Protein AF-0000000077428751 (afdb_homodimer)

Foldseek 3Di:
DLLVLVQLVVDPDDPVCVVVSCVVNVVVVVVVVVVVVVVVVVLVVQVVVVLVVLVVVLVVLLVLLVVLLVQAFVLVPVVDDPVVLVVLSVLLSVLSSLVSCCVSNFVVVLVVLLVVLLVCCCVQPRDVLSVLSVVLVVVLLVLLQVLLVVLVVLVVQLVVLVVVLVVLVVVCVVVVVVCVVVVVPVVSVVSSVVSVVSNVVSVVVSVVSVVVSVVVNVVSLVVSLVVSLVVQVVCVVVVNDPPSVSVVSNVSSVVSSVSSSCVNVSVVSNVSSVVSNVSSVVSSPDDHPQDADVPQAFDDQPQQKKKWFAQFWADPDPVDTLGGGDTDIQHHLFFAEEEDDPSSCPVVVVCVQLPSDDTPDGFMDIVRHTPNRHHSVNSNLQEAEQALDFAADFFFLQVRQCVLPVPDDSVLLLVLLVLLPLQVVQCPDPVRRRFTDGPPGDDDASLSRLSSSSSNRVSSLHLEYEYHQSCVRPDPVSSVSNVVSCCVRNSVVSGRYYHHHHDDDPHNYDYD/DLLVLVQLVVDPDDVVCVVVSCVVNVVVVVVVVVVVVVVVVVLVVQVVVVVVVLVVVLVVLLVLLVVLLVQAFVLVPVVDDPVVLVVLSVLLSVLSSLVSCCVSNFVVVLVVLLVVLLVCCCVQPHDVLSVLSVVLVVVLLVLLQVLLVVLVVLVVQLVVLVVVLVVLVVVCVVVVVVCVVVVVPVVSVVSSVVSVVSNVVSVVVSVVSVVVSVVVNVVSLVVSLVVSLVVQVVCVVVVNHPPSVSVVSNVSSVVSSVSSSCVNVSVVSNVSSVVSNVSSVVSSPDDHPQDADVPQAFDDQPQQWKKWFAQFWDDPDPVDTLGGGDTDIQHHLFFAEEEDDPSSCPVVVVCVQLPSDDTPDGFMDIVRHTPNRHHSVNSNLQEAEQALDFAADFFFLQVRLCVLPVPDDSVLLLVLLVLLPLQVVQCPDPVRRRFTDGPPGDDDASLSRLSSSSSNRVSSLHLEYEYHQSCVRPDPVSSVSNVVSCCVRNSVPSGRYYHHHHDDDPHNYDYD

Solvent-accessible surface area (backbone atoms only — not comparable to full-atom values): 52650 Å² total; per-residue (Å²): 96,69,32,56,48,45,44,60,62,50,45,88,74,59,78,87,47,48,66,64,45,46,56,54,49,50,48,41,44,52,48,46,27,50,49,50,38,50,51,48,42,51,52,32,49,48,52,45,56,48,41,54,55,48,42,51,49,39,44,50,49,54,47,49,43,51,53,45,58,71,56,36,39,55,67,56,56,73,72,41,56,60,67,57,53,52,48,36,50,52,45,13,41,52,16,48,46,48,49,54,48,40,41,65,68,41,51,50,49,49,53,50,48,50,52,49,53,41,48,51,35,31,72,73,73,30,63,68,57,27,50,50,50,52,51,41,50,51,52,47,51,50,50,38,54,54,49,49,60,59,47,47,59,40,48,52,51,23,50,51,26,46,50,49,30,49,47,49,51,50,43,48,56,71,34,39,64,60,36,53,46,50,67,40,56,68,56,52,49,49,53,44,45,54,30,39,50,51,23,39,55,28,47,45,51,42,51,42,51,47,31,48,50,52,38,54,49,43,43,53,50,29,51,47,52,32,52,51,49,51,53,38,53,53,32,33,74,72,63,80,39,52,64,18,53,45,54,42,52,53,48,54,55,54,59,58,48,60,65,56,68,45,45,48,60,48,52,53,53,44,55,52,21,51,54,30,31,48,54,34,50,51,62,57,60,54,74,60,80,68,66,65,49,89,84,37,46,69,60,64,72,83,63,46,44,22,40,35,38,43,43,27,21,36,47,96,38,94,87,46,71,65,35,85,50,47,66,54,75,45,60,46,34,34,61,38,22,44,37,59,64,90,87,60,41,70,69,52,53,55,38,44,73,63,52,63,47,78,69,76,33,64,48,48,25,44,48,82,36,50,64,77,56,24,23,60,66,45,49,31,61,39,33,27,65,31,56,63,76,68,78,59,56,76,37,29,50,51,55,56,34,30,55,30,32,78,83,59,51,72,65,57,47,52,49,30,25,50,61,42,67,40,43,68,63,36,61,69,38,96,53,27,61,63,30,44,24,28,92,90,32,54,79,67,53,68,46,55,39,38,30,45,42,46,20,11,37,56,57,46,60,39,55,29,38,39,32,35,41,58,48,72,70,36,54,72,65,59,33,49,51,49,50,46,37,41,40,63,67,59,46,65,68,52,26,14,31,41,34,35,42,91,75,74,88,91,47,50,77,45,80,103,97,69,34,56,48,44,45,61,61,49,45,86,74,60,78,90,47,48,67,62,44,46,54,54,49,49,48,42,44,52,50,45,26,51,49,50,36,50,51,47,43,50,51,33,49,48,52,46,57,49,41,54,55,48,42,51,50,40,46,50,50,53,48,52,43,51,51,46,58,73,55,38,39,56,68,55,55,74,72,40,56,60,67,57,54,54,47,36,50,54,44,13,42,52,16,49,48,47,49,55,47,42,43,65,68,41,51,49,50,49,54,49,49,52,52,49,51,41,49,50,35,32,72,74,73,30,64,68,57,27,50,51,52,51,51,44,50,52,50,46,49,50,50,39,53,54,49,50,60,60,46,49,57,41,49,52,51,24,50,52,28,46,48,50,28,49,48,48,52,51,41,49,58,70,35,39,66,58,36,54,48,48,68,40,57,68,56,52,50,50,54,42,45,53,30,38,51,52,24,38,55,28,48,45,50,43,50,44,53,46,30,50,50,51,38,53,49,42,43,52,50,30,51,48,51,32,52,50,48,50,54,40,52,52,32,33,73,72,63,80,39,52,65,16,52,44,54,42,53,54,49,54,55,54,59,57,48,59,66,56,68,46,45,49,57,50,50,53,52,45,55,52,21,51,53,30,33,49,54,35,50,50,62,59,62,56,74,62,80,69,68,66,48,89,86,36,47,70,62,63,72,81,63,44,46,23,39,35,38,42,43,30,21,34,46,97,39,94,87,46,69,66,35,85,49,45,66,52,73,44,59,46,34,35,61,38,20,44,37,58,64,90,86,60,42,72,69,51,52,56,37,43,74,64,53,62,47,79,69,76,36,64,48,47,24,44,47,82,37,51,62,78,57,24,23,61,66,45,49,32,61,40,35,28,67,32,55,62,75,67,78,60,56,76,38,28,49,50,54,57,34,29,55,30,33,78,84,58,49,73,65,57,48,51,49,31,25,49,63,42,68,40,43,67,64,36,61,68,38,95,53,28,60,65,31,43,24,28,91,90,33,53,80,67,54,68,46,56,40,39,29,45,43,48,19,12,38,56,56,46,61,40,52,28,37,38,33,36,40,56,50,71,70,34,55,72,65,58,32,49,52,50,51,47,35,40,40,65,68,60,46,65,69,52,28,14,31,42,34,37,42,93,74,72,89,89,49,50,77,43,80,102

Secondary structure (DSSP, 8-state):
-HHHHHHHHHS---GGGHHHHHHHHHHHHHHHHHHHHHHHHHHHHHHHHHHHHHHHHHHHHHHHHHHHHHHS-HHHHHHS-HHHHHHHHHHHHHHHHHHHHHIIIIIHHHHHHHHHHHHHHHHHH-HHHHHHHHHHHHHHHHHHHHHHHHHHHHHHHHHHHHHHHHHHHHHHHHTHHHHHHTT-HHHHHHHHHHHHHHHHHHHHHHHHHHHHHHHHHHHHHHHHHHHHHHHHHHHHHTTSS-HHHHHHHHHHHHHHHHHHHTHHHHHHHHHHHHHHHHHHHHHHHPPPSS-PPTTPPPP---SS--EEEEEEEEEEETTEEEEEEEEEEE-TT-EEEEE--TTSSHHHHHHHHTTSS--SEEEEEETTEETTTS-HHHHHHTEEEE-SS----SEEHHHHHHTT-TT--HHHHHHHHHHTT-HHHHHHSTTGGG-EESTTSB---HHHHHHHHHHHHHHH--SEEEEESTTTTS-HHHHHHHHHHHHHHTGGG--EEEEE-SS-TTSEEEE-/-HHHHHHHHHS---GGGHHHHHHHHHHHHHHHHHHHHHHHHHHHHHHHHHHHHHHHHHHHHHHHHHHHHHHS-HHHHHHS-HHHHHHHHHHHHHHHHHHHHHIIIIIHHHHHHHHHHHHHHHHHH-HHHHHHHHHHHHHHHHHHHHHHHHHHHHHHHHHHHHHHHHHHHHHHHHTHHHHHHTT-HHHHHHHHHHHHHHHHHHHHHHHHHHHHHHHHHHHHHHHHHHHHHHHHHHHHHTTSS-HHHHHHHHHHHHHHHHHHHTHHHHHHHHHHHHHHHHHHHHHHHPPPSS-PPTTPPPP---SS--EEEEEEEEEEETTEEEEEEEEEEE-TT-EEEEE--TTSSHHHHHHHHTTSS--SEEEEEETTEETTTS-HHHHHHTEEEE-SS----SEEHHHHHHTT-TT--HHHHHHHHHHTT-HHHHHHSTTGGG-EESTTSB---HHHHHHHHHHHHHHH--SEEEEESTTTTS-HHHHHHHHHHHHHHTGGG--EEEEE-SS-TTSEEEE-

Sequence (1024 aa):
MFKYVVDSLAIPIDPSSIQGFWTVTGSVIVGYGLARIFASLFIELRSAVFTNVAQSAIRRVARNVFTHLLNVDIGFHLQNQTGGLTRAIDRGTKGISFILSSVVFHLIPTTLEISIVAGILTYNFGWNFAAITLVTMVSYTWFTIRTTSWRLQFRKRANSADNLASSILVDSLTNYEAVKHFTNEKYQISEYDRSLVGYEKASITIIKSLAFLNSGQSVIFSIALTTMMYLAAQAVIKGTMTVGDLVMINQLVFQLSLPLNFLGTVYRDLRQSFIDMESLFKLQQTGLIVQDKPNAPELQLNRGGEIRFENVKFGYSPSRKIFDGVSFVIPAGKKVAIVGPSGCGKSTVLRLCFRFYDVDGGRILIDGQDIREVSLQSLRRSMGIVPQDTSLFHSDVMHNIRYGNLEASDEEVKRVARMARIDETIEKLSEGWKTHVGERGLMLSGGERQRLAVARVMLKDPPILLFDEATSALDAYTEHQLVRNINENLLNKNRTSLFIAHRLDFFFLVKIMFKYVVDSLAIPIDPSSIQGFWTVTGSVIVGYGLARIFASLFIELRSAVFTNVAQSAIRRVARNVFTHLLNVDIGFHLQNQTGGLTRAIDRGTKGISFILSSVVFHLIPTTLEISIVAGILTYNFGWNFAAITLVTMVSYTWFTIRTTSWRLQFRKRANSADNLASSILVDSLTNYEAVKHFTNEKYQISEYDRSLVGYEKASITIIKSLAFLNSGQSVIFSIALTTMMYLAAQAVIKGTMTVGDLVMINQLVFQLSLPLNFLGTVYRDLRQSFIDMESLFKLQQTGLIVQDKPNAPELQLNRGGEIRFENVKFGYSPSRKIFDGVSFVIPAGKKVAIVGPSGCGKSTVLRLCFRFYDVDGGRILIDGQDIREVSLQSLRRSMGIVPQDTSLFHSDVMHNIRYGNLEASDEEVKRVARMARIDETIEKLSEGWKTHVGERGLMLSGGERQRLAVARVMLKDPPILLFDEATSALDAYTEHQLVRNINENLLNKNRTSLFIAHRLDFFFLVKI

Organism: Phakopsora pachyrhizi (NCBI:txid170000)

pLDDT: mean 83.7, std 10.62, range [44.38, 96.19]

InterPro domains:
  IPR003439 ABC transporter-like, ATP-binding domain [PF00005] (324-472)
  IPR003439 ABC transporter-like, ATP-binding domain [PS50893] (307-512)
  IPR003593 AAA+ ATPase domain [SM00382] (332-506)
  IPR011527 ABC transporter type 1, transmembrane domain [PF00664] (26-259)
  IPR011527 ABC transporter type 1, transmembrane domain [PS50929] (1-272)
  IPR017871 ABC transporter-like, conserved site [PS00211] (444-458)
  IPR027417 P-loop containing nucleoside triphosphate hydrolase [G3DSA:3.40.50.300] (300-510)
  IPR027417 P-loop containing nucleoside triphosphate hydrolase [SSF52540] (300-507)
  IPR036640 ABC transporter type 1, transmembrane domain superfamily [G3DSA:1.20.1560.10] (1-293)
  IPR036640 ABC transporter type 1, transmembrane domain superfamily [SSF90123] (2-280)
  IPR039421 Type 1 protein exporter [PTHR24221] (27-505)

Radius of gyration: 38.55 Å; Cα contacts (8 Å, |Δi|>4): 1450; chains: 2; bounding box: 84×118×84 Å

Structure (mmCIF, N/CA/C/O backbone):
data_AF-0000000077428751-model_v1
#
loop_
_entity.id
_entity.type
_entity.pdbx_description
1 polymer 'Iron-sulfur clusters transporter ATM1, mitochondrial'
#
loop_
_atom_site.group_PDB
_atom_site.id
_atom_site.type_symbol
_atom_site.label_atom_id
_atom_site.label_alt_id
_atom_site.label_comp_id
_atom_site.label_asym_id
_atom_site.label_entity_id
_atom_site.label_seq_id
_atom_site.pdbx_PDB_ins_code
_atom_site.Cartn_x
_atom_site.Cartn_y
_atom_site.Cartn_z
_atom_site.occupancy
_atom_site.B_iso_or_equiv
_atom_site.auth_seq_id
_atom_site.auth_comp_id
_atom_site.auth_asym_id
_atom_site.auth_atom_id
_atom_site.pdbx_PDB_model_num
ATOM 1 N N . MET A 1 1 ? 4.762 45.906 15.648 1 69.94 1 MET A N 1
ATOM 2 C CA . MET A 1 1 ? 3.965 46.844 14.875 1 69.94 1 MET A CA 1
ATOM 3 C C . MET A 1 1 ? 2.545 46.938 15.422 1 69.94 1 MET A C 1
ATOM 5 O O . MET A 1 1 ? 2.004 48.062 15.578 1 69.94 1 MET A O 1
ATOM 9 N N . PHE A 1 2 ? 1.924 45.812 15.75 1 72.62 2 PHE A N 1
ATOM 10 C CA . PHE A 1 2 ? 0.573 45.844 16.297 1 72.62 2 PHE A CA 1
ATOM 11 C C . PHE A 1 2 ? 0.562 46.531 17.672 1 72.62 2 PHE A C 1
ATOM 13 O O . PHE A 1 2 ? -0.375 47.25 18 1 72.62 2 PHE A O 1
ATOM 20 N N . LYS A 1 3 ? 1.604 46.375 18.375 1 72.19 3 LYS A N 1
ATOM 21 C CA . LYS A 1 3 ? 1.76 47.062 19.656 1 72.19 3 LYS A CA 1
ATOM 22 C C . LYS A 1 3 ? 1.688 48.562 19.5 1 72.19 3 LYS A C 1
ATOM 24 O O . LYS A 1 3 ? 0.992 49.25 20.266 1 72.19 3 LYS A O 1
ATOM 29 N N . TYR A 1 4 ? 2.385 49.031 18.469 1 68.75 4 TYR A N 1
ATOM 30 C CA . TYR A 1 4 ? 2.453 50.469 18.25 1 68.75 4 TYR A CA 1
ATOM 31 C C . TYR A 1 4 ? 1.085 51.031 17.891 1 68.75 4 TYR A C 1
ATOM 33 O O . TYR A 1 4 ? 0.72 52.125 18.312 1 68.75 4 TYR A O 1
ATOM 41 N N . VAL A 1 5 ? 0.37 50.219 17.172 1 71.44 5 VAL A N 1
ATOM 42 C CA . VAL A 1 5 ? -0.968 50.656 16.766 1 71.44 5 VAL A CA 1
ATOM 43 C C . VAL A 1 5 ? -1.87 50.719 18 1 71.44 5 VAL A C 1
ATOM 45 O O . VAL A 1 5 ? -2.582 51.719 18.188 1 71.44 5 VAL A O 1
ATOM 48 N N . VAL A 1 6 ? -1.732 49.75 18.875 1 73.38 6 VAL A N 1
ATOM 49 C CA . VAL A 1 6 ? -2.578 49.688 20.062 1 73.38 6 VAL A CA 1
ATOM 50 C C . VAL A 1 6 ? -2.209 50.812 21.031 1 73.38 6 VAL A C 1
ATOM 52 O O . VAL A 1 6 ? -3.086 51.5 21.562 1 73.38 6 VAL A O 1
ATOM 55 N N . ASP A 1 7 ? -0.94 51.094 21.203 1 70.94 7 ASP A N 1
ATOM 56 C CA . ASP A 1 7 ? -0.478 52.125 22.141 1 70.94 7 ASP A CA 1
ATOM 57 C C . ASP A 1 7 ? -0.837 53.531 21.656 1 70.94 7 ASP A C 1
ATOM 59 O O . ASP A 1 7 ? -1.176 54.406 22.453 1 70.94 7 ASP A O 1
ATOM 63 N N . SER A 1 8 ? -0.723 53.719 20.297 1 68.81 8 SER A N 1
ATOM 64 C CA . SER A 1 8 ? -1.027 55.031 19.75 1 68.81 8 SER A CA 1
ATOM 65 C C . SER A 1 8 ? -2.51 55.375 19.891 1 68.81 8 SER A C 1
ATOM 67 O O . SER A 1 8 ? -2.877 56.531 20.094 1 68.81 8 SER A O 1
ATOM 69 N N . LEU A 1 9 ? -3.238 54.375 19.859 1 69.75 9 LEU A N 1
ATOM 70 C CA . LEU A 1 9 ? -4.68 54.594 19.906 1 69.75 9 LEU A CA 1
ATOM 71 C C . LEU A 1 9 ? -5.176 54.625 21.344 1 69.75 9 LEU A C 1
ATOM 73 O O . LEU A 1 9 ? -6.27 55.125 21.625 1 69.75 9 LEU A O 1
ATOM 77 N N . ALA A 1 10 ? -4.375 54.125 22.25 1 66.94 10 ALA A N 1
ATOM 78 C CA . ALA A 1 10 ? -4.762 54.125 23.656 1 66.94 10 ALA A CA 1
ATOM 79 C C . ALA A 1 10 ? -4.586 55.5 24.281 1 66.94 10 ALA A C 1
ATOM 81 O O . ALA A 1 10 ? -5.199 55.812 25.312 1 66.94 10 ALA A O 1
ATOM 82 N N . ILE A 1 11 ? -3.74 56.375 23.609 1 62.38 11 ILE A N 1
ATOM 83 C CA . ILE A 1 11 ? -3.492 57.688 24.141 1 62.38 11 ILE A CA 1
ATOM 84 C C . ILE A 1 11 ? -4.57 58.656 23.641 1 62.38 11 ILE A C 1
ATOM 86 O O . ILE A 1 11 ? -4.953 58.625 22.469 1 62.38 11 ILE A O 1
ATOM 90 N N . PRO A 1 12 ? -5.297 59.281 24.547 1 59.47 12 PRO A N 1
ATOM 91 C CA . PRO A 1 12 ? -6.312 60.25 24.141 1 59.47 12 PRO A CA 1
ATOM 92 C C . PRO A 1 12 ? -5.797 61.25 23.109 1 59.47 12 PRO A C 1
ATOM 94 O O . PRO A 1 12 ? -4.711 61.812 23.281 1 59.47 12 PRO A O 1
ATOM 97 N N . ILE A 1 13 ? -6.262 61.188 21.906 1 57.88 13 ILE A N 1
ATOM 98 C CA . ILE A 1 13 ? -5.801 61.969 20.766 1 57.88 13 ILE A CA 1
ATOM 99 C C . ILE A 1 13 ? -6.336 63.406 20.859 1 57.88 13 ILE A C 1
ATOM 101 O O . ILE A 1 13 ? -7.527 63.594 21.109 1 57.88 13 ILE A O 1
ATOM 105 N N . ASP A 1 14 ? -5.438 64.312 20.938 1 58.91 14 ASP A N 1
ATOM 106 C CA . ASP A 1 14 ? -5.824 65.688 20.781 1 58.91 14 ASP A CA 1
ATOM 107 C C . ASP A 1 14 ? -6.387 66 19.391 1 58.91 14 ASP A C 1
ATOM 109 O O . ASP A 1 14 ? -5.828 65.5 18.391 1 58.91 14 ASP A O 1
ATOM 113 N N . PRO A 1 15 ? -7.617 66.375 19.172 1 59.25 15 PRO A N 1
ATOM 114 C CA . PRO A 1 15 ? -8.297 66.688 17.906 1 59.25 15 PRO A CA 1
ATOM 115 C C . PRO A 1 15 ? -7.395 67.375 16.922 1 59.25 15 PRO A C 1
ATOM 117 O O . PRO A 1 15 ? -7.539 67.25 15.703 1 59.25 15 PRO A O 1
ATOM 120 N N . SER A 1 16 ? -6.535 68.25 17.328 1 57.66 16 SER A N 1
ATOM 121 C CA . SER A 1 16 ? -5.742 69.062 16.406 1 57.66 16 SER A CA 1
ATOM 122 C C . SER A 1 16 ? -4.691 68.25 15.695 1 57.66 16 SER A C 1
ATOM 124 O O . SER A 1 16 ? -4.188 68.625 14.641 1 57.66 16 SER A O 1
ATOM 126 N N . SER A 1 17 ? -4.414 67.062 16.141 1 60.91 17 SER A N 1
ATOM 127 C CA . SER A 1 17 ? -3.301 66.25 15.617 1 60.91 17 SER A CA 1
ATOM 128 C C . SER A 1 17 ? -3.791 65 14.93 1 60.91 17 SER A C 1
ATOM 130 O O . SER A 1 17 ? -3.043 64 14.797 1 60.91 17 SER A O 1
ATOM 132 N N . ILE A 1 18 ? -5.02 65.062 14.523 1 63.47 18 ILE A N 1
ATOM 133 C CA . ILE A 1 18 ? -5.695 63.906 13.953 1 63.47 18 ILE A CA 1
ATOM 134 C C . ILE A 1 18 ? -5.008 63.5 12.656 1 63.47 18 ILE A C 1
ATOM 136 O O . ILE A 1 18 ? -4.836 62.312 12.383 1 63.47 18 ILE A O 1
ATOM 140 N N . GLN A 1 19 ? -4.574 64.562 11.914 1 63.09 19 GLN A N 1
ATOM 141 C CA . GLN A 1 19 ? -3.963 64.25 10.625 1 63.09 19 GLN A CA 1
ATOM 142 C C . GLN A 1 19 ? -2.633 63.5 10.812 1 63.09 19 GLN A C 1
ATOM 144 O O . GLN A 1 19 ? -2.34 62.531 10.102 1 63.09 19 GLN A O 1
ATOM 149 N N . GLY A 1 20 ? -1.818 64.062 11.688 1 60.25 20 GLY A N 1
ATOM 150 C CA . GLY A 1 20 ? -0.544 63.406 11.969 1 60.25 20 GLY A CA 1
ATOM 151 C C . GLY A 1 20 ? -0.693 62 12.531 1 60.25 20 GLY A C 1
ATOM 152 O O . GLY A 1 20 ? 0.073 61.094 12.18 1 60.25 20 GLY A O 1
ATOM 153 N N . PHE A 1 21 ? -1.767 61.844 13.195 1 66.81 21 PHE A N 1
ATOM 154 C CA . PHE A 1 21 ? -2.059 60.562 13.836 1 66.81 21 PHE A CA 1
ATOM 155 C C . PHE A 1 21 ? -2.439 59.531 12.797 1 66.81 21 PHE A C 1
ATOM 157 O O . PHE A 1 21 ? -1.97 58.375 12.859 1 66.81 21 PHE A O 1
ATOM 164 N N . TRP A 1 22 ? -3.162 60 11.781 1 70.81 22 TRP A N 1
ATOM 165 C CA . TRP A 1 22 ? -3.592 59.062 10.75 1 70.81 22 TRP A CA 1
ATOM 166 C C . TRP A 1 22 ? -2.42 58.656 9.867 1 70.81 22 TRP A C 1
ATOM 168 O O . TRP A 1 22 ? -2.346 57.5 9.422 1 70.81 22 TRP A O 1
ATOM 178 N N . THR A 1 23 ? -1.543 59.562 9.711 1 70.19 23 THR A N 1
ATOM 179 C CA . THR A 1 23 ? -0.394 59.219 8.883 1 70.19 23 THR A CA 1
ATOM 180 C C . THR A 1 23 ? 0.48 58.156 9.562 1 70.19 23 THR A C 1
ATOM 182 O O . THR A 1 23 ? 0.931 57.219 8.93 1 70.19 23 THR A O 1
ATOM 185 N N . VAL A 1 24 ? 0.619 58.312 10.805 1 71.25 24 VAL A N 1
ATOM 186 C CA . VAL A 1 24 ? 1.502 57.375 11.523 1 71.25 24 VAL A CA 1
ATOM 187 C C . VAL A 1 24 ? 0.788 56.062 11.758 1 71.25 24 VAL A C 1
ATOM 189 O O . VAL A 1 24 ? 1.306 55 11.406 1 71.25 24 VAL A O 1
ATOM 192 N N . THR A 1 25 ? -0.476 56.125 12.281 1 77.44 25 THR A N 1
ATOM 193 C CA . THR A 1 25 ? -1.21 54.906 12.594 1 77.44 25 THR A CA 1
ATOM 194 C C . THR A 1 25 ? -1.609 54.188 11.32 1 77.44 25 THR A C 1
ATOM 196 O O . THR A 1 25 ? -1.51 52.969 11.242 1 77.44 25 THR A O 1
ATOM 199 N N . GLY A 1 26 ? -1.952 54.969 10.305 1 78 26 GLY A N 1
ATOM 200 C CA . GLY A 1 26 ? -2.295 54.344 9.031 1 78 26 GLY A CA 1
ATOM 201 C C . GLY A 1 26 ? -1.116 53.688 8.352 1 78 26 GLY A C 1
ATOM 202 O O . GLY A 1 26 ? -1.249 52.594 7.809 1 78 26 GLY A O 1
ATOM 203 N N . SER A 1 27 ? 0.052 54.281 8.477 1 81.25 27 SER A N 1
ATOM 204 C CA . SER A 1 27 ? 1.252 53.688 7.875 1 81.25 27 SER A CA 1
ATOM 205 C C . SER A 1 27 ? 1.697 52.438 8.609 1 81.25 27 SER A C 1
ATOM 207 O O . SER A 1 27 ? 2.197 51.5 7.992 1 81.25 27 SER A O 1
ATOM 209 N N . VAL A 1 28 ? 1.458 52.312 9.875 1 83.25 28 VAL A N 1
ATOM 210 C CA . VAL A 1 28 ? 1.856 51.125 10.664 1 83.25 28 VAL A CA 1
ATOM 211 C C . VAL A 1 28 ? 0.934 49.969 10.359 1 83.25 28 VAL A C 1
ATOM 213 O O . VAL A 1 28 ? 1.383 48.812 10.273 1 83.25 28 VAL A O 1
ATOM 216 N N . ILE A 1 29 ? -0.281 50.312 10.109 1 85.25 29 ILE A N 1
ATOM 217 C CA . ILE A 1 29 ? -1.238 49.25 9.789 1 85.25 29 ILE A CA 1
ATOM 218 C C . ILE A 1 29 ? -0.923 48.656 8.422 1 85.25 29 ILE A C 1
ATOM 220 O O . ILE A 1 29 ? -0.881 47.438 8.258 1 85.25 29 ILE A O 1
ATOM 224 N N . VAL A 1 30 ? -0.653 49.562 7.52 1 84.75 30 VAL A N 1
ATOM 225 C CA . VAL A 1 30 ? -0.309 49.094 6.18 1 84.75 30 VAL A CA 1
ATOM 226 C C . VAL A 1 30 ? 1.03 48.375 6.211 1 84.75 30 VAL A C 1
ATOM 228 O O . VAL A 1 30 ? 1.213 47.375 5.52 1 84.75 30 VAL A O 1
ATOM 231 N N . GLY A 1 31 ? 1.967 48.906 6.969 1 85.56 31 GLY A N 1
ATOM 232 C CA . GLY A 1 31 ? 3.24 48.25 7.141 1 85.56 31 GLY A CA 1
ATOM 233 C C . GLY A 1 31 ? 3.102 46.844 7.746 1 85.56 31 GLY A C 1
ATOM 234 O O . GLY A 1 31 ? 3.803 45.906 7.344 1 85.56 31 GLY A O 1
ATOM 235 N N . TYR A 1 32 ? 2.127 46.688 8.688 1 83.44 32 TYR A N 1
ATOM 236 C CA . TYR A 1 32 ? 1.855 45.375 9.297 1 83.44 32 TYR A CA 1
ATOM 237 C C . TYR A 1 32 ? 1.312 44.406 8.266 1 83.44 32 TYR A C 1
ATOM 239 O O . TYR A 1 32 ? 1.752 43.25 8.211 1 83.44 32 TYR A O 1
ATOM 247 N N . GLY A 1 33 ? 0.417 44.875 7.457 1 84.12 33 GLY A N 1
ATOM 248 C CA . GLY A 1 33 ? -0.129 44.031 6.41 1 84.12 33 GLY A CA 1
ATOM 249 C C . GLY A 1 33 ? 0.908 43.594 5.387 1 84.12 33 GLY A C 1
ATOM 250 O O . GLY A 1 33 ? 0.963 42.406 5.008 1 84.12 33 GLY A O 1
ATOM 251 N N . LEU A 1 34 ? 1.754 44.5 5.035 1 88.88 34 LEU A N 1
ATOM 252 C CA . LEU A 1 34 ? 2.799 44.188 4.066 1 88.88 34 LEU A CA 1
ATOM 253 C C . LEU A 1 34 ? 3.84 43.25 4.664 1 88.88 34 LEU A C 1
ATOM 255 O O . LEU A 1 34 ? 4.367 42.375 3.967 1 88.88 34 LEU A O 1
ATOM 259 N N . ALA A 1 35 ? 4.148 43.469 5.91 1 88.44 35 ALA A N 1
ATOM 260 C CA . ALA A 1 35 ? 5.098 42.594 6.582 1 88.44 35 ALA A CA 1
ATOM 261 C C . ALA A 1 35 ? 4.57 41.156 6.648 1 88.44 35 ALA A C 1
ATOM 263 O O . ALA A 1 35 ? 5.328 40.188 6.496 1 88.44 35 ALA A O 1
ATOM 264 N N . ARG A 1 36 ? 3.336 41.094 6.816 1 85.5 36 ARG A N 1
ATOM 265 C CA . ARG A 1 36 ? 2.73 39.75 6.887 1 85.5 36 ARG A CA 1
ATOM 266 C C . ARG A 1 36 ? 2.756 39.062 5.527 1 85.5 36 ARG A C 1
ATOM 268 O O . ARG A 1 36 ? 3.047 37.875 5.434 1 85.5 36 ARG A O 1
ATOM 275 N N . ILE A 1 37 ? 2.461 39.781 4.516 1 90 37 ILE A N 1
ATOM 276 C CA . ILE A 1 37 ? 2.469 39.219 3.158 1 90 37 ILE A CA 1
ATOM 277 C C . ILE A 1 37 ? 3.883 38.781 2.785 1 90 37 ILE A C 1
ATOM 279 O O . ILE A 1 37 ? 4.086 37.688 2.289 1 90 37 ILE A O 1
ATOM 283 N N . PHE A 1 38 ? 4.836 39.625 3.131 1 91 38 PHE A N 1
ATOM 284 C CA . PHE A 1 38 ? 6.215 39.312 2.781 1 91 38 PHE A CA 1
ATOM 285 C C . PHE A 1 38 ? 6.73 38.125 3.609 1 91 38 PHE A C 1
ATOM 287 O O . PHE A 1 38 ? 7.5 37.312 3.113 1 91 38 PHE A O 1
ATOM 294 N N . ALA A 1 39 ? 6.309 38.094 4.855 1 87.12 39 ALA A N 1
ATOM 295 C CA . ALA A 1 39 ? 6.703 36.969 5.691 1 87.12 39 ALA A CA 1
ATOM 296 C C . ALA A 1 39 ? 6.195 35.656 5.109 1 87.12 39 ALA A C 1
ATOM 298 O O . ALA A 1 39 ? 6.941 34.656 5.02 1 87.12 39 ALA A O 1
ATOM 299 N N . SER A 1 40 ? 4.98 35.656 4.699 1 87.44 40 SER A N 1
ATOM 300 C CA . SER A 1 40 ? 4.391 34.469 4.109 1 87.44 40 SER A CA 1
ATOM 301 C C . SER A 1 40 ? 5.074 34.094 2.793 1 87.44 40 SER A C 1
ATOM 303 O O . SER A 1 40 ? 5.359 32.938 2.535 1 87.44 40 SER A O 1
ATOM 305 N N . LEU A 1 41 ? 5.418 35.062 1.99 1 90.38 41 LEU A N 1
ATOM 306 C CA . LEU A 1 41 ? 6.062 34.844 0.702 1 90.38 41 LEU A CA 1
ATOM 307 C C . LEU A 1 41 ? 7.473 34.281 0.89 1 90.38 41 LEU A C 1
ATOM 309 O O . LEU A 1 41 ? 7.918 33.438 0.117 1 90.38 41 LEU A O 1
ATOM 313 N N . PHE A 1 42 ? 8.148 34.812 1.929 1 89.88 42 PHE A N 1
ATOM 314 C CA . PHE A 1 42 ? 9.508 34.344 2.182 1 89.88 42 PHE A CA 1
ATOM 315 C C . PHE A 1 42 ? 9.5 32.906 2.68 1 89.88 42 PHE A C 1
ATOM 317 O O . PHE A 1 42 ? 10.391 32.125 2.352 1 89.88 42 PHE A O 1
ATOM 324 N N . ILE A 1 43 ? 8.484 32.562 3.412 1 86.12 43 ILE A N 1
ATOM 325 C CA . ILE A 1 43 ? 8.352 31.188 3.908 1 86.12 43 ILE A CA 1
ATOM 326 C C . ILE A 1 43 ? 8.117 30.234 2.74 1 86.12 43 ILE A C 1
ATOM 328 O O . ILE A 1 43 ? 8.758 29.188 2.646 1 86.12 43 ILE A O 1
ATOM 332 N N . GLU A 1 44 ? 7.281 30.641 1.832 1 87.75 44 GLU A N 1
ATOM 333 C CA . GLU A 1 44 ? 6.953 29.812 0.683 1 87.75 44 GLU A CA 1
ATOM 334 C C . GLU A 1 44 ? 8.125 29.719 -0.288 1 87.75 44 GLU A C 1
ATOM 336 O O . GLU A 1 44 ? 8.359 28.672 -0.891 1 87.75 44 GLU A O 1
ATOM 341 N N . LEU A 1 45 ? 8.867 30.875 -0.401 1 88.19 45 LEU A N 1
ATOM 342 C CA . LEU A 1 45 ? 10.055 30.875 -1.253 1 88.19 45 LEU A CA 1
ATOM 343 C C . LEU A 1 45 ? 11.117 29.938 -0.701 1 88.19 45 LEU A C 1
ATOM 345 O O . LEU A 1 45 ? 11.773 29.219 -1.462 1 88.19 45 LEU A O 1
ATOM 349 N N . ARG A 1 46 ? 11.25 29.953 0.538 1 87 46 ARG A N 1
ATOM 350 C CA . ARG A 1 46 ? 12.172 29.031 1.192 1 87 46 ARG A CA 1
ATOM 351 C C . ARG A 1 46 ? 11.766 27.594 0.943 1 87 46 ARG A C 1
ATOM 353 O O . ARG A 1 46 ? 12.617 26.75 0.653 1 87 46 ARG A O 1
ATOM 360 N N . SER A 1 47 ? 10.492 27.328 1.054 1 84.81 47 SER A N 1
ATOM 361 C CA . SER A 1 47 ? 9.977 25.984 0.827 1 84.81 47 SER A CA 1
ATOM 362 C C . SER A 1 47 ? 10.242 25.531 -0.603 1 84.81 47 SER A C 1
ATOM 364 O O . SER A 1 47 ? 10.648 24.391 -0.827 1 84.81 47 SER A O 1
ATOM 366 N N . ALA A 1 48 ? 10.148 26.438 -1.548 1 84 48 ALA A N 1
ATOM 367 C CA . ALA A 1 48 ? 10.336 26.125 -2.961 1 84 48 ALA A CA 1
ATOM 368 C C . ALA A 1 48 ? 11.805 25.844 -3.27 1 84 48 ALA A C 1
ATOM 370 O O . ALA A 1 48 ? 12.125 24.922 -4.023 1 84 48 ALA A O 1
ATOM 371 N N . VAL A 1 49 ? 12.656 26.609 -2.611 1 86.31 49 VAL A N 1
ATOM 372 C CA . VAL A 1 49 ? 14.086 26.484 -2.877 1 86.31 49 VAL A CA 1
ATOM 373 C C . VAL A 1 49 ? 14.617 25.203 -2.244 1 86.31 49 VAL A C 1
ATOM 375 O O . VAL A 1 49 ? 15.391 24.469 -2.865 1 86.31 49 VAL A O 1
ATOM 378 N N . PHE A 1 50 ? 14.156 24.922 -1.104 1 87.38 50 PHE A N 1
ATOM 379 C CA . PHE A 1 50 ? 14.688 23.766 -0.392 1 87.38 50 PHE A CA 1
ATOM 380 C C . PHE A 1 50 ? 14.133 22.469 -0.971 1 87.38 50 PHE A C 1
ATOM 382 O O . PHE A 1 50 ? 14.742 21.406 -0.833 1 87.38 50 PHE A O 1
ATOM 389 N N . THR A 1 51 ? 12.969 22.547 -1.568 1 87.31 51 THR A N 1
ATOM 390 C CA . THR A 1 51 ? 12.391 21.375 -2.195 1 87.31 51 THR A CA 1
ATOM 391 C C . THR A 1 51 ? 13.281 20.859 -3.314 1 87.31 51 THR A C 1
ATOM 393 O O . THR A 1 51 ? 13.406 19.641 -3.512 1 87.31 51 THR A O 1
ATOM 396 N N . ASN A 1 52 ? 13.945 21.766 -3.98 1 89.31 52 ASN A N 1
ATOM 397 C CA . ASN A 1 52 ? 14.867 21.375 -5.039 1 89.31 52 ASN A CA 1
ATOM 398 C C . ASN A 1 52 ? 16.031 20.547 -4.484 1 89.31 52 ASN A C 1
ATOM 400 O O . ASN A 1 52 ? 16.422 19.547 -5.078 1 89.31 52 ASN A O 1
ATOM 404 N N . VAL A 1 53 ? 16.484 21 -3.377 1 86.44 53 VAL A N 1
ATOM 405 C CA . VAL A 1 53 ? 17.609 20.328 -2.756 1 86.44 53 VAL A CA 1
ATOM 406 C C . VAL A 1 53 ? 17.172 18.969 -2.205 1 86.44 53 VAL A C 1
ATOM 408 O O . VAL A 1 53 ? 17.875 17.969 -2.373 1 86.44 53 VAL A O 1
ATOM 411 N N . ALA A 1 54 ? 16 18.953 -1.562 1 87.44 54 ALA A N 1
ATOM 412 C CA . ALA A 1 54 ? 15.492 17.719 -0.963 1 87.44 54 ALA A CA 1
ATOM 413 C C . ALA A 1 54 ? 15.219 16.672 -2.029 1 87.44 54 ALA A C 1
ATOM 415 O O . ALA A 1 54 ? 15.594 15.5 -1.868 1 87.44 54 ALA A O 1
ATOM 416 N N . GLN A 1 55 ? 14.602 17.062 -3.121 1 88.69 55 GLN A N 1
ATOM 417 C CA . GLN A 1 55 ? 14.242 16.109 -4.172 1 88.69 55 GLN A CA 1
ATOM 418 C C . GLN A 1 55 ? 15.484 15.594 -4.891 1 88.69 55 GLN A C 1
ATOM 420 O O . GLN A 1 55 ? 15.523 14.43 -5.293 1 88.69 55 GLN A O 1
ATOM 425 N N . SER A 1 56 ? 16.484 16.438 -5.047 1 91 56 SER A N 1
ATOM 426 C CA . SER A 1 56 ? 17.734 15.992 -5.652 1 91 56 SER A CA 1
ATOM 427 C C . SER A 1 56 ? 18.438 14.969 -4.77 1 91 56 SER A C 1
ATOM 429 O O . SER A 1 56 ? 19.047 14.023 -5.273 1 91 56 SER A O 1
ATOM 431 N N . ALA A 1 57 ? 18.359 15.211 -3.498 1 88.5 57 ALA A N 1
ATOM 432 C CA . ALA A 1 57 ? 18.969 14.266 -2.562 1 88.5 57 ALA A CA 1
ATOM 433 C C . ALA A 1 57 ? 18.266 12.914 -2.609 1 88.5 57 ALA A C 1
ATOM 435 O O . ALA A 1 57 ? 18.906 11.867 -2.555 1 88.5 57 ALA A O 1
ATOM 436 N N . ILE A 1 58 ? 16.984 12.938 -2.67 1 89.75 58 ILE A N 1
ATOM 437 C CA . ILE A 1 58 ? 16.188 11.719 -2.738 1 89.75 58 ILE A CA 1
ATOM 438 C C . ILE A 1 58 ? 16.562 10.93 -3.992 1 89.75 58 ILE A C 1
ATOM 440 O O . ILE A 1 58 ? 16.75 9.711 -3.936 1 89.75 58 ILE A O 1
ATOM 444 N N . ARG A 1 59 ? 16.625 11.633 -5.117 1 92.38 59 ARG A N 1
ATOM 445 C CA . ARG A 1 59 ? 16.984 10.984 -6.379 1 92.38 59 ARG A CA 1
ATOM 446 C C . ARG A 1 59 ? 18.359 10.336 -6.289 1 92.38 59 ARG A C 1
ATOM 448 O O . ARG A 1 59 ? 18.547 9.188 -6.695 1 92.38 59 ARG A O 1
ATOM 455 N N . ARG A 1 60 ? 19.297 11.016 -5.699 1 92.12 60 ARG A N 1
ATOM 456 C CA . ARG A 1 60 ? 20.656 10.516 -5.598 1 92.12 60 ARG A CA 1
ATOM 457 C C . ARG A 1 60 ? 20.719 9.273 -4.715 1 92.12 60 ARG A C 1
ATOM 459 O O . ARG A 1 60 ? 21.422 8.305 -5.043 1 92.12 60 ARG A O 1
ATOM 466 N N . VAL A 1 61 ? 20.047 9.328 -3.639 1 90.38 61 VAL A N 1
ATOM 467 C CA . VAL A 1 61 ? 20.062 8.203 -2.717 1 90.38 61 VAL A CA 1
ATOM 468 C C . VAL A 1 61 ? 19.406 6.988 -3.367 1 90.38 61 VAL A C 1
ATOM 470 O O . VAL A 1 61 ? 19.906 5.871 -3.279 1 90.38 61 VAL A O 1
ATOM 473 N N . ALA A 1 62 ? 18.203 7.227 -3.943 1 92.25 62 ALA A N 1
ATOM 474 C CA . ALA A 1 62 ? 17.5 6.133 -4.613 1 92.25 62 ALA A CA 1
ATOM 475 C C . ALA A 1 62 ? 18.375 5.504 -5.695 1 92.25 62 ALA A C 1
ATOM 477 O O . ALA A 1 62 ? 18.484 4.277 -5.785 1 92.25 62 ALA A O 1
ATOM 478 N N . ARG A 1 63 ? 19.047 6.344 -6.473 1 93 63 ARG A N 1
ATOM 479 C CA . ARG A 1 63 ? 19.922 5.871 -7.535 1 93 63 ARG A CA 1
ATOM 480 C C . ARG A 1 63 ? 21.094 5.078 -6.965 1 93 63 ARG A C 1
ATOM 482 O O . ARG A 1 63 ? 21.438 4.02 -7.488 1 93 63 ARG A O 1
ATOM 489 N N . ASN A 1 64 ? 21.641 5.574 -5.926 1 92.31 64 ASN A N 1
ATOM 490 C CA . ASN A 1 64 ? 22.797 4.922 -5.316 1 92.31 64 ASN A CA 1
ATOM 491 C C . ASN A 1 64 ? 22.438 3.555 -4.746 1 92.31 64 ASN A C 1
ATOM 493 O O . ASN A 1 64 ? 23.203 2.596 -4.895 1 92.31 64 ASN A O 1
ATOM 497 N N . VAL A 1 65 ? 21.297 3.473 -4.098 1 91.81 65 VAL A N 1
ATOM 498 C CA . VAL A 1 65 ? 20.875 2.201 -3.52 1 91.81 65 VAL A CA 1
ATOM 499 C C . VAL A 1 65 ? 20.578 1.202 -4.633 1 91.81 65 VAL A C 1
ATOM 501 O O . VAL A 1 65 ? 20.953 0.031 -4.543 1 91.81 65 VAL A O 1
ATOM 504 N N . PHE A 1 66 ? 19.969 1.697 -5.668 1 92.88 66 PHE A N 1
ATOM 505 C CA . PHE A 1 66 ? 19.656 0.834 -6.805 1 92.88 66 PHE A CA 1
ATOM 506 C C . PHE A 1 66 ? 20.938 0.33 -7.461 1 92.88 66 PHE A C 1
ATOM 508 O O . PHE A 1 66 ? 21.047 -0.851 -7.797 1 92.88 66 PHE A O 1
ATOM 515 N N . THR A 1 67 ? 21.859 1.173 -7.633 1 92.12 67 THR A N 1
ATOM 516 C CA . THR A 1 67 ? 23.156 0.809 -8.203 1 92.12 67 THR A CA 1
ATOM 517 C C . THR A 1 67 ? 23.859 -0.237 -7.336 1 92.12 67 THR A C 1
ATOM 519 O O . THR A 1 67 ? 24.406 -1.209 -7.852 1 92.12 67 THR A O 1
ATOM 522 N N . HIS A 1 68 ? 23.734 -0.018 -6.09 1 90.56 68 HIS A N 1
ATOM 523 C CA . HIS A 1 68 ? 24.344 -0.964 -5.164 1 90.56 68 HIS A CA 1
ATOM 524 C C . HIS A 1 68 ? 23.656 -2.322 -5.227 1 90.56 68 HIS A C 1
ATOM 526 O O . HIS A 1 68 ? 24.312 -3.361 -5.211 1 90.56 68 HIS A O 1
ATOM 532 N N . LEU A 1 69 ? 22.391 -2.318 -5.301 1 90.5 69 LEU A N 1
ATOM 533 C CA . LEU A 1 69 ? 21.641 -3.561 -5.352 1 9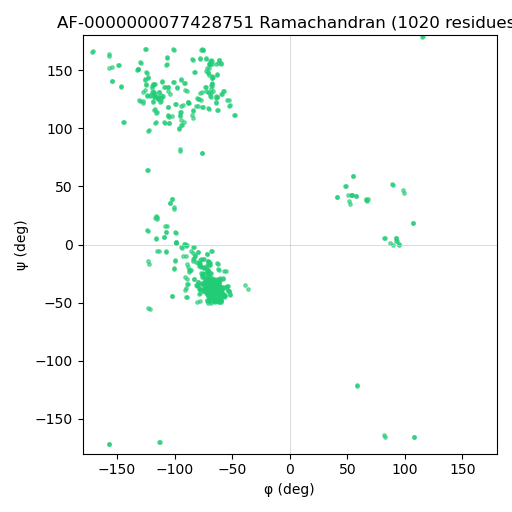0.5 69 LEU A CA 1
ATOM 534 C C . LEU A 1 69 ? 21.969 -4.352 -6.609 1 90.5 69 LEU A C 1
ATOM 536 O O . LEU A 1 69 ? 21.984 -5.586 -6.59 1 90.5 69 LEU A O 1
ATOM 540 N N . LEU A 1 70 ? 22.188 -3.633 -7.691 1 90 70 LEU A N 1
ATOM 541 C CA . LEU A 1 70 ? 22.531 -4.312 -8.938 1 90 70 LEU A CA 1
ATOM 542 C C . LEU A 1 70 ? 23.938 -4.898 -8.859 1 90 70 LEU A C 1
ATOM 544 O O . LEU A 1 70 ? 24.281 -5.797 -9.633 1 90 70 LEU A O 1
ATOM 548 N N . ASN A 1 71 ? 24.656 -4.461 -7.941 1 87.81 71 ASN A N 1
ATOM 549 C CA . ASN A 1 71 ? 26.031 -4.934 -7.84 1 87.81 71 ASN A CA 1
ATOM 550 C C . ASN A 1 71 ? 26.188 -6.027 -6.785 1 87.81 71 ASN A C 1
ATOM 552 O O . ASN A 1 71 ? 27.203 -6.723 -6.742 1 87.81 71 ASN A O 1
ATOM 556 N N . VAL A 1 72 ? 25.172 -6.145 -5.996 1 86.5 72 VAL A N 1
ATOM 557 C CA . VAL A 1 72 ? 25.219 -7.16 -4.949 1 86.5 72 VAL A CA 1
ATOM 558 C C . VAL A 1 72 ? 25.062 -8.547 -5.566 1 86.5 72 VAL A C 1
ATOM 560 O O . VAL A 1 72 ? 24.547 -8.68 -6.676 1 86.5 72 VAL A O 1
ATOM 563 N N . ASP A 1 73 ? 25.469 -9.5 -4.848 1 84.88 73 ASP A N 1
ATOM 564 C CA . ASP A 1 73 ? 25.5 -10.875 -5.328 1 84.88 73 ASP A CA 1
ATOM 565 C C . ASP A 1 73 ? 24.094 -11.445 -5.5 1 84.88 73 ASP A C 1
ATOM 567 O O . ASP A 1 73 ? 23.156 -10.961 -4.883 1 84.88 73 ASP A O 1
ATOM 571 N N . ILE A 1 74 ? 24.062 -12.375 -6.328 1 81.69 74 ILE A N 1
ATOM 572 C CA . ILE A 1 74 ? 22.797 -13.016 -6.68 1 81.69 74 ILE A CA 1
ATOM 573 C C . ILE A 1 74 ? 22.219 -13.695 -5.449 1 81.69 74 ILE A C 1
ATOM 575 O O . ILE A 1 74 ? 20.984 -13.797 -5.309 1 81.69 74 ILE A O 1
ATOM 579 N N . GLY A 1 75 ? 23.078 -14.195 -4.637 1 76.12 75 GLY A N 1
ATOM 580 C CA . GLY A 1 75 ? 22.609 -14.844 -3.422 1 76.12 75 GLY A CA 1
ATOM 581 C C . GLY A 1 75 ? 21.703 -13.953 -2.586 1 76.12 75 GLY A C 1
ATOM 582 O O . GLY A 1 75 ? 20.719 -14.422 -2.016 1 76.12 75 GLY A O 1
ATOM 583 N N . PHE A 1 76 ? 22.031 -12.758 -2.617 1 81.12 76 PHE A N 1
ATOM 584 C CA . PHE A 1 76 ? 21.234 -11.789 -1.874 1 81.12 76 PHE A CA 1
ATOM 585 C C . PHE A 1 76 ? 19.859 -11.641 -2.488 1 81.12 76 PHE A C 1
ATOM 587 O O . PHE A 1 76 ? 18.859 -11.57 -1.768 1 81.12 76 PHE A O 1
ATOM 594 N N . HIS A 1 77 ? 19.766 -11.609 -3.717 1 80.44 77 HIS A N 1
ATOM 595 C CA . HIS A 1 77 ? 18.5 -11.422 -4.418 1 80.44 77 HIS A CA 1
ATOM 596 C C . HIS A 1 77 ? 17.609 -12.648 -4.293 1 80.44 77 HIS A C 1
ATOM 598 O O . HIS A 1 77 ? 16.375 -12.539 -4.258 1 80.44 77 HIS A O 1
ATOM 604 N N . LEU A 1 78 ? 18.25 -13.75 -4.258 1 74.44 78 LEU A N 1
ATOM 605 C CA . LEU A 1 78 ? 17.484 -14.992 -4.125 1 74.44 78 LEU A CA 1
ATOM 606 C C . LEU A 1 78 ? 16.938 -15.141 -2.711 1 74.44 78 LEU A C 1
ATOM 608 O O . LEU A 1 78 ? 15.883 -15.742 -2.516 1 74.44 78 LEU A O 1
ATOM 612 N N . GLN A 1 79 ? 17.656 -14.562 -1.821 1 72.75 79 GLN A N 1
ATOM 613 C CA . GLN A 1 79 ? 17.25 -14.664 -0.424 1 72.75 79 GLN A CA 1
ATOM 614 C C . GLN A 1 79 ? 16.188 -13.617 -0.082 1 72.75 79 GLN A C 1
ATOM 616 O O . GLN A 1 79 ? 15.367 -13.82 0.815 1 72.75 79 GLN A O 1
ATOM 621 N N . ASN A 1 80 ? 16.312 -12.531 -0.805 1 78.06 80 ASN A N 1
ATOM 622 C CA . ASN A 1 80 ? 15.391 -11.438 -0.52 1 78.06 80 ASN A CA 1
ATOM 623 C C . ASN A 1 80 ? 14.312 -11.312 -1.595 1 78.06 80 ASN A C 1
ATOM 625 O O . ASN A 1 80 ? 14.602 -11.461 -2.785 1 78.06 80 ASN A O 1
ATOM 629 N N . GLN A 1 81 ? 13.117 -11.133 -1.126 1 78.56 81 GLN A N 1
ATOM 630 C CA . GLN A 1 81 ? 12.016 -10.961 -2.07 1 78.56 81 GLN A CA 1
ATOM 631 C C . GLN A 1 81 ? 12.078 -9.586 -2.729 1 78.56 81 GLN A C 1
ATOM 633 O O . GLN A 1 81 ? 12.367 -8.586 -2.066 1 78.56 81 GLN A O 1
ATOM 638 N N . THR A 1 82 ? 11.883 -9.578 -4.043 1 81.31 82 THR A N 1
ATOM 639 C CA . THR A 1 82 ? 11.922 -8.344 -4.816 1 81.31 82 THR A CA 1
ATOM 640 C C . THR A 1 82 ? 10.93 -7.324 -4.262 1 81.31 82 THR A C 1
ATOM 642 O O . THR A 1 82 ? 11.234 -6.129 -4.188 1 81.31 82 THR A O 1
ATOM 645 N N . GLY A 1 83 ? 9.828 -7.801 -3.828 1 77.38 83 GLY A N 1
ATOM 646 C CA . GLY A 1 83 ? 8.844 -6.898 -3.248 1 77.38 83 GLY A CA 1
ATOM 647 C C . GLY A 1 83 ? 9.344 -6.199 -1.996 1 77.38 83 GLY A C 1
ATOM 648 O O . GLY A 1 83 ? 9.109 -5.004 -1.814 1 77.38 83 GLY A O 1
ATOM 649 N N . GLY A 1 84 ? 10.023 -6.918 -1.182 1 79.31 84 GLY A N 1
ATOM 650 C CA . GLY A 1 84 ? 10.57 -6.34 0.034 1 79.31 84 GLY A CA 1
ATOM 651 C C . GLY A 1 84 ? 11.641 -5.297 -0.232 1 79.31 84 GLY A C 1
ATOM 652 O O . GLY A 1 84 ? 11.68 -4.254 0.425 1 79.31 84 GLY A O 1
ATOM 653 N N . LEU A 1 85 ? 12.43 -5.535 -1.148 1 86.31 85 LEU A N 1
ATOM 654 C CA . LEU A 1 85 ? 13.5 -4.613 -1.491 1 86.31 85 LEU A CA 1
ATOM 655 C C . LEU A 1 85 ? 12.945 -3.316 -2.068 1 86.31 85 LEU A C 1
ATOM 657 O O . LEU A 1 85 ? 13.375 -2.225 -1.695 1 86.31 85 LEU A O 1
ATOM 661 N N . THR A 1 86 ? 11.984 -3.516 -2.92 1 86.69 86 THR A N 1
ATOM 662 C CA . THR A 1 86 ? 11.375 -2.342 -3.533 1 86.69 86 THR A CA 1
ATOM 663 C C . THR A 1 86 ? 10.633 -1.507 -2.49 1 86.69 86 THR A C 1
ATOM 665 O O . THR A 1 86 ? 10.703 -0.276 -2.514 1 86.69 86 THR A O 1
ATOM 668 N N . ARG A 1 87 ? 10.008 -2.119 -1.577 1 82.25 87 ARG A N 1
ATOM 669 C CA . ARG A 1 87 ? 9.32 -1.414 -0.503 1 82.25 87 ARG A CA 1
ATOM 670 C C . ARG A 1 87 ? 10.305 -0.68 0.396 1 82.25 87 ARG A C 1
ATOM 672 O O . ARG A 1 87 ? 10.047 0.448 0.821 1 82.25 87 ARG A O 1
ATOM 679 N N . ALA A 1 88 ? 11.359 -1.315 0.657 1 85.75 88 ALA A N 1
ATOM 680 C CA . ALA A 1 88 ? 12.383 -0.703 1.499 1 85.75 88 ALA A CA 1
ATOM 681 C C . ALA A 1 88 ? 12.938 0.563 0.853 1 85.75 88 ALA A C 1
ATOM 683 O O . ALA A 1 88 ? 13.172 1.565 1.533 1 85.75 88 ALA A O 1
ATOM 684 N N . ILE A 1 89 ? 13.117 0.511 -0.411 1 89.88 89 ILE A N 1
ATOM 685 C CA . ILE A 1 89 ? 13.625 1.672 -1.132 1 89.88 89 ILE A CA 1
ATOM 686 C C . ILE A 1 89 ? 12.578 2.785 -1.124 1 89.88 89 ILE A C 1
ATOM 688 O O . ILE A 1 89 ? 12.898 3.939 -0.827 1 89.88 89 ILE A O 1
ATOM 692 N N . ASP A 1 90 ? 11.398 2.387 -1.358 1 88.38 90 ASP A N 1
ATOM 693 C CA . ASP A 1 90 ? 10.312 3.365 -1.404 1 88.38 90 ASP A CA 1
ATOM 694 C C . ASP A 1 90 ? 10.117 4.035 -0.045 1 88.38 90 ASP A C 1
ATOM 696 O O . ASP A 1 90 ? 10.125 5.262 0.054 1 88.38 90 ASP A O 1
ATOM 700 N N . ARG A 1 91 ? 10.102 3.273 0.946 1 85 91 ARG A N 1
ATOM 701 C CA . ARG A 1 91 ? 9.906 3.789 2.299 1 85 91 ARG A CA 1
ATOM 702 C C . ARG A 1 91 ? 11.125 4.586 2.758 1 85 91 ARG A C 1
ATOM 704 O O . ARG A 1 91 ? 10.984 5.613 3.424 1 85 91 ARG A O 1
ATOM 711 N N . GLY A 1 92 ? 12.188 4.062 2.43 1 89.38 92 GLY A N 1
ATOM 712 C CA . GLY A 1 92 ? 13.414 4.738 2.816 1 89.38 92 GLY A CA 1
ATOM 713 C C . GLY A 1 92 ? 13.57 6.105 2.18 1 89.38 92 GLY A C 1
ATOM 714 O O . GLY A 1 92 ? 13.945 7.07 2.852 1 89.38 92 GLY A O 1
ATOM 715 N N . THR A 1 93 ? 13.227 6.188 0.938 1 88.44 93 THR A N 1
ATOM 716 C CA . THR A 1 93 ? 13.359 7.461 0.239 1 88.44 93 THR A CA 1
ATOM 717 C C . THR A 1 93 ? 12.312 8.461 0.73 1 88.44 93 THR A C 1
ATOM 719 O O . THR A 1 93 ? 12.602 9.641 0.893 1 88.44 93 THR A O 1
ATOM 722 N N . LYS A 1 94 ? 11.133 7.98 1.001 1 86 94 LYS A N 1
ATOM 723 C CA . LYS A 1 94 ? 10.094 8.844 1.567 1 86 94 LYS A CA 1
ATOM 724 C C . LYS A 1 94 ? 10.469 9.297 2.977 1 86 94 LYS A C 1
ATOM 726 O O . LYS A 1 94 ? 10.195 10.43 3.359 1 86 94 LYS A O 1
ATOM 731 N N . GLY A 1 95 ? 11.125 8.367 3.625 1 87.44 95 GLY A N 1
ATOM 732 C CA . GLY A 1 95 ? 11.617 8.711 4.945 1 87.44 95 GLY A CA 1
ATOM 733 C C . GLY A 1 95 ? 12.664 9.812 4.922 1 87.44 95 GLY A C 1
ATOM 734 O O . GLY A 1 95 ? 12.625 10.734 5.738 1 87.44 95 GLY A O 1
ATOM 735 N N . ILE A 1 96 ? 13.523 9.781 3.984 1 87.81 96 ILE A N 1
ATOM 736 C CA . ILE A 1 96 ? 14.562 10.797 3.846 1 87.81 96 ILE A CA 1
ATOM 737 C C . ILE A 1 96 ? 13.93 12.141 3.494 1 87.81 96 ILE A C 1
ATOM 739 O O . ILE A 1 96 ? 14.297 13.172 4.055 1 87.81 96 ILE A O 1
ATOM 743 N N . SER A 1 97 ? 12.953 12.047 2.613 1 84.94 97 SER A N 1
ATOM 744 C CA . SER A 1 97 ? 12.242 13.266 2.221 1 84.94 97 SER A CA 1
ATOM 745 C C . SER A 1 97 ? 11.555 13.906 3.414 1 84.94 97 SER A C 1
ATOM 747 O O . SER A 1 97 ? 11.617 15.125 3.594 1 84.94 97 SER A O 1
ATOM 749 N N . PHE A 1 98 ? 11.016 13.18 4.312 1 86.38 98 PHE A N 1
ATOM 750 C CA . PHE A 1 98 ? 10.297 13.688 5.473 1 86.38 98 PHE A CA 1
ATOM 751 C C . PHE A 1 98 ? 11.258 14.266 6.5 1 86.38 98 PHE A C 1
ATOM 753 O O . PHE A 1 98 ? 11 15.32 7.078 1 86.38 98 PHE A O 1
ATOM 760 N N . ILE A 1 99 ? 12.375 13.617 6.66 1 87.25 99 ILE A N 1
ATOM 761 C CA . ILE A 1 99 ? 13.359 14.078 7.637 1 87.25 99 ILE A CA 1
ATOM 762 C C . ILE A 1 99 ? 13.945 15.414 7.188 1 87.25 99 ILE A C 1
ATOM 764 O O . ILE A 1 99 ? 14.016 16.359 7.973 1 87.25 99 ILE A O 1
ATOM 768 N N . LEU A 1 100 ? 14.273 15.438 5.965 1 86.25 100 LEU A N 1
ATOM 769 C CA . LEU A 1 100 ? 14.867 16.672 5.445 1 86.25 100 LEU A CA 1
ATOM 770 C C . LEU A 1 100 ? 13.859 17.812 5.496 1 86.25 100 LEU A C 1
ATOM 772 O O . LEU A 1 100 ? 14.195 18.906 5.945 1 86.25 100 LEU A O 1
ATOM 776 N N . SER A 1 101 ? 12.594 17.516 5.105 1 84.62 101 SER A N 1
ATOM 777 C CA . SER A 1 101 ? 11.555 18.547 5.113 1 84.62 101 SER A CA 1
ATOM 778 C C . SER A 1 101 ? 11.203 18.969 6.539 1 84.62 101 SER A C 1
ATOM 780 O O . SER A 1 101 ? 11.023 20.156 6.812 1 84.62 101 SER A O 1
ATOM 782 N N . SER A 1 102 ? 11.18 18.031 7.438 1 86.44 102 SER A N 1
ATOM 783 C CA . SER A 1 102 ? 10.836 18.312 8.828 1 86.44 102 SER A CA 1
ATOM 784 C C . SER A 1 102 ? 11.898 19.188 9.492 1 86.44 102 SER A C 1
ATOM 786 O O . SER A 1 102 ? 11.57 20.109 10.25 1 86.44 102 SER A O 1
ATOM 788 N N . VAL A 1 103 ? 13.117 18.938 9.203 1 83.62 103 VAL A N 1
ATOM 789 C CA . VAL A 1 103 ? 14.219 19.688 9.805 1 83.62 103 VAL A CA 1
ATOM 790 C C . VAL A 1 103 ? 14.234 21.109 9.25 1 83.62 103 VAL A C 1
ATOM 792 O O . VAL A 1 103 ? 14.281 22.078 10.016 1 83.62 103 VAL A O 1
ATOM 795 N N . VAL A 1 104 ? 14.031 21.219 8.023 1 82.12 104 VAL A N 1
ATOM 796 C CA . VAL A 1 104 ? 14.172 22.516 7.375 1 82.12 104 VAL A CA 1
ATOM 797 C C . VAL A 1 104 ? 12.906 23.344 7.59 1 82.12 104 VAL A C 1
ATOM 799 O O . VAL A 1 104 ? 12.969 24.562 7.773 1 82.12 104 VAL A O 1
ATOM 802 N N . PHE A 1 105 ? 11.711 22.641 7.621 1 78.44 105 PHE A N 1
ATOM 803 C CA . PHE A 1 105 ? 10.469 23.406 7.621 1 78.44 105 PHE A CA 1
ATOM 804 C C . PHE A 1 105 ? 9.898 23.5 9.031 1 78.44 105 PHE A C 1
ATOM 806 O O . PHE A 1 105 ? 9.109 24.406 9.328 1 78.44 105 PHE A O 1
ATOM 813 N N . HIS A 1 106 ? 10.289 22.656 9.828 1 81 106 HIS A N 1
ATOM 814 C CA . HIS A 1 106 ? 9.648 22.656 11.141 1 81 106 HIS A CA 1
ATOM 815 C C . HIS A 1 106 ? 10.68 22.828 12.25 1 81 106 HIS A C 1
ATOM 817 O O . HIS A 1 106 ? 10.68 23.859 12.93 1 81 106 HIS A O 1
ATOM 823 N N . LEU A 1 107 ? 11.641 22.062 12.328 1 82.75 107 LEU A N 1
ATOM 824 C CA . LEU A 1 107 ? 12.531 22.031 13.477 1 82.75 107 LEU A CA 1
ATOM 825 C C . LEU A 1 107 ? 13.383 23.297 13.539 1 82.75 107 LEU A C 1
ATOM 827 O O . LEU A 1 107 ? 13.414 23.984 14.57 1 82.75 107 LEU A O 1
ATOM 831 N N . ILE A 1 108 ? 13.969 23.703 12.445 1 85.06 108 ILE A N 1
ATOM 832 C CA . ILE A 1 108 ? 14.883 24.844 12.445 1 85.06 108 ILE A CA 1
ATOM 833 C C . ILE A 1 108 ? 14.102 26.141 12.625 1 85.06 108 ILE A C 1
ATOM 835 O O . ILE A 1 108 ? 14.391 26.922 13.531 1 85.06 108 ILE A O 1
ATOM 839 N N . PRO A 1 109 ? 13.055 26.234 11.836 1 81.19 109 PRO A N 1
ATOM 840 C CA . PRO A 1 109 ? 12.289 27.484 12.008 1 81.19 109 PRO A CA 1
ATOM 841 C C . PRO A 1 109 ? 11.633 27.594 13.375 1 81.19 109 PRO A C 1
ATOM 843 O O . PRO A 1 109 ? 11.609 28.672 13.969 1 81.19 109 PRO A O 1
ATOM 846 N N . THR A 1 110 ? 11.133 26.516 13.898 1 81.06 110 THR A N 1
ATOM 847 C CA . THR A 1 110 ? 10.469 26.547 15.195 1 81.06 110 THR A CA 1
ATOM 848 C C . THR A 1 110 ? 11.461 26.875 16.297 1 81.06 110 THR A C 1
ATOM 850 O O . THR A 1 110 ? 11.172 27.688 17.188 1 81.06 110 THR A O 1
ATOM 853 N N . THR A 1 111 ? 12.633 26.328 16.266 1 83.5 111 THR A N 1
ATOM 854 C CA . THR A 1 111 ? 13.656 26.594 17.266 1 83.5 111 THR A CA 1
ATOM 855 C C . THR A 1 111 ? 14.117 28.047 17.188 1 83.5 111 THR A C 1
ATOM 857 O O . THR A 1 111 ? 14.344 28.688 18.219 1 83.5 111 THR A O 1
ATOM 860 N N . LEU A 1 112 ? 14.18 28.531 15.977 1 85.31 112 LEU A N 1
ATOM 861 C CA . LEU A 1 112 ? 14.57 29.938 15.789 1 85.31 112 LEU A CA 1
ATOM 862 C C . LEU A 1 112 ? 13.477 30.875 16.297 1 85.31 112 LEU A C 1
ATOM 864 O O . LEU A 1 112 ? 13.773 31.875 16.938 1 85.31 112 LEU A O 1
ATOM 868 N N . GLU A 1 113 ? 12.281 30.531 15.969 1 82.5 113 GLU A N 1
ATOM 869 C CA . GLU A 1 113 ? 11.156 31.344 16.406 1 82.5 113 GLU A CA 1
ATOM 870 C C . GLU A 1 113 ? 11.055 31.391 17.938 1 82.5 113 GLU A C 1
ATOM 872 O O . GLU A 1 113 ? 10.852 32.438 18.516 1 82.5 113 GLU A O 1
ATOM 877 N N . ILE A 1 114 ? 11.188 30.297 18.516 1 81.38 114 ILE A N 1
ATOM 878 C CA . ILE A 1 114 ? 11.133 30.219 19.969 1 81.38 114 ILE A CA 1
ATOM 879 C C . ILE A 1 114 ? 12.258 31.047 20.578 1 81.38 114 ILE A C 1
ATOM 881 O O . ILE A 1 114 ? 12.047 31.797 21.531 1 81.38 114 ILE A O 1
ATOM 885 N N . SER A 1 115 ? 13.445 31 20.016 1 84.38 115 SER A N 1
ATOM 886 C CA . SER A 1 115 ? 14.602 31.734 20.5 1 84.38 115 SER A CA 1
ATOM 887 C C . SER A 1 115 ? 14.398 33.25 20.359 1 84.38 115 SER A C 1
ATOM 889 O O . SER A 1 115 ? 14.75 34 21.25 1 84.38 115 SER A O 1
ATOM 891 N N . ILE A 1 116 ? 13.766 33.625 19.219 1 84.94 116 ILE A N 1
ATOM 892 C CA . ILE A 1 116 ? 13.523 35.031 18.969 1 84.94 116 ILE A CA 1
ATOM 893 C C . ILE A 1 116 ? 12.469 35.562 19.938 1 84.94 116 ILE A C 1
ATOM 895 O O . ILE A 1 116 ? 12.633 36.625 20.516 1 84.94 116 ILE A O 1
ATOM 899 N N . VAL A 1 117 ? 11.422 34.812 20.078 1 81.75 117 VAL A N 1
ATOM 900 C CA . VAL A 1 117 ? 10.352 35.219 20.984 1 81.75 117 VAL A CA 1
ATOM 901 C C . VAL A 1 117 ? 10.875 35.312 22.406 1 81.75 117 VAL A C 1
ATOM 903 O O . VAL A 1 117 ? 10.594 36.281 23.125 1 81.75 117 VAL A O 1
ATOM 906 N N . ALA A 1 118 ? 11.641 34.281 22.828 1 80.62 118 ALA A N 1
ATOM 907 C CA . ALA A 1 118 ? 12.234 34.312 24.156 1 80.62 118 ALA A CA 1
ATOM 908 C C . ALA A 1 118 ? 13.18 35.5 24.312 1 80.62 118 ALA A C 1
ATOM 910 O O . ALA A 1 118 ? 13.227 36.125 25.375 1 80.62 118 ALA A O 1
ATOM 911 N N . GLY A 1 119 ? 13.906 35.812 23.281 1 82.62 119 GLY A N 1
ATOM 912 C CA . GLY A 1 119 ? 14.812 36.938 23.297 1 82.62 119 GLY A CA 1
ATOM 913 C C . GLY A 1 119 ? 14.094 38.281 23.422 1 82.62 119 GLY A C 1
ATOM 914 O O . GLY A 1 119 ? 14.492 39.125 24.219 1 82.62 119 GLY A O 1
ATOM 915 N N . ILE A 1 120 ? 12.977 38.406 22.688 1 82.5 120 ILE A N 1
ATOM 916 C CA . ILE A 1 120 ? 12.203 39.656 22.703 1 82.5 120 ILE A CA 1
ATOM 917 C C . ILE A 1 120 ? 11.555 39.812 24.078 1 82.5 120 ILE A C 1
ATOM 919 O O . ILE A 1 120 ? 11.539 40.938 24.625 1 82.5 120 ILE A O 1
ATOM 923 N N . LEU A 1 121 ? 11.039 38.781 24.625 1 81.19 121 LEU A N 1
ATOM 924 C CA . LEU A 1 121 ? 10.375 38.844 25.922 1 81.19 121 LEU A CA 1
ATOM 925 C C . LEU A 1 121 ? 11.375 39.188 27.031 1 81.19 121 LEU A C 1
ATOM 927 O O . LEU A 1 121 ? 11.062 39.938 27.938 1 81.19 121 LEU A O 1
ATOM 931 N N . THR A 1 122 ? 12.57 38.656 26.938 1 81.88 122 THR A N 1
ATOM 932 C CA . THR A 1 122 ? 13.602 38.906 27.953 1 81.88 122 THR A CA 1
ATOM 933 C C . THR A 1 122 ? 14.094 40.344 27.859 1 81.88 122 THR A C 1
ATOM 935 O O . THR A 1 122 ? 14.258 41.031 28.875 1 81.88 122 THR A O 1
ATOM 938 N N . TYR A 1 123 ? 14.273 40.781 26.672 1 80.38 123 TYR A N 1
ATOM 939 C CA . TYR A 1 123 ? 14.844 42.125 26.469 1 80.38 123 TYR A CA 1
ATOM 940 C C . TYR A 1 123 ? 13.82 43.219 26.797 1 80.38 123 TYR A C 1
ATOM 942 O O . TYR A 1 123 ? 14.148 44.188 27.438 1 80.38 123 TYR A O 1
ATOM 950 N N . ASN A 1 124 ? 12.586 43 26.422 1 77.69 124 ASN A N 1
ATOM 951 C CA . ASN A 1 124 ? 11.586 44.031 26.562 1 77.69 124 ASN A CA 1
ATOM 952 C C . ASN A 1 124 ? 10.891 43.969 27.922 1 77.69 124 ASN A C 1
ATOM 954 O O . ASN A 1 124 ? 10.469 45 28.453 1 77.69 124 ASN A O 1
ATOM 958 N N . PHE A 1 125 ? 10.695 42.812 28.5 1 77.44 125 PHE A N 1
ATOM 959 C CA . PHE A 1 125 ? 9.805 42.719 29.641 1 77.44 125 PHE A CA 1
ATOM 960 C C . PHE A 1 125 ? 10.523 42.156 30.844 1 77.44 125 PHE A C 1
ATOM 962 O O . PHE A 1 125 ? 10 42.188 31.969 1 77.44 125 PHE A O 1
ATOM 969 N N . GLY A 1 126 ? 11.656 41.531 30.734 1 77.94 126 GLY A N 1
ATOM 970 C CA . GLY A 1 126 ? 12.406 41.031 31.875 1 77.94 126 GLY A CA 1
ATOM 971 C C . GLY A 1 126 ? 12.539 39.531 31.891 1 77.94 126 GLY A C 1
ATOM 972 O O . GLY A 1 126 ? 11.953 38.844 31.047 1 77.94 126 GLY A O 1
ATOM 973 N N . TRP A 1 127 ? 13.172 39.031 32.812 1 79.44 127 TRP A N 1
ATOM 974 C CA . TRP A 1 127 ? 13.578 37.625 32.906 1 79.44 127 TRP A CA 1
ATOM 975 C C . TRP A 1 127 ? 12.414 36.75 33.375 1 79.44 127 TRP A C 1
ATOM 977 O O . TRP A 1 127 ? 12.383 35.562 33.062 1 79.44 127 TRP A O 1
ATOM 987 N N . ASN A 1 128 ? 11.359 37.375 33.938 1 83.06 128 ASN A N 1
ATOM 988 C CA . ASN A 1 128 ? 10.219 36.594 34.406 1 83.06 128 ASN A CA 1
ATOM 989 C C . ASN A 1 128 ? 9.414 36 33.25 1 83.06 128 ASN A C 1
ATOM 991 O O . ASN A 1 128 ? 9.031 34.844 33.312 1 83.06 128 ASN A O 1
ATOM 995 N N . PHE A 1 129 ? 9.266 36.812 32.219 1 84.19 129 PHE A N 1
ATOM 996 C CA . PHE A 1 129 ? 8.492 36.344 31.078 1 84.19 129 PHE A CA 1
ATOM 997 C C . PHE A 1 129 ? 9.273 35.281 30.297 1 84.19 129 PHE A C 1
ATOM 999 O O . PHE A 1 129 ? 8.688 34.312 29.797 1 84.19 129 PHE A O 1
ATOM 1006 N N . ALA A 1 130 ? 10.594 35.406 30.312 1 81.94 130 ALA A N 1
ATOM 1007 C CA . ALA A 1 130 ? 11.438 34.438 29.609 1 81.94 130 ALA A CA 1
ATOM 1008 C C . ALA A 1 130 ? 11.445 33.094 30.328 1 81.94 130 ALA A C 1
ATOM 1010 O O . ALA A 1 130 ? 11.414 32.031 29.688 1 81.94 130 ALA A O 1
ATOM 1011 N N . ALA A 1 131 ? 11.453 33.156 31.594 1 85.88 131 ALA A N 1
ATOM 1012 C CA . ALA A 1 131 ? 11.469 31.953 32.406 1 85.88 131 ALA A CA 1
ATOM 1013 C C . ALA A 1 131 ? 10.164 31.172 32.219 1 85.88 131 ALA A C 1
ATOM 1015 O O . ALA A 1 131 ? 10.18 29.938 32.125 1 85.88 131 ALA A O 1
ATOM 1016 N N . ILE A 1 132 ? 9.047 31.859 32.156 1 87.62 132 ILE A N 1
ATOM 1017 C CA . ILE A 1 132 ? 7.75 31.219 32 1 87.62 132 ILE A CA 1
ATOM 1018 C C . ILE A 1 132 ? 7.668 30.578 30.609 1 87.62 132 ILE A C 1
ATOM 1020 O O . ILE A 1 132 ? 7.16 29.469 30.469 1 87.62 132 ILE A O 1
ATOM 1024 N N . THR A 1 133 ? 8.219 31.297 29.641 1 84 133 THR A N 1
ATOM 1025 C CA . THR A 1 133 ? 8.203 30.766 28.281 1 84 133 THR A CA 1
ATOM 1026 C C . THR A 1 133 ? 9.062 29.516 28.172 1 84 133 THR A C 1
ATOM 1028 O O . THR A 1 133 ? 8.656 28.516 27.562 1 84 133 THR A O 1
ATOM 1031 N N . LEU A 1 134 ? 10.203 29.531 28.797 1 83.88 134 LEU A N 1
ATOM 1032 C CA . LEU A 1 134 ? 11.109 28.391 28.75 1 83.88 134 LEU A CA 1
ATOM 1033 C C . LEU A 1 134 ? 10.508 27.188 29.469 1 83.88 134 LEU A C 1
ATOM 1035 O O . LEU A 1 134 ? 10.586 26.047 28.969 1 83.88 134 LEU A O 1
ATOM 1039 N N . VAL A 1 135 ? 9.914 27.469 30.578 1 89 135 VAL A N 1
ATOM 1040 C CA . VAL A 1 135 ? 9.305 26.391 31.359 1 89 135 VAL A CA 1
ATOM 1041 C C . VAL A 1 135 ? 8.133 25.797 30.578 1 89 135 VAL A C 1
ATOM 1043 O O . VAL A 1 135 ? 7.934 24.578 30.578 1 89 135 VAL A O 1
ATOM 1046 N N . THR A 1 136 ? 7.402 26.656 29.922 1 88.44 136 THR A N 1
ATOM 1047 C CA . THR A 1 136 ? 6.273 26.188 29.125 1 88.44 136 THR A CA 1
ATOM 1048 C C . THR A 1 136 ? 6.75 25.344 27.953 1 88.44 136 THR A C 1
ATOM 1050 O O . THR A 1 136 ? 6.191 24.266 27.688 1 88.44 136 THR A O 1
ATOM 1053 N N . MET A 1 137 ? 7.777 25.75 27.328 1 86.62 137 MET A N 1
ATOM 1054 C CA . MET A 1 137 ? 8.297 25.031 26.188 1 86.62 137 MET A CA 1
ATOM 1055 C C . MET A 1 137 ? 8.836 23.656 26.594 1 86.62 137 MET A C 1
ATOM 1057 O O . MET A 1 137 ? 8.602 22.656 25.922 1 86.62 137 MET A O 1
ATOM 1061 N N . VAL A 1 138 ? 9.516 23.609 27.656 1 88.81 138 VAL A N 1
ATOM 1062 C CA . VAL A 1 138 ? 10.094 22.359 28.156 1 88.81 138 VAL A CA 1
ATOM 1063 C C . VAL A 1 138 ? 8.977 21.422 28.609 1 88.81 138 VAL A C 1
ATOM 1065 O O . VAL A 1 138 ? 9 20.219 28.297 1 88.81 138 VAL A O 1
ATOM 1068 N N . SER A 1 139 ? 8.023 22.031 29.375 1 92.88 139 SER A N 1
ATOM 1069 C CA . SER A 1 139 ? 6.902 21.234 29.844 1 92.88 139 SER A CA 1
ATOM 1070 C C . SER A 1 139 ? 6.055 20.719 28.688 1 92.88 139 SER A C 1
ATOM 1072 O O . SER A 1 139 ? 5.629 19.562 28.672 1 92.88 139 SER A O 1
ATOM 1074 N N . TYR A 1 140 ? 5.867 21.594 27.719 1 89.81 140 TYR A N 1
ATOM 1075 C CA . TYR A 1 140 ? 5.094 21.234 26.531 1 89.81 140 TYR A CA 1
ATOM 1076 C C . TYR A 1 140 ? 5.785 20.125 25.734 1 89.81 140 TYR A C 1
ATOM 1078 O O . TYR A 1 140 ? 5.16 19.125 25.375 1 89.81 140 TYR A O 1
ATOM 1086 N N . THR A 1 141 ? 7.012 20.297 25.516 1 88.56 141 THR A N 1
ATOM 1087 C CA . THR A 1 141 ? 7.777 19.328 24.734 1 88.56 141 THR A CA 1
ATOM 1088 C C . THR A 1 141 ? 7.883 18 25.469 1 88.56 141 THR A C 1
ATOM 1090 O O . THR A 1 141 ? 7.715 16.938 24.859 1 88.56 141 THR A O 1
ATOM 1093 N N . TRP A 1 142 ? 8.125 18.078 26.734 1 92.81 142 TRP A N 1
ATOM 1094 C CA . TRP A 1 142 ? 8.25 16.875 27.547 1 92.81 142 TRP A CA 1
ATOM 1095 C C . TRP A 1 142 ? 6.934 16.109 27.578 1 92.81 142 TRP A C 1
ATOM 1097 O O . TRP A 1 142 ? 6.91 14.891 27.375 1 92.81 142 TRP A O 1
ATOM 1107 N N . PHE A 1 143 ? 5.875 16.812 27.812 1 93.56 143 PHE A N 1
ATOM 1108 C CA . PHE A 1 143 ? 4.559 16.172 27.859 1 93.56 143 PHE A CA 1
ATOM 1109 C C . PHE A 1 143 ? 4.199 15.578 26.5 1 93.56 143 PHE A C 1
ATOM 1111 O O . PHE A 1 143 ? 3.678 14.469 26.438 1 93.56 143 PHE A O 1
ATOM 1118 N N . THR A 1 144 ? 4.504 16.281 25.469 1 90.44 144 THR A N 1
ATOM 1119 C CA . THR A 1 144 ? 4.168 15.836 24.109 1 90.44 144 THR A CA 1
ATOM 1120 C C . THR A 1 144 ? 4.938 14.57 23.75 1 90.44 144 THR A C 1
ATOM 1122 O O . THR A 1 144 ? 4.348 13.594 23.281 1 90.44 144 THR A O 1
ATOM 1125 N N . ILE A 1 145 ? 6.199 14.523 24.016 1 89.38 145 ILE A N 1
ATOM 1126 C CA . ILE A 1 145 ? 7.039 13.391 23.641 1 89.38 145 ILE A CA 1
ATOM 1127 C C . ILE A 1 145 ? 6.672 12.172 24.484 1 89.38 145 ILE A C 1
ATOM 1129 O O . ILE A 1 145 ? 6.535 11.062 23.953 1 89.38 145 ILE A O 1
ATOM 1133 N N . ARG A 1 146 ? 6.469 12.414 25.766 1 92.38 146 ARG A N 1
ATOM 1134 C CA . ARG A 1 146 ? 6.145 11.312 26.672 1 92.38 146 ARG A CA 1
ATOM 1135 C C . ARG A 1 146 ? 4.793 10.695 26.312 1 92.38 146 ARG A C 1
ATOM 1137 O O . ARG A 1 146 ? 4.648 9.469 26.297 1 92.38 146 ARG A O 1
ATOM 1144 N N . THR A 1 147 ? 3.855 11.523 26.078 1 92.56 147 THR A N 1
ATOM 1145 C CA . THR A 1 147 ? 2.52 11.031 25.766 1 92.56 147 THR A CA 1
ATOM 1146 C C . THR A 1 147 ? 2.49 10.391 24.375 1 92.56 147 THR A C 1
ATOM 1148 O O . THR A 1 147 ? 1.814 9.383 24.172 1 92.56 147 THR A O 1
ATOM 1151 N N . THR A 1 148 ? 3.201 10.961 23.484 1 89.88 148 THR A N 1
ATOM 1152 C CA . THR A 1 148 ? 3.24 10.398 22.125 1 89.88 148 THR A CA 1
ATOM 1153 C C . THR A 1 148 ? 3.914 9.031 22.125 1 89.88 148 THR A C 1
ATOM 1155 O O . THR A 1 148 ? 3.471 8.117 21.438 1 89.88 148 THR A O 1
ATOM 1158 N N . SER A 1 149 ? 4.965 8.883 22.906 1 89.81 149 SER A N 1
ATOM 1159 C CA . SER A 1 149 ? 5.633 7.59 23.016 1 89.81 149 SER A CA 1
ATOM 1160 C C . SER A 1 149 ? 4.715 6.547 23.641 1 89.81 149 SER A C 1
ATOM 1162 O O . SER A 1 149 ? 4.75 5.375 23.266 1 89.81 149 SER A O 1
ATOM 1164 N N . TRP A 1 150 ? 3.988 7.062 24.562 1 91.25 150 TRP A N 1
ATOM 1165 C CA . TRP A 1 150 ? 3.027 6.184 25.219 1 91.25 150 TRP A CA 1
ATOM 1166 C C . TRP A 1 150 ? 1.925 5.762 24.266 1 91.25 150 TRP A C 1
ATOM 1168 O O . TRP A 1 150 ? 1.464 4.617 24.297 1 91.25 150 TRP A O 1
ATOM 1178 N N . ARG A 1 151 ? 1.548 6.523 23.328 1 91.12 151 ARG A N 1
ATOM 1179 C CA . ARG A 1 151 ? 0.453 6.285 22.391 1 91.12 151 ARG A CA 1
ATOM 1180 C C . ARG A 1 151 ? 0.875 5.324 21.297 1 91.12 151 ARG A C 1
ATOM 1182 O O . ARG A 1 151 ? 0.028 4.754 20.609 1 91.12 151 ARG A O 1
ATOM 1189 N N . LEU A 1 152 ? 2.111 5.164 21.125 1 87.19 152 LEU A N 1
ATOM 1190 C CA . LEU A 1 152 ? 2.613 4.316 20.047 1 87.19 152 LEU A CA 1
ATOM 1191 C C . LEU A 1 152 ? 2.133 2.879 20.203 1 87.19 152 LEU A C 1
ATOM 1193 O O . LEU A 1 152 ? 1.888 2.182 19.219 1 87.19 152 LEU A O 1
ATOM 1197 N N . GLN A 1 153 ? 1.936 2.469 21.391 1 91.25 153 GLN A N 1
ATOM 1198 C CA . GLN A 1 153 ? 1.48 1.105 21.641 1 91.25 153 GLN A CA 1
ATOM 1199 C C . GLN A 1 153 ? 0.048 0.906 21.156 1 91.25 153 GLN A C 1
ATOM 1201 O O . GLN A 1 153 ? -0.3 -0.166 20.656 1 91.25 153 GLN A O 1
ATOM 1206 N N . PHE A 1 154 ? -0.767 1.922 21.281 1 91.25 154 PHE A N 1
ATOM 1207 C CA . PHE A 1 154 ? -2.148 1.824 20.828 1 91.25 154 PHE A CA 1
ATOM 1208 C C . PHE A 1 154 ? -2.213 1.763 19.297 1 91.25 154 PHE A C 1
ATOM 1210 O O . PHE A 1 154 ? -3.055 1.06 18.734 1 91.25 154 PHE A O 1
ATOM 1217 N N . ARG A 1 155 ? -1.348 2.422 18.75 1 87.12 155 ARG A N 1
ATOM 1218 C CA . ARG A 1 155 ? -1.292 2.398 17.297 1 87.12 155 ARG A CA 1
ATOM 1219 C C . ARG A 1 155 ? -0.843 1.032 16.781 1 87.12 155 ARG A C 1
ATOM 1221 O O . ARG A 1 155 ? -1.394 0.515 15.812 1 87.12 155 ARG A O 1
ATOM 1228 N N . LYS A 1 156 ? 0.097 0.472 17.406 1 88.69 156 LYS A N 1
ATOM 1229 C CA . LYS A 1 156 ? 0.567 -0.858 17.031 1 88.69 156 LYS A CA 1
ATOM 1230 C C . LYS A 1 156 ? -0.551 -1.89 17.156 1 88.69 156 LYS A C 1
ATOM 1232 O O . LYS A 1 156 ? -0.719 -2.734 16.281 1 88.69 156 LYS A O 1
ATOM 1237 N N . ARG A 1 157 ? -1.271 -1.745 18.172 1 90.88 157 ARG A N 1
ATOM 1238 C CA . ARG A 1 157 ? -2.387 -2.662 18.375 1 90.88 157 ARG A CA 1
ATOM 1239 C C . ARG A 1 157 ? -3.453 -2.482 17.297 1 90.88 157 ARG A C 1
ATOM 1241 O O . ARG A 1 157 ? -4.016 -3.463 16.812 1 90.88 157 ARG A O 1
ATOM 1248 N N . ALA A 1 158 ? -3.738 -1.251 16.953 1 90.31 158 ALA A N 1
ATOM 1249 C CA . ALA A 1 158 ? -4.73 -0.975 15.922 1 90.31 158 ALA A CA 1
ATOM 1250 C C . ALA A 1 158 ? -4.27 -1.508 14.562 1 90.31 158 ALA A C 1
ATOM 1252 O O . ALA A 1 158 ? -5.07 -2.055 13.805 1 90.31 158 ALA A O 1
ATOM 1253 N N . ASN A 1 159 ? -3.018 -1.402 14.359 1 86.94 159 ASN A N 1
ATOM 1254 C CA . ASN A 1 159 ? -2.461 -1.907 13.109 1 86.94 159 ASN A CA 1
ATOM 1255 C C . ASN A 1 159 ? -2.549 -3.428 13.023 1 86.94 159 ASN A C 1
ATOM 1257 O O . ASN A 1 159 ? -2.875 -3.982 11.977 1 86.94 159 ASN A O 1
ATOM 1261 N N . SER A 1 160 ? -2.262 -4.066 14.055 1 90.88 160 SER A N 1
ATOM 1262 C CA . SER A 1 160 ? -2.361 -5.52 14.102 1 90.88 160 SER A CA 1
ATOM 1263 C C . SER A 1 160 ? -3.801 -5.98 13.898 1 90.88 160 SER A C 1
ATOM 1265 O O . SER A 1 160 ? -4.051 -6.953 13.18 1 90.88 160 SER A O 1
ATOM 1267 N N . ALA A 1 161 ? -4.688 -5.27 14.508 1 91.5 161 ALA A N 1
ATOM 1268 C CA . ALA A 1 161 ? -6.102 -5.605 14.344 1 91.5 161 ALA A CA 1
ATOM 1269 C C . ALA A 1 161 ? -6.562 -5.367 12.914 1 91.5 161 ALA A C 1
ATOM 1271 O O . ALA A 1 161 ? -7.344 -6.148 12.367 1 91.5 161 ALA A O 1
ATOM 1272 N N . ASP A 1 162 ? -6.066 -4.336 12.336 1 89.44 162 ASP A N 1
ATOM 1273 C CA . ASP A 1 162 ? -6.387 -4.031 10.945 1 89.44 162 ASP A CA 1
ATOM 1274 C C . ASP A 1 162 ? -5.848 -5.113 10.008 1 89.44 162 ASP A C 1
ATOM 1276 O O . ASP A 1 162 ? -6.527 -5.52 9.062 1 89.44 162 ASP A O 1
ATOM 1280 N N . ASN A 1 163 ? -4.707 -5.555 10.32 1 86.56 163 ASN A N 1
ATOM 1281 C CA . ASN A 1 163 ? -4.098 -6.613 9.523 1 86.56 163 ASN A CA 1
ATOM 1282 C C . ASN A 1 163 ? -4.871 -7.922 9.641 1 86.56 163 ASN A C 1
ATOM 1284 O O . ASN A 1 163 ? -5.023 -8.648 8.656 1 86.56 163 ASN A O 1
ATOM 1288 N N . LEU A 1 164 ? -5.258 -8.156 10.773 1 90.69 164 LEU A N 1
ATOM 1289 C CA . LEU A 1 164 ? -6.039 -9.375 10.992 1 90.69 164 LEU A CA 1
ATOM 1290 C C . LEU A 1 164 ? -7.348 -9.32 10.219 1 90.69 164 LEU A C 1
ATOM 1292 O O . LEU A 1 164 ? -7.723 -10.297 9.555 1 90.69 164 LEU A O 1
ATOM 1296 N N . ALA A 1 165 ? -8 -8.227 10.297 1 91.88 165 ALA A N 1
ATOM 1297 C CA . ALA A 1 165 ? -9.258 -8.07 9.562 1 91.88 165 ALA A CA 1
ATOM 1298 C C . ALA A 1 165 ? -9.031 -8.195 8.062 1 91.88 165 ALA A C 1
ATOM 1300 O O . ALA A 1 165 ? -9.789 -8.883 7.371 1 91.88 165 ALA A O 1
ATOM 1301 N N . SER A 1 166 ? -8.023 -7.586 7.648 1 89.12 166 SER A N 1
ATOM 1302 C CA . SER A 1 166 ? -7.691 -7.641 6.227 1 89.12 166 SER A CA 1
ATOM 1303 C C . SER A 1 166 ? -7.332 -9.055 5.797 1 89.12 166 SER A C 1
ATOM 1305 O O . SER A 1 166 ? -7.684 -9.484 4.699 1 89.12 166 SER A O 1
ATOM 1307 N N . SER A 1 167 ? -6.664 -9.734 6.637 1 88.12 167 SER A N 1
ATOM 1308 C CA . SER A 1 167 ? -6.273 -11.109 6.336 1 88.12 167 SER A CA 1
ATOM 1309 C C . SER A 1 167 ? -7.492 -12.016 6.223 1 88.12 167 SER A C 1
ATOM 1311 O O . SER A 1 167 ? -7.559 -12.867 5.332 1 88.12 167 SER A O 1
ATOM 1313 N N . ILE A 1 168 ? -8.352 -11.883 7.074 1 91.38 168 ILE A N 1
ATOM 1314 C CA . ILE A 1 168 ? -9.562 -12.695 7.059 1 91.38 168 ILE A CA 1
ATOM 1315 C C . ILE A 1 168 ? -10.375 -12.391 5.801 1 91.38 168 ILE A C 1
ATOM 1317 O O . ILE A 1 168 ? -10.891 -13.305 5.152 1 91.38 168 ILE A O 1
ATOM 1321 N N . LEU A 1 169 ? -10.422 -11.148 5.48 1 92.44 169 LEU A N 1
ATOM 1322 C CA . LEU A 1 169 ? -11.133 -10.719 4.281 1 92.44 169 LEU A CA 1
ATOM 1323 C C . LEU A 1 169 ? -10.516 -11.344 3.033 1 92.44 169 LEU A C 1
ATOM 1325 O O . LEU A 1 169 ? -11.219 -11.945 2.217 1 92.44 169 LEU A O 1
ATOM 1329 N N . VAL A 1 170 ? -9.266 -11.273 2.889 1 89.25 170 VAL A N 1
ATOM 1330 C CA . VAL A 1 170 ? -8.555 -11.789 1.726 1 89.25 170 VAL A CA 1
ATOM 1331 C C . VAL A 1 170 ? -8.68 -13.312 1.679 1 89.25 170 VAL A C 1
ATOM 1333 O O . VAL A 1 170 ? -8.93 -13.883 0.618 1 89.25 170 VAL A O 1
ATOM 1336 N N . ASP A 1 171 ? -8.531 -13.875 2.809 1 89.69 171 ASP A N 1
ATOM 1337 C CA . ASP A 1 171 ? -8.625 -15.336 2.9 1 89.69 171 ASP A CA 1
ATOM 1338 C C . ASP A 1 171 ? -10.016 -15.82 2.486 1 89.69 171 ASP A C 1
ATOM 1340 O O . ASP A 1 171 ? -10.141 -16.781 1.73 1 89.69 171 ASP A O 1
ATOM 1344 N N . SER A 1 172 ? -11 -15.18 2.957 1 91.81 172 SER A N 1
ATOM 1345 C CA . SER A 1 172 ? -12.375 -15.57 2.664 1 91.81 172 SER A CA 1
ATOM 1346 C C . SER A 1 172 ? -12.695 -15.375 1.187 1 91.81 172 SER A C 1
ATOM 1348 O O . SER A 1 172 ? -13.352 -16.219 0.576 1 91.81 172 SER A O 1
ATOM 1350 N N . LEU A 1 173 ? -12.188 -14.383 0.609 1 89.81 173 LEU A N 1
ATOM 1351 C CA . LEU A 1 173 ? -12.492 -14.102 -0.789 1 89.81 173 LEU A CA 1
ATOM 1352 C C . LEU A 1 173 ? -11.664 -14.984 -1.718 1 89.81 173 LEU A C 1
ATOM 1354 O O . LEU A 1 173 ? -12.125 -15.359 -2.799 1 89.81 173 LEU A O 1
ATOM 1358 N N . THR A 1 174 ? -10.5 -15.281 -1.274 1 87 174 THR A N 1
ATOM 1359 C CA . THR A 1 174 ? -9.672 -16.203 -2.049 1 87 174 THR A CA 1
ATOM 1360 C C . THR A 1 174 ? -10.266 -17.609 -2.039 1 87 174 THR A C 1
ATOM 1362 O O . THR A 1 174 ? -10.195 -18.328 -3.037 1 87 174 THR A O 1
ATOM 1365 N N . ASN A 1 175 ? -10.836 -17.906 -0.878 1 89.94 175 ASN A N 1
ATOM 1366 C CA . ASN A 1 175 ? -11.469 -19.203 -0.738 1 89.94 175 ASN A CA 1
ATOM 1367 C C . ASN A 1 175 ? -12.992 -19.109 -0.844 1 89.94 175 ASN A C 1
ATOM 1369 O O . ASN A 1 175 ? -13.719 -19.75 -0.092 1 89.94 175 ASN A O 1
ATOM 1373 N N . TYR A 1 176 ? -13.398 -18.297 -1.708 1 89.62 176 TYR A N 1
ATOM 1374 C CA . TYR A 1 176 ? -14.82 -18.031 -1.871 1 89.62 176 TYR A CA 1
ATOM 1375 C C . TYR A 1 176 ? -15.578 -19.328 -2.186 1 89.62 176 TYR A C 1
ATOM 1377 O O . TYR A 1 176 ? -16.656 -19.562 -1.629 1 89.62 176 TYR A O 1
ATOM 1385 N N . GLU A 1 177 ? -15.039 -20.141 -3.027 1 89.56 177 GLU A N 1
ATOM 1386 C CA . GLU A 1 177 ? -15.695 -21.375 -3.424 1 89.56 177 GLU A CA 1
ATOM 1387 C C . GLU A 1 177 ? -15.867 -22.328 -2.236 1 89.56 177 GLU A C 1
ATOM 1389 O O . GLU A 1 177 ? -16.938 -22.922 -2.059 1 89.56 177 GLU A O 1
ATOM 1394 N N . ALA A 1 178 ? -14.844 -22.391 -1.485 1 91.19 178 ALA A N 1
ATOM 1395 C CA . ALA A 1 178 ? -14.922 -23.25 -0.309 1 91.19 178 ALA A CA 1
ATOM 1396 C C . ALA A 1 178 ? -15.977 -22.75 0.673 1 91.19 178 ALA A C 1
ATOM 1398 O O . ALA A 1 178 ? -16.688 -23.547 1.29 1 91.19 178 ALA A O 1
ATOM 1399 N N . VAL A 1 179 ? -16.094 -21.5 0.809 1 92.81 179 VAL A N 1
ATOM 1400 C CA . VAL A 1 179 ? -17.078 -20.922 1.711 1 92.81 179 VAL A CA 1
ATOM 1401 C C . VAL A 1 179 ? -18.484 -21.312 1.256 1 92.81 179 VAL A C 1
ATOM 1403 O O . VAL A 1 179 ? -19.344 -21.625 2.08 1 92.81 179 VAL A O 1
ATOM 1406 N N . LYS A 1 180 ? -18.641 -21.359 -0.027 1 91.19 180 LYS A N 1
ATOM 1407 C CA . LYS A 1 180 ? -19.938 -21.719 -0.582 1 91.19 180 LYS A CA 1
ATOM 1408 C C . LYS A 1 180 ? -20.172 -23.234 -0.509 1 91.19 180 LYS A C 1
ATOM 1410 O O . LYS A 1 180 ? -21.297 -23.672 -0.231 1 91.19 180 LYS A O 1
ATOM 1415 N N . HIS A 1 181 ? -19.094 -23.953 -0.758 1 92.31 181 HIS A N 1
ATOM 1416 C CA . HIS A 1 181 ? -19.203 -25.406 -0.73 1 92.31 181 HIS A CA 1
ATOM 1417 C C . HIS A 1 181 ? -19.703 -25.891 0.624 1 92.31 181 HIS A C 1
ATOM 1419 O O . HIS A 1 181 ? -20.453 -26.875 0.697 1 92.31 181 HIS A O 1
ATOM 1425 N N . PHE A 1 182 ? -19.375 -25.141 1.608 1 93.25 182 PHE A N 1
ATOM 1426 C CA . PHE A 1 182 ? -19.688 -25.641 2.947 1 93.25 182 PHE A CA 1
ATOM 1427 C C . PHE A 1 182 ? -20.703 -24.734 3.629 1 93.25 182 PHE A C 1
ATOM 1429 O O . PHE A 1 182 ? -21.016 -24.922 4.809 1 93.25 182 PHE A O 1
ATOM 1436 N N . THR A 1 183 ? -21.25 -23.734 2.951 1 91.62 183 THR A N 1
ATOM 1437 C CA . THR A 1 183 ? -22.312 -22.844 3.406 1 91.62 183 THR A CA 1
ATOM 1438 C C . THR A 1 183 ? -21.938 -22.203 4.738 1 91.62 183 THR A C 1
ATOM 1440 O O . THR A 1 183 ? -22.75 -22.172 5.668 1 91.62 183 THR A O 1
ATOM 1443 N N . ASN A 1 184 ? -20.703 -21.781 4.832 1 93.06 184 ASN A N 1
ATOM 1444 C CA . ASN A 1 184 ? -20.219 -21.172 6.066 1 93.06 184 ASN A CA 1
ATOM 1445 C C . ASN A 1 184 ? -20.109 -19.656 5.945 1 93.06 184 ASN A C 1
ATOM 1447 O O . ASN A 1 184 ? -19.172 -19.047 6.488 1 93.06 184 ASN A O 1
ATOM 1451 N N . GLU A 1 185 ? -21.016 -19.031 5.223 1 92.81 185 GLU A N 1
ATOM 1452 C CA . GLU A 1 185 ? -20.984 -17.578 5.047 1 92.81 185 GLU A CA 1
ATOM 1453 C C . GLU A 1 185 ? -21.203 -16.859 6.375 1 92.81 185 GLU A C 1
ATOM 1455 O O . GLU A 1 185 ? -20.5 -15.883 6.676 1 92.81 185 GLU A O 1
ATOM 1460 N N . LYS A 1 186 ? -22.125 -17.344 7.164 1 92.81 186 LYS A N 1
ATOM 1461 C CA . LYS A 1 186 ? -22.422 -16.719 8.445 1 92.81 186 LYS A CA 1
ATOM 1462 C C . LYS A 1 186 ? -21.219 -16.766 9.375 1 92.81 186 LYS A C 1
ATOM 1464 O O . LYS A 1 186 ? -20.938 -15.797 10.094 1 92.81 186 LYS A O 1
ATOM 1469 N N . TYR A 1 187 ? -20.516 -17.844 9.289 1 93.94 187 TYR A N 1
ATOM 1470 C CA . TYR A 1 187 ? -19.312 -17.984 10.109 1 93.94 187 TYR A CA 1
ATOM 1471 C C . TYR A 1 187 ? -18.25 -16.984 9.68 1 93.94 187 TYR A C 1
ATOM 1473 O O . TYR A 1 187 ? -17.641 -16.312 10.523 1 93.94 187 TYR A O 1
ATOM 1481 N N . GLN A 1 188 ? -18.062 -16.922 8.43 1 93.75 188 GLN A N 1
ATOM 1482 C CA . GLN A 1 188 ? -17.047 -16.016 7.902 1 93.75 188 GLN A CA 1
ATOM 1483 C C . GLN A 1 188 ? -17.391 -14.555 8.211 1 93.75 188 GLN A C 1
ATOM 1485 O O . GLN A 1 188 ? -16.516 -13.758 8.547 1 93.75 188 GLN A O 1
ATOM 1490 N N . ILE A 1 189 ? -18.641 -14.25 8.102 1 94.81 189 ILE A N 1
ATOM 1491 C CA . ILE A 1 189 ? -19.094 -12.891 8.391 1 94.81 189 ILE A CA 1
ATOM 1492 C C . ILE A 1 189 ? -18.891 -12.586 9.875 1 94.81 189 ILE A C 1
ATOM 1494 O O . ILE A 1 189 ? -18.438 -11.492 10.227 1 94.81 189 ILE A O 1
ATOM 1498 N N . SER A 1 190 ? -19.188 -13.516 10.688 1 95 190 SER A N 1
ATOM 1499 C CA . SER A 1 190 ? -19.031 -13.328 12.125 1 95 190 SER A CA 1
ATOM 1500 C C . SER A 1 190 ? -17.547 -13.18 12.492 1 95 190 SER A C 1
ATOM 1502 O O . SER A 1 190 ? -17.203 -12.383 13.359 1 95 190 SER A O 1
ATOM 1504 N N . GLU A 1 191 ? -16.734 -13.969 11.852 1 93.88 191 GLU A N 1
ATOM 1505 C CA . GLU A 1 191 ? -15.297 -13.875 12.109 1 93.88 191 GLU A CA 1
ATOM 1506 C C . GLU A 1 191 ? -14.742 -12.523 11.672 1 93.88 191 GLU A C 1
ATOM 1508 O O . GLU A 1 191 ? -13.906 -11.938 12.359 1 93.88 191 GLU A O 1
ATOM 1513 N N . TYR A 1 192 ? -15.172 -12.07 10.539 1 94.38 192 TYR A N 1
ATOM 1514 C CA . TYR A 1 192 ? -14.75 -10.766 10.055 1 94.38 192 TYR A CA 1
ATOM 1515 C C . TYR A 1 192 ? -15.258 -9.656 10.961 1 94.38 192 TYR A C 1
ATOM 1517 O O . TYR A 1 192 ? -14.516 -8.719 11.289 1 94.38 192 TYR A O 1
ATOM 1525 N N . ASP A 1 193 ? -16.438 -9.789 11.43 1 94.81 193 ASP A N 1
ATOM 1526 C CA . ASP A 1 193 ? -17.031 -8.789 12.305 1 94.81 193 ASP A CA 1
ATOM 1527 C C . ASP A 1 193 ? -16.312 -8.734 13.648 1 94.81 193 ASP A C 1
ATOM 1529 O O . ASP A 1 193 ? -16.109 -7.652 14.203 1 94.81 193 ASP A O 1
ATOM 1533 N N . ARG A 1 194 ? -16.016 -9.883 14.102 1 94.06 194 ARG A N 1
ATOM 1534 C CA . ARG A 1 194 ? -15.273 -9.938 15.359 1 94.06 194 ARG A CA 1
ATOM 1535 C C . ARG A 1 194 ? -13.93 -9.219 15.242 1 94.06 194 ARG A C 1
ATOM 1537 O O . ARG A 1 194 ? -13.516 -8.516 16.156 1 94.06 194 ARG A O 1
ATOM 1544 N N . SER A 1 195 ? -13.273 -9.445 14.141 1 93.62 195 SER A N 1
ATOM 1545 C CA . SER A 1 195 ? -12 -8.773 13.914 1 93.62 195 SER A CA 1
ATOM 1546 C C . SER A 1 195 ? -12.188 -7.27 13.758 1 93.62 195 SER A C 1
ATOM 1548 O O . SER A 1 195 ? -11.359 -6.48 14.211 1 93.62 195 SER A O 1
ATOM 1550 N N . LEU A 1 196 ? -13.328 -6.883 13.188 1 94 196 LEU A N 1
ATOM 1551 C CA . LEU A 1 196 ? -13.617 -5.465 13.008 1 94 196 LEU A CA 1
ATOM 1552 C C . LEU A 1 196 ? -13.922 -4.797 14.344 1 94 196 LEU A C 1
ATOM 1554 O O . LEU A 1 196 ? -13.602 -3.621 14.539 1 94 196 LEU A O 1
ATOM 1558 N N . VAL A 1 197 ? -14.539 -5.559 15.219 1 94.56 197 VAL A N 1
ATOM 1559 C CA . VAL A 1 197 ? -14.82 -5.035 16.547 1 94.56 197 VAL A CA 1
ATOM 1560 C C . VAL A 1 197 ? -13.508 -4.738 17.281 1 94.56 197 VAL A C 1
ATOM 1562 O O . VAL A 1 197 ? -13.383 -3.711 17.953 1 94.56 197 VAL A O 1
ATOM 1565 N N . GLY A 1 198 ? -12.562 -5.637 17.094 1 93.25 198 GLY A N 1
ATOM 1566 C CA . GLY A 1 198 ? -11.242 -5.387 17.656 1 93.25 198 GLY A CA 1
ATOM 1567 C C . GLY A 1 198 ? -10.578 -4.145 17.094 1 93.25 198 GLY A C 1
ATOM 1568 O O . GLY A 1 198 ? -10 -3.352 17.828 1 93.25 198 GLY A O 1
ATOM 1569 N N . TYR A 1 199 ? -10.68 -3.934 15.828 1 91.5 199 TYR A N 1
ATOM 1570 C CA . TYR A 1 199 ? -10.117 -2.758 15.172 1 91.5 199 TYR A CA 1
ATOM 1571 C C . TYR A 1 199 ? -10.844 -1.491 15.617 1 91.5 199 TYR A C 1
ATOM 1573 O O . TYR A 1 199 ? -10.211 -0.45 15.82 1 91.5 199 TYR A O 1
ATOM 1581 N N . GLU A 1 200 ? -12.156 -1.604 15.773 1 92.94 200 GLU A N 1
ATOM 1582 C CA . GLU A 1 200 ? -12.953 -0.472 16.234 1 92.94 200 GLU A CA 1
ATOM 1583 C C . GLU A 1 200 ? -12.516 -0.016 17.625 1 92.94 200 GLU A C 1
ATOM 1585 O O . GLU A 1 200 ? -12.273 1.173 17.844 1 92.94 200 GLU A O 1
ATOM 1590 N N . LYS A 1 201 ? -12.359 -0.957 18.531 1 93.75 201 LYS A N 1
ATOM 1591 C CA . LYS A 1 201 ? -11.953 -0.632 19.891 1 93.75 201 LYS A CA 1
ATOM 1592 C C . LYS A 1 201 ? -10.555 -0.017 19.922 1 93.75 201 LYS A C 1
ATOM 1594 O O . LYS A 1 201 ? -10.312 0.96 20.641 1 93.75 201 LYS A O 1
ATOM 1599 N N . ALA A 1 202 ? -9.672 -0.583 19.141 1 93.06 202 ALA A N 1
ATOM 1600 C CA . ALA A 1 202 ? -8.297 -0.074 19.094 1 93.06 202 ALA A CA 1
ATOM 1601 C C . ALA A 1 202 ? -8.258 1.321 18.469 1 93.06 202 ALA A C 1
ATOM 1603 O O . ALA A 1 202 ? -7.508 2.188 18.938 1 93.06 202 ALA A O 1
ATOM 1604 N N . SER A 1 203 ? -9.031 1.563 17.453 1 91.06 203 SER A N 1
ATOM 1605 C CA . SER A 1 203 ? -9.07 2.859 16.781 1 91.06 203 SER A CA 1
ATOM 1606 C C . SER A 1 203 ? -9.641 3.938 17.703 1 91.06 203 SER A C 1
ATOM 1608 O O . SER A 1 203 ? -9.156 5.07 17.703 1 91.06 203 SER A O 1
ATOM 1610 N N . ILE A 1 204 ? -10.688 3.602 18.484 1 91.56 204 ILE A N 1
ATOM 1611 C CA . ILE A 1 204 ? -11.281 4.539 19.438 1 91.56 204 ILE A CA 1
ATOM 1612 C C . ILE A 1 204 ? -10.25 4.93 20.484 1 91.56 204 ILE A C 1
ATOM 1614 O O . ILE A 1 204 ? -10.148 6.102 20.859 1 91.56 204 ILE A O 1
ATOM 1618 N N . THR A 1 205 ? -9.461 3.99 20.875 1 92.81 205 THR A N 1
ATOM 1619 C CA . THR A 1 205 ? -8.438 4.25 21.875 1 92.81 205 THR A CA 1
ATOM 1620 C C . THR A 1 205 ? -7.379 5.211 21.344 1 92.81 205 THR A C 1
ATOM 1622 O O . THR A 1 205 ? -6.855 6.043 22.094 1 92.81 205 THR A O 1
ATOM 1625 N N . ILE A 1 206 ? -7.078 5.133 20.078 1 89.31 206 ILE A N 1
ATOM 1626 C CA . ILE A 1 206 ? -6.109 6.035 19.469 1 89.31 206 ILE A CA 1
ATOM 1627 C C . ILE A 1 206 ? -6.637 7.465 19.5 1 89.31 206 ILE A C 1
ATOM 1629 O O . ILE A 1 206 ? -5.918 8.391 19.891 1 89.31 206 ILE A O 1
ATOM 1633 N N . ILE A 1 207 ? -7.863 7.629 19.172 1 87.62 207 ILE A N 1
ATOM 1634 C CA . ILE A 1 207 ? -8.438 8.969 19.094 1 87.62 207 ILE A CA 1
ATOM 1635 C C . ILE A 1 207 ? -8.617 9.523 20.516 1 87.62 207 ILE A C 1
ATOM 1637 O O . ILE A 1 207 ? -8.383 10.711 20.75 1 87.62 207 ILE A O 1
ATOM 1641 N N . LYS A 1 208 ? -8.969 8.672 21.484 1 89.56 208 LYS A N 1
ATOM 1642 C CA . LYS A 1 208 ? -9.086 9.109 22.875 1 89.56 208 LYS A CA 1
ATOM 1643 C C . LYS A 1 208 ? -7.727 9.516 23.438 1 89.56 208 LYS A C 1
ATOM 1645 O O . LYS A 1 208 ? -7.625 10.5 24.172 1 89.56 208 LYS A O 1
ATOM 1650 N N . SER A 1 209 ? -6.719 8.734 23.078 1 90.94 209 SER A N 1
ATOM 1651 C CA . SER A 1 209 ? -5.375 9.086 23.531 1 90.94 209 SER A CA 1
ATOM 1652 C C . SER A 1 209 ? -4.902 10.391 22.906 1 90.94 209 SER A C 1
ATOM 1654 O O . SER A 1 209 ? -4.168 11.156 23.531 1 90.94 209 SER A O 1
ATOM 1656 N N . LEU A 1 210 ? -5.316 10.672 21.688 1 87.69 210 LEU A N 1
ATOM 1657 C CA . LEU A 1 210 ? -5 11.938 21.016 1 87.69 210 LEU A CA 1
ATOM 1658 C C . LEU A 1 210 ? -5.695 13.102 21.719 1 87.69 210 LEU A C 1
ATOM 1660 O O . LEU A 1 210 ? -5.102 14.172 21.891 1 87.69 210 LEU A O 1
ATOM 1664 N N . ALA A 1 211 ? -6.953 12.852 22.094 1 88.62 211 ALA A N 1
ATOM 1665 C CA . ALA A 1 211 ? -7.688 13.867 22.844 1 88.62 211 ALA A CA 1
ATOM 1666 C C . ALA A 1 211 ? -6.98 14.203 24.156 1 88.62 211 ALA A C 1
ATOM 1668 O O . ALA A 1 211 ? -6.938 15.367 24.562 1 88.62 211 ALA A O 1
ATOM 1669 N N . PHE A 1 212 ? -6.43 13.242 24.75 1 90.75 212 PHE A N 1
ATOM 1670 C CA . PHE A 1 212 ? -5.672 13.445 25.984 1 90.75 212 PHE A CA 1
ATOM 1671 C C . PHE A 1 212 ? -4.422 14.273 25.719 1 90.75 212 PHE A C 1
ATOM 1673 O O . PHE A 1 212 ? -4.113 15.195 26.484 1 90.75 212 PHE A O 1
ATOM 1680 N N . LEU A 1 213 ? -3.75 13.922 24.641 1 90.12 213 LEU A N 1
ATOM 1681 C CA . LEU A 1 213 ? -2.557 14.664 24.266 1 90.12 213 LEU A CA 1
ATOM 1682 C C . LEU A 1 213 ? -2.891 16.125 24.016 1 90.12 213 LEU A C 1
ATOM 1684 O O . LEU A 1 213 ? -2.262 17.031 24.578 1 90.12 213 LEU A O 1
ATOM 1688 N N . ASN A 1 214 ? -3.959 16.375 23.219 1 88.81 214 ASN A N 1
ATOM 1689 C CA . ASN A 1 214 ? -4.344 17.734 22.859 1 88.81 214 ASN A CA 1
ATOM 1690 C C . ASN A 1 214 ? -4.855 18.5 24.078 1 88.81 214 ASN A C 1
ATOM 1692 O O . ASN A 1 214 ? -4.566 19.703 24.219 1 88.81 214 ASN A O 1
ATOM 1696 N N . SER A 1 215 ? -5.57 17.828 24.938 1 90.19 215 SER A N 1
ATOM 1697 C CA . SER A 1 215 ? -6.074 18.469 26.156 1 90.19 215 SER A CA 1
ATOM 1698 C C . SER A 1 215 ? -4.934 18.859 27.078 1 90.19 215 SER A C 1
ATOM 1700 O O . SER A 1 215 ? -4.938 19.969 27.641 1 90.19 215 SER A O 1
ATOM 1702 N N . GLY A 1 216 ? -4.004 17.891 27.219 1 90.62 216 GLY A N 1
ATOM 1703 C CA . GLY A 1 216 ? -2.857 18.219 28.062 1 90.62 216 GLY A CA 1
ATOM 1704 C C . GLY A 1 216 ? -2.029 19.359 27.516 1 90.62 216 GLY A C 1
ATOM 1705 O O . GLY A 1 216 ? -1.578 20.234 28.266 1 90.62 216 GLY A O 1
ATOM 1706 N N . GLN A 1 217 ? -1.862 19.406 26.219 1 89.19 217 GLN A N 1
ATOM 1707 C CA . GLN A 1 217 ? -1.13 20.484 25.562 1 89.19 217 GLN A CA 1
ATOM 1708 C C . GLN A 1 217 ? -1.855 21.812 25.734 1 89.19 217 GLN A C 1
ATOM 1710 O O . GLN A 1 217 ? -1.23 22.844 26.016 1 89.19 217 GLN A O 1
ATOM 1715 N N . SER A 1 218 ? -3.168 21.766 25.578 1 88.25 218 SER A N 1
ATOM 1716 C CA . SER A 1 218 ? -3.967 22.969 25.703 1 88.25 218 SER A CA 1
ATOM 1717 C C . SER A 1 218 ? -3.934 23.531 27.125 1 88.25 218 SER A C 1
ATOM 1719 O O . SER A 1 218 ? -3.9 24.734 27.328 1 88.25 218 SER A O 1
ATOM 1721 N N . VAL A 1 219 ? -3.898 22.703 28.094 1 90.94 219 VAL A N 1
ATOM 1722 C CA . VAL A 1 219 ? -3.857 23.109 29.5 1 90.94 219 VAL A CA 1
ATOM 1723 C C . VAL A 1 219 ? -2.52 23.781 29.797 1 90.94 219 VAL A C 1
ATOM 1725 O O . VAL A 1 219 ? -2.475 24.844 30.438 1 90.94 219 VAL A O 1
ATOM 1728 N N . ILE A 1 220 ? -1.471 23.203 29.328 1 91.5 220 ILE A N 1
ATOM 1729 C CA . ILE A 1 220 ? -0.14 23.75 29.547 1 91.5 220 ILE A CA 1
ATOM 1730 C C . ILE A 1 220 ? -0.042 25.141 28.938 1 91.5 220 ILE A C 1
ATOM 1732 O O . ILE A 1 220 ? 0.409 26.078 29.578 1 91.5 220 ILE A O 1
ATOM 1736 N N . PHE A 1 221 ? -0.54 25.25 27.812 1 87 221 PHE A N 1
ATOM 1737 C CA . PHE A 1 221 ? -0.469 26.516 27.078 1 87 221 PHE A CA 1
ATOM 1738 C C . PHE A 1 221 ? -1.367 27.562 27.734 1 87 221 PHE A C 1
ATOM 1740 O O . PHE A 1 221 ? -0.994 28.734 27.828 1 87 221 PHE A O 1
ATOM 1747 N N . SER A 1 222 ? -2.547 27.172 28.109 1 87.88 222 SER A N 1
ATOM 1748 C CA . SER A 1 222 ? -3.492 28.109 28.703 1 87.88 222 SER A CA 1
ATOM 1749 C C . SER A 1 222 ? -2.986 28.625 30.047 1 87.88 222 SER A C 1
ATOM 1751 O O . SER A 1 222 ? -3.166 29.797 30.375 1 87.88 222 SER A O 1
ATOM 1753 N N . ILE A 1 223 ? -2.387 27.766 30.75 1 90.06 223 ILE A N 1
ATOM 1754 C CA . ILE A 1 223 ? -1.822 28.172 32.031 1 90.06 223 ILE A CA 1
ATOM 1755 C C . ILE A 1 223 ? -0.692 29.172 31.797 1 90.06 223 ILE A C 1
ATOM 1757 O O . ILE A 1 223 ? -0.604 30.203 32.5 1 90.06 223 ILE A O 1
ATOM 1761 N N . ALA A 1 224 ? 0.151 28.875 30.812 1 88.81 224 ALA A N 1
ATOM 1762 C CA . ALA A 1 224 ? 1.252 29.766 30.484 1 88.81 224 ALA A CA 1
ATOM 1763 C C . ALA A 1 224 ? 0.729 31.125 30.031 1 88.81 224 ALA A C 1
ATOM 1765 O O . ALA A 1 224 ? 1.218 32.156 30.469 1 88.81 224 ALA A O 1
ATOM 1766 N N . LEU A 1 225 ? -0.262 31.125 29.172 1 86.56 225 LEU A N 1
ATOM 1767 C CA . LEU A 1 225 ? -0.845 32.344 28.641 1 86.56 225 LEU A CA 1
ATOM 1768 C C . LEU A 1 225 ? -1.493 33.156 29.766 1 86.56 225 LEU A C 1
ATOM 1770 O O . LEU A 1 225 ? -1.312 34.375 29.828 1 86.56 225 LEU A O 1
ATOM 1774 N N . THR A 1 226 ? -2.205 32.531 30.672 1 87.12 226 THR A N 1
ATOM 1775 C CA . THR A 1 226 ? -2.896 33.219 31.766 1 87.12 226 THR A CA 1
ATOM 1776 C C . THR A 1 226 ? -1.896 33.844 32.75 1 87.12 226 THR A C 1
ATOM 1778 O O . THR A 1 226 ? -2.07 34.969 33.188 1 87.12 226 THR A O 1
ATOM 1781 N N . THR A 1 227 ? -0.888 33.094 33 1 88.56 227 THR A N 1
ATOM 1782 C CA . THR A 1 227 ? 0.132 33.562 33.938 1 88.56 227 THR A CA 1
ATOM 1783 C C . THR A 1 227 ? 0.864 34.781 33.344 1 88.56 227 THR A C 1
ATOM 1785 O O . THR A 1 227 ? 1.093 35.75 34.062 1 88.56 227 THR A O 1
ATOM 1788 N N . MET A 1 228 ? 1.154 34.719 32.094 1 86.62 228 MET A N 1
ATOM 1789 C CA . MET A 1 228 ? 1.856 35.812 31.438 1 86.62 228 MET A CA 1
ATOM 1790 C C . MET A 1 228 ? 0.966 37.031 31.359 1 86.62 228 MET A C 1
ATOM 1792 O O . MET A 1 228 ? 1.437 38.156 31.547 1 86.62 228 MET A O 1
ATOM 1796 N N . MET A 1 229 ? -0.278 36.781 31.078 1 85.5 229 MET A N 1
ATOM 1797 C CA . MET A 1 229 ? -1.22 37.906 31 1 85.5 229 MET A CA 1
ATOM 1798 C C . MET A 1 229 ? -1.415 38.562 32.375 1 85.5 229 MET A C 1
ATOM 1800 O O . MET A 1 229 ? -1.532 39.781 32.469 1 85.5 229 MET A O 1
ATOM 1804 N N . TYR A 1 230 ? -1.441 37.75 33.344 1 83.5 230 TYR A N 1
ATOM 1805 C CA . TYR A 1 230 ? -1.591 38.25 34.719 1 83.5 230 TYR A CA 1
ATOM 1806 C C . TYR A 1 230 ? -0.392 39.094 35.125 1 83.5 230 TYR A C 1
ATOM 1808 O O . TYR A 1 230 ? -0.554 40.188 35.656 1 83.5 230 TYR A O 1
ATOM 1816 N N . LEU A 1 231 ? 0.757 38.656 34.844 1 84.12 231 LEU A N 1
ATOM 1817 C CA . LEU A 1 231 ? 1.971 39.406 35.156 1 84.12 231 LEU A CA 1
ATOM 1818 C C . LEU A 1 231 ? 2.045 40.688 34.344 1 84.12 231 LEU A C 1
ATOM 1820 O O . LEU A 1 231 ? 2.484 41.719 34.844 1 84.12 231 LEU A O 1
ATOM 1824 N N . ALA A 1 232 ? 1.632 40.594 33.062 1 83.81 232 ALA A N 1
ATOM 1825 C CA . ALA A 1 232 ? 1.638 41.75 32.219 1 83.81 232 ALA A CA 1
ATOM 1826 C C . ALA A 1 232 ? 0.634 42.812 32.719 1 83.81 232 ALA A C 1
ATOM 1828 O O . ALA A 1 232 ? 0.908 44 32.688 1 83.81 232 ALA A O 1
ATOM 1829 N N . ALA A 1 233 ? -0.53 42.344 33.156 1 82 233 ALA A N 1
ATOM 1830 C CA . ALA A 1 233 ? -1.545 43.25 33.688 1 82 233 ALA A CA 1
ATOM 1831 C C . ALA A 1 233 ? -1.043 43.969 34.938 1 82 233 ALA A C 1
ATOM 1833 O O . ALA A 1 233 ? -1.291 45.156 35.125 1 82 233 ALA A O 1
ATOM 1834 N N . GLN A 1 234 ? -0.316 43.25 35.781 1 81.06 234 GLN A N 1
ATOM 1835 C CA . GLN A 1 234 ? 0.255 43.875 37 1 81.06 234 GLN A CA 1
ATOM 1836 C C . GLN A 1 234 ? 1.303 44.906 36.656 1 81.06 234 GLN A C 1
ATOM 1838 O O . GLN A 1 234 ? 1.376 45.969 37.281 1 81.06 234 GLN A O 1
ATOM 1843 N N . ALA A 1 235 ? 2.039 44.594 35.656 1 81.75 235 ALA A N 1
ATOM 1844 C CA . ALA A 1 235 ? 3.082 45.531 35.219 1 81.75 235 ALA A CA 1
ATOM 1845 C C . ALA A 1 235 ? 2.477 46.781 34.594 1 81.75 235 ALA A C 1
ATOM 1847 O O . ALA A 1 235 ? 3.045 47.875 34.688 1 81.75 235 ALA A O 1
ATOM 1848 N N . VAL A 1 236 ? 1.364 46.656 33.938 1 80.62 236 VAL A N 1
ATOM 1849 C CA . VAL A 1 236 ? 0.684 47.781 33.312 1 80.62 236 VAL A CA 1
ATOM 1850 C C . VAL A 1 236 ? 0.106 48.688 34.406 1 80.62 236 VAL A C 1
ATOM 1852 O O . VAL A 1 236 ? 0.174 49.906 34.312 1 80.62 236 VAL A O 1
ATOM 1855 N N . ILE A 1 237 ? -0.4 48.156 35.438 1 76.88 237 ILE A N 1
ATOM 1856 C CA . ILE A 1 237 ? -0.975 48.906 36.531 1 76.88 237 ILE A CA 1
ATOM 1857 C C . ILE A 1 237 ? 0.131 49.656 37.281 1 76.88 237 ILE A C 1
ATOM 1859 O O . ILE A 1 237 ? -0.064 50.812 37.719 1 76.88 237 ILE A O 1
ATOM 1863 N N . LYS A 1 238 ? 1.233 48.969 37.375 1 77.62 238 LYS A N 1
ATOM 1864 C CA . LYS A 1 238 ? 2.361 49.594 38.062 1 77.62 238 LYS A CA 1
ATOM 1865 C C . LYS A 1 238 ? 3.016 50.656 37.188 1 77.62 238 LYS A C 1
ATOM 1867 O O . LYS A 1 238 ? 3.85 51.406 37.656 1 77.62 238 LYS A O 1
ATOM 1872 N N . GLY A 1 239 ? 2.666 50.688 35.875 1 76.06 239 GLY A N 1
ATOM 1873 C CA . GLY A 1 239 ? 3.145 51.719 34.969 1 76.06 239 GLY A CA 1
ATOM 1874 C C . GLY A 1 239 ? 4.414 51.312 34.25 1 76.06 239 GLY A C 1
ATOM 1875 O O . GLY A 1 239 ? 5.016 52.125 33.562 1 76.06 239 GLY A O 1
ATOM 1876 N N . THR A 1 240 ? 4.832 50.156 34.406 1 77.75 240 THR A N 1
ATOM 1877 C CA . THR A 1 240 ? 6.086 49.719 33.812 1 77.75 240 THR A CA 1
ATOM 1878 C C . THR A 1 240 ? 5.848 49.219 32.406 1 77.75 240 THR A C 1
ATOM 1880 O O . THR A 1 240 ? 6.766 49.188 31.562 1 77.75 240 THR A O 1
ATOM 1883 N N . MET A 1 241 ? 4.594 48.781 32.094 1 80.19 241 MET A N 1
ATOM 1884 C CA . MET A 1 241 ? 4.258 48.281 30.75 1 80.19 241 MET A CA 1
ATOM 1885 C C . MET A 1 241 ? 3.014 48.938 30.203 1 80.19 241 MET A C 1
ATOM 1887 O O . MET A 1 241 ? 2.281 49.594 30.953 1 80.19 241 MET A O 1
ATOM 1891 N N . THR A 1 242 ? 2.932 48.906 28.906 1 79.62 242 THR A N 1
ATOM 1892 C CA . THR A 1 242 ? 1.775 49.531 28.25 1 79.62 242 THR A CA 1
ATOM 1893 C C . THR A 1 242 ? 0.764 48.438 27.844 1 79.62 242 THR A C 1
ATOM 1895 O O . THR A 1 242 ? 1.036 47.25 27.969 1 79.62 242 THR A O 1
ATOM 1898 N N . VAL A 1 243 ? -0.439 48.906 27.469 1 79 243 VAL A N 1
ATOM 1899 C CA . VAL A 1 243 ? -1.49 48 27.016 1 79 243 VAL A CA 1
ATOM 1900 C C . VAL A 1 243 ? -1.042 47.281 25.734 1 79 243 VAL A C 1
ATOM 1902 O O . VAL A 1 243 ? -1.362 46.125 25.531 1 79 243 VAL A O 1
ATOM 1905 N N . GLY A 1 244 ? -0.246 47.906 24.969 1 77.62 244 GLY A N 1
ATOM 1906 C CA . GLY A 1 244 ? 0.302 47.312 23.766 1 77.62 244 GLY A CA 1
ATOM 1907 C C . GLY A 1 244 ? 1.229 46.125 24.078 1 77.62 244 GLY A C 1
ATOM 1908 O O . GLY A 1 244 ? 1.263 45.156 23.328 1 77.62 244 GLY A O 1
ATOM 1909 N N . ASP A 1 245 ? 1.891 46.281 25.188 1 80.06 245 ASP A N 1
ATOM 1910 C CA . ASP A 1 245 ? 2.777 45.188 25.594 1 80.06 245 ASP A CA 1
ATOM 1911 C C . ASP A 1 245 ? 1.983 43.938 25.969 1 80.06 245 ASP A C 1
ATOM 1913 O O . ASP A 1 245 ? 2.42 42.812 25.703 1 80.06 245 ASP A O 1
ATOM 1917 N N . LEU A 1 246 ? 0.843 44.156 26.531 1 80 246 LEU A N 1
ATOM 1918 C CA . LEU A 1 246 ? -0.023 43.031 26.891 1 80 246 LEU A CA 1
ATOM 1919 C C . LEU A 1 246 ? -0.53 42.312 25.641 1 80 246 LEU A C 1
ATOM 1921 O O . LEU A 1 246 ? -0.538 41.062 25.594 1 80 246 LEU A O 1
ATOM 1925 N N . VAL A 1 247 ? -0.886 43.062 24.656 1 80.69 247 VAL A N 1
ATOM 1926 C CA . VAL A 1 247 ? -1.383 42.5 23.406 1 80.69 247 VAL A CA 1
ATOM 1927 C C . VAL A 1 247 ? -0.251 41.781 22.688 1 80.69 247 VAL A C 1
ATOM 1929 O O . VAL A 1 247 ? -0.463 40.719 22.094 1 80.69 247 VAL A O 1
ATOM 1932 N N . MET A 1 248 ? 0.906 42.344 22.828 1 81.25 248 MET A N 1
ATOM 1933 C CA . MET A 1 248 ? 2.064 41.75 22.172 1 81.25 248 MET A CA 1
ATOM 1934 C C . MET A 1 248 ? 2.402 40.406 22.812 1 81.25 248 MET A C 1
ATOM 1936 O O . MET A 1 248 ? 2.689 39.438 22.109 1 81.25 248 MET A O 1
ATOM 1940 N N . ILE A 1 249 ? 2.391 40.281 24.078 1 79.88 249 ILE A N 1
ATOM 1941 C CA . ILE A 1 249 ? 2.697 39.062 24.797 1 79.88 249 ILE A CA 1
ATOM 1942 C C . ILE A 1 249 ? 1.665 37.969 24.438 1 79.88 249 ILE A C 1
ATOM 1944 O O . ILE A 1 249 ? 2.018 36.812 24.203 1 79.88 249 ILE A O 1
ATOM 1948 N N . ASN A 1 250 ? 0.439 38.375 24.344 1 79.94 250 ASN A N 1
ATOM 1949 C CA . ASN A 1 250 ? -0.616 37.438 23.984 1 79.94 250 ASN A CA 1
ATOM 1950 C C . ASN A 1 250 ? -0.425 36.906 22.562 1 79.94 250 ASN A C 1
ATOM 1952 O O . ASN A 1 250 ? -0.562 35.688 22.328 1 79.94 250 ASN A O 1
ATOM 1956 N N . GLN A 1 251 ? -0.064 37.719 21.703 1 78.12 251 GLN A N 1
ATOM 1957 C CA . GLN A 1 251 ? 0.099 37.312 20.312 1 78.12 251 GLN A CA 1
ATOM 1958 C C . GLN A 1 251 ? 1.339 36.469 20.125 1 78.12 251 GLN A C 1
ATOM 1960 O O . GLN A 1 251 ? 1.312 35.469 19.375 1 78.12 251 GLN A O 1
ATOM 1965 N N . LEU A 1 252 ? 2.414 36.844 20.797 1 79.12 252 LEU A N 1
ATOM 1966 C CA . LEU A 1 252 ? 3.662 36.094 20.656 1 79.12 252 LEU A CA 1
ATOM 1967 C C . LEU A 1 252 ? 3.516 34.688 21.219 1 79.12 252 LEU A C 1
ATOM 1969 O O . LEU A 1 252 ? 3.98 33.719 20.609 1 79.12 252 LEU A O 1
ATOM 1973 N N . VAL A 1 253 ? 2.852 34.625 22.328 1 76.81 253 VAL A N 1
ATOM 1974 C CA . VAL A 1 253 ? 2.664 33.312 22.938 1 76.81 253 VAL A CA 1
ATOM 1975 C C . VAL A 1 253 ? 1.732 32.469 22.078 1 76.81 253 VAL A C 1
ATOM 1977 O O . VAL A 1 253 ? 1.964 31.266 21.906 1 76.81 253 VAL A O 1
ATOM 1980 N N . PHE A 1 254 ? 0.715 33.094 21.562 1 75.94 254 PHE A N 1
ATOM 1981 C CA . PHE A 1 254 ? -0.213 32.375 20.688 1 75.94 254 PHE A CA 1
ATOM 1982 C C . PHE A 1 254 ? 0.483 31.906 19.422 1 75.94 254 PHE A C 1
ATOM 1984 O O . PHE A 1 254 ? 0.23 30.797 18.938 1 75.94 254 PHE A O 1
ATOM 1991 N N . GLN A 1 255 ? 1.284 32.688 18.906 1 76.19 255 GLN A N 1
ATOM 1992 C CA . GLN A 1 255 ? 2.012 32.344 17.688 1 76.19 255 GLN A CA 1
ATOM 1993 C C . GLN A 1 255 ? 2.895 31.125 17.891 1 76.19 255 GLN A C 1
ATOM 1995 O O . GLN A 1 255 ? 3.029 30.281 17 1 76.19 255 GLN A O 1
ATOM 2000 N N . LEU A 1 256 ? 3.453 30.906 19.109 1 77.81 256 LEU A N 1
ATOM 2001 C CA . LEU A 1 256 ? 4.332 29.781 19.422 1 77.81 256 LEU A CA 1
ATOM 2002 C C . LEU A 1 256 ? 3.545 28.484 19.5 1 77.81 256 LEU A C 1
ATOM 2004 O O . LEU A 1 256 ? 4.117 27.391 19.391 1 77.81 256 LEU A O 1
ATOM 2008 N N . SER A 1 257 ? 2.264 28.594 19.672 1 76.5 257 SER A N 1
ATOM 2009 C CA . SER A 1 257 ? 1.446 27.406 19.844 1 76.5 257 SER A CA 1
ATOM 2010 C C . SER A 1 257 ? 1.227 26.672 18.531 1 76.5 257 SER A C 1
ATOM 2012 O O . SER A 1 257 ? 1.052 25.453 18.5 1 76.5 257 SER A O 1
ATOM 2014 N N . LEU A 1 258 ? 1.292 27.297 17.422 1 74.94 258 LEU A N 1
ATOM 2015 C CA . LEU A 1 258 ? 0.932 26.719 16.141 1 74.94 258 LEU A CA 1
ATOM 2016 C C . LEU A 1 258 ? 1.941 25.656 15.711 1 74.94 258 LEU A C 1
ATOM 2018 O O . LEU A 1 258 ? 1.574 24.5 15.469 1 74.94 258 LEU A O 1
ATOM 2022 N N . PRO A 1 259 ? 3.223 26.062 15.812 1 69.94 259 PRO A N 1
ATOM 2023 C CA . PRO A 1 259 ? 4.199 25.047 15.422 1 69.94 259 PRO A CA 1
ATOM 2024 C C . PRO A 1 259 ? 4.289 23.906 16.422 1 69.94 259 PRO A C 1
ATOM 2026 O O . PRO A 1 259 ? 4.613 22.766 16.047 1 69.94 259 PRO A O 1
ATOM 2029 N N . LEU A 1 260 ? 3.939 24.188 17.641 1 74.12 260 LEU A N 1
ATOM 2030 C CA . LEU A 1 260 ? 4.105 23.188 18.672 1 74.12 260 LEU A CA 1
ATOM 2031 C C . LEU A 1 260 ? 3.002 22.141 18.609 1 74.12 260 LEU A C 1
ATOM 2033 O O . LEU A 1 260 ? 3.166 21.016 19.094 1 74.12 260 LEU A O 1
ATOM 2037 N N . ASN A 1 261 ? 1.933 22.516 17.875 1 76.44 261 ASN A N 1
ATOM 2038 C CA . ASN A 1 261 ? 0.81 21.594 17.75 1 76.44 261 ASN A CA 1
ATOM 2039 C C . ASN A 1 261 ? 1.168 20.391 16.875 1 76.44 261 ASN A C 1
ATOM 2041 O O . ASN A 1 261 ? 0.596 19.312 17.031 1 76.44 261 ASN A O 1
ATOM 2045 N N . PHE A 1 262 ? 2.152 20.625 16.078 1 76.38 262 PHE A N 1
ATOM 2046 C CA . PHE A 1 262 ? 2.516 19.562 15.148 1 76.38 262 PHE A CA 1
ATOM 2047 C C . PHE A 1 262 ? 3.709 18.766 15.672 1 76.38 262 PHE A C 1
ATOM 2049 O O . PHE A 1 262 ? 4.133 17.797 15.047 1 76.38 262 PHE A O 1
ATOM 2056 N N . LEU A 1 263 ? 4.184 19.109 16.828 1 77.88 263 LEU A N 1
ATOM 2057 C CA . LEU A 1 263 ? 5.402 18.516 17.344 1 77.88 263 LEU A CA 1
ATOM 2058 C C . LEU A 1 263 ? 5.219 17.016 17.562 1 77.88 263 LEU A C 1
ATOM 2060 O O . LEU A 1 263 ? 6.113 16.219 17.25 1 77.88 263 LEU A O 1
ATOM 2064 N N . GLY A 1 264 ? 4.113 16.672 18.031 1 76.88 264 GLY A N 1
ATOM 2065 C CA . GLY A 1 264 ? 3.865 15.25 18.266 1 76.88 264 GLY A CA 1
ATOM 2066 C C . GLY A 1 264 ? 3.865 14.438 16.984 1 76.88 264 GLY A C 1
ATOM 2067 O O . GLY A 1 264 ? 4.453 13.352 16.922 1 76.88 264 GLY A O 1
ATOM 2068 N N . THR A 1 265 ? 3.193 14.961 16.016 1 79.75 265 THR A N 1
ATOM 2069 C CA . THR A 1 265 ? 3.115 14.273 14.727 1 79.75 265 THR A CA 1
ATOM 2070 C C . THR A 1 265 ? 4.492 14.195 14.07 1 79.75 265 THR A C 1
ATOM 2072 O O . THR A 1 265 ? 4.875 13.148 13.539 1 79.75 265 THR A O 1
ATOM 2075 N N . VAL A 1 266 ? 5.223 15.211 14.172 1 84.31 266 VAL A N 1
ATOM 2076 C CA . VAL A 1 266 ? 6.559 15.258 13.594 1 84.31 266 VAL A CA 1
ATOM 2077 C C . VAL A 1 266 ? 7.461 14.242 14.289 1 84.31 266 VAL A C 1
ATOM 2079 O O . VAL A 1 266 ? 8.227 13.531 13.633 1 84.31 266 VAL A O 1
ATOM 2082 N N . TYR A 1 267 ? 7.305 14.234 15.562 1 82.94 267 TYR A N 1
ATOM 2083 C CA . TYR A 1 267 ? 8.125 13.297 16.312 1 82.94 267 TYR A CA 1
ATOM 2084 C C . TYR A 1 267 ? 7.828 11.859 15.898 1 82.94 267 TYR A C 1
ATOM 2086 O O . TYR A 1 267 ? 8.75 11.086 15.625 1 82.94 267 TYR A O 1
ATOM 2094 N N . ARG A 1 268 ? 6.613 11.547 15.828 1 80.81 268 ARG A N 1
ATOM 2095 C CA . ARG A 1 268 ? 6.191 10.203 15.438 1 80.81 268 ARG A CA 1
ATOM 2096 C C . ARG A 1 268 ? 6.691 9.859 14.039 1 80.81 268 ARG A C 1
ATOM 2098 O O . ARG A 1 268 ? 7.281 8.805 13.828 1 80.81 268 ARG A O 1
ATOM 2105 N N . ASP A 1 269 ? 6.441 10.773 13.148 1 86.06 269 ASP A N 1
ATOM 2106 C CA . ASP A 1 269 ? 6.793 10.523 11.75 1 86.06 269 ASP A CA 1
ATOM 2107 C C . ASP A 1 269 ? 8.305 10.492 11.562 1 86.06 269 ASP A C 1
ATOM 2109 O O . ASP A 1 269 ? 8.82 9.758 10.727 1 86.06 269 ASP A O 1
ATOM 2113 N N . LEU A 1 270 ? 8.992 11.219 12.422 1 87.38 270 LEU A N 1
ATOM 2114 C CA . LEU A 1 270 ? 10.445 11.203 12.391 1 87.38 270 LEU A CA 1
ATOM 2115 C C . LEU A 1 270 ? 10.984 9.852 12.859 1 87.38 270 LEU A C 1
ATOM 2117 O O . LEU A 1 270 ? 11.906 9.297 12.25 1 87.38 270 LEU A O 1
ATOM 2121 N N . ARG A 1 271 ? 10.422 9.398 13.875 1 85.5 271 ARG A N 1
ATOM 2122 C CA . ARG A 1 271 ? 10.844 8.094 14.383 1 85.5 271 ARG A CA 1
ATOM 2123 C C . ARG A 1 271 ? 10.641 7.004 13.336 1 85.5 271 ARG A C 1
ATOM 2125 O O . ARG A 1 271 ? 11.523 6.176 13.109 1 85.5 271 ARG A O 1
ATOM 2132 N N . GLN A 1 272 ? 9.539 7.07 12.727 1 84.06 272 GLN A N 1
ATOM 2133 C CA . GLN A 1 272 ? 9.242 6.09 11.68 1 84.06 272 GLN A CA 1
ATOM 2134 C C . GLN A 1 272 ? 10.18 6.25 10.492 1 84.06 272 GLN A C 1
ATOM 2136 O O . GLN A 1 272 ? 10.664 5.258 9.945 1 84.06 272 GLN A O 1
ATOM 2141 N N . SER A 1 273 ? 10.43 7.438 10.102 1 89.5 273 SER A N 1
ATOM 2142 C CA . SER A 1 273 ? 11.305 7.711 8.977 1 89.5 273 SER A CA 1
ATOM 2143 C C . SER A 1 273 ? 12.734 7.246 9.258 1 89.5 273 SER A C 1
ATOM 2145 O O . SER A 1 273 ? 13.422 6.766 8.359 1 89.5 273 SER A O 1
ATOM 2147 N N . PHE A 1 274 ? 13.133 7.312 10.523 1 89.62 274 PHE A N 1
ATOM 2148 C CA . PHE A 1 274 ? 14.461 6.844 10.906 1 89.62 274 PHE A CA 1
ATOM 2149 C C . PHE A 1 274 ? 14.562 5.332 10.758 1 89.62 274 PHE A C 1
ATOM 2151 O O . PHE A 1 274 ? 15.586 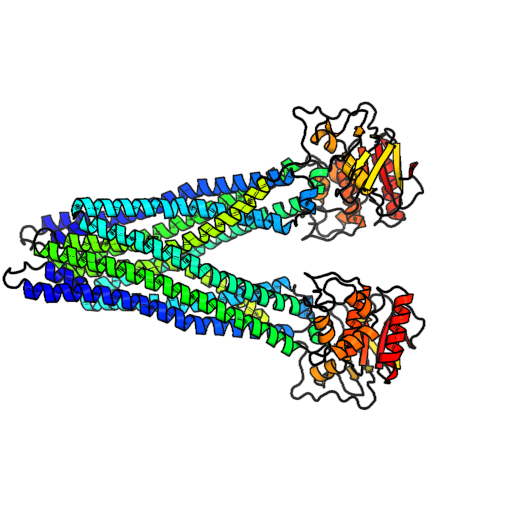4.812 10.312 1 89.62 274 PHE A O 1
ATOM 2158 N N . ILE A 1 275 ? 13.555 4.629 11.039 1 86.94 275 ILE A N 1
ATOM 2159 C CA . ILE A 1 275 ? 13.523 3.176 10.914 1 86.94 275 ILE A CA 1
ATOM 2160 C C . ILE A 1 275 ? 13.586 2.785 9.438 1 86.94 275 ILE A C 1
ATOM 2162 O O . ILE A 1 275 ? 14.352 1.9 9.055 1 86.94 275 ILE A O 1
ATOM 2166 N N . ASP A 1 276 ? 12.805 3.48 8.664 1 88.25 276 ASP A N 1
ATOM 2167 C CA . ASP A 1 276 ? 12.781 3.203 7.234 1 88.25 276 ASP A CA 1
ATOM 2168 C C . ASP A 1 276 ? 14.133 3.51 6.594 1 88.25 276 ASP A C 1
ATOM 2170 O O . ASP A 1 276 ? 14.6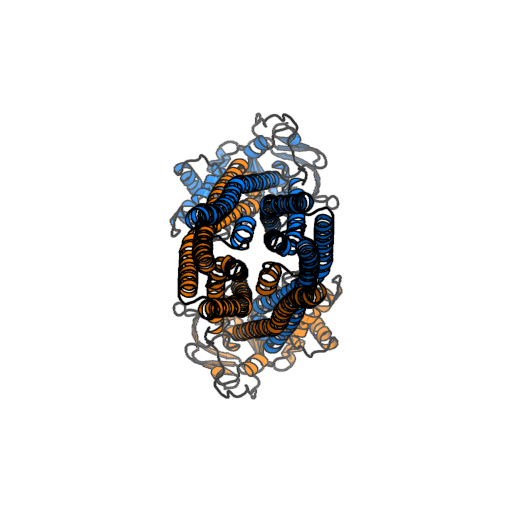02 2.764 5.73 1 88.25 276 ASP A O 1
ATOM 2174 N N . MET A 1 277 ? 14.664 4.578 7.039 1 87.62 277 MET A N 1
ATOM 2175 C CA . MET A 1 277 ? 15.977 4.961 6.531 1 87.62 277 MET A CA 1
ATOM 2176 C C . MET A 1 277 ? 17.047 3.947 6.945 1 87.62 277 MET A C 1
ATOM 2178 O O . MET A 1 277 ? 17.953 3.641 6.168 1 87.62 277 MET A O 1
ATOM 2182 N N . GLU A 1 278 ? 16.953 3.488 8.133 1 88.25 278 GLU A N 1
ATOM 2183 C CA . GLU A 1 278 ? 17.891 2.48 8.602 1 88.25 278 GLU A CA 1
ATOM 2184 C C . GLU A 1 278 ? 17.828 1.221 7.742 1 88.25 278 GLU A C 1
ATOM 2186 O O . GLU A 1 278 ? 18.875 0.639 7.41 1 88.25 278 GLU A O 1
ATOM 2191 N N . SER A 1 279 ? 16.688 0.833 7.383 1 87.38 279 SER A N 1
ATOM 2192 C CA . SER A 1 279 ? 16.516 -0.323 6.512 1 87.38 279 SER A CA 1
ATOM 2193 C C . SER A 1 279 ? 17.156 -0.086 5.148 1 87.38 279 SER A C 1
ATOM 2195 O O . SER A 1 279 ? 17.766 -0.996 4.57 1 87.38 279 SER A O 1
ATOM 2197 N N . LEU A 1 280 ? 17 1.07 4.68 1 87.75 280 LEU A N 1
ATOM 2198 C CA . LEU A 1 280 ? 17.578 1.432 3.393 1 87.75 280 LEU A CA 1
ATOM 2199 C C . LEU A 1 280 ? 19.109 1.439 3.475 1 87.75 280 LEU A C 1
ATOM 2201 O O . LEU A 1 280 ? 19.781 0.957 2.564 1 87.75 280 LEU A O 1
ATOM 2205 N N . PHE A 1 281 ? 19.594 1.935 4.566 1 86 281 PHE A N 1
ATOM 2206 C CA . PHE A 1 281 ? 21.047 2.018 4.734 1 86 281 PHE A CA 1
ATOM 2207 C C . PHE A 1 281 ? 21.641 0.63 4.93 1 86 281 PHE A C 1
ATOM 2209 O O . PHE A 1 281 ? 22.766 0.372 4.504 1 86 281 PHE A O 1
ATOM 2216 N N . LYS A 1 282 ? 20.859 -0.253 5.504 1 86.06 282 LYS A N 1
ATOM 2217 C CA . LYS A 1 282 ? 21.312 -1.635 5.637 1 86.06 282 LYS A CA 1
ATOM 2218 C C . LYS A 1 282 ? 21.469 -2.301 4.273 1 86.06 282 LYS A C 1
ATOM 2220 O O . LYS A 1 282 ? 22.391 -3.084 4.055 1 86.06 282 LYS A O 1
ATOM 2225 N N . LEU A 1 283 ? 20.562 -1.941 3.43 1 85.12 283 LEU A N 1
ATOM 2226 C CA . LEU A 1 283 ? 20.672 -2.469 2.074 1 85.12 283 LEU A CA 1
ATOM 2227 C C . LEU A 1 283 ? 21.922 -1.941 1.378 1 85.12 283 LEU A C 1
ATOM 2229 O O . LEU A 1 283 ? 22.594 -2.682 0.654 1 85.12 283 LEU A O 1
ATOM 2233 N N . GLN A 1 284 ? 22.25 -0.758 1.64 1 83.44 284 GLN A N 1
ATOM 2234 C CA . GLN A 1 284 ? 23.391 -0.117 1.012 1 83.44 284 GLN A CA 1
ATOM 2235 C C . GLN A 1 284 ? 24.703 -0.644 1.595 1 83.44 284 GLN A C 1
ATOM 2237 O O . GLN A 1 284 ? 25.734 -0.627 0.925 1 83.44 284 GLN A O 1
ATOM 2242 N N . GLN A 1 285 ? 24.578 -1.209 2.768 1 81.06 285 GLN A N 1
ATOM 2243 C CA . GLN A 1 285 ? 25.781 -1.652 3.447 1 81.06 285 GLN A CA 1
ATOM 2244 C C . GLN A 1 285 ? 26.016 -3.15 3.252 1 81.06 285 GLN A C 1
ATOM 2246 O O . GLN A 1 285 ? 27.031 -3.689 3.674 1 81.06 285 GLN A O 1
ATOM 2251 N N . THR A 1 286 ? 25.141 -3.707 2.51 1 80.06 286 THR A N 1
ATOM 2252 C CA . THR A 1 286 ? 25.344 -5.125 2.24 1 80.06 286 THR A CA 1
ATOM 2253 C C . THR A 1 286 ? 26.625 -5.344 1.44 1 80.06 286 THR A C 1
ATOM 2255 O O . THR A 1 286 ? 26.891 -4.641 0.458 1 80.06 286 THR A O 1
ATOM 2258 N N . GLY A 1 287 ? 27.5 -6.117 2.008 1 74.94 287 GLY A N 1
ATOM 2259 C CA . GLY A 1 287 ? 28.781 -6.363 1.376 1 74.94 287 GLY A CA 1
ATOM 2260 C C . GLY A 1 287 ? 28.672 -7.152 0.085 1 74.94 287 GLY A C 1
ATOM 2261 O O . GLY A 1 287 ? 27.719 -7.922 -0.099 1 74.94 287 GLY A O 1
ATOM 2262 N N . LEU A 1 288 ? 29.578 -6.785 -0.873 1 71.94 288 LEU A N 1
ATOM 2263 C CA . LEU A 1 288 ? 29.719 -7.527 -2.121 1 71.94 288 LEU A CA 1
ATOM 2264 C C . LEU A 1 288 ? 30.562 -8.781 -1.917 1 71.94 288 LEU A C 1
ATOM 2266 O O . LEU A 1 288 ? 31.672 -8.703 -1.387 1 71.94 288 LEU A O 1
ATOM 2270 N N . ILE A 1 289 ? 29.953 -9.891 -2.18 1 71 289 ILE A N 1
ATOM 2271 C CA . ILE A 1 289 ? 30.703 -11.125 -2.039 1 71 289 ILE A CA 1
ATOM 2272 C C . ILE A 1 289 ? 31.625 -11.32 -3.25 1 71 289 ILE A C 1
ATOM 2274 O O . ILE A 1 289 ? 32.812 -11.625 -3.104 1 71 289 ILE A O 1
ATOM 2278 N N . VAL A 1 290 ? 31.109 -10.961 -4.402 1 83.88 290 VAL A N 1
ATOM 2279 C CA . VAL A 1 290 ? 31.875 -11.133 -5.641 1 83.88 290 VAL A CA 1
ATOM 2280 C C . VAL A 1 290 ? 32.312 -9.766 -6.168 1 83.88 290 VAL A C 1
ATOM 2282 O O . VAL A 1 290 ? 31.469 -8.945 -6.555 1 83.88 290 VAL A O 1
ATOM 2285 N N . GLN A 1 291 ? 33.594 -9.406 -6.02 1 86.38 291 GLN A N 1
ATOM 2286 C CA . GLN A 1 291 ? 34.125 -8.125 -6.473 1 86.38 291 GLN A CA 1
ATOM 2287 C C . GLN A 1 291 ? 35.438 -8.312 -7.266 1 86.38 291 GLN A C 1
ATOM 2289 O O . GLN A 1 291 ? 36.125 -9.297 -7.078 1 86.38 291 GLN A O 1
ATOM 2294 N N . ASP A 1 292 ? 35.562 -7.414 -8.109 1 88.44 292 ASP A N 1
ATOM 2295 C CA . ASP A 1 292 ? 36.781 -7.41 -8.898 1 88.44 292 ASP A CA 1
ATOM 2296 C C . ASP A 1 292 ? 38 -7.082 -8.023 1 88.44 292 ASP A C 1
ATOM 2298 O O . ASP A 1 292 ? 37.906 -6.242 -7.125 1 88.44 292 ASP A O 1
ATOM 2302 N N . LYS A 1 293 ? 39.094 -7.848 -8.242 1 89 293 LYS A N 1
ATOM 2303 C CA . LYS A 1 293 ? 40.344 -7.398 -7.672 1 89 293 LYS A CA 1
ATOM 2304 C C . LYS A 1 293 ? 40.781 -6.055 -8.258 1 89 293 LYS A C 1
ATOM 2306 O O . LYS A 1 293 ? 40.406 -5.719 -9.383 1 89 293 LYS A O 1
ATOM 2311 N N . PRO A 1 294 ? 41.438 -5.266 -7.355 1 89.25 294 PRO A N 1
ATOM 2312 C CA . PRO A 1 294 ? 41.875 -3.975 -7.898 1 89.25 294 PRO A CA 1
ATOM 2313 C C . PRO A 1 294 ? 42.688 -4.121 -9.172 1 89.25 294 PRO A C 1
ATOM 2315 O O . PRO A 1 294 ? 43.625 -4.914 -9.203 1 89.25 294 PRO A O 1
ATOM 2318 N N . ASN A 1 295 ? 42.344 -3.535 -10.227 1 90.31 295 ASN A N 1
ATOM 2319 C CA . ASN A 1 295 ? 43.031 -3.512 -11.508 1 90.31 295 ASN A CA 1
ATOM 2320 C C . ASN A 1 295 ? 43.062 -4.887 -12.172 1 90.31 295 ASN A C 1
ATOM 2322 O O . ASN A 1 295 ? 44.062 -5.32 -12.703 1 90.31 295 ASN A O 1
ATOM 2326 N N . ALA A 1 296 ? 42 -5.566 -12.031 1 91.44 296 ALA A N 1
ATOM 2327 C CA . ALA A 1 296 ? 41.875 -6.863 -12.695 1 91.44 296 ALA A CA 1
ATOM 2328 C C . ALA A 1 296 ? 41.906 -6.707 -14.211 1 91.44 296 ALA A C 1
ATOM 2330 O O . ALA A 1 296 ? 41.219 -5.863 -14.773 1 91.44 296 ALA A O 1
ATOM 2331 N N . PRO A 1 297 ? 42.781 -7.441 -14.859 1 93.12 297 PRO A N 1
ATOM 2332 C CA . PRO A 1 297 ? 42.844 -7.363 -16.312 1 93.12 297 PRO A CA 1
ATOM 2333 C C . PRO A 1 297 ? 41.625 -7.941 -17 1 93.12 297 PRO A C 1
ATOM 2335 O O . PRO A 1 297 ? 40.844 -8.648 -16.375 1 93.12 297 PRO A O 1
ATOM 2338 N N . GLU A 1 298 ? 41.375 -7.543 -18.266 1 94.56 298 GLU A N 1
ATOM 2339 C CA . GLU A 1 298 ? 40.281 -8.086 -19.062 1 94.56 298 GLU A CA 1
ATOM 2340 C C . GLU A 1 298 ? 40.562 -9.531 -19.469 1 94.56 298 GLU A C 1
ATOM 2342 O O . GLU A 1 298 ? 41.719 -9.914 -19.641 1 94.56 298 GLU A O 1
ATOM 2347 N N . LEU A 1 299 ? 39.562 -10.273 -19.562 1 94.12 299 LEU A N 1
ATOM 2348 C CA . LEU A 1 299 ? 39.688 -11.656 -20 1 94.12 299 LEU A CA 1
ATOM 2349 C C . LEU A 1 299 ? 40.188 -11.711 -21.453 1 94.12 299 LEU A C 1
ATOM 2351 O O . LEU A 1 299 ? 39.656 -11.031 -22.328 1 94.12 299 LEU A O 1
ATOM 2355 N N . GLN A 1 300 ? 41.25 -12.438 -21.656 1 92.62 300 GLN A N 1
ATOM 2356 C CA . GLN A 1 300 ? 41.781 -12.633 -23 1 92.62 300 GLN A CA 1
ATOM 2357 C C . GLN A 1 300 ? 41.469 -14.031 -23.516 1 92.62 300 GLN A C 1
ATOM 2359 O O . GLN A 1 300 ? 41.844 -15.031 -22.891 1 92.62 300 GLN A O 1
ATOM 2364 N N . LEU A 1 301 ? 40.719 -14.062 -24.594 1 90.69 301 LEU A N 1
ATOM 2365 C CA . LEU A 1 301 ? 40.406 -15.352 -25.203 1 90.69 301 LEU A CA 1
ATOM 2366 C C . LEU A 1 301 ? 41.375 -15.68 -26.328 1 90.69 301 LEU A C 1
ATOM 2368 O O . LEU A 1 301 ? 41.031 -15.531 -27.516 1 90.69 301 LEU A O 1
ATOM 2372 N N . ASN A 1 302 ? 42.469 -16.172 -25.953 1 84.25 302 ASN A N 1
ATOM 2373 C CA . ASN A 1 302 ? 43.531 -16.438 -26.906 1 84.25 302 ASN A CA 1
ATOM 2374 C C . ASN A 1 302 ? 43.438 -17.859 -27.469 1 84.25 302 ASN A C 1
ATOM 2376 O O . ASN A 1 302 ? 43.969 -18.156 -28.531 1 84.25 302 ASN A O 1
ATOM 2380 N N . ARG A 1 303 ? 42.906 -18.781 -26.75 1 82.94 303 ARG A N 1
ATOM 2381 C CA . ARG A 1 303 ? 42.875 -20.172 -27.172 1 82.94 303 ARG A CA 1
ATOM 2382 C C . ARG A 1 303 ? 41.469 -20.594 -27.562 1 82.94 303 ARG A C 1
ATOM 2384 O O . ARG A 1 303 ? 41.125 -21.781 -27.531 1 82.94 303 ARG A O 1
ATOM 2391 N N . GLY A 1 304 ? 40.562 -19.766 -27.797 1 82.19 304 GLY A N 1
ATOM 2392 C CA . GLY A 1 304 ? 39.219 -20.047 -28.312 1 82.19 304 GLY A CA 1
ATOM 2393 C C . GLY A 1 304 ? 38.188 -20.25 -27.219 1 82.19 304 GLY A C 1
ATOM 2394 O O . GLY A 1 304 ? 37.062 -20.641 -27.5 1 82.19 304 GLY A O 1
ATOM 2395 N N . GLY A 1 305 ? 38.531 -20.109 -25.969 1 90.25 305 GLY A N 1
ATOM 2396 C CA . GLY A 1 305 ? 37.562 -20.156 -24.891 1 90.25 305 GLY A CA 1
ATOM 2397 C C . GLY A 1 305 ? 37.5 -21.5 -24.203 1 90.25 305 GLY A C 1
ATOM 2398 O O . GLY A 1 305 ? 36.406 -22.047 -24.016 1 90.25 305 GLY A O 1
ATOM 2399 N N . GLU A 1 306 ? 38.562 -22.141 -23.875 1 92.44 306 GLU A N 1
ATOM 2400 C CA . GLU A 1 306 ? 38.625 -23.391 -23.109 1 92.44 306 GLU A CA 1
ATOM 2401 C C . GLU A 1 306 ? 38.25 -23.156 -21.656 1 92.44 306 GLU A C 1
ATOM 2403 O O . GLU A 1 306 ? 38.719 -22.188 -21.031 1 92.44 306 GLU A O 1
ATOM 2408 N N . ILE A 1 307 ? 37.375 -23.969 -21.156 1 94.12 307 ILE A N 1
ATOM 2409 C CA . ILE A 1 307 ? 37 -23.875 -19.75 1 94.12 307 ILE A CA 1
ATOM 2410 C C . ILE A 1 307 ? 37.5 -25.094 -19 1 94.12 307 ILE A C 1
ATOM 2412 O O . ILE A 1 307 ? 37.25 -26.234 -19.406 1 94.12 307 ILE A O 1
ATOM 2416 N N . ARG A 1 308 ? 38.219 -24.828 -17.875 1 94.62 308 ARG A N 1
ATOM 2417 C CA . ARG A 1 308 ? 38.781 -25.922 -17.094 1 94.62 308 ARG A CA 1
ATOM 2418 C C . ARG A 1 308 ? 38.375 -25.812 -15.633 1 94.62 308 ARG A C 1
ATOM 2420 O O . ARG A 1 308 ? 38.562 -24.766 -15.00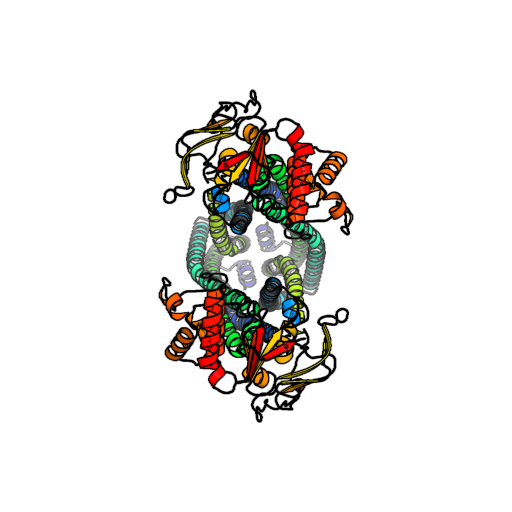8 1 94.62 308 ARG A O 1
ATOM 2427 N N . PHE A 1 309 ? 37.781 -26.828 -15.172 1 94.56 309 PHE A N 1
ATOM 2428 C CA . PHE A 1 309 ? 37.5 -26.984 -13.75 1 94.56 309 PHE A CA 1
ATOM 2429 C C . PHE A 1 309 ? 38.594 -27.797 -13.07 1 94.56 309 PHE A C 1
ATOM 2431 O O . PHE A 1 309 ? 38.844 -28.938 -13.469 1 94.56 309 PHE A O 1
ATOM 2438 N N . GLU A 1 310 ? 39.25 -27.156 -12.086 1 96 310 GLU A N 1
ATOM 2439 C CA . GLU A 1 310 ? 40.312 -27.859 -11.359 1 96 310 GLU A CA 1
ATOM 2440 C C . GLU A 1 310 ? 39.938 -28.031 -9.883 1 96 310 GLU A C 1
ATOM 2442 O O . GLU A 1 310 ? 40.062 -27.094 -9.094 1 96 310 GLU A O 1
ATOM 2447 N N . ASN A 1 311 ? 39.562 -29.25 -9.5 1 95.06 311 ASN A N 1
ATOM 2448 C CA . ASN A 1 311 ? 39.25 -29.609 -8.125 1 95.06 311 ASN A CA 1
ATOM 2449 C C . ASN A 1 311 ? 38.312 -28.609 -7.469 1 95.06 311 ASN A C 1
ATOM 2451 O O . ASN A 1 311 ? 38.594 -28.094 -6.391 1 95.06 311 ASN A O 1
ATOM 2455 N N . VAL A 1 312 ? 37.281 -28.359 -8.172 1 94.5 312 VAL A N 1
ATOM 2456 C CA . VAL A 1 312 ? 36.375 -27.297 -7.75 1 94.5 312 VAL A CA 1
ATOM 2457 C C . VAL A 1 312 ? 35.469 -27.812 -6.621 1 94.5 312 VAL A C 1
ATOM 2459 O O . VAL A 1 312 ? 34.875 -28.891 -6.738 1 94.5 312 VAL A O 1
ATOM 2462 N N . LYS A 1 313 ? 35.469 -27.094 -5.477 1 94.19 313 LYS A N 1
ATOM 2463 C CA . LYS A 1 313 ? 34.562 -27.312 -4.336 1 94.19 313 LYS A CA 1
ATOM 2464 C C . LYS A 1 313 ? 33.625 -26.141 -4.137 1 94.19 313 LYS A C 1
ATOM 2466 O O . LYS A 1 313 ? 34.031 -24.984 -4.145 1 94.19 313 LYS A O 1
ATOM 2471 N N . PHE A 1 314 ? 32.344 -26.438 -4.078 1 92.75 314 PHE A N 1
ATOM 2472 C CA . PHE A 1 314 ? 31.375 -25.375 -3.941 1 92.75 314 PHE A CA 1
ATOM 2473 C C . PHE A 1 314 ? 30.094 -25.875 -3.283 1 92.75 314 PHE A C 1
ATOM 2475 O O . PHE A 1 314 ? 29.688 -27.016 -3.51 1 92.75 314 PHE A O 1
ATOM 2482 N N . GLY A 1 315 ? 29.547 -25.016 -2.408 1 87.31 315 GLY A N 1
ATOM 2483 C CA . GLY A 1 315 ? 28.234 -25.203 -1.81 1 87.31 315 GLY A CA 1
ATOM 2484 C C . GLY A 1 315 ? 27.5 -23.906 -1.56 1 87.31 315 GLY A C 1
ATOM 2485 O O . GLY A 1 315 ? 28.109 -22.891 -1.212 1 87.31 315 GLY A O 1
ATOM 2486 N N . TYR A 1 316 ? 26.156 -23.922 -1.923 1 79.56 316 TYR A N 1
ATOM 2487 C CA . TYR A 1 316 ? 25.359 -22.719 -1.672 1 79.56 316 TYR A CA 1
ATOM 2488 C C . TYR A 1 316 ? 25.328 -22.391 -0.185 1 79.56 316 TYR A C 1
ATOM 2490 O O . TYR A 1 316 ? 25.234 -21.234 0.197 1 79.56 316 TYR A O 1
ATOM 2498 N N . SER A 1 317 ? 25.266 -23.484 0.556 1 77.12 317 SER A N 1
ATOM 2499 C CA . SER A 1 317 ? 25.375 -23.391 2.008 1 77.12 317 SER A CA 1
ATOM 2500 C C . SER A 1 317 ? 26.5 -24.281 2.537 1 77.12 317 SER A C 1
ATOM 2502 O O . SER A 1 317 ? 26.875 -25.266 1.893 1 77.12 317 SER A O 1
ATOM 2504 N N . PRO A 1 318 ? 27.016 -23.75 3.59 1 75.88 318 PRO A N 1
ATOM 2505 C CA . PRO A 1 318 ? 28.109 -24.547 4.141 1 75.88 318 PRO A CA 1
ATOM 2506 C C . PRO A 1 318 ? 27.672 -25.984 4.473 1 75.88 318 PRO A C 1
ATOM 2508 O O . PRO A 1 318 ? 28.516 -26.891 4.492 1 75.88 318 PRO A O 1
ATOM 2511 N N . SER A 1 319 ? 26.422 -26.125 4.656 1 74.31 319 SER A N 1
ATOM 2512 C CA . SER A 1 319 ? 25.938 -27.422 5.086 1 74.31 319 SER A CA 1
ATOM 2513 C C . SER A 1 319 ? 25.672 -28.344 3.896 1 74.31 319 SER A C 1
ATOM 2515 O O . SER A 1 319 ? 25.672 -29.562 4.035 1 74.31 319 SER A O 1
ATOM 2517 N N . ARG A 1 320 ? 25.484 -27.719 2.74 1 74.75 320 ARG A N 1
ATOM 2518 C CA . ARG A 1 320 ? 25.172 -28.531 1.573 1 74.75 320 ARG A CA 1
ATOM 2519 C C . ARG A 1 320 ? 26.188 -28.312 0.456 1 74.75 320 ARG A C 1
ATOM 2521 O O . ARG A 1 320 ? 26.078 -27.328 -0.29 1 74.75 320 ARG A O 1
ATOM 2528 N N . LYS A 1 321 ? 27.141 -29.297 0.45 1 83.12 321 LYS A N 1
ATOM 2529 C CA . LYS A 1 321 ? 28.141 -29.219 -0.62 1 83.12 321 LYS A CA 1
ATOM 2530 C C . LYS A 1 321 ? 27.578 -29.797 -1.919 1 83.12 321 LYS A C 1
ATOM 2532 O O . LYS A 1 321 ? 26.953 -30.875 -1.917 1 83.12 321 LYS A O 1
ATOM 2537 N N . ILE A 1 322 ? 27.594 -29.062 -3.041 1 83.94 322 ILE A N 1
ATOM 2538 C CA . ILE A 1 322 ? 27.141 -29.5 -4.352 1 83.94 322 ILE A CA 1
ATOM 2539 C C . ILE A 1 322 ? 28.297 -30.156 -5.109 1 83.94 322 ILE A C 1
ATOM 2541 O O . ILE A 1 322 ? 28.141 -31.234 -5.688 1 83.94 322 ILE A O 1
ATOM 2545 N N . PHE A 1 323 ? 29.5 -29.484 -5.062 1 89.38 323 PHE A N 1
ATOM 2546 C CA . PHE A 1 323 ? 30.703 -30.016 -5.684 1 89.38 323 PHE A CA 1
ATOM 2547 C C . PHE A 1 323 ? 31.781 -30.281 -4.633 1 89.38 323 PHE A C 1
ATOM 2549 O O . PHE A 1 323 ? 32.031 -29.453 -3.756 1 89.38 323 PHE A O 1
ATOM 2556 N N . ASP A 1 324 ? 32.344 -31.469 -4.703 1 89.94 324 ASP A N 1
ATOM 2557 C CA . ASP A 1 324 ? 33.375 -31.859 -3.777 1 89.94 324 ASP A CA 1
ATOM 2558 C C . ASP A 1 324 ? 34.656 -32.281 -4.527 1 89.94 324 ASP A C 1
ATOM 2560 O O . ASP A 1 324 ? 35.094 -33.438 -4.418 1 89.94 324 ASP A O 1
ATOM 2564 N N . GLY A 1 325 ? 35.219 -31.375 -5.195 1 90.56 325 GLY A N 1
ATOM 2565 C CA . GLY A 1 325 ? 36.469 -31.641 -5.895 1 90.56 325 GLY A CA 1
ATOM 2566 C C . GLY A 1 325 ? 36.25 -32.156 -7.305 1 90.56 325 GLY A C 1
ATOM 2567 O O . GLY A 1 325 ? 36.812 -33.188 -7.684 1 90.56 325 GLY A O 1
ATOM 2568 N N . VAL A 1 326 ? 35.469 -31.5 -8.133 1 89.94 326 VAL A N 1
ATOM 2569 C CA . VAL A 1 326 ? 35.156 -31.906 -9.5 1 89.94 326 VAL A CA 1
ATOM 2570 C C . VAL A 1 326 ? 36.156 -31.297 -10.461 1 89.94 326 VAL A C 1
ATOM 2572 O O . VAL A 1 326 ? 36.531 -30.125 -10.328 1 89.94 326 VAL A O 1
ATOM 2575 N N . SER A 1 327 ? 36.688 -32.188 -11.398 1 93.12 327 SER A N 1
ATOM 2576 C CA . SER A 1 327 ? 37.625 -31.719 -12.422 1 93.12 327 SER A CA 1
ATOM 2577 C C . SER A 1 327 ? 37.219 -32.188 -13.812 1 93.12 327 SER A C 1
ATOM 2579 O O . SER A 1 327 ? 36.906 -33.375 -14 1 93.12 327 SER A O 1
ATOM 2581 N N . PHE A 1 328 ? 37.031 -31.266 -14.727 1 90.69 328 PHE A N 1
ATOM 2582 C CA . PHE A 1 328 ? 36.781 -31.609 -16.125 1 90.69 328 PHE A CA 1
ATOM 2583 C C . PHE A 1 328 ? 37.156 -30.453 -17.047 1 90.69 328 PHE A C 1
ATOM 2585 O O . PHE A 1 328 ? 37.406 -29.344 -16.578 1 90.69 328 PHE A O 1
ATOM 2592 N N . VAL A 1 329 ? 37.281 -30.766 -18.312 1 90.75 329 VAL A N 1
ATOM 2593 C CA . VAL A 1 329 ? 37.719 -29.75 -19.281 1 90.75 329 VAL A CA 1
ATOM 2594 C C . VAL A 1 329 ? 36.719 -29.688 -20.438 1 90.75 329 VAL A C 1
ATOM 2596 O O . VAL A 1 329 ? 36.25 -30.734 -20.906 1 90.75 329 VAL A O 1
ATOM 2599 N N . ILE A 1 330 ? 36.344 -28.5 -20.734 1 90.19 330 ILE A N 1
ATOM 2600 C CA . ILE A 1 330 ? 35.562 -28.219 -21.938 1 90.19 330 ILE A CA 1
ATOM 2601 C C . ILE A 1 330 ? 36.5 -27.625 -23 1 90.19 330 ILE A C 1
ATOM 2603 O O . ILE A 1 330 ? 36.875 -26.453 -22.922 1 90.19 330 ILE A O 1
ATOM 2607 N N . PRO A 1 331 ? 36.719 -28.438 -24.031 1 89.12 331 PRO A N 1
ATOM 2608 C CA . PRO A 1 331 ? 37.656 -27.953 -25.031 1 89.12 331 PRO A CA 1
ATOM 2609 C C . PRO A 1 331 ? 37.156 -26.75 -25.812 1 89.12 331 PRO A C 1
ATOM 2611 O O . PRO A 1 331 ? 35.938 -26.609 -25.984 1 89.12 331 PRO A O 1
ATOM 2614 N N . ALA A 1 332 ? 38.094 -25.953 -26.344 1 89.81 332 ALA A N 1
ATOM 2615 C CA . ALA A 1 332 ? 37.75 -24.734 -27.094 1 89.81 332 ALA A CA 1
ATOM 2616 C C . ALA A 1 332 ? 37.062 -25.078 -28.422 1 89.81 332 ALA A C 1
ATOM 2618 O O . ALA A 1 332 ? 37.5 -26.016 -29.109 1 89.81 332 ALA A O 1
ATOM 2619 N N . GLY A 1 333 ? 35.969 -24.422 -28.641 1 83.38 333 GLY A N 1
ATOM 2620 C CA . GLY A 1 333 ? 35.312 -24.5 -29.938 1 83.38 333 GLY A CA 1
ATOM 2621 C C . GLY A 1 333 ? 34.438 -25.734 -30.094 1 83.38 333 GLY A C 1
ATOM 2622 O O . GLY A 1 333 ? 33.906 -26 -31.188 1 83.38 333 GLY A O 1
ATOM 2623 N N . LYS A 1 334 ? 34.312 -26.469 -29.031 1 81.94 334 LYS A N 1
ATOM 2624 C CA . LYS A 1 334 ? 33.5 -27.688 -29.125 1 81.94 334 LYS A CA 1
ATOM 2625 C C . LYS A 1 334 ? 32.156 -27.516 -28.406 1 81.94 334 LYS A C 1
ATOM 2627 O O . LYS A 1 334 ? 32 -26.625 -27.578 1 81.94 334 LYS A O 1
ATOM 2632 N N . LYS A 1 335 ? 31.266 -28.328 -28.906 1 81.25 335 LYS A N 1
ATOM 2633 C CA . LYS A 1 335 ? 29.953 -28.406 -28.266 1 81.25 335 LYS A CA 1
ATOM 2634 C C . LYS A 1 335 ? 29.891 -29.547 -27.266 1 81.25 335 LYS A C 1
ATOM 2636 O O . LYS A 1 335 ? 30.031 -30.719 -27.641 1 81.25 335 LYS A O 1
ATOM 2641 N N . VAL A 1 336 ? 29.75 -29.141 -26.016 1 82.44 336 VAL A N 1
ATOM 2642 C CA . VAL A 1 336 ? 29.781 -30.156 -24.953 1 82.44 336 VAL A CA 1
ATOM 2643 C C . VAL A 1 336 ? 28.453 -30.156 -24.203 1 82.44 336 VAL A C 1
ATOM 2645 O O . VAL A 1 336 ? 27.875 -29.094 -23.969 1 82.44 336 VAL A O 1
ATOM 2648 N N . ALA A 1 337 ? 27.922 -31.328 -23.875 1 81.56 337 ALA A N 1
ATOM 2649 C CA . ALA A 1 337 ? 26.703 -31.469 -23.094 1 81.56 337 ALA A CA 1
ATOM 2650 C C . ALA A 1 337 ? 26.984 -32.094 -21.734 1 81.56 337 ALA A C 1
ATOM 2652 O O . ALA A 1 337 ? 27.797 -33.031 -21.625 1 81.56 337 ALA A O 1
ATOM 2653 N N . ILE A 1 338 ? 26.484 -31.516 -20.75 1 81.5 338 ILE A N 1
ATOM 2654 C CA . ILE A 1 338 ? 26.547 -32.094 -19.406 1 81.5 338 ILE A CA 1
ATOM 2655 C C . ILE A 1 338 ? 25.234 -32.781 -19.078 1 81.5 338 ILE A C 1
ATOM 2657 O O . ILE A 1 338 ? 24.156 -32.188 -19.172 1 81.5 338 ILE A O 1
ATOM 2661 N N . VAL A 1 339 ? 25.312 -34.094 -18.797 1 75.06 339 VAL A N 1
ATOM 2662 C CA . VAL A 1 339 ? 24.125 -34.875 -18.484 1 75.06 339 VAL A CA 1
ATOM 2663 C C . VAL A 1 339 ? 24.234 -35.469 -17.078 1 75.06 339 VAL A C 1
ATOM 2665 O O . VAL A 1 339 ? 25.344 -35.781 -16.609 1 75.06 339 VAL A O 1
ATOM 2668 N N . GLY A 1 340 ? 23.266 -35.375 -16.375 1 69.06 340 GLY A N 1
ATOM 2669 C CA . GLY A 1 340 ? 23.219 -35.938 -15.039 1 69.06 340 GLY A CA 1
ATOM 2670 C C . GLY A 1 340 ? 21.812 -35.875 -14.438 1 69.06 340 GLY A C 1
ATOM 2671 O O . GLY A 1 340 ? 20.906 -35.312 -15.023 1 69.06 340 GLY A O 1
ATOM 2672 N N . PRO A 1 341 ? 21.703 -36.594 -13.398 1 64.75 341 PRO A N 1
ATOM 2673 C CA . PRO A 1 341 ? 20.406 -36.562 -12.734 1 64.75 341 PRO A CA 1
ATOM 2674 C C . PRO A 1 341 ? 20.016 -35.188 -12.211 1 64.75 341 PRO A C 1
ATOM 2676 O O . PRO A 1 341 ? 20.875 -34.312 -12.125 1 64.75 341 PRO A O 1
ATOM 2679 N N . SER A 1 342 ? 18.75 -35.031 -12.078 1 62.75 342 SER A N 1
ATOM 2680 C CA . SER A 1 342 ? 18.281 -33.75 -11.531 1 62.75 342 SER A CA 1
ATOM 2681 C C . SER A 1 342 ? 18.875 -33.5 -10.156 1 62.75 342 SER A C 1
ATOM 2683 O O . SER A 1 342 ? 18.984 -34.406 -9.328 1 62.75 342 SER A O 1
ATOM 2685 N N . GLY A 1 343 ? 19.391 -32.344 -9.922 1 65.69 343 GLY A N 1
ATOM 2686 C CA . GLY A 1 343 ? 19.906 -31.938 -8.625 1 65.69 343 GLY A CA 1
ATOM 2687 C C . GLY A 1 343 ? 21.406 -32.156 -8.477 1 65.69 343 GLY A C 1
ATOM 2688 O O . GLY A 1 343 ? 21.984 -31.891 -7.426 1 65.69 343 GLY A O 1
ATOM 2689 N N . CYS A 1 344 ? 21.969 -32.656 -9.523 1 67.75 344 CYS A N 1
ATOM 2690 C CA . CYS A 1 344 ? 23.391 -32.969 -9.391 1 67.75 344 CYS A CA 1
ATOM 2691 C C . CYS A 1 344 ? 24.234 -31.703 -9.539 1 67.75 344 CYS A C 1
ATOM 2693 O O . CYS A 1 344 ? 25.438 -31.734 -9.32 1 67.75 344 CYS A O 1
ATOM 2695 N N . GLY A 1 345 ? 23.656 -30.641 -9.867 1 78.75 345 GLY A N 1
ATOM 2696 C CA . GLY A 1 345 ? 24.391 -29.391 -9.914 1 78.75 345 GLY A CA 1
ATOM 2697 C C . GLY A 1 345 ? 24.656 -28.906 -11.328 1 78.75 345 GLY A C 1
ATOM 2698 O O . GLY A 1 345 ? 25.594 -28.141 -11.562 1 78.75 345 GLY A O 1
ATOM 2699 N N . LYS A 1 346 ? 23.984 -29.359 -12.266 1 80.75 346 LYS A N 1
ATOM 2700 C CA . LYS A 1 346 ? 24.219 -28.969 -13.656 1 80.75 346 LYS A CA 1
ATOM 2701 C C . LYS A 1 346 ? 24.109 -27.469 -13.836 1 80.75 346 LYS A C 1
ATOM 2703 O O . LYS A 1 346 ? 24.984 -26.844 -14.43 1 80.75 346 LYS A O 1
ATOM 2708 N N . SER A 1 347 ? 23.094 -26.891 -13.242 1 83.19 347 SER A N 1
ATOM 2709 C CA . SER A 1 347 ? 22.875 -25.453 -13.367 1 83.19 347 SER A CA 1
ATOM 2710 C C . SER A 1 347 ? 23.922 -24.672 -12.578 1 83.19 347 SER A C 1
ATOM 2712 O O . SER A 1 347 ? 24.219 -23.516 -12.914 1 83.19 347 SER A O 1
ATOM 2714 N N . THR A 1 348 ? 24.484 -25.328 -11.578 1 87.94 348 THR A N 1
ATOM 2715 C CA . THR A 1 348 ? 25.484 -24.688 -10.742 1 87.94 348 THR A CA 1
ATOM 2716 C C . THR A 1 348 ? 26.781 -24.469 -11.531 1 87.94 348 THR A C 1
ATOM 2718 O O . THR A 1 348 ? 27.484 -23.484 -11.312 1 87.94 348 THR A O 1
ATOM 2721 N N . VAL A 1 349 ? 27.016 -25.359 -12.469 1 90.06 349 VAL A N 1
ATOM 2722 C CA . VAL A 1 349 ? 28.203 -25.219 -13.297 1 90.06 349 VAL A CA 1
ATOM 2723 C C . VAL A 1 349 ? 28.141 -23.906 -14.086 1 90.06 349 VAL A C 1
ATOM 2725 O O . VAL A 1 349 ? 29.125 -23.172 -14.148 1 90.06 349 VAL A O 1
ATOM 2728 N N . LEU A 1 350 ? 27 -23.641 -14.609 1 90.69 350 LEU A N 1
ATOM 2729 C CA . LEU A 1 350 ? 26.828 -22.438 -15.398 1 90.69 350 LEU A CA 1
ATOM 2730 C C . LEU A 1 350 ? 26.938 -21.188 -14.523 1 90.69 350 LEU A C 1
ATOM 2732 O O . LEU A 1 350 ? 27.547 -20.188 -14.93 1 90.69 350 LEU A O 1
ATOM 2736 N N . ARG A 1 351 ? 26.469 -21.297 -13.359 1 90.44 351 ARG A N 1
ATOM 2737 C CA . ARG A 1 351 ? 26.5 -20.172 -12.438 1 90.44 351 ARG A CA 1
ATOM 2738 C C . ARG A 1 351 ? 27.922 -19.859 -11.977 1 90.44 351 ARG A C 1
ATOM 2740 O O . ARG A 1 351 ? 28.281 -18.703 -11.758 1 90.44 351 ARG A O 1
ATOM 2747 N N . LEU A 1 352 ? 28.656 -20.891 -11.852 1 92.88 352 LEU A N 1
ATOM 2748 C CA . LEU A 1 352 ? 30.047 -20.703 -11.445 1 92.88 352 LEU A CA 1
ATOM 2749 C C . LEU A 1 352 ? 30.875 -20.156 -12.586 1 92.88 352 LEU A C 1
ATOM 2751 O O . LEU A 1 352 ? 31.75 -19.312 -12.375 1 92.88 352 LEU A O 1
ATOM 2755 N N . CYS A 1 353 ? 30.562 -20.672 -13.789 1 93.69 353 CYS A N 1
ATOM 2756 C CA . CYS A 1 353 ? 31.281 -20.172 -14.953 1 93.69 353 CYS A CA 1
ATOM 2757 C C . CYS A 1 353 ? 31.062 -18.688 -15.141 1 93.69 353 CYS A C 1
ATOM 2759 O O . CYS A 1 353 ? 31.984 -17.953 -15.508 1 93.69 353 CYS A O 1
ATOM 2761 N N . PHE A 1 354 ? 29.859 -18.312 -14.844 1 93.94 354 PHE A N 1
ATOM 2762 C CA . PHE A 1 354 ? 29.484 -16.906 -14.984 1 93.94 354 PHE A CA 1
ATOM 2763 C C . PHE A 1 354 ? 29.906 -16.109 -13.758 1 93.94 354 PHE A C 1
ATOM 2765 O O . PHE A 1 354 ? 29.688 -14.898 -13.688 1 93.94 354 PHE A O 1
ATOM 2772 N N . ARG A 1 355 ? 30.484 -16.75 -12.75 1 94 355 ARG A N 1
ATOM 2773 C CA . ARG A 1 355 ? 31 -16.219 -11.492 1 94 355 ARG A CA 1
ATOM 2774 C C . ARG A 1 355 ? 29.922 -15.477 -10.711 1 94 355 ARG A C 1
ATOM 2776 O O . ARG A 1 355 ? 30.125 -14.352 -10.273 1 94 355 ARG A O 1
ATOM 2783 N N . PHE A 1 356 ? 28.766 -16.062 -10.719 1 90.94 356 PHE A N 1
ATOM 2784 C CA . PHE A 1 356 ? 27.734 -15.602 -9.789 1 90.94 356 PHE A CA 1
ATOM 2785 C C . PHE A 1 356 ? 28.141 -15.883 -8.352 1 90.94 356 PHE A C 1
ATOM 2787 O O . PHE A 1 356 ? 27.719 -15.18 -7.43 1 90.94 356 PHE A O 1
ATOM 2794 N N . TYR A 1 357 ? 28.906 -16.938 -8.273 1 89.69 357 TYR A N 1
ATOM 2795 C CA . TYR A 1 357 ? 29.484 -17.344 -7.004 1 89.69 357 TYR A CA 1
ATOM 2796 C C . TYR A 1 357 ? 30.984 -17.625 -7.156 1 89.69 357 TYR A C 1
ATOM 2798 O O . TYR A 1 357 ? 31.438 -18 -8.234 1 89.69 357 TYR A O 1
ATOM 2806 N N . ASP A 1 358 ? 31.609 -17.391 -6.066 1 91.31 358 ASP A N 1
ATOM 2807 C CA . ASP A 1 358 ? 33 -17.797 -6.035 1 91.31 358 ASP A CA 1
ATOM 2808 C C . ASP A 1 358 ? 33.156 -19.188 -5.434 1 91.31 358 ASP A C 1
ATOM 2810 O O . ASP A 1 358 ? 32.406 -19.578 -4.535 1 91.31 358 ASP A O 1
ATOM 2814 N N . VAL A 1 359 ? 34.031 -19.859 -5.996 1 92.88 359 VAL A N 1
ATOM 2815 C CA . VAL A 1 359 ? 34.219 -21.234 -5.559 1 92.88 359 VAL A CA 1
ATOM 2816 C C . VAL A 1 359 ? 34.906 -21.234 -4.18 1 92.88 359 VAL A C 1
ATOM 2818 O O . VAL A 1 359 ? 35.656 -20.328 -3.842 1 92.88 359 VAL A O 1
ATOM 2821 N N . ASP A 1 360 ? 34.594 -22.234 -3.395 1 91.62 360 ASP A N 1
ATOM 2822 C CA . ASP A 1 360 ? 35.156 -22.391 -2.053 1 91.62 360 ASP A CA 1
ATOM 2823 C C . ASP A 1 360 ? 36.562 -22.984 -2.102 1 91.62 360 ASP A C 1
ATOM 2825 O O . ASP A 1 360 ? 37.375 -22.719 -1.219 1 91.62 360 ASP A O 1
ATOM 2829 N N . GLY A 1 361 ? 36.781 -23.797 -2.979 1 92.5 361 GLY A N 1
ATOM 2830 C CA . GLY A 1 361 ? 38.062 -24.438 -3.217 1 92.5 361 GLY A CA 1
ATOM 2831 C C . GLY A 1 361 ? 38.312 -24.781 -4.68 1 92.5 361 GLY A C 1
ATOM 2832 O O . GLY A 1 361 ? 37.344 -24.906 -5.453 1 92.5 361 GLY A O 1
ATOM 2833 N N . GLY A 1 362 ? 39.562 -24.859 -5.008 1 95.06 362 GLY A N 1
ATOM 2834 C CA . GLY A 1 362 ? 39.906 -25.094 -6.402 1 95.06 362 GLY A CA 1
ATOM 2835 C C . GLY A 1 362 ? 39.875 -23.828 -7.246 1 95.06 362 GLY A C 1
ATOM 2836 O O . GLY A 1 362 ? 39.969 -22.719 -6.719 1 95.06 362 GLY A O 1
ATOM 2837 N N . ARG A 1 363 ? 39.844 -24.031 -8.586 1 96.12 363 ARG A N 1
ATOM 2838 C CA . ARG A 1 363 ? 39.781 -22.844 -9.438 1 96.12 363 ARG A CA 1
ATOM 2839 C C . ARG A 1 363 ? 39.188 -23.188 -10.797 1 96.12 363 ARG A C 1
ATOM 2841 O O . ARG A 1 363 ? 39.156 -24.359 -11.195 1 96.12 363 ARG A O 1
ATOM 2848 N N . ILE A 1 364 ? 38.594 -22.281 -11.391 1 95.94 364 ILE A N 1
ATOM 2849 C CA . ILE A 1 364 ? 38.062 -22.359 -12.734 1 95.94 364 ILE A CA 1
ATOM 2850 C C . ILE A 1 364 ? 38.875 -21.469 -13.68 1 95.94 364 ILE A C 1
ATOM 2852 O O . ILE A 1 364 ? 39.062 -20.281 -13.391 1 95.94 364 ILE A O 1
ATOM 2856 N N . LEU A 1 365 ? 39.281 -22.109 -14.734 1 96.12 365 LEU A N 1
ATOM 2857 C CA . LEU A 1 365 ? 40.125 -21.391 -15.672 1 96.12 365 LEU A CA 1
ATOM 2858 C C . LEU A 1 365 ? 39.469 -21.281 -17.047 1 96.12 365 LEU A C 1
ATOM 2860 O O . LEU A 1 365 ? 38.812 -22.219 -17.5 1 96.12 365 LEU A O 1
ATOM 2864 N N . ILE A 1 366 ? 39.594 -20.125 -17.625 1 95.5 366 ILE A N 1
ATOM 2865 C CA . ILE A 1 366 ? 39.188 -19.922 -19.016 1 95.5 366 ILE A CA 1
ATOM 2866 C C . ILE A 1 366 ? 40.406 -19.531 -19.844 1 95.5 366 ILE A C 1
ATOM 2868 O O . ILE A 1 366 ? 41 -18.469 -19.609 1 95.5 366 ILE A O 1
ATOM 2872 N N . ASP A 1 367 ? 40.75 -20.312 -20.734 1 94.69 367 ASP A N 1
ATOM 2873 C CA . ASP A 1 367 ? 41.969 -20.141 -21.516 1 94.69 367 ASP A CA 1
ATOM 2874 C C . ASP A 1 367 ? 43.188 -19.969 -20.609 1 94.69 367 ASP A C 1
ATOM 2876 O O . ASP A 1 367 ? 44 -19.062 -20.828 1 94.69 367 ASP A O 1
ATOM 2880 N N . GLY A 1 368 ? 43.156 -20.609 -19.562 1 92.31 368 GLY A N 1
ATOM 2881 C CA . GLY A 1 368 ? 44.312 -20.625 -18.656 1 92.31 368 GLY A CA 1
ATOM 2882 C C . GLY A 1 368 ? 44.281 -19.516 -17.625 1 92.31 368 GLY A C 1
ATOM 2883 O O . GLY A 1 368 ? 45.125 -19.438 -16.75 1 92.31 368 GLY A O 1
ATOM 2884 N N . GLN A 1 369 ? 43.312 -18.719 -17.641 1 94.88 369 GLN A N 1
ATOM 2885 C CA . GLN A 1 369 ? 43.156 -17.609 -16.719 1 94.88 369 GLN A CA 1
ATOM 2886 C C . GLN A 1 369 ? 42.125 -17.891 -15.648 1 94.88 369 GLN A C 1
ATOM 2888 O O . GLN A 1 369 ? 41 -18.312 -15.961 1 94.88 369 GLN A O 1
ATOM 2893 N N . ASP A 1 370 ? 42.531 -17.656 -14.422 1 95.38 370 ASP A N 1
ATOM 2894 C CA . ASP A 1 370 ? 41.594 -17.812 -13.344 1 95.38 370 ASP A CA 1
ATOM 2895 C C . ASP A 1 370 ? 40.469 -16.766 -13.422 1 95.38 370 ASP A C 1
ATOM 2897 O O . ASP A 1 370 ? 40.75 -15.57 -13.555 1 95.38 370 ASP A O 1
ATOM 2901 N N . ILE A 1 371 ? 39.25 -17.234 -13.281 1 94.75 371 ILE A N 1
ATOM 2902 C CA . ILE A 1 371 ? 38.125 -16.344 -13.469 1 94.75 371 ILE A CA 1
ATOM 2903 C C . ILE A 1 371 ? 38.062 -15.336 -12.328 1 94.75 371 ILE A C 1
ATOM 2905 O O . ILE A 1 371 ? 37.406 -14.289 -12.445 1 94.75 371 ILE A O 1
ATOM 2909 N N . ARG A 1 372 ? 38.75 -15.516 -11.164 1 94.31 372 ARG A N 1
ATOM 2910 C CA . ARG A 1 372 ? 38.781 -14.602 -10.031 1 94.31 372 ARG A CA 1
ATOM 2911 C C . ARG A 1 372 ? 39.781 -13.477 -10.25 1 94.31 372 ARG A C 1
ATOM 2913 O O . ARG A 1 372 ? 39.75 -12.461 -9.555 1 94.31 372 ARG A O 1
ATOM 2920 N N . GLU A 1 373 ? 40.531 -13.625 -11.273 1 94.25 373 GLU A N 1
ATOM 2921 C CA . GLU A 1 373 ? 41.625 -12.672 -11.5 1 94.25 373 GLU A CA 1
ATOM 2922 C C . GLU A 1 373 ? 41.312 -11.75 -12.672 1 94.25 373 GLU A C 1
ATOM 2924 O O . GLU A 1 373 ? 42.031 -10.781 -12.922 1 94.25 373 GLU A O 1
ATOM 2929 N N . VAL A 1 374 ? 40.281 -12 -13.328 1 94.31 374 VAL A N 1
ATOM 2930 C CA . VAL A 1 374 ? 39.906 -11.172 -14.469 1 94.31 374 VAL A CA 1
ATOM 2931 C C . VAL A 1 374 ? 38.719 -10.297 -14.102 1 94.31 374 VAL A C 1
ATOM 2933 O O . VAL A 1 374 ? 38.031 -10.555 -13.102 1 94.31 374 VAL A O 1
ATOM 2936 N N . SER A 1 375 ? 38.531 -9.25 -14.891 1 94.38 375 SER A N 1
ATOM 2937 C CA . SER A 1 375 ? 37.406 -8.344 -14.641 1 94.38 375 SER A CA 1
ATOM 2938 C C . SER A 1 375 ? 36.094 -9.039 -14.898 1 94.38 375 SER A C 1
ATOM 2940 O O . SER A 1 375 ? 35.906 -9.727 -15.906 1 94.38 375 SER A O 1
ATOM 2942 N N . LEU A 1 376 ? 35.125 -8.805 -14.055 1 92.31 376 LEU A N 1
ATOM 2943 C CA . LEU A 1 376 ? 33.812 -9.422 -14.148 1 92.31 376 LEU A CA 1
ATOM 2944 C C . LEU A 1 376 ? 33.094 -8.992 -15.422 1 92.31 376 LEU A C 1
ATOM 2946 O O . LEU A 1 376 ? 32.406 -9.789 -16.047 1 92.31 376 LEU A O 1
ATOM 2950 N N . GLN A 1 377 ? 33.281 -7.797 -15.758 1 91.56 377 GLN A N 1
ATOM 2951 C CA . GLN A 1 377 ? 32.594 -7.27 -16.953 1 91.56 377 GLN A CA 1
ATOM 2952 C C . GLN A 1 377 ? 33.094 -7.984 -18.203 1 91.56 377 GLN A C 1
ATOM 2954 O O . GLN A 1 377 ? 32.281 -8.367 -19.062 1 91.56 377 GLN A O 1
ATOM 2959 N N . SER A 1 378 ? 34.406 -8.141 -18.266 1 94.06 378 SER A N 1
ATOM 2960 C CA . SER A 1 378 ? 34.969 -8.805 -19.438 1 94.06 378 SER A CA 1
ATOM 2961 C C . SER A 1 378 ? 34.594 -10.281 -19.469 1 94.06 378 SER A C 1
ATOM 2963 O O . SER A 1 378 ? 34.312 -10.828 -20.547 1 94.06 378 SER A O 1
ATOM 2965 N N . LEU A 1 379 ? 34.562 -10.836 -18.344 1 94.88 379 LEU A N 1
ATOM 2966 C CA . LEU A 1 379 ? 34.156 -12.242 -18.25 1 94.88 379 LEU A CA 1
ATOM 2967 C C . LEU A 1 379 ? 32.719 -12.453 -18.703 1 94.88 379 LEU A C 1
ATOM 2969 O O . LEU A 1 379 ? 32.469 -13.305 -19.547 1 94.88 379 LEU A O 1
ATOM 2973 N N . ARG A 1 380 ? 31.859 -11.656 -18.219 1 94.06 380 ARG A N 1
ATOM 2974 C CA . ARG A 1 380 ? 30.438 -11.82 -18.484 1 94.06 380 ARG A CA 1
ATOM 2975 C C . ARG A 1 380 ? 30.078 -11.367 -19.891 1 94.06 380 ARG A C 1
ATOM 2977 O O . ARG A 1 380 ? 29.156 -11.906 -20.516 1 94.06 380 ARG A O 1
ATOM 2984 N N . ARG A 1 381 ? 30.828 -10.461 -20.375 1 92.75 381 ARG A N 1
ATOM 2985 C CA . ARG A 1 381 ? 30.609 -10.016 -21.75 1 92.75 381 ARG A CA 1
ATOM 2986 C C . ARG A 1 381 ? 30.984 -11.109 -22.734 1 92.75 381 ARG A C 1
ATOM 2988 O O . ARG A 1 381 ? 30.406 -11.188 -23.828 1 92.75 381 ARG A O 1
ATOM 2995 N N . SER A 1 382 ? 31.828 -11.969 -22.328 1 93.62 382 SER A N 1
ATOM 2996 C CA . SER A 1 382 ? 32.312 -13.016 -23.219 1 93.62 382 SER A CA 1
ATOM 2997 C C . SER A 1 382 ? 31.438 -14.258 -23.156 1 93.62 382 SER A C 1
ATOM 2999 O O . SER A 1 382 ? 31.641 -15.211 -23.922 1 93.62 382 SER A O 1
ATOM 3001 N N . MET A 1 383 ? 30.469 -14.164 -22.344 1 94.25 383 MET A N 1
ATOM 3002 C CA . MET A 1 383 ? 29.625 -15.344 -22.188 1 94.25 383 MET A CA 1
ATOM 3003 C C . MET A 1 383 ? 28.156 -15 -22.438 1 94.25 383 MET A C 1
ATOM 3005 O O . MET A 1 383 ? 27.703 -13.898 -22.109 1 94.25 383 MET A O 1
ATOM 3009 N N . GLY A 1 384 ? 27.422 -15.891 -23.062 1 92.44 384 GLY A N 1
ATOM 3010 C CA . GLY A 1 384 ? 25.984 -15.82 -23.219 1 92.44 384 GLY A CA 1
ATOM 3011 C C . GLY A 1 384 ? 25.266 -17 -22.594 1 92.44 384 GLY A C 1
ATOM 3012 O O . GLY A 1 384 ? 25.703 -18.141 -22.719 1 92.44 384 GLY A O 1
ATOM 3013 N N . ILE A 1 385 ? 24.266 -16.672 -21.828 1 91.69 385 ILE A N 1
ATOM 3014 C CA . ILE A 1 385 ? 23.562 -17.734 -21.125 1 91.69 385 ILE A CA 1
ATOM 3015 C C . ILE A 1 385 ? 22.094 -17.719 -21.531 1 91.69 385 ILE A C 1
ATOM 3017 O O . ILE A 1 385 ? 21.469 -16.656 -21.609 1 91.69 385 ILE A O 1
ATOM 3021 N N . VAL A 1 386 ? 21.641 -18.859 -21.906 1 87.81 386 VAL A N 1
ATOM 3022 C CA . VAL A 1 386 ? 20.203 -19.078 -22.078 1 87.81 386 VAL A CA 1
ATOM 3023 C C . VAL A 1 386 ? 19.672 -19.906 -20.922 1 87.81 386 VAL A C 1
ATOM 3025 O O . VAL A 1 386 ? 19.859 -21.125 -20.875 1 87.81 386 VAL A O 1
ATOM 3028 N N . PRO A 1 387 ? 18.984 -19.25 -20.016 1 85.88 387 PRO A N 1
ATOM 3029 C CA . PRO A 1 387 ? 18.516 -19.969 -18.812 1 85.88 387 PRO A CA 1
ATOM 3030 C C . PRO A 1 387 ? 17.328 -20.875 -19.094 1 85.88 387 PRO A C 1
ATOM 3032 O O . PRO A 1 387 ? 16.734 -20.812 -20.188 1 85.88 387 PRO A O 1
ATOM 3035 N N . GLN A 1 388 ? 17.078 -21.719 -18.062 1 73.94 388 GLN A N 1
ATOM 3036 C CA . GLN A 1 388 ? 15.922 -22.594 -18.125 1 73.94 388 GLN A CA 1
ATOM 3037 C C . GLN A 1 388 ? 14.625 -21.797 -18.094 1 73.94 388 GLN A C 1
ATOM 3039 O O . GLN A 1 388 ? 13.734 -22 -18.922 1 73.94 388 GLN A O 1
ATOM 3044 N N . ASP A 1 389 ? 14.609 -20.875 -17.141 1 76.06 389 ASP A N 1
ATOM 3045 C CA . ASP A 1 389 ? 13.469 -19.969 -17 1 76.06 389 ASP A CA 1
ATOM 3046 C C . ASP A 1 389 ? 13.812 -18.578 -17.5 1 76.06 389 ASP A C 1
ATOM 3048 O O . ASP A 1 389 ? 14.641 -17.875 -16.906 1 76.06 389 ASP A O 1
ATOM 3052 N N . THR A 1 390 ? 13.117 -18.328 -18.656 1 78.25 390 THR A N 1
ATOM 3053 C CA . THR A 1 390 ? 13.422 -17.031 -19.25 1 78.25 390 THR A CA 1
ATOM 3054 C C . THR A 1 390 ? 12.516 -15.953 -18.672 1 78.25 390 THR A C 1
ATOM 3056 O O . THR A 1 390 ? 11.289 -16.078 -18.703 1 78.25 390 THR A O 1
ATOM 3059 N N . SER A 1 391 ? 13.148 -15 -18.141 1 82.38 391 SER A N 1
ATOM 3060 C CA . SER A 1 391 ? 12.391 -13.844 -17.656 1 82.38 391 SER A CA 1
ATOM 3061 C C . SER A 1 391 ? 12.414 -12.711 -18.688 1 82.38 391 SER A C 1
ATOM 3063 O O . SER A 1 391 ? 13.43 -12.484 -19.344 1 82.38 391 SER A O 1
ATOM 3065 N N . LEU A 1 392 ? 11.289 -12.156 -18.906 1 87.81 392 LEU A N 1
ATOM 3066 C CA . LEU A 1 392 ? 11.156 -11.055 -19.844 1 87.81 392 LEU A CA 1
ATOM 3067 C C . LEU A 1 392 ? 10.852 -9.742 -19.125 1 87.81 392 LEU A C 1
ATOM 3069 O O . LEU A 1 392 ? 10.117 -9.734 -18.141 1 87.81 392 LEU A O 1
ATOM 3073 N N . PHE A 1 393 ? 11.5 -8.734 -19.641 1 90.31 393 PHE A N 1
ATOM 3074 C CA . PHE A 1 393 ? 11.211 -7.402 -19.125 1 90.31 393 PHE A CA 1
ATOM 3075 C C . PHE A 1 393 ? 9.82 -6.941 -19.547 1 90.31 393 PHE A C 1
ATOM 3077 O O . PHE A 1 393 ? 9.312 -7.348 -20.594 1 90.31 393 PHE A O 1
ATOM 3084 N N . HIS A 1 394 ? 9.266 -6.102 -18.703 1 87.62 394 HIS A N 1
ATOM 3085 C CA . HIS A 1 394 ? 7.977 -5.516 -19.047 1 87.62 394 HIS A CA 1
ATOM 3086 C C . HIS A 1 394 ? 8.141 -4.414 -20.094 1 87.62 394 HIS A C 1
ATOM 3088 O O . HIS A 1 394 ? 8.047 -3.227 -19.766 1 87.62 394 HIS A O 1
ATOM 3094 N N . SER A 1 395 ? 8.281 -4.789 -21.25 1 89.56 395 SER A N 1
ATOM 3095 C CA . SER A 1 395 ? 8.484 -3.914 -22.391 1 89.56 395 SER A CA 1
ATOM 3096 C C . SER A 1 395 ? 8.062 -4.598 -23.688 1 89.56 395 SER A C 1
ATOM 3098 O O . SER A 1 395 ? 7.473 -5.684 -23.672 1 89.56 395 SER A O 1
ATOM 3100 N N . ASP A 1 396 ? 8.359 -3.955 -24.734 1 91.69 396 ASP A N 1
ATOM 3101 C CA . ASP A 1 396 ? 7.961 -4.52 -26.031 1 91.69 396 ASP A CA 1
ATOM 3102 C C . ASP A 1 396 ? 8.906 -5.641 -26.453 1 91.69 396 ASP A C 1
ATOM 3104 O O . ASP A 1 396 ? 10.008 -5.77 -25.906 1 91.69 396 ASP A O 1
ATOM 3108 N N . VAL A 1 397 ? 8.438 -6.492 -27.359 1 92.88 397 VAL A N 1
ATOM 3109 C CA . VAL A 1 397 ? 9.203 -7.641 -27.828 1 92.88 397 VAL A CA 1
ATOM 3110 C C . VAL A 1 397 ? 10.508 -7.172 -28.469 1 92.88 397 VAL A C 1
ATOM 3112 O O . VAL A 1 397 ? 11.555 -7.801 -28.281 1 92.88 397 VAL A O 1
ATOM 3115 N N . MET A 1 398 ? 10.461 -6.07 -29.141 1 94.5 398 MET A N 1
ATOM 3116 C CA . MET A 1 398 ? 11.648 -5.512 -29.781 1 94.5 398 MET A CA 1
ATOM 3117 C C . MET A 1 398 ? 12.719 -5.191 -28.75 1 94.5 398 MET A C 1
ATOM 3119 O O . MET A 1 398 ? 13.891 -5.547 -28.922 1 94.5 398 MET A O 1
ATOM 3123 N N . HIS A 1 399 ? 12.328 -4.586 -27.75 1 93.31 399 HIS A N 1
ATOM 3124 C CA . HIS A 1 399 ? 13.273 -4.199 -26.703 1 93.31 399 HIS A CA 1
ATOM 3125 C C . HIS A 1 399 ? 13.82 -5.422 -25.984 1 93.31 399 HIS A C 1
ATOM 3127 O O . HIS A 1 399 ? 15 -5.445 -25.594 1 93.31 399 HIS A O 1
ATOM 3133 N N . ASN A 1 400 ? 12.984 -6.402 -25.766 1 94.31 400 ASN A N 1
ATOM 3134 C CA . ASN A 1 400 ? 13.422 -7.605 -25.062 1 94.31 400 ASN A CA 1
ATOM 3135 C C . ASN A 1 400 ? 14.516 -8.336 -25.844 1 94.31 400 ASN A C 1
ATOM 3137 O O . ASN A 1 400 ? 15.438 -8.891 -25.25 1 94.31 400 ASN A O 1
ATOM 3141 N N . ILE A 1 401 ? 14.398 -8.289 -27.156 1 94.88 401 ILE A N 1
ATOM 3142 C CA . ILE A 1 401 ? 15.43 -8.914 -27.969 1 94.88 401 ILE A CA 1
ATOM 3143 C C . ILE A 1 401 ? 16.656 -8 -28.047 1 94.88 401 ILE A C 1
ATOM 3145 O O . ILE A 1 401 ? 17.781 -8.461 -27.906 1 94.88 401 ILE A O 1
ATOM 3149 N N . ARG A 1 402 ? 16.422 -6.742 -28.219 1 95.5 402 ARG A N 1
ATOM 3150 C CA . ARG A 1 402 ? 17.5 -5.766 -28.344 1 95.5 402 ARG A CA 1
ATOM 3151 C C . ARG A 1 402 ? 18.328 -5.703 -27.062 1 95.5 402 ARG A C 1
ATOM 3153 O O . ARG A 1 402 ? 19.453 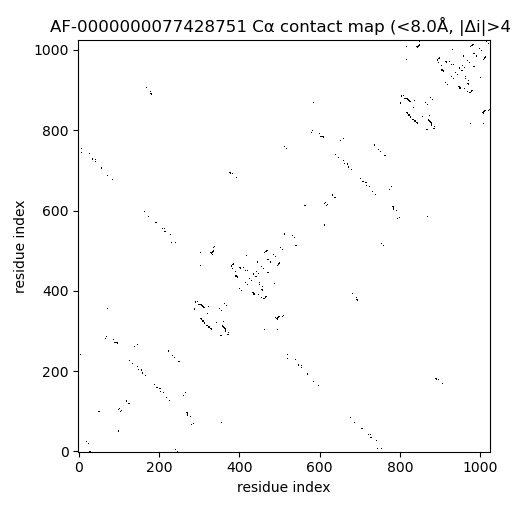-5.223 -27.078 1 95.5 402 ARG A O 1
ATOM 3160 N N . TYR A 1 403 ? 17.781 -6.242 -26.031 1 94.62 403 TYR A N 1
ATOM 3161 C CA . TYR A 1 403 ? 18.469 -6.223 -24.75 1 94.62 403 TYR A CA 1
ATOM 3162 C C . TYR A 1 403 ? 19.781 -6.992 -24.812 1 94.62 403 TYR A C 1
ATOM 3164 O O . TYR A 1 403 ? 20.672 -6.793 -23.984 1 94.62 403 TYR A O 1
ATOM 3172 N N . GLY A 1 404 ? 19.938 -7.883 -25.766 1 94.25 404 GLY A N 1
ATOM 3173 C CA . GLY A 1 404 ? 21.188 -8.578 -25.984 1 94.25 404 GLY A CA 1
ATOM 3174 C C . GLY A 1 404 ? 22.312 -7.648 -26.422 1 94.25 404 GLY A C 1
ATOM 3175 O O . GLY A 1 404 ? 23.484 -7.887 -26.109 1 94.25 404 GLY A O 1
ATOM 3176 N N . ASN A 1 405 ? 22 -6.762 -27.219 1 95.19 405 ASN A N 1
ATOM 3177 C CA . ASN A 1 405 ? 22.844 -5.66 -27.672 1 95.19 405 ASN A CA 1
ATOM 3178 C C . ASN A 1 405 ? 22.031 -4.383 -27.875 1 95.19 405 ASN A C 1
ATOM 3180 O O . ASN A 1 405 ? 21.422 -4.195 -28.938 1 95.19 405 ASN A O 1
ATOM 3184 N N . LEU A 1 406 ? 22.156 -3.455 -27 1 94.62 406 LEU A N 1
ATOM 3185 C CA . LEU A 1 406 ? 21.297 -2.277 -26.938 1 94.62 406 LEU A CA 1
ATOM 3186 C C . LEU A 1 406 ? 21.562 -1.349 -28.109 1 94.62 406 LEU A C 1
ATOM 3188 O O . LEU A 1 406 ? 20.719 -0.524 -28.469 1 94.62 406 LEU A O 1
ATOM 3192 N N . GLU A 1 407 ? 22.672 -1.512 -28.75 1 93.88 407 GLU A N 1
ATOM 3193 C CA . GLU A 1 407 ? 23.047 -0.647 -29.875 1 93.88 407 GLU A CA 1
ATOM 3194 C C . GLU A 1 407 ? 22.625 -1.256 -31.203 1 93.88 407 GLU A C 1
ATOM 3196 O O . GLU A 1 407 ? 22.766 -0.621 -32.25 1 93.88 407 GLU A O 1
ATOM 3201 N N . ALA A 1 408 ? 22.078 -2.426 -31.141 1 95.5 408 ALA A N 1
ATOM 3202 C CA . ALA A 1 408 ? 21.719 -3.127 -32.375 1 95.5 408 ALA A CA 1
ATOM 3203 C C . ALA A 1 408 ? 20.578 -2.414 -33.094 1 95.5 408 ALA A C 1
ATOM 3205 O O . ALA A 1 408 ? 19.672 -1.863 -32.469 1 95.5 408 ALA A O 1
ATOM 3206 N N . SER A 1 409 ? 20.625 -2.402 -34.375 1 96.12 409 SER A N 1
ATOM 3207 C CA . SER A 1 409 ? 19.578 -1.806 -35.188 1 96.12 409 SER A CA 1
ATOM 3208 C C . SER A 1 409 ? 18.344 -2.713 -35.25 1 96.12 409 SER A C 1
ATOM 3210 O O . SER A 1 409 ? 18.422 -3.891 -34.906 1 96.12 409 SER A O 1
ATOM 3212 N N . ASP A 1 410 ? 17.234 -2.223 -35.75 1 95.5 410 ASP A N 1
ATOM 3213 C CA . ASP A 1 410 ? 15.992 -2.979 -35.875 1 95.5 410 ASP A CA 1
ATOM 3214 C C . ASP A 1 410 ? 16.172 -4.156 -36.844 1 95.5 410 ASP A C 1
ATOM 3216 O O . ASP A 1 410 ? 15.609 -5.234 -36.625 1 95.5 410 ASP A O 1
ATOM 3220 N N . GLU A 1 411 ? 17.016 -3.898 -37.781 1 95.19 411 GLU A N 1
ATOM 3221 C CA . GLU A 1 411 ? 17.234 -4.941 -38.781 1 95.19 411 GLU A CA 1
ATOM 3222 C C . GLU A 1 411 ? 18 -6.117 -38.156 1 95.19 411 GLU A C 1
ATOM 3224 O O . GLU A 1 411 ? 17.719 -7.273 -38.469 1 95.19 411 GLU A O 1
ATOM 3229 N N . GLU A 1 412 ? 18.953 -5.773 -37.375 1 94.81 412 GLU A N 1
ATOM 3230 C CA . GLU A 1 412 ? 19.719 -6.824 -36.719 1 94.81 412 GLU A CA 1
ATOM 3231 C C . GLU A 1 412 ? 18.859 -7.648 -35.781 1 94.81 412 GLU A C 1
ATOM 3233 O O . GLU A 1 412 ? 19 -8.867 -35.688 1 94.81 412 GLU A O 1
ATOM 3238 N N . VAL A 1 413 ? 17.953 -7.008 -35.094 1 95.94 413 VAL A N 1
ATOM 3239 C CA . VAL A 1 413 ? 17.047 -7.676 -34.188 1 95.94 413 VAL A CA 1
ATOM 3240 C C . VAL A 1 413 ? 16.109 -8.609 -34.938 1 95.94 413 VAL A C 1
ATOM 3242 O O . VAL A 1 413 ? 15.891 -9.742 -34.531 1 95.94 413 VAL A O 1
ATOM 3245 N N . LYS A 1 414 ? 15.625 -8.117 -36.094 1 95.19 414 LYS A N 1
ATOM 3246 C CA . LYS A 1 414 ? 14.734 -8.93 -36.906 1 95.19 414 LYS A CA 1
ATOM 3247 C C . LYS A 1 414 ? 15.469 -10.125 -37.5 1 95.19 414 LYS A C 1
ATOM 3249 O O . LYS A 1 414 ? 14.883 -11.203 -37.656 1 95.19 414 LYS A O 1
ATOM 3254 N N . ARG A 1 415 ? 16.688 -9.898 -37.781 1 92.44 415 ARG A N 1
ATOM 3255 C CA . ARG A 1 415 ? 17.5 -10.969 -38.375 1 92.44 415 ARG A CA 1
ATOM 3256 C C . ARG A 1 415 ? 17.656 -12.117 -37.375 1 92.44 415 ARG A C 1
ATOM 3258 O O . ARG A 1 415 ? 17.453 -13.281 -37.719 1 92.44 415 ARG A O 1
ATOM 3265 N N . VAL A 1 416 ? 18.031 -11.773 -36.156 1 92 416 VAL A N 1
ATOM 3266 C CA . VAL A 1 416 ? 18.25 -12.82 -35.156 1 92 416 VAL A CA 1
ATOM 3267 C C . VAL A 1 416 ? 16.922 -13.469 -34.781 1 92 416 VAL A C 1
ATOM 3269 O O . VAL A 1 416 ? 16.859 -14.656 -34.438 1 92 416 VAL A O 1
ATOM 3272 N N . ALA A 1 417 ? 15.844 -12.703 -34.812 1 92.69 417 ALA A N 1
ATOM 3273 C CA . ALA A 1 417 ? 14.516 -13.258 -34.531 1 92.69 417 ALA A CA 1
ATOM 3274 C C . ALA A 1 417 ? 14.141 -14.297 -35.594 1 92.69 417 ALA A C 1
ATOM 3276 O O . ALA A 1 417 ? 13.5 -15.305 -35.25 1 92.69 417 ALA A O 1
ATOM 3277 N N . ARG A 1 418 ? 14.508 -14.023 -36.812 1 89.31 418 ARG A N 1
ATOM 3278 C CA . ARG A 1 418 ? 14.266 -14.984 -37.875 1 89.31 418 ARG A CA 1
ATOM 3279 C C . ARG A 1 418 ? 15.094 -16.25 -37.688 1 89.31 418 ARG A C 1
ATOM 3281 O O . ARG A 1 418 ? 14.602 -17.359 -37.906 1 89.31 418 ARG A O 1
ATOM 3288 N N . MET A 1 419 ? 16.266 -16 -37.25 1 84.31 419 MET A N 1
ATOM 3289 C CA . MET A 1 419 ? 17.156 -17.125 -37 1 84.31 419 MET A CA 1
ATOM 3290 C C . MET A 1 419 ? 16.625 -18.016 -35.875 1 84.31 419 MET A C 1
ATOM 3292 O O . MET A 1 419 ? 16.766 -19.234 -35.906 1 84.31 419 MET A O 1
ATOM 3296 N N . ALA A 1 420 ? 16.047 -17.391 -34.906 1 85.69 420 ALA A N 1
ATOM 3297 C CA . ALA A 1 420 ? 15.5 -18.125 -33.781 1 85.69 420 ALA A CA 1
ATOM 3298 C C . ALA A 1 420 ? 14.078 -18.609 -34.062 1 85.69 420 ALA A C 1
ATOM 3300 O O . ALA A 1 420 ? 13.43 -19.219 -33.219 1 85.69 420 ALA A O 1
ATOM 3301 N N . ARG A 1 421 ? 13.438 -18.234 -35.219 1 82.88 421 ARG A N 1
ATOM 3302 C CA . ARG A 1 421 ? 12.133 -18.656 -35.688 1 82.88 421 ARG A CA 1
ATOM 3303 C C . ARG A 1 421 ? 11.016 -18.141 -34.812 1 82.88 421 ARG A C 1
ATOM 3305 O O . ARG A 1 421 ? 10.102 -18.875 -34.438 1 82.88 421 ARG A O 1
ATOM 3312 N N . ILE A 1 422 ? 11.164 -16.969 -34.344 1 88.38 422 ILE A N 1
ATOM 3313 C CA . ILE A 1 422 ? 10.133 -16.375 -33.5 1 88.38 422 ILE A CA 1
ATOM 3314 C C . ILE A 1 422 ? 9.5 -15.18 -34.219 1 88.38 422 ILE A C 1
ATOM 3316 O O . ILE A 1 422 ? 8.461 -14.664 -33.812 1 88.38 422 ILE A O 1
ATOM 3320 N N . ASP A 1 423 ? 10.031 -14.812 -35.375 1 90.19 423 ASP A N 1
ATOM 3321 C CA . ASP A 1 423 ? 9.57 -13.648 -36.125 1 90.19 423 ASP A CA 1
ATOM 3322 C C . ASP A 1 423 ? 8.117 -13.812 -36.562 1 90.19 423 ASP A C 1
ATOM 3324 O O . ASP A 1 423 ? 7.316 -12.891 -36.438 1 90.19 423 ASP A O 1
ATOM 3328 N N . GLU A 1 424 ? 7.844 -15 -37.031 1 87.69 424 GLU A N 1
ATOM 3329 C CA . GLU A 1 424 ? 6.48 -15.242 -37.5 1 87.69 424 GLU A CA 1
ATOM 3330 C C . GLU A 1 424 ? 5.477 -15.125 -36.344 1 87.69 424 GLU A C 1
ATOM 3332 O O . GLU A 1 424 ? 4.391 -14.57 -36.531 1 87.69 424 GLU A O 1
ATOM 3337 N N . THR A 1 425 ? 5.887 -15.664 -35.25 1 86.62 425 THR A N 1
ATOM 3338 C CA . THR A 1 425 ? 5.02 -15.602 -34.094 1 86.62 425 THR A CA 1
ATOM 3339 C C . THR A 1 425 ? 4.797 -14.156 -33.656 1 86.62 425 THR A C 1
ATOM 3341 O O . THR A 1 425 ? 3.688 -13.781 -33.281 1 86.62 425 THR A O 1
ATOM 3344 N N . ILE A 1 426 ? 5.816 -13.336 -33.781 1 91.38 426 ILE A N 1
ATOM 3345 C CA . ILE A 1 426 ? 5.75 -11.938 -33.375 1 91.38 426 ILE A CA 1
ATOM 3346 C C . ILE A 1 426 ? 4.863 -11.156 -34.344 1 91.38 426 ILE A C 1
ATOM 3348 O O . ILE A 1 426 ? 4.066 -10.312 -33.906 1 91.38 426 ILE A O 1
ATOM 3352 N N . GLU A 1 427 ? 4.98 -11.477 -35.531 1 90.81 427 GLU A N 1
ATOM 3353 C CA . GLU A 1 427 ? 4.23 -10.758 -36.562 1 90.81 427 GLU A CA 1
ATOM 3354 C C . GLU A 1 427 ? 2.744 -11.094 -36.5 1 90.81 427 GLU A C 1
ATOM 3356 O O . GLU A 1 427 ? 1.902 -10.305 -36.938 1 90.81 427 GLU A O 1
ATOM 3361 N N . LYS A 1 428 ? 2.422 -12.188 -35.938 1 87.31 428 LYS A N 1
ATOM 3362 C CA . LYS A 1 428 ? 1.03 -12.617 -35.844 1 87.31 428 LYS A CA 1
ATOM 3363 C C . LYS A 1 428 ? 0.351 -11.961 -34.625 1 87.31 428 LYS A C 1
ATOM 3365 O O . LYS A 1 428 ? -0.878 -11.961 -34.531 1 87.31 428 LYS A O 1
ATOM 3370 N N . LEU A 1 429 ? 1.149 -11.43 -33.812 1 85.88 429 LEU A N 1
ATOM 3371 C CA . LEU A 1 429 ? 0.576 -10.742 -32.656 1 85.88 429 LEU A CA 1
ATOM 3372 C C . LEU A 1 429 ? -0.12 -9.453 -33.094 1 85.88 429 LEU A C 1
ATOM 3374 O O . LEU A 1 429 ? 0.253 -8.844 -34.094 1 85.88 429 LEU A O 1
ATOM 3378 N N . SER A 1 430 ? -1.088 -8.938 -32.344 1 83.12 430 SER A N 1
ATOM 3379 C CA . SER A 1 430 ? -1.91 -7.773 -32.656 1 83.12 430 SER A CA 1
ATOM 3380 C C . SER A 1 430 ? -1.059 -6.52 -32.812 1 83.12 430 SER A C 1
ATOM 3382 O O . SER A 1 430 ? -1.293 -5.711 -33.719 1 83.12 430 SER A O 1
ATOM 3384 N N . GLU A 1 431 ? -0.04 -6.375 -32 1 89.81 431 GLU A N 1
ATOM 3385 C CA . GLU A 1 431 ? 0.797 -5.18 -32.031 1 89.81 431 GLU A CA 1
ATOM 3386 C C . GLU A 1 431 ? 2.18 -5.492 -32.594 1 89.81 431 GLU A C 1
ATOM 3388 O O . GLU A 1 431 ? 3.098 -4.676 -32.5 1 89.81 431 GLU A O 1
ATOM 3393 N N . GLY A 1 432 ? 2.297 -6.703 -33.062 1 90.81 432 GLY A N 1
ATOM 3394 C CA . GLY A 1 432 ? 3.549 -7.09 -33.688 1 90.81 432 GLY A CA 1
ATOM 3395 C C . GLY A 1 432 ? 4.746 -6.941 -32.75 1 90.81 432 GLY A C 1
ATOM 3396 O O . GLY A 1 432 ? 4.73 -7.43 -31.625 1 90.81 432 GLY A O 1
ATOM 3397 N N . TRP A 1 433 ? 5.707 -6.055 -33.281 1 92.12 433 TRP A N 1
ATOM 3398 C CA . TRP A 1 433 ? 6.977 -5.887 -32.594 1 92.12 433 TRP A CA 1
ATOM 3399 C C . TRP A 1 433 ? 6.816 -4.973 -31.375 1 92.12 433 TRP A C 1
ATOM 3401 O O . TRP A 1 433 ? 7.68 -4.938 -30.5 1 92.12 433 TRP A O 1
ATOM 3411 N N . LYS A 1 434 ? 5.734 -4.34 -31.328 1 90.88 434 LYS A N 1
ATOM 3412 C CA . LYS A 1 434 ? 5.496 -3.404 -30.234 1 90.88 434 LYS A CA 1
ATOM 3413 C C . LYS A 1 434 ? 4.625 -4.035 -29.156 1 90.88 434 LYS A C 1
ATOM 3415 O O . LYS A 1 434 ? 4.246 -3.365 -28.188 1 90.88 434 LYS A O 1
ATOM 3420 N N . THR A 1 435 ? 4.438 -5.309 -29.266 1 88.94 435 THR A N 1
ATOM 3421 C CA . THR A 1 435 ? 3.619 -6.004 -28.281 1 88.94 435 THR A CA 1
ATOM 3422 C C . THR A 1 435 ? 4.324 -6.043 -26.922 1 88.94 435 THR A C 1
ATOM 3424 O O . THR A 1 435 ? 5.492 -6.422 -26.844 1 88.94 435 THR A O 1
ATOM 3427 N N . HIS A 1 436 ? 3.646 -5.625 -25.938 1 88.25 436 HIS A N 1
ATOM 3428 C CA . HIS A 1 436 ? 4.199 -5.652 -24.594 1 88.25 436 HIS A CA 1
ATOM 3429 C C . HIS A 1 436 ? 4.156 -7.059 -24 1 88.25 436 HIS A C 1
ATOM 3431 O O . HIS A 1 436 ? 3.131 -7.738 -24.078 1 88.25 436 HIS A O 1
ATOM 3437 N N . VAL A 1 437 ? 5.258 -7.477 -23.484 1 83.38 437 VAL A N 1
ATOM 3438 C CA . VAL A 1 437 ? 5.355 -8.797 -22.875 1 83.38 437 VAL A CA 1
ATOM 3439 C C . VAL A 1 437 ? 5.863 -8.672 -21.438 1 83.38 437 VAL A C 1
ATOM 3441 O O . VAL A 1 437 ? 6.176 -7.574 -20.984 1 83.38 437 VAL A O 1
ATOM 3444 N N . GLY A 1 438 ? 5.805 -9.734 -20.609 1 70.69 438 GLY A N 1
ATOM 3445 C CA . GLY A 1 438 ? 6.227 -9.734 -19.219 1 70.69 438 GLY A CA 1
ATOM 3446 C C . GLY A 1 438 ? 5.07 -9.797 -18.25 1 70.69 438 GLY A C 1
ATOM 3447 O O . GLY A 1 438 ? 3.986 -10.273 -18.594 1 70.69 438 GLY A O 1
ATOM 3448 N N . GLU A 1 439 ? 5.297 -9.539 -17.078 1 61.97 439 GLU A N 1
ATOM 3449 C CA . GLU A 1 439 ? 4.336 -9.75 -16 1 61.97 439 GLU A CA 1
ATOM 3450 C C . GLU A 1 439 ? 3.006 -9.062 -16.312 1 61.97 439 GLU A C 1
ATOM 3452 O O . GLU A 1 439 ? 1.939 -9.641 -16.094 1 61.97 439 GLU A O 1
ATOM 3457 N N . ARG A 1 440 ? 3.031 -7.855 -16.875 1 57.28 440 ARG A N 1
ATOM 3458 C CA . ARG A 1 440 ? 1.793 -7.133 -17.141 1 57.28 440 ARG A CA 1
ATOM 3459 C C . ARG A 1 440 ? 1.477 -7.113 -18.625 1 57.28 440 ARG A C 1
ATOM 3461 O O . ARG A 1 440 ? 0.588 -6.383 -19.078 1 57.28 440 ARG A O 1
ATOM 3468 N N . GLY A 1 441 ? 2.273 -7.965 -19.391 1 59.88 441 GLY A N 1
ATOM 3469 C CA . GLY A 1 441 ? 2.064 -8.023 -20.828 1 59.88 441 GLY A CA 1
ATOM 3470 C C . GLY A 1 441 ? 1.529 -9.359 -21.312 1 59.88 441 GLY A C 1
ATOM 3471 O O . GLY A 1 441 ? 1.05 -10.164 -20.5 1 59.88 441 GLY A O 1
ATOM 3472 N N . LEU A 1 442 ? 1.556 -9.422 -22.578 1 64.88 442 LEU A N 1
ATOM 3473 C CA . LEU A 1 442 ? 1.146 -10.672 -23.203 1 64.88 442 LEU A CA 1
ATOM 3474 C C . LEU A 1 442 ? 2.025 -11.828 -22.734 1 64.88 442 LEU A C 1
ATOM 3476 O O . LEU A 1 442 ? 3.248 -11.695 -22.656 1 64.88 442 LEU A O 1
ATOM 3480 N N . MET A 1 443 ? 1.385 -12.883 -22.312 1 69.38 443 MET A N 1
ATOM 3481 C CA . MET A 1 443 ? 2.125 -14.07 -21.891 1 69.38 443 MET A CA 1
ATOM 3482 C C . MET A 1 443 ? 2.48 -14.945 -23.078 1 69.38 443 MET A C 1
ATOM 3484 O O . MET A 1 443 ? 1.617 -15.273 -23.906 1 69.38 443 MET A O 1
ATOM 3488 N N . LEU A 1 444 ? 3.697 -15.078 -23.359 1 75.44 444 LEU A N 1
ATOM 3489 C CA . LEU A 1 444 ? 4.195 -15.977 -24.391 1 75.44 444 LEU A CA 1
ATOM 3490 C C . LEU A 1 444 ? 4.312 -17.406 -23.859 1 75.44 444 LEU A C 1
ATOM 3492 O O . LEU A 1 444 ? 4.457 -17.609 -22.641 1 75.44 444 LEU A O 1
ATOM 3496 N N . SER A 1 445 ? 4.125 -18.328 -24.719 1 71.31 445 SER A N 1
ATOM 3497 C CA . SER A 1 445 ? 4.312 -19.719 -24.328 1 71.31 445 SER A CA 1
ATOM 3498 C C . SER A 1 445 ? 5.75 -19.984 -23.891 1 71.31 445 SER A C 1
ATOM 3500 O O . SER A 1 445 ? 6.641 -19.172 -24.141 1 71.31 445 SER A O 1
ATOM 3502 N N . GLY A 1 446 ? 5.949 -21.031 -23.141 1 72.94 446 GLY A N 1
ATOM 3503 C CA . GLY A 1 446 ? 7.285 -21.406 -22.703 1 72.94 446 GLY A CA 1
ATOM 3504 C C . GLY A 1 446 ? 8.281 -21.5 -23.844 1 72.94 446 GLY A C 1
ATOM 3505 O O . GLY A 1 446 ? 9.398 -20.984 -23.734 1 72.94 446 GLY A O 1
ATOM 3506 N N . GLY A 1 447 ? 7.828 -22.094 -24.906 1 74 447 GLY A N 1
ATOM 3507 C CA . GLY A 1 447 ? 8.688 -22.234 -26.078 1 74 447 GLY A CA 1
ATOM 3508 C C . GLY A 1 447 ? 9 -20.906 -26.734 1 74 447 GLY A C 1
ATOM 3509 O O . GLY A 1 447 ? 10.125 -20.672 -27.188 1 74 447 GLY A O 1
ATOM 3510 N N . GLU A 1 448 ? 8.016 -20.078 -26.844 1 80.25 448 GLU A N 1
ATOM 3511 C CA . GLU A 1 448 ? 8.219 -18.766 -27.438 1 80.25 448 GLU A CA 1
ATOM 3512 C C . GLU A 1 448 ? 9.172 -17.922 -26.594 1 80.25 448 GLU A C 1
ATOM 3514 O O . GLU A 1 448 ? 10.008 -17.203 -27.141 1 80.25 448 GLU A O 1
ATOM 3519 N N . ARG A 1 449 ? 9.078 -18.062 -25.328 1 84.94 449 ARG A N 1
ATOM 3520 C CA . ARG A 1 449 ? 9.977 -17.344 -24.438 1 84.94 449 ARG A CA 1
ATOM 3521 C C . ARG A 1 449 ? 11.414 -17.828 -24.609 1 84.94 449 ARG A C 1
ATOM 3523 O O . ARG A 1 449 ? 12.352 -17.016 -24.562 1 84.94 449 ARG A O 1
ATOM 3530 N N . GLN A 1 450 ? 11.531 -19.062 -24.766 1 82.25 450 GLN A N 1
ATOM 3531 C CA . GLN A 1 450 ? 12.867 -19.641 -24.938 1 82.25 450 GLN A CA 1
ATOM 3532 C C . GLN A 1 450 ? 13.492 -19.172 -26.25 1 82.25 450 GLN A C 1
ATOM 3534 O O . GLN A 1 450 ? 14.688 -18.875 -26.312 1 82.25 450 GLN A O 1
ATOM 3539 N N . ARG A 1 451 ? 12.664 -19.172 -27.297 1 83.56 451 ARG A N 1
ATOM 3540 C CA . ARG A 1 451 ? 13.164 -18.703 -28.594 1 83.56 451 ARG A CA 1
ATOM 3541 C C . ARG A 1 451 ? 13.562 -17.234 -28.516 1 83.56 451 ARG A C 1
ATOM 3543 O O . ARG A 1 451 ? 14.516 -16.812 -29.172 1 83.56 451 ARG A O 1
ATOM 3550 N N . LEU A 1 452 ? 12.836 -16.547 -27.781 1 89.19 452 LEU A N 1
ATOM 3551 C CA . LEU A 1 452 ? 13.172 -15.141 -27.594 1 89.19 452 LEU A CA 1
ATOM 3552 C C . LEU A 1 452 ? 14.5 -15 -26.844 1 89.19 452 LEU A C 1
ATOM 3554 O O . LEU A 1 452 ? 15.297 -14.117 -27.172 1 89.19 452 LEU A O 1
ATOM 3558 N N . ALA A 1 453 ? 14.695 -15.82 -25.844 1 89.31 453 ALA A N 1
ATOM 3559 C CA . ALA A 1 453 ? 15.945 -15.812 -25.094 1 89.31 453 ALA A CA 1
ATOM 3560 C C . ALA A 1 453 ? 17.125 -16.172 -25.984 1 89.31 453 ALA A C 1
ATOM 3562 O O . ALA A 1 453 ? 18.203 -15.586 -25.844 1 89.31 453 ALA A O 1
ATOM 3563 N N . VAL A 1 454 ? 16.859 -17.094 -26.828 1 87.31 454 VAL A N 1
ATOM 3564 C CA . VAL A 1 454 ? 17.922 -17.5 -27.766 1 87.31 454 VAL A CA 1
ATOM 3565 C C . VAL A 1 454 ? 18.25 -16.359 -28.703 1 87.31 454 VAL A C 1
ATOM 3567 O O . VAL A 1 454 ? 19.438 -16.078 -28.969 1 87.31 454 VAL A O 1
ATOM 3570 N N . ALA A 1 455 ? 17.25 -15.703 -29.203 1 90.69 455 ALA A N 1
ATOM 3571 C CA . ALA A 1 455 ? 17.469 -14.555 -30.078 1 90.69 455 ALA A CA 1
ATOM 3572 C C . ALA A 1 455 ? 18.281 -13.477 -29.375 1 90.69 455 ALA A C 1
ATOM 3574 O O . ALA A 1 455 ? 19.156 -12.859 -29.984 1 90.69 455 ALA A O 1
ATOM 3575 N N . ARG A 1 456 ? 18.047 -13.281 -28.156 1 92.94 456 ARG A N 1
ATOM 3576 C CA . ARG A 1 456 ? 18.75 -12.289 -27.359 1 92.94 456 ARG A CA 1
ATOM 3577 C C . ARG A 1 456 ? 20.234 -12.625 -27.266 1 92.94 456 ARG A C 1
ATOM 3579 O O . ARG A 1 456 ? 21.094 -11.742 -27.406 1 92.94 456 ARG A O 1
ATOM 3586 N N . VAL A 1 457 ? 20.469 -13.82 -26.984 1 91.19 457 VAL A N 1
ATOM 3587 C CA . VAL A 1 457 ? 21.859 -14.266 -26.828 1 91.19 457 VAL A CA 1
ATOM 3588 C C . VAL A 1 457 ? 22.562 -14.234 -28.188 1 91.19 457 VAL A C 1
ATOM 3590 O O . VAL A 1 457 ? 23.75 -13.93 -28.266 1 91.19 457 VAL A O 1
ATOM 3593 N N . MET A 1 458 ? 21.828 -14.562 -29.25 1 89.12 458 MET A N 1
ATOM 3594 C CA . MET A 1 458 ? 22.406 -14.516 -30.578 1 89.12 458 MET A CA 1
ATOM 3595 C C . MET A 1 458 ? 22.812 -13.086 -30.953 1 89.12 458 MET A C 1
ATOM 3597 O O . MET A 1 458 ? 23.812 -12.883 -31.641 1 89.12 458 MET A O 1
ATOM 3601 N N . LEU A 1 459 ? 22 -12.211 -30.531 1 92.88 459 LEU A N 1
ATOM 3602 C CA . LEU A 1 459 ? 22.297 -10.812 -30.812 1 92.88 459 LEU A CA 1
ATOM 3603 C C . LEU A 1 459 ? 23.562 -10.375 -30.078 1 92.88 459 LEU A C 1
ATOM 3605 O O . LEU A 1 459 ? 24.328 -9.57 -30.594 1 92.88 459 LEU A O 1
ATOM 3609 N N . LYS A 1 460 ? 23.75 -10.852 -28.875 1 92.62 460 LYS A N 1
ATOM 3610 C CA . LYS A 1 460 ? 24.953 -10.57 -28.094 1 92.62 460 LYS A CA 1
ATOM 3611 C C . LYS A 1 460 ? 26.188 -11.148 -28.781 1 92.62 460 LYS A C 1
ATOM 3613 O O . LYS A 1 460 ? 27.266 -10.555 -28.734 1 92.62 460 LYS A O 1
ATOM 3618 N N . ASP A 1 461 ? 26.078 -12.266 -29.391 1 88.44 461 ASP A N 1
ATOM 3619 C CA . ASP A 1 461 ? 27.109 -12.938 -30.172 1 88.44 461 ASP A CA 1
ATOM 3620 C C . ASP A 1 461 ? 28.375 -13.148 -29.359 1 88.44 461 ASP A C 1
ATOM 3622 O O . ASP A 1 461 ? 29.469 -12.727 -29.781 1 88.44 461 ASP A O 1
ATOM 3626 N N . PRO A 1 462 ? 28.359 -13.859 -28.219 1 91.81 462 PRO A N 1
ATOM 3627 C CA . PRO A 1 462 ? 29.547 -14.117 -27.406 1 91.81 462 PRO A CA 1
ATOM 3628 C C . PRO A 1 462 ? 30.344 -15.328 -27.891 1 91.81 462 PRO A C 1
ATOM 3630 O O . PRO A 1 462 ? 29.797 -16.188 -28.578 1 91.81 462 PRO A O 1
ATOM 3633 N N . PRO A 1 463 ? 31.578 -15.406 -27.531 1 91 463 PRO A N 1
ATOM 3634 C CA . PRO A 1 463 ? 32.406 -16.531 -27.938 1 91 463 PRO A CA 1
ATOM 3635 C C . PRO A 1 463 ? 32.094 -17.812 -27.156 1 91 463 PRO A C 1
ATOM 3637 O O . PRO A 1 463 ? 32.375 -18.922 -27.641 1 91 463 PRO A O 1
ATOM 3640 N N . ILE A 1 464 ? 31.578 -17.625 -25.984 1 92.5 464 ILE A N 1
ATOM 3641 C CA . ILE A 1 464 ? 31.234 -18.781 -25.156 1 92.5 464 ILE A CA 1
ATOM 3642 C C . ILE A 1 464 ? 29.719 -18.797 -24.922 1 92.5 464 ILE A C 1
ATOM 3644 O O . ILE A 1 464 ? 29.141 -17.812 -24.469 1 92.5 464 ILE A O 1
ATOM 3648 N N . LEU A 1 465 ? 29.109 -19.891 -25.219 1 90.56 465 LEU A N 1
ATOM 3649 C CA . LEU A 1 465 ? 27.656 -20.016 -25.094 1 90.56 465 LEU A CA 1
ATOM 3650 C C . LEU A 1 465 ? 27.297 -21.094 -24.062 1 90.56 465 LEU A C 1
ATOM 3652 O O . LEU A 1 465 ? 27.844 -22.188 -24.094 1 90.56 465 LEU A O 1
ATOM 3656 N N . LEU A 1 466 ? 26.453 -20.703 -23.141 1 91 466 LEU A N 1
ATOM 3657 C CA . LEU A 1 466 ? 26 -21.625 -22.109 1 91 466 LEU A CA 1
ATOM 3658 C C . LEU A 1 466 ? 24.484 -21.812 -22.188 1 91 466 LEU A C 1
ATOM 3660 O O . LEU A 1 466 ? 23.734 -20.828 -22.078 1 91 466 LEU A O 1
ATOM 3664 N N . PHE A 1 467 ? 24 -23.094 -22.344 1 85.81 467 PHE A N 1
ATOM 3665 C CA . PHE A 1 467 ? 22.578 -23.391 -22.469 1 85.81 467 PHE A CA 1
ATOM 3666 C C . PHE A 1 467 ? 22.094 -24.219 -21.266 1 85.81 467 PHE A C 1
ATOM 3668 O O . PHE A 1 467 ? 22.562 -25.344 -21.062 1 85.81 467 PHE A O 1
ATOM 3675 N N . ASP A 1 468 ? 21.219 -23.656 -20.438 1 85.12 468 ASP A N 1
ATOM 3676 C CA . ASP A 1 468 ? 20.641 -24.359 -19.297 1 85.12 468 ASP A CA 1
ATOM 3677 C C . ASP A 1 468 ? 19.281 -24.953 -19.641 1 85.12 468 ASP A C 1
ATOM 3679 O O . ASP A 1 468 ? 18.25 -24.312 -19.438 1 85.12 468 ASP A O 1
ATOM 3683 N N . GLU A 1 469 ? 19.203 -26.172 -19.922 1 68.94 469 GLU A N 1
ATOM 3684 C CA . GLU A 1 469 ? 17.984 -26.906 -20.281 1 68.94 469 GLU A CA 1
ATOM 3685 C C . GLU A 1 469 ? 17.109 -26.078 -21.203 1 68.94 469 GLU A C 1
ATOM 3687 O O . GLU A 1 469 ? 15.891 -26 -21 1 68.94 469 GLU A O 1
ATOM 3692 N N . ALA A 1 470 ? 17.672 -25.391 -22.141 1 58.5 470 ALA A N 1
ATOM 3693 C CA . ALA A 1 470 ? 17.031 -24.391 -22.969 1 58.5 470 ALA A CA 1
ATOM 3694 C C . ALA A 1 470 ? 15.992 -25.016 -23.906 1 58.5 470 ALA A C 1
ATOM 3696 O O . ALA A 1 470 ? 15.227 -24.312 -24.562 1 58.5 470 ALA A O 1
ATOM 3697 N N . THR A 1 471 ? 15.906 -26.344 -23.922 1 59.41 471 THR A N 1
ATOM 3698 C CA . THR A 1 471 ? 15 -26.938 -24.891 1 59.41 471 THR A CA 1
ATOM 3699 C C . THR A 1 471 ? 13.984 -27.844 -24.203 1 59.41 471 THR A C 1
ATOM 3701 O O . THR A 1 471 ? 13.273 -28.609 -24.859 1 59.41 471 THR A O 1
ATOM 3704 N N . SER A 1 472 ? 13.961 -27.703 -22.844 1 56.81 472 SER A N 1
ATOM 3705 C CA . SER A 1 472 ? 13.133 -28.656 -22.125 1 56.81 472 SER A CA 1
ATOM 3706 C C . SER A 1 472 ? 11.648 -28.391 -22.344 1 56.81 472 SER A C 1
ATOM 3708 O O . SER A 1 472 ? 10.836 -29.312 -22.297 1 56.81 472 SER A O 1
ATOM 3710 N N . ALA A 1 473 ? 11.375 -27.172 -22.609 1 56.16 473 ALA A N 1
ATOM 3711 C CA . ALA A 1 473 ? 9.969 -26.828 -22.75 1 56.16 473 ALA A CA 1
ATOM 3712 C C . ALA A 1 473 ? 9.508 -26.969 -24.203 1 56.16 473 ALA A C 1
ATOM 3714 O O . ALA A 1 473 ? 8.336 -26.75 -24.516 1 56.16 473 ALA A O 1
ATOM 3715 N N . LEU A 1 474 ? 10.398 -27.359 -25.047 1 58.47 474 LEU A N 1
ATOM 3716 C CA . LEU A 1 474 ? 10.094 -27.406 -26.484 1 58.47 474 LEU A CA 1
ATOM 3717 C C . LEU A 1 474 ? 9.773 -28.828 -26.906 1 58.47 474 LEU A C 1
ATOM 3719 O O . LEU A 1 474 ? 10.234 -29.797 -26.297 1 58.47 474 LEU A O 1
ATOM 3723 N N . ASP A 1 475 ? 8.797 -28.922 -27.75 1 57.59 475 ASP A N 1
ATOM 3724 C CA . ASP A 1 475 ? 8.578 -30.203 -28.391 1 57.59 475 ASP A CA 1
ATOM 3725 C C . ASP A 1 475 ? 9.805 -30.641 -29.188 1 57.59 475 ASP A C 1
ATOM 3727 O O . ASP A 1 475 ? 10.656 -29.812 -29.547 1 57.59 475 ASP A O 1
ATOM 3731 N N . ALA A 1 476 ? 9.93 -31.969 -29.391 1 57.59 476 ALA A N 1
ATOM 3732 C CA . ALA A 1 476 ? 11.094 -32.594 -30.016 1 57.59 476 ALA A CA 1
ATOM 3733 C C . ALA A 1 476 ? 11.406 -31.938 -31.375 1 57.59 476 ALA A C 1
ATOM 3735 O O . ALA A 1 476 ? 12.57 -31.688 -31.688 1 57.59 476 ALA A O 1
ATOM 3736 N N . TYR A 1 477 ? 10.406 -31.641 -32.094 1 57.16 477 TYR A N 1
ATOM 3737 C CA . TYR A 1 477 ? 10.602 -31.062 -33.406 1 57.16 477 TYR A CA 1
ATOM 3738 C C . TYR A 1 477 ? 11.164 -29.656 -33.312 1 57.16 477 TYR A C 1
ATOM 3740 O O . TYR A 1 477 ? 12.148 -29.328 -34 1 57.16 477 TYR A O 1
ATOM 3748 N N . THR A 1 478 ? 10.547 -28.906 -32.531 1 62.41 478 THR A N 1
ATOM 3749 C CA . THR A 1 478 ? 10.984 -27.516 -32.375 1 62.41 478 THR A CA 1
ATOM 3750 C C . THR A 1 478 ? 12.383 -27.469 -31.766 1 62.41 478 THR A C 1
ATOM 3752 O O . THR A 1 478 ? 13.195 -26.609 -32.125 1 62.41 478 THR A O 1
ATOM 3755 N N . GLU A 1 479 ? 12.531 -28.406 -30.875 1 67.56 479 GLU A N 1
ATOM 3756 C CA . GLU A 1 479 ? 13.859 -28.484 -30.266 1 67.56 479 GLU A CA 1
ATOM 3757 C C . GLU A 1 479 ? 14.93 -28.781 -31.312 1 67.56 479 GLU A C 1
ATOM 3759 O O . GLU A 1 479 ? 15.984 -28.141 -31.328 1 67.56 479 GLU A O 1
ATOM 3764 N N . HIS A 1 480 ? 14.594 -29.703 -32.188 1 64.62 480 HIS A N 1
ATOM 3765 C CA . HIS A 1 480 ? 15.555 -30.078 -33.219 1 64.62 480 HIS A CA 1
ATOM 3766 C C . HIS A 1 480 ? 15.82 -28.922 -34.156 1 64.62 480 HIS A C 1
ATOM 3768 O O . HIS A 1 480 ? 16.969 -28.688 -34.562 1 64.62 480 HIS A O 1
ATOM 3774 N N . GLN A 1 481 ? 14.82 -28.25 -34.531 1 65.38 481 GLN A N 1
ATOM 3775 C CA . GLN A 1 481 ? 14.984 -27.125 -35.438 1 65.38 481 GLN A CA 1
ATOM 3776 C C . GLN A 1 481 ? 15.805 -26.016 -34.812 1 65.38 481 GLN A C 1
ATOM 3778 O O . GLN A 1 481 ? 16.656 -25.406 -35.469 1 65.38 481 GLN A O 1
ATOM 3783 N N . LEU A 1 482 ? 15.5 -25.797 -33.594 1 69 482 LEU A N 1
ATOM 3784 C CA . LEU A 1 482 ? 16.219 -24.734 -32.875 1 69 482 LEU A CA 1
ATOM 3785 C C . LEU A 1 482 ? 17.688 -25.078 -32.719 1 69 482 LEU A C 1
ATOM 3787 O O . LEU A 1 482 ? 18.562 -24.234 -32.938 1 69 482 LEU A O 1
ATOM 3791 N N . VAL A 1 483 ? 17.875 -26.312 -32.344 1 69.25 483 VAL A N 1
ATOM 3792 C CA . VAL A 1 483 ? 19.25 -26.75 -32.156 1 69.25 483 VAL A CA 1
ATOM 3793 C C . VAL A 1 483 ? 19.984 -26.719 -33.5 1 69.25 483 VAL A C 1
ATOM 3795 O O . VAL A 1 483 ? 21.156 -26.328 -33.562 1 69.25 483 VAL A O 1
ATOM 3798 N N . ARG A 1 484 ? 19.281 -27.109 -34.469 1 67.5 484 ARG A N 1
ATOM 3799 C CA . ARG A 1 484 ? 19.875 -27.078 -35.781 1 67.5 484 ARG A CA 1
ATOM 3800 C C . ARG A 1 484 ? 20.219 -25.641 -36.188 1 67.5 484 ARG A C 1
ATOM 3802 O O . ARG A 1 484 ? 21.281 -25.375 -36.75 1 67.5 484 ARG A O 1
ATOM 3809 N N . ASN A 1 485 ? 19.312 -24.828 -35.938 1 66.12 485 ASN A N 1
ATOM 3810 C CA . ASN A 1 485 ? 19.531 -23.422 -36.281 1 66.12 485 ASN A CA 1
ATOM 3811 C C . ASN A 1 485 ? 20.672 -22.828 -35.469 1 66.12 485 ASN A C 1
ATOM 3813 O O . ASN A 1 485 ? 21.469 -22.047 -36 1 66.12 485 ASN A O 1
ATOM 3817 N N . ILE A 1 486 ? 20.641 -23.156 -34.25 1 68.38 486 ILE A N 1
ATOM 3818 C CA . ILE A 1 486 ? 21.719 -22.688 -33.406 1 68.38 486 ILE A CA 1
ATOM 3819 C C . ILE A 1 486 ? 23.062 -23.219 -33.906 1 68.38 486 ILE A C 1
ATOM 3821 O O . ILE A 1 486 ? 24.047 -22.469 -33.938 1 68.38 486 ILE A O 1
ATOM 3825 N N . ASN A 1 487 ? 22.922 -24.438 -34.312 1 68.56 487 ASN A N 1
ATOM 3826 C CA . ASN A 1 487 ? 24.141 -25.047 -34.812 1 68.56 487 ASN A CA 1
ATOM 3827 C C . ASN A 1 487 ? 24.609 -24.375 -36.094 1 68.56 487 ASN A C 1
ATOM 3829 O O . ASN A 1 487 ? 25.812 -24.141 -36.281 1 68.56 487 ASN A O 1
ATOM 3833 N N . GLU A 1 488 ? 23.703 -24.141 -36.906 1 65.06 488 GLU A N 1
ATOM 3834 C CA . GLU A 1 488 ? 24.062 -23.578 -38.188 1 65.06 488 GLU A CA 1
ATOM 3835 C C . GLU A 1 488 ? 24.516 -22.125 -38.062 1 65.06 488 GLU A C 1
ATOM 3837 O O . GLU A 1 488 ? 25.406 -21.688 -38.781 1 65.06 488 GLU A O 1
ATOM 3842 N N . ASN A 1 489 ? 23.906 -21.484 -37.188 1 62.16 489 ASN A N 1
ATOM 3843 C CA . ASN A 1 489 ? 24.141 -20.047 -37.156 1 62.16 489 ASN A CA 1
ATOM 3844 C C . ASN A 1 489 ? 25.109 -19.656 -36.031 1 62.16 489 ASN A C 1
ATOM 3846 O O . ASN A 1 489 ? 25.844 -18.672 -36.156 1 62.16 489 ASN A O 1
ATOM 3850 N N . LEU A 1 490 ? 24.953 -20.156 -34.938 1 59.09 490 LEU A N 1
ATOM 3851 C CA . LEU A 1 490 ? 25.781 -19.781 -33.781 1 59.09 490 LEU A CA 1
ATOM 3852 C C . LEU A 1 490 ? 27.016 -20.656 -33.688 1 59.09 490 LEU A C 1
ATOM 3854 O O . LEU A 1 490 ? 28.109 -20.172 -33.375 1 59.09 490 LEU A O 1
ATOM 3858 N N . LEU A 1 491 ? 26.844 -21.969 -34.031 1 56.41 491 LEU A N 1
ATOM 3859 C CA . LEU A 1 491 ? 27.891 -22.953 -33.719 1 56.41 491 LEU A CA 1
ATOM 3860 C C . LEU A 1 491 ? 28.844 -23.094 -34.906 1 56.41 491 LEU A C 1
ATOM 3862 O O . LEU A 1 491 ? 29.906 -23.719 -34.781 1 56.41 491 LEU A O 1
ATOM 3866 N N . ASN A 1 492 ? 28.484 -22.5 -36.062 1 57.31 492 ASN A N 1
ATOM 3867 C CA . ASN A 1 492 ? 29.406 -22.625 -37.188 1 57.31 492 ASN A CA 1
ATOM 3868 C C . ASN A 1 492 ? 30.656 -21.766 -36.969 1 57.31 492 ASN A C 1
ATOM 3870 O O . ASN A 1 492 ? 31.641 -21.906 -37.688 1 57.31 492 ASN A O 1
ATOM 3874 N N . LYS A 1 493 ? 30.703 -20.922 -35.938 1 61.88 493 LYS A N 1
ATOM 3875 C CA . LYS A 1 493 ? 31.828 -20 -35.812 1 61.88 493 LYS A CA 1
ATOM 3876 C C . LYS A 1 493 ? 32.844 -20.516 -34.781 1 61.88 493 LYS A C 1
ATOM 3878 O O . LYS A 1 493 ? 33.594 -19.734 -34.188 1 61.88 493 LYS A O 1
ATOM 3883 N N . ASN A 1 494 ? 33 -21.812 -34.594 1 70.62 494 ASN A N 1
ATOM 3884 C CA . ASN A 1 494 ? 33.969 -22.375 -33.688 1 70.62 494 ASN A CA 1
ATOM 3885 C C . ASN A 1 494 ? 33.844 -21.797 -32.281 1 70.62 494 ASN A C 1
ATOM 3887 O O . ASN A 1 494 ? 34.812 -21.391 -31.672 1 70.62 494 ASN A O 1
ATOM 3891 N N . ARG A 1 495 ? 32.625 -21.641 -31.797 1 83.31 495 ARG A N 1
ATOM 3892 C CA . ARG A 1 495 ? 32.344 -21.109 -30.469 1 83.31 495 ARG A CA 1
ATOM 3893 C C . ARG A 1 495 ? 32.25 -22.234 -29.438 1 83.31 495 ARG A C 1
ATOM 3895 O O . ARG A 1 495 ? 31.734 -23.312 -29.75 1 83.31 495 ARG A O 1
ATOM 3902 N N . THR A 1 496 ? 32.812 -22.016 -28.25 1 86.94 496 THR A N 1
ATOM 3903 C CA . THR A 1 496 ? 32.656 -22.969 -27.156 1 86.94 496 THR A CA 1
ATOM 3904 C C . THR A 1 496 ? 31.25 -22.953 -26.609 1 86.94 496 THR A C 1
ATOM 3906 O O . THR A 1 496 ? 30.734 -21.906 -26.219 1 86.94 496 THR A O 1
ATOM 3909 N N . SER A 1 497 ? 30.562 -24.094 -26.734 1 85.81 497 SER A N 1
ATOM 3910 C CA . SER A 1 497 ? 29.172 -24.156 -26.297 1 85.81 497 SER A CA 1
ATOM 3911 C C . SER A 1 497 ? 28.969 -25.281 -25.281 1 85.81 497 SER A C 1
ATOM 3913 O O . SER A 1 497 ? 29.453 -26.391 -25.469 1 85.81 497 SER A O 1
ATOM 3915 N N . LEU A 1 498 ? 28.375 -24.906 -24.188 1 86.31 498 LEU A N 1
ATOM 3916 C CA . LEU A 1 498 ? 28.047 -25.859 -23.141 1 86.31 498 LEU A CA 1
ATOM 3917 C C . LEU A 1 498 ? 26.531 -26.016 -23.016 1 86.31 498 LEU A C 1
ATOM 3919 O O . LEU A 1 498 ? 25.812 -25.031 -22.844 1 86.31 498 LEU A O 1
ATOM 3923 N N . PHE A 1 499 ? 26.031 -27.328 -23.172 1 82.56 499 PHE A N 1
ATOM 3924 C CA . PHE A 1 499 ? 24.609 -27.625 -23.109 1 82.56 499 PHE A CA 1
ATOM 3925 C C . PHE A 1 499 ? 24.297 -28.5 -21.891 1 82.56 499 PHE A C 1
ATOM 3927 O O . PHE A 1 499 ? 24.984 -29.469 -21.625 1 82.56 499 PHE A O 1
ATOM 3934 N N . ILE A 1 500 ? 23.391 -27.984 -21.125 1 81.12 500 ILE A N 1
ATOM 3935 C CA . ILE A 1 500 ? 22.812 -28.859 -20.109 1 81.12 500 ILE A CA 1
ATOM 3936 C C . ILE A 1 500 ? 21.516 -29.5 -20.641 1 81.12 500 ILE A C 1
ATOM 3938 O O . ILE A 1 500 ? 20.578 -28.781 -21.016 1 81.12 500 ILE A O 1
ATOM 3942 N N . ALA A 1 501 ? 21.453 -30.797 -21.078 1 67 501 ALA A N 1
ATOM 3943 C CA . ALA A 1 501 ? 20.281 -31.438 -21.672 1 67 501 ALA A CA 1
ATOM 3944 C C . ALA A 1 501 ? 19.891 -32.688 -20.891 1 67 501 ALA A C 1
ATOM 3946 O O . ALA A 1 501 ? 20.719 -33.281 -20.188 1 67 501 ALA A O 1
ATOM 3947 N N . HIS A 1 502 ? 18.656 -32.906 -20.812 1 57.72 502 HIS A N 1
ATOM 3948 C CA . HIS A 1 502 ? 18.203 -34.188 -20.266 1 57.72 502 HIS A CA 1
ATOM 3949 C C . HIS A 1 502 ? 18.359 -35.312 -21.297 1 57.72 502 HIS A C 1
ATOM 3951 O O . HIS A 1 502 ? 18.484 -36.469 -20.938 1 57.72 502 HIS A O 1
ATOM 3957 N N . ARG A 1 503 ? 18.172 -35 -22.609 1 53.06 503 ARG A N 1
ATOM 3958 C CA . ARG A 1 503 ? 18.188 -36.062 -23.609 1 53.06 503 ARG A CA 1
ATOM 3959 C C . ARG A 1 503 ? 19.453 -36 -24.453 1 53.06 503 ARG A C 1
ATOM 3961 O O . ARG A 1 503 ? 19.984 -34.906 -24.719 1 53.06 503 ARG A O 1
ATOM 3968 N N . LEU A 1 504 ? 20.219 -37.219 -24.766 1 48.81 504 LEU A N 1
ATOM 3969 C CA . LEU A 1 504 ? 21.609 -37.562 -25.109 1 48.81 504 LEU A CA 1
ATOM 3970 C C . LEU A 1 504 ? 21.859 -37.375 -26.594 1 48.81 504 LEU A C 1
ATOM 3972 O O . LEU A 1 504 ? 22.984 -37.5 -27.062 1 48.81 504 LEU A O 1
ATOM 3976 N N . ASP A 1 505 ? 21.016 -37.188 -27.531 1 49.38 505 ASP A N 1
ATOM 3977 C CA . ASP A 1 505 ? 21.422 -37.781 -28.812 1 49.38 505 ASP A CA 1
ATOM 3978 C C . ASP A 1 505 ? 22.594 -37 -29.422 1 49.38 505 ASP A C 1
ATOM 3980 O O . ASP A 1 505 ? 23.438 -37.562 -30.109 1 49.38 505 ASP A O 1
ATOM 3984 N N . PHE A 1 506 ? 22.781 -35.656 -29.531 1 45.97 506 PHE A N 1
ATOM 3985 C CA . PHE A 1 506 ? 23.688 -35.062 -30.5 1 45.97 506 PHE A CA 1
ATOM 3986 C C . PHE A 1 506 ? 24.828 -34.344 -29.797 1 45.97 506 PHE A C 1
ATOM 3988 O O . PHE A 1 506 ? 25.422 -33.406 -30.359 1 45.97 506 PHE A O 1
ATOM 3995 N N . PHE A 1 507 ? 25.188 -34.625 -28.641 1 50 507 PHE A N 1
ATOM 3996 C CA . PHE A 1 507 ? 26.156 -33.781 -27.953 1 50 507 PHE A CA 1
ATOM 3997 C C . PHE A 1 507 ? 27.344 -34.594 -27.469 1 50 507 PHE A C 1
ATOM 3999 O O . PHE A 1 507 ? 27.25 -35.844 -27.375 1 50 507 PHE A O 1
ATOM 4006 N N . PHE A 1 508 ? 28.641 -34.094 -27.609 1 47.16 508 PHE A N 1
ATOM 4007 C CA . PHE A 1 508 ? 29.703 -34.688 -26.812 1 47.16 508 PHE A CA 1
ATOM 4008 C C . PHE A 1 508 ? 29.312 -34.719 -25.344 1 47.16 508 PHE A C 1
ATOM 4010 O O . PHE A 1 508 ? 28.844 -33.719 -24.797 1 47.16 508 PHE A O 1
ATOM 4017 N N . LEU A 1 509 ? 29.25 -35.906 -24.734 1 48.31 509 LEU A N 1
ATOM 4018 C CA . LEU A 1 509 ? 28.609 -36.125 -23.453 1 48.31 509 LEU A CA 1
ATOM 4019 C C . LEU A 1 509 ? 29.641 -36.031 -22.312 1 48.31 509 LEU A C 1
ATOM 4021 O O . LEU A 1 509 ? 30.734 -36.594 -22.422 1 48.31 509 LEU A O 1
ATOM 4025 N N . VAL A 1 510 ? 29.641 -35 -21.531 1 45.53 510 VAL A N 1
ATOM 4026 C CA . VAL A 1 510 ? 30.359 -35.031 -20.266 1 45.53 510 VAL A CA 1
ATOM 4027 C C . VAL A 1 510 ? 29.391 -35.406 -19.141 1 45.53 510 VAL A C 1
ATOM 4029 O O . VAL A 1 510 ? 28.359 -34.75 -18.969 1 45.53 510 VAL A O 1
ATOM 4032 N N . LYS A 1 511 ? 29.516 -36.625 -18.516 1 50.41 511 LYS A N 1
ATOM 4033 C CA . LYS A 1 511 ? 28.672 -37.094 -17.422 1 50.41 511 LYS A CA 1
ATOM 4034 C C . LYS A 1 511 ? 29.172 -36.594 -16.078 1 50.41 511 LYS A C 1
ATOM 4036 O O . LYS A 1 511 ? 30.359 -36.75 -15.766 1 50.41 511 LYS A O 1
ATOM 4041 N N . ILE A 1 512 ? 28.469 -35.688 -15.367 1 44.56 512 ILE A N 1
ATOM 4042 C CA . ILE A 1 512 ? 28.844 -35.281 -14.008 1 44.56 512 ILE A CA 1
ATOM 4043 C C . ILE A 1 512 ? 27.953 -36 -13.008 1 44.56 512 ILE A C 1
ATOM 4045 O O . ILE A 1 512 ? 26.734 -36.094 -13.195 1 44.56 512 ILE A O 1
ATOM 4049 N N . MET B 1 1 ? -13.656 38.625 26.188 1 69.94 1 MET B N 1
ATOM 4050 C CA . MET B 1 1 ? -12.977 38.719 27.469 1 69.94 1 MET B CA 1
ATOM 4051 C C . MET B 1 1 ? -11.648 39.469 27.344 1 69.94 1 MET B C 1
ATOM 4053 O O . MET B 1 1 ? -11.32 40.312 28.156 1 69.94 1 MET B O 1
ATOM 4057 N N . PHE B 1 2 ? -10.867 39.156 26.297 1 72.62 2 PHE B N 1
ATOM 4058 C CA . PHE B 1 2 ? -9.594 39.844 26.109 1 72.62 2 PHE B CA 1
ATOM 4059 C C . PHE B 1 2 ? -9.82 41.312 25.812 1 72.62 2 PHE B C 1
ATOM 4061 O O . PHE B 1 2 ? -9.055 42.156 26.266 1 72.62 2 PHE B O 1
ATOM 4068 N N . LYS B 1 3 ? -10.867 41.594 25.188 1 72.12 3 LYS B N 1
ATOM 4069 C CA . LYS B 1 3 ? -11.25 43 24.922 1 72.12 3 LYS B CA 1
ATOM 4070 C C . LYS B 1 3 ? -11.438 43.75 26.219 1 72.12 3 LYS B C 1
ATOM 4072 O O . LYS B 1 3 ? -10.938 44.875 26.359 1 72.12 3 LYS B O 1
ATOM 4077 N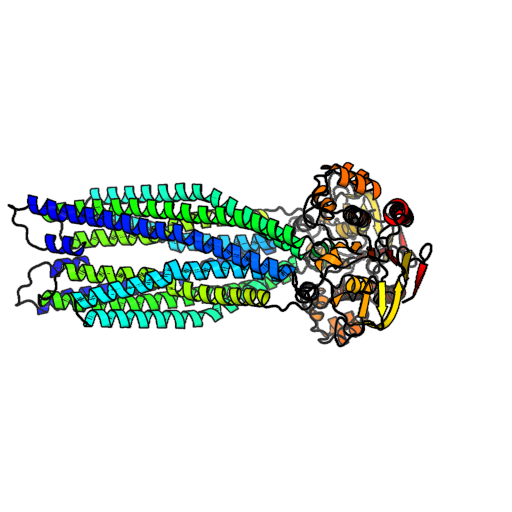 N . TYR B 1 4 ? -12.109 43.094 27.156 1 68.81 4 TYR B N 1
ATOM 4078 C CA . TYR B 1 4 ? -12.414 43.75 28.422 1 68.81 4 TYR B CA 1
ATOM 4079 C C . TYR B 1 4 ? -11.133 44.031 29.203 1 68.81 4 TYR B C 1
ATOM 4081 O O . TYR B 1 4 ? -11.016 45.094 29.859 1 68.81 4 TYR B O 1
ATOM 4089 N N . VAL B 1 5 ? -10.227 43.125 29.062 1 71.31 5 VAL B N 1
ATOM 4090 C CA . VAL B 1 5 ? -8.961 43.281 29.766 1 71.31 5 VAL B CA 1
ATOM 4091 C C . VAL B 1 5 ? -8.195 44.469 29.156 1 71.31 5 VAL B C 1
ATOM 4093 O O . VAL B 1 5 ? -7.688 45.344 29.891 1 71.31 5 VAL B O 1
ATOM 4096 N N . VAL B 1 6 ? -8.234 44.562 27.844 1 73.31 6 VAL B N 1
ATOM 4097 C CA . VAL B 1 6 ? -7.496 45.594 27.141 1 73.31 6 VAL B CA 1
ATOM 4098 C C . VAL B 1 6 ? -8.141 46.969 27.406 1 73.31 6 VAL B C 1
ATOM 4100 O O . VAL B 1 6 ? -7.449 47.938 27.703 1 73.31 6 VAL B O 1
ATOM 4103 N N . ASP B 1 7 ? -9.445 47.062 27.422 1 71 7 ASP B N 1
ATOM 4104 C CA . ASP B 1 7 ? -10.156 48.312 27.625 1 71 7 ASP B CA 1
ATOM 4105 C C . ASP B 1 7 ? -10.016 48.812 29.062 1 71 7 ASP B C 1
ATOM 4107 O O . ASP B 1 7 ? -9.906 50.031 29.297 1 71 7 ASP B O 1
ATOM 4111 N N . SER B 1 8 ? -10.047 47.844 30.016 1 68.69 8 SER B N 1
ATOM 4112 C CA . SER B 1 8 ? -9.93 48.219 31.422 1 68.69 8 SER B CA 1
ATOM 4113 C C . SER B 1 8 ? -8.547 48.781 31.719 1 68.69 8 SER B C 1
ATOM 4115 O O . SER B 1 8 ? -8.414 49.719 32.562 1 68.69 8 SER B O 1
ATOM 4117 N N . LEU B 1 9 ? -7.66 48.312 31.016 1 69.62 9 LEU B N 1
ATOM 4118 C CA . LEU B 1 9 ? -6.289 48.75 31.281 1 69.62 9 LEU B CA 1
ATOM 4119 C C . LEU B 1 9 ? -5.945 50 30.5 1 69.62 9 LEU B C 1
ATOM 4121 O O . LEU B 1 9 ? -4.984 50.688 30.828 1 69.62 9 LEU B O 1
ATOM 4125 N N . ALA B 1 10 ? -6.715 50.25 29.453 1 66.81 10 ALA B N 1
ATOM 4126 C CA . ALA B 1 10 ? -6.457 51.438 28.625 1 66.81 10 ALA B CA 1
ATOM 4127 C C . ALA B 1 10 ? -6.926 52.719 29.328 1 66.81 10 ALA B C 1
ATOM 4129 O O . ALA B 1 10 ? -6.457 53.812 29.016 1 66.81 10 ALA B O 1
ATOM 4130 N N . ILE B 1 11 ? -7.844 52.531 30.359 1 62.38 11 ILE B N 1
ATOM 4131 C CA . ILE B 1 11 ? -8.367 53.719 31.078 1 62.38 11 ILE B CA 1
ATOM 4132 C C . ILE B 1 11 ? -7.441 54.062 32.25 1 62.38 11 ILE B C 1
ATOM 4134 O O . ILE B 1 11 ? -6.973 53.156 32.938 1 62.38 11 ILE B O 1
ATOM 4138 N N . PRO B 1 12 ? -6.914 55.281 32.25 1 59.53 12 PRO B N 1
ATOM 4139 C CA . PRO B 1 12 ? -6.051 55.688 33.375 1 59.53 12 PRO B CA 1
ATOM 4140 C C . PRO B 1 12 ? -6.656 55.375 34.719 1 59.53 12 PRO B C 1
ATOM 4142 O O . PRO B 1 12 ? -7.836 55.656 34.969 1 59.53 12 PRO B O 1
ATOM 4145 N N . ILE B 1 13 ? -6.09 54.438 35.438 1 57.69 13 ILE B N 1
ATOM 4146 C CA . ILE B 1 13 ? -6.59 53.938 36.719 1 57.69 13 ILE B CA 1
ATOM 4147 C C . ILE B 1 13 ? -6.32 54.938 37.844 1 57.69 13 ILE B C 1
ATOM 4149 O O . ILE B 1 13 ? -5.207 55.438 37.969 1 57.69 13 ILE B O 1
ATOM 4153 N N . ASP B 1 14 ? -7.371 55.406 38.438 1 58.78 14 ASP B N 1
ATOM 4154 C CA . ASP B 1 14 ? -7.227 56.156 39.656 1 58.78 14 ASP B CA 1
ATOM 4155 C C . ASP B 1 14 ? -6.605 55.312 40.781 1 58.78 14 ASP B C 1
ATOM 4157 O O . ASP B 1 14 ? -6.988 54.156 40.938 1 58.78 14 ASP B O 1
ATOM 4161 N N . PRO B 1 15 ? -5.441 55.594 41.312 1 59.25 15 PRO B N 1
ATOM 4162 C CA . PRO B 1 15 ? -4.723 54.875 42.375 1 59.25 15 PRO B CA 1
ATOM 4163 C C . PRO B 1 15 ? -5.652 54.375 43.469 1 59.25 15 PRO B C 1
ATOM 4165 O O . PRO B 1 15 ? -5.379 53.312 44.062 1 59.25 15 PRO B O 1
ATOM 4168 N N . SER B 1 16 ? -6.688 55.062 43.812 1 57.75 16 SER B N 1
ATOM 4169 C CA . SER B 1 16 ? -7.531 54.656 44.938 1 57.75 16 SER B CA 1
ATOM 4170 C C . SER B 1 16 ? -8.352 53.406 44.625 1 57.75 16 SER B C 1
ATOM 4172 O O . SER B 1 16 ? -8.82 52.719 45.5 1 57.75 16 SER B O 1
ATOM 4174 N N . SER B 1 17 ? -8.438 53.031 43.375 1 60.97 17 SER B N 1
ATOM 4175 C CA . SER B 1 17 ? -9.344 51.938 42.969 1 60.97 17 SER B CA 1
ATOM 4176 C C . SER B 1 17 ? -8.578 50.75 42.406 1 60.97 17 SER B C 1
ATOM 4178 O O . SER B 1 17 ? -9.125 49.938 41.656 1 60.97 17 SER B O 1
ATOM 4180 N N . ILE B 1 18 ? -7.352 50.688 42.844 1 63.34 18 ILE B N 1
ATOM 4181 C CA . ILE B 1 18 ? -6.434 49.688 42.344 1 63.34 18 ILE B CA 1
ATOM 4182 C C . ILE B 1 18 ? -6.918 48.281 42.75 1 63.34 18 ILE B C 1
ATOM 4184 O O . ILE B 1 18 ? -6.852 47.344 41.938 1 63.34 18 ILE B O 1
ATOM 4188 N N . GLN B 1 19 ? -7.465 48.25 44 1 62.97 19 GLN B N 1
ATOM 4189 C CA . GLN B 1 19 ? -7.895 46.938 44.469 1 62.97 19 GLN B CA 1
ATOM 4190 C C . GLN B 1 19 ? -9.086 46.406 43.688 1 62.97 19 GLN B C 1
ATOM 4192 O O . GLN B 1 19 ? -9.141 45.25 43.312 1 62.97 19 GLN B O 1
ATOM 4197 N N . GLY B 1 20 ? -10.062 47.281 43.5 1 60.22 20 GLY B N 1
ATOM 4198 C CA . GLY B 1 20 ? -11.219 46.906 42.688 1 60.22 20 GLY B CA 1
ATOM 4199 C C . GLY B 1 20 ? -10.875 46.562 41.25 1 60.22 20 GLY B C 1
ATOM 4200 O O . GLY B 1 20 ? -11.438 45.625 40.688 1 60.22 20 GLY B O 1
ATOM 4201 N N . PHE B 1 21 ? -9.867 47.188 40.844 1 66.56 21 PHE B N 1
ATOM 4202 C CA . PHE B 1 21 ? -9.414 46.969 39.469 1 66.56 21 PHE B CA 1
ATOM 4203 C C . PHE B 1 21 ? -8.766 45.625 39.281 1 66.56 21 PHE B C 1
ATOM 4205 O O . PHE B 1 21 ? -9.031 44.906 38.312 1 66.56 21 PHE B O 1
ATOM 4212 N N . TRP B 1 22 ? -8.047 45.219 40.344 1 70.44 22 TRP B N 1
ATOM 4213 C CA . TRP B 1 22 ? -7.367 43.938 40.25 1 70.44 22 TRP B CA 1
ATOM 4214 C C . TRP B 1 22 ? -8.367 42.781 40.375 1 70.44 22 TRP B C 1
ATOM 4216 O O . TRP B 1 22 ? -8.195 41.75 39.719 1 70.44 22 TRP B O 1
ATOM 4226 N N . THR B 1 23 ? -9.367 43.031 41.125 1 70.25 23 THR B N 1
ATOM 4227 C CA . THR B 1 23 ? -10.359 41.969 41.25 1 70.25 23 THR B CA 1
ATOM 4228 C C . THR B 1 23 ? -11.094 41.75 39.938 1 70.25 23 THR B C 1
ATOM 4230 O O . THR B 1 23 ? -11.312 40.625 39.5 1 70.25 23 THR B O 1
ATOM 4233 N N . VAL B 1 24 ? -11.352 42.781 39.25 1 71.12 24 VAL B N 1
ATOM 4234 C CA . VAL B 1 24 ? -12.117 42.656 38.031 1 71.12 24 VAL B CA 1
ATOM 4235 C C . VAL B 1 24 ? -11.203 42.188 36.906 1 71.12 24 VAL B C 1
ATOM 4237 O O . VAL B 1 24 ? -11.492 41.219 36.219 1 71.12 24 VAL B O 1
ATOM 4240 N N . THR B 1 25 ? -10.023 42.875 36.75 1 77.25 25 THR B N 1
ATOM 4241 C CA . THR B 1 25 ? -9.117 42.531 35.656 1 77.25 25 THR B CA 1
ATOM 4242 C C . THR B 1 25 ? -8.484 41.188 35.906 1 77.25 25 THR B C 1
ATOM 4244 O O . THR B 1 25 ? -8.359 40.375 34.969 1 77.25 25 THR B O 1
ATOM 4247 N N . GLY B 1 26 ? -8.203 40.875 37.156 1 78 26 GLY B N 1
ATOM 4248 C CA . GLY B 1 26 ? -7.648 39.562 37.469 1 78 26 GLY B CA 1
ATOM 4249 C C . GLY B 1 26 ? -8.625 38.438 37.25 1 78 26 GLY B C 1
ATOM 4250 O O . GLY B 1 26 ? -8.258 37.375 36.719 1 78 26 GLY B O 1
ATOM 4251 N N . SER B 1 27 ? -9.875 38.688 37.531 1 81.06 27 SER B N 1
ATOM 4252 C CA . SER B 1 27 ? -10.906 37.656 37.344 1 81.06 27 SER B CA 1
ATOM 4253 C C . SER B 1 27 ? -11.18 37.438 35.875 1 81.06 27 SER B C 1
ATOM 4255 O O . SER B 1 27 ? -11.453 36.312 35.469 1 81.06 27 SER B O 1
ATOM 4257 N N . VAL B 1 28 ? -11.039 38.375 35.031 1 83.19 28 VAL B N 1
ATOM 4258 C CA . VAL B 1 28 ? -11.289 38.25 33.594 1 83.19 28 VAL B CA 1
ATOM 4259 C C . VAL B 1 28 ? -10.148 37.469 32.938 1 83.19 28 VAL B C 1
ATOM 4261 O O . VAL B 1 28 ? -10.383 36.656 32.031 1 83.19 28 VAL B O 1
ATOM 4264 N N . ILE B 1 29 ? -8.992 37.719 33.469 1 85.19 29 ILE B N 1
ATOM 4265 C CA . ILE B 1 29 ? -7.836 37 32.906 1 85.19 29 ILE B CA 1
ATOM 4266 C C . ILE B 1 29 ? -7.918 35.531 33.25 1 85.19 29 ILE B C 1
ATOM 4268 O O . ILE B 1 29 ? -7.73 34.656 32.375 1 85.19 29 ILE B O 1
ATOM 4272 N N . VAL B 1 30 ? -8.258 35.281 34.469 1 84.75 30 VAL B N 1
ATOM 4273 C CA . VAL B 1 30 ? -8.398 33.906 34.906 1 84.75 30 VAL B CA 1
ATOM 4274 C C . VAL B 1 30 ? -9.586 33.25 34.188 1 84.75 30 VAL B C 1
ATOM 4276 O O . VAL B 1 30 ? -9.531 32.094 33.781 1 84.75 30 VAL B O 1
ATOM 4279 N N . GLY B 1 31 ? -10.672 34 34.062 1 85.56 31 GLY B N 1
ATOM 4280 C CA . GLY B 1 31 ? -11.812 33.531 33.312 1 85.56 31 GLY B CA 1
ATOM 4281 C C . GLY B 1 31 ? -11.484 33.219 31.875 1 85.56 31 GLY B C 1
ATOM 4282 O O . GLY B 1 31 ? -11.977 32.219 31.312 1 85.56 31 GLY B O 1
ATOM 4283 N N . TYR B 1 32 ? -10.578 34.031 31.234 1 83.5 32 TYR B N 1
ATOM 4284 C CA . TYR B 1 32 ? -10.133 33.781 29.859 1 83.5 32 TYR B CA 1
ATOM 4285 C C . TYR B 1 32 ? -9.336 32.5 29.766 1 83.5 32 TYR B C 1
ATOM 4287 O O . TYR B 1 32 ? -9.555 31.703 28.844 1 83.5 32 TYR B O 1
ATOM 4295 N N . GLY B 1 33 ? -8.477 32.281 30.719 1 84.12 33 GLY B N 1
ATOM 4296 C CA . GLY B 1 33 ? -7.699 31.062 30.719 1 84.12 33 GLY B CA 1
ATOM 4297 C C . GLY B 1 33 ? -8.547 29.812 30.906 1 84.12 33 GLY B C 1
ATOM 4298 O O . GLY B 1 33 ? -8.359 28.812 30.219 1 84.12 33 GLY B O 1
ATOM 4299 N N . LEU B 1 34 ? -9.508 29.922 31.766 1 88.88 34 LEU B N 1
ATOM 4300 C CA . LEU B 1 34 ? -10.398 28.797 32.031 1 88.88 34 LEU B CA 1
ATOM 4301 C C . LEU B 1 34 ? -11.297 28.531 30.828 1 88.88 34 LEU B C 1
ATOM 4303 O O . LEU B 1 34 ? -11.602 27.391 30.5 1 88.88 34 LEU B O 1
ATOM 4307 N N . ALA B 1 35 ? -11.742 29.594 30.219 1 88.44 35 ALA B N 1
ATOM 4308 C CA . ALA B 1 35 ? -12.578 29.453 29.016 1 88.44 35 ALA B CA 1
ATOM 4309 C C . ALA B 1 35 ? -11.812 28.75 27.906 1 88.44 35 ALA B C 1
ATOM 4311 O O . ALA B 1 35 ? -12.375 27.938 27.172 1 88.44 35 ALA B O 1
ATOM 4312 N N . ARG B 1 36 ? -10.602 29.062 27.844 1 85.38 36 ARG B N 1
ATOM 4313 C CA . ARG B 1 36 ? -9.781 28.438 26.812 1 85.38 36 ARG B CA 1
ATOM 4314 C C . ARG B 1 36 ? -9.562 26.953 27.094 1 85.38 36 ARG B C 1
ATOM 4316 O O . ARG B 1 36 ? -9.633 26.125 26.172 1 85.38 36 ARG B O 1
ATOM 4323 N N . ILE B 1 37 ? -9.312 26.609 28.281 1 90.06 37 ILE B N 1
ATOM 4324 C CA . ILE B 1 37 ? -9.109 25.219 28.672 1 90.06 37 ILE B CA 1
ATOM 4325 C C . ILE B 1 37 ? -10.391 24.422 28.438 1 90.06 37 ILE B C 1
ATOM 4327 O O . ILE B 1 37 ? -10.352 23.344 27.844 1 90.06 37 ILE B O 1
ATOM 4331 N N . PHE B 1 38 ? -11.5 25.016 28.797 1 91.06 38 PHE B N 1
ATOM 4332 C CA . PHE B 1 38 ? -12.766 24.312 28.641 1 91.06 38 PHE B CA 1
ATOM 4333 C C . PHE B 1 38 ? -13.141 24.188 27.172 1 91.06 38 PHE B C 1
ATOM 4335 O O . PHE B 1 38 ? -13.703 23.188 26.75 1 91.06 38 PHE B O 1
ATOM 4342 N N . ALA B 1 39 ? -12.828 25.219 26.406 1 87 39 ALA B N 1
ATOM 4343 C CA . ALA B 1 39 ? -13.086 25.156 24.969 1 87 39 ALA B CA 1
ATOM 4344 C C . ALA B 1 39 ? -12.312 24 24.328 1 87 39 ALA B C 1
ATOM 4346 O O . ALA B 1 39 ? -12.867 23.234 23.547 1 87 39 ALA B O 1
ATOM 4347 N N . SER B 1 40 ? -11.078 23.906 24.703 1 87.31 40 SER B N 1
ATOM 4348 C CA . SER B 1 40 ? -10.242 22.844 24.156 1 87.31 40 SER B CA 1
ATOM 4349 C C . SER B 1 40 ? -10.734 21.469 24.609 1 87.31 40 SER B C 1
ATOM 4351 O O . SER B 1 40 ? -10.797 20.531 23.828 1 87.31 40 SER B O 1
ATOM 4353 N N . LEU B 1 41 ? -11.18 21.344 25.844 1 90.38 41 LEU B N 1
ATOM 4354 C CA . LEU B 1 41 ? -11.664 20.078 26.391 1 90.38 41 LEU B CA 1
ATOM 4355 C C . LEU B 1 41 ? -12.961 19.656 25.719 1 90.38 41 LEU B C 1
ATOM 4357 O O . LEU B 1 41 ? -13.188 18.469 25.469 1 90.38 41 LEU B O 1
ATOM 4361 N N . PHE B 1 42 ? -13.812 20.672 25.438 1 90.06 42 PHE B N 1
ATOM 4362 C CA . PHE B 1 42 ? -15.078 20.359 24.797 1 90.06 42 PHE B CA 1
ATOM 4363 C C . PHE B 1 42 ? -14.867 19.906 23.359 1 90.06 42 PHE B C 1
ATOM 4365 O O . PHE B 1 42 ? -15.578 19.031 22.859 1 90.06 42 PHE B O 1
ATOM 4372 N N . ILE B 1 43 ? -13.867 20.453 22.719 1 86.12 43 ILE B N 1
ATOM 4373 C CA . ILE B 1 43 ? -13.547 20.078 21.359 1 86.12 43 ILE B CA 1
ATOM 4374 C C . ILE B 1 43 ? -13.039 18.625 21.328 1 86.12 43 ILE B C 1
ATOM 4376 O O . ILE B 1 43 ? -13.469 17.828 20.5 1 86.12 43 ILE B O 1
ATOM 4380 N N . GLU B 1 44 ? -12.227 18.297 22.281 1 87.75 44 GLU B N 1
ATOM 4381 C CA . GLU B 1 44 ? -11.656 16.953 22.344 1 87.75 44 GLU B CA 1
ATOM 4382 C C . GLU B 1 44 ? -12.711 15.938 22.766 1 87.75 44 GLU B C 1
ATOM 4384 O O . GLU B 1 44 ? -12.703 14.805 22.281 1 87.75 44 GLU B O 1
ATOM 4389 N N . LEU B 1 45 ? -13.617 16.406 23.688 1 88.12 45 LEU B N 1
ATOM 4390 C CA . LEU B 1 45 ? -14.703 15.523 24.094 1 88.12 45 LEU B CA 1
ATOM 4391 C C . LEU B 1 45 ? -15.633 15.219 22.922 1 88.12 45 LEU B C 1
ATOM 4393 O O . LEU B 1 45 ? -16.078 14.086 22.766 1 88.12 45 LEU B O 1
ATOM 4397 N N . ARG B 1 46 ? -15.867 16.203 22.172 1 87.12 46 ARG B N 1
ATOM 4398 C CA . ARG B 1 46 ? -16.672 16.016 20.969 1 87.12 46 ARG B CA 1
ATOM 4399 C C . ARG B 1 46 ? -15.992 15.031 20.016 1 87.12 46 ARG B C 1
ATOM 4401 O O . ARG B 1 46 ? -16.656 14.156 19.453 1 87.12 46 ARG B O 1
ATOM 4408 N N . SER B 1 47 ? -14.711 15.188 19.859 1 84.94 47 SER B N 1
ATOM 4409 C CA . SER B 1 47 ? -13.945 14.305 18.984 1 84.94 47 SER B CA 1
ATOM 4410 C C . SER B 1 47 ? -14 12.859 19.469 1 84.94 47 SER B C 1
ATOM 4412 O O . SER B 1 47 ? -14.188 11.938 18.672 1 84.94 47 SER B O 1
ATOM 4414 N N . ALA B 1 48 ? -13.992 12.664 20.766 1 84.19 48 ALA B N 1
ATOM 4415 C CA . ALA B 1 48 ? -14 11.336 21.359 1 84.19 48 ALA B CA 1
ATOM 4416 C C . ALA B 1 48 ? -15.367 10.672 21.203 1 84.19 48 ALA B C 1
ATOM 4418 O O . ALA B 1 48 ? -15.453 9.477 20.906 1 84.19 48 ALA B O 1
ATOM 4419 N N . VAL B 1 49 ? -16.391 11.492 21.312 1 86.44 49 VAL B N 1
ATOM 4420 C CA . VAL B 1 49 ? -17.75 10.953 21.25 1 86.44 49 VAL B CA 1
ATOM 4421 C C . VAL B 1 49 ? -18.094 10.609 19.797 1 86.44 49 VAL B C 1
ATOM 4423 O O . VAL B 1 49 ? -18.672 9.547 19.531 1 86.44 49 VAL B O 1
ATOM 4426 N N . PHE B 1 50 ? -17.703 11.422 18.922 1 87.38 50 PHE B N 1
ATOM 4427 C CA . PHE B 1 50 ? -18.078 11.219 17.531 1 87.38 50 PHE B CA 1
ATOM 4428 C C . PHE B 1 50 ? -17.25 10.094 16.906 1 87.38 50 PHE B C 1
ATOM 4430 O O . PHE B 1 50 ? -17.672 9.477 15.938 1 87.38 50 PHE B O 1
ATOM 4437 N N . THR B 1 51 ? -16.078 9.875 17.453 1 87.38 51 THR B N 1
ATOM 4438 C CA . THR B 1 51 ? -15.25 8.789 16.953 1 87.38 51 THR B CA 1
ATOM 4439 C C . THR B 1 51 ? -15.945 7.441 17.141 1 87.38 51 THR B C 1
ATOM 4441 O O . THR B 1 51 ? -15.836 6.559 16.281 1 87.38 51 THR B O 1
ATOM 4444 N N . ASN B 1 52 ? -16.688 7.344 18.203 1 89.38 52 ASN B N 1
ATOM 4445 C CA . ASN B 1 52 ? -17.438 6.109 18.438 1 89.38 52 ASN B CA 1
ATOM 4446 C C . ASN B 1 52 ? -18.469 5.863 17.359 1 89.38 52 ASN B C 1
ATOM 4448 O O . ASN B 1 52 ? -18.625 4.738 16.875 1 89.38 52 ASN B O 1
ATOM 4452 N N . VAL B 1 53 ? -19.094 6.934 17.016 1 86.31 53 VAL B N 1
ATOM 4453 C CA . VAL B 1 53 ? -20.141 6.836 16 1 86.31 53 VAL B CA 1
ATOM 4454 C C . VAL B 1 53 ? -19.516 6.551 14.633 1 86.31 53 VAL B C 1
ATOM 4456 O O . VAL B 1 53 ? -20 5.711 13.875 1 86.31 53 VAL B O 1
ATOM 4459 N N . ALA B 1 54 ? -18.406 7.254 14.328 1 87.38 54 ALA B N 1
ATOM 4460 C CA . ALA B 1 54 ? -17.75 7.094 13.039 1 87.38 54 ALA B CA 1
ATOM 4461 C C . ALA B 1 54 ? -17.203 5.68 12.875 1 87.38 54 ALA B C 1
ATOM 4463 O O . ALA B 1 54 ? -17.391 5.055 11.82 1 87.38 54 ALA B O 1
ATOM 4464 N N . GLN B 1 55 ? -16.578 5.156 13.898 1 88.62 55 GLN B N 1
ATOM 4465 C CA . GLN B 1 55 ? -15.969 3.832 13.82 1 88.62 55 GLN B CA 1
ATOM 4466 C C . GLN B 1 55 ? -17.031 2.74 13.734 1 88.62 55 GLN B C 1
ATOM 4468 O O . GLN B 1 55 ? -16.844 1.731 13.055 1 88.62 55 GLN B O 1
ATOM 4473 N N . SER B 1 56 ? -18.141 2.932 14.398 1 91 56 SER B N 1
ATOM 4474 C CA . SER B 1 56 ? -19.25 1.976 14.305 1 91 56 SER B CA 1
ATOM 4475 C C . SER B 1 56 ? -19.828 1.951 12.891 1 91 56 SER B C 1
ATOM 4477 O O . SER B 1 56 ? -20.219 0.892 12.391 1 91 56 SER B O 1
ATOM 4479 N N . ALA B 1 57 ? -19.906 3.107 12.32 1 88.38 57 ALA B N 1
ATOM 4480 C CA . ALA B 1 57 ? -20.422 3.189 10.953 1 88.38 57 ALA B CA 1
ATOM 4481 C C . ALA B 1 57 ? -19.484 2.482 9.977 1 88.38 57 ALA B C 1
ATOM 4483 O O . ALA B 1 57 ? -19.938 1.796 9.062 1 88.38 57 ALA B O 1
ATOM 4484 N N . ILE B 1 58 ? -18.219 2.674 10.156 1 89.75 58 ILE B N 1
ATOM 4485 C CA . ILE B 1 58 ? -17.219 2.045 9.297 1 89.75 58 ILE B CA 1
ATOM 4486 C C . ILE B 1 58 ? -17.344 0.526 9.398 1 89.75 58 ILE B C 1
ATOM 4488 O O . ILE B 1 58 ? -17.312 -0.175 8.383 1 89.75 58 ILE B O 1
ATOM 4492 N N . ARG B 1 59 ? -17.453 0.041 10.625 1 92.25 59 ARG B N 1
ATOM 4493 C CA . ARG B 1 59 ? -17.578 -1.396 10.844 1 92.25 59 ARG B CA 1
ATOM 4494 C C . ARG B 1 59 ? -18.828 -1.943 10.156 1 92.25 59 ARG B C 1
ATOM 4496 O O . ARG B 1 59 ? -18.766 -2.969 9.477 1 92.25 59 ARG B O 1
ATOM 4503 N N . ARG B 1 60 ? -19.891 -1.244 10.25 1 92.06 60 ARG B N 1
ATOM 4504 C CA . ARG B 1 60 ? -21.156 -1.692 9.672 1 92.06 60 ARG B CA 1
ATOM 4505 C C . ARG B 1 60 ? -21.078 -1.733 8.148 1 92.06 60 ARG B C 1
ATOM 4507 O O . ARG B 1 60 ? -21.547 -2.684 7.527 1 92.06 60 ARG B O 1
ATOM 4514 N N . VAL B 1 61 ? -20.516 -0.724 7.605 1 90.31 61 VAL B N 1
ATOM 4515 C CA . VAL B 1 61 ? -20.422 -0.661 6.152 1 90.31 61 VAL B CA 1
ATOM 4516 C C . VAL B 1 61 ? -19.5 -1.771 5.648 1 90.31 61 VAL B C 1
ATOM 4518 O O . VAL B 1 61 ? -19.812 -2.447 4.668 1 90.31 61 VAL B O 1
ATOM 4521 N N . ALA B 1 62 ? -18.312 -1.884 6.293 1 92.31 62 ALA B N 1
ATOM 4522 C CA . ALA B 1 62 ? -17.391 -2.936 5.898 1 92.31 62 ALA B CA 1
ATOM 4523 C C . ALA B 1 62 ? -18.047 -4.309 5.98 1 92.31 62 ALA B C 1
ATOM 4525 O O . ALA B 1 62 ? -17.922 -5.121 5.059 1 92.31 62 ALA B O 1
ATOM 4526 N N . ARG B 1 63 ? -18.766 -4.543 7.055 1 92.94 63 ARG B N 1
ATOM 4527 C CA . ARG B 1 63 ? -19.453 -5.816 7.246 1 92.94 63 ARG B CA 1
ATOM 4528 C C . ARG B 1 63 ? -20.516 -6.035 6.168 1 92.94 63 ARG B C 1
ATOM 4530 O O . ARG B 1 63 ? -20.625 -7.129 5.613 1 92.94 63 ARG B O 1
ATOM 4537 N N . ASN B 1 64 ? -21.234 -5.012 5.871 1 92.31 64 ASN B N 1
ATOM 4538 C CA . ASN B 1 64 ? -22.312 -5.117 4.887 1 92.31 64 ASN B CA 1
ATOM 4539 C C . ASN B 1 64 ? -21.766 -5.406 3.492 1 92.31 64 ASN B C 1
ATOM 4541 O O . ASN B 1 64 ? -22.312 -6.227 2.758 1 92.31 64 ASN B O 1
ATOM 4545 N N . VAL B 1 65 ? -20.688 -4.742 3.135 1 91.75 65 VAL B N 1
ATOM 4546 C CA . VAL B 1 65 ? -20.094 -4.957 1.819 1 91.75 65 VAL B CA 1
ATOM 4547 C C . VAL B 1 65 ? -19.531 -6.371 1.731 1 91.75 65 VAL B C 1
ATOM 4549 O O . VAL B 1 65 ? -19.703 -7.055 0.721 1 91.75 65 VAL B O 1
ATOM 4552 N N . PHE B 1 66 ? -18.938 -6.793 2.809 1 92.94 66 PHE B N 1
ATOM 4553 C CA . PHE B 1 66 ? -18.391 -8.141 2.84 1 92.94 66 PHE B CA 1
ATOM 4554 C C . PHE B 1 66 ? -19.5 -9.18 2.723 1 92.94 66 PHE B C 1
ATOM 4556 O O . PHE B 1 66 ? -19.359 -10.156 1.979 1 92.94 66 PHE B O 1
ATOM 4563 N N . THR B 1 67 ? -20.531 -8.984 3.406 1 92.06 67 THR B N 1
ATOM 4564 C CA . THR B 1 67 ? -21.688 -9.875 3.346 1 92.06 67 THR B CA 1
ATOM 4565 C C . THR B 1 67 ? -22.25 -9.922 1.931 1 92.06 67 THR B C 1
ATOM 4567 O O . THR B 1 67 ? -22.578 -11 1.423 1 92.06 67 THR B O 1
ATOM 4570 N N . HIS B 1 68 ? -22.281 -8.781 1.366 1 90.69 68 HIS B N 1
ATOM 4571 C CA . HIS B 1 68 ? -22.797 -8.711 0.002 1 90.69 68 HIS B CA 1
ATOM 4572 C C . HIS B 1 68 ? -21.875 -9.438 -0.972 1 90.69 68 HIS B C 1
ATOM 4574 O O . HIS B 1 68 ? -22.344 -10.148 -1.863 1 90.69 68 HIS B O 1
ATOM 4580 N N . LEU B 1 69 ? -20.641 -9.281 -0.801 1 90.56 69 LEU B N 1
ATOM 4581 C CA . LEU B 1 69 ? -19.672 -9.914 -1.687 1 90.56 69 LEU B CA 1
ATOM 4582 C C . LEU B 1 69 ? -19.75 -11.43 -1.578 1 90.56 69 LEU B C 1
ATOM 4584 O O . LEU B 1 69 ? -19.547 -12.141 -2.568 1 90.56 69 LEU B O 1
ATOM 4588 N N . LEU B 1 70 ? -19.984 -11.906 -0.38 1 90.06 70 LEU B N 1
ATOM 4589 C CA . LEU B 1 70 ? -20.109 -13.344 -0.195 1 90.06 70 LEU B CA 1
ATOM 4590 C C . LEU B 1 70 ? -21.391 -13.875 -0.831 1 90.06 70 LEU B C 1
ATOM 4592 O O . LEU B 1 70 ? -21.5 -15.07 -1.104 1 90.06 70 LEU B O 1
ATOM 4596 N N . ASN B 1 71 ? -22.25 -13.008 -1.114 1 87.88 71 ASN B N 1
ATOM 4597 C CA . ASN B 1 71 ? -23.531 -13.445 -1.673 1 87.88 71 ASN B CA 1
ATOM 4598 C C . ASN B 1 71 ? -23.562 -13.273 -3.189 1 87.88 71 ASN B C 1
ATOM 4600 O O . ASN B 1 71 ? -24.438 -13.828 -3.861 1 87.88 71 ASN B O 1
ATOM 4604 N N . VAL B 1 72 ? -22.625 -12.547 -3.664 1 86.69 72 VAL B N 1
ATOM 4605 C CA . VAL B 1 72 ? -22.578 -12.32 -5.105 1 86.69 72 VAL B CA 1
ATOM 4606 C C . VAL B 1 72 ? -22.125 -13.594 -5.812 1 86.69 72 VAL B C 1
ATOM 4608 O O . VAL B 1 72 ? -21.5 -14.461 -5.207 1 86.69 72 VAL B O 1
ATOM 4611 N N . ASP B 1 73 ? -22.422 -13.656 -7.035 1 85.19 73 ASP B N 1
ATOM 4612 C CA . ASP B 1 73 ? -22.188 -14.852 -7.84 1 85.19 73 ASP B CA 1
ATOM 4613 C C . ASP B 1 73 ? -20.688 -15.078 -8.062 1 85.19 73 ASP B C 1
ATOM 4615 O O . ASP B 1 73 ? -19.891 -14.141 -7.965 1 85.19 73 ASP B O 1
ATOM 4619 N N . ILE B 1 74 ? -20.422 -16.281 -8.289 1 81.94 74 ILE B N 1
ATOM 4620 C CA . ILE B 1 74 ? -19.047 -16.703 -8.477 1 81.94 74 ILE B CA 1
ATOM 4621 C C . ILE B 1 74 ? -18.453 -16.031 -9.711 1 81.94 74 ILE B C 1
ATOM 4623 O O . ILE B 1 74 ? -17.25 -15.773 -9.758 1 81.94 74 ILE B O 1
ATOM 4627 N N . GLY B 1 75 ? -19.266 -15.836 -10.68 1 76.44 75 GLY B N 1
ATOM 4628 C CA . GLY B 1 75 ? -18.797 -15.172 -11.883 1 76.44 75 GLY B CA 1
ATOM 4629 C C . GLY B 1 75 ? -18.141 -13.828 -11.602 1 76.44 75 GLY B C 1
ATOM 4630 O O . GLY B 1 75 ? -17.141 -13.484 -12.234 1 76.44 75 GLY B O 1
ATOM 4631 N N . PHE B 1 76 ? -18.672 -13.211 -10.664 1 81.06 76 PHE B N 1
ATOM 4632 C CA . PHE B 1 76 ? -18.125 -11.922 -10.273 1 81.06 76 PHE B CA 1
ATOM 4633 C C . PHE B 1 76 ? -16.75 -12.078 -9.664 1 81.06 76 PHE B C 1
ATOM 4635 O O . PHE B 1 76 ? -15.836 -11.297 -9.961 1 81.06 76 PHE B O 1
ATOM 4642 N N . HIS B 1 77 ? -16.562 -13.016 -8.891 1 80.62 77 HIS B N 1
ATOM 4643 C CA . HIS B 1 77 ? -15.289 -13.242 -8.203 1 80.62 77 HIS B CA 1
ATOM 4644 C C . HIS B 1 77 ? -14.211 -13.711 -9.172 1 80.62 77 HIS B C 1
ATOM 4646 O O . HIS B 1 77 ? -13.031 -13.398 -9 1 80.62 77 HIS B O 1
ATOM 4652 N N . LEU B 1 78 ? -14.641 -14.43 -10.117 1 74.81 78 LEU B N 1
ATOM 4653 C CA . LEU B 1 78 ? -13.703 -14.914 -11.117 1 74.81 78 LEU B CA 1
ATOM 4654 C C . LEU B 1 78 ? -13.25 -13.789 -12.039 1 74.81 78 LEU B C 1
ATOM 4656 O O . LEU B 1 78 ? -12.125 -13.797 -12.539 1 74.81 78 LEU B O 1
ATOM 4660 N N . GLN B 1 79 ? -14.125 -12.875 -12.195 1 72.88 79 GLN B N 1
ATOM 4661 C CA . GLN B 1 79 ? -13.828 -11.758 -13.086 1 72.88 79 GLN B CA 1
ATOM 4662 C C . GLN B 1 79 ? -13.008 -10.688 -12.367 1 72.88 79 GLN B C 1
ATOM 4664 O O . GLN B 1 79 ? -12.25 -9.945 -13 1 72.88 79 GLN B O 1
ATOM 4669 N N . ASN B 1 80 ? -13.25 -10.648 -11.078 1 78.12 80 ASN B N 1
ATOM 4670 C CA . ASN B 1 80 ? -12.562 -9.625 -10.297 1 78.12 80 ASN B CA 1
ATOM 4671 C C . ASN B 1 80 ? -11.438 -10.227 -9.453 1 78.12 80 ASN B C 1
ATOM 4673 O O . ASN B 1 80 ? -11.602 -11.297 -8.875 1 78.12 80 ASN B O 1
ATOM 4677 N N . GLN B 1 81 ? -10.336 -9.539 -9.484 1 78.75 81 GLN B N 1
ATOM 4678 C CA . GLN B 1 81 ? -9.211 -10 -8.68 1 78.75 81 GLN B CA 1
ATOM 4679 C C . GLN B 1 81 ? -9.453 -9.719 -7.195 1 78.75 81 GLN B C 1
ATOM 4681 O O . GLN B 1 81 ? -9.969 -8.664 -6.832 1 78.75 81 GLN B O 1
ATOM 4686 N N . THR B 1 82 ? -9.148 -10.719 -6.379 1 81.56 82 THR B N 1
ATOM 4687 C CA . THR B 1 82 ? -9.336 -10.617 -4.938 1 81.56 82 THR B CA 1
ATOM 4688 C C . THR B 1 82 ? -8.586 -9.406 -4.383 1 81.56 82 THR B C 1
ATOM 4690 O O . THR B 1 82 ? -9.102 -8.703 -3.508 1 81.56 82 THR B O 1
ATOM 4693 N N . GLY B 1 83 ? -7.465 -9.148 -4.918 1 77.38 83 GLY B N 1
ATOM 4694 C CA . GLY B 1 83 ? -6.707 -7.988 -4.469 1 77.38 83 GLY B CA 1
ATOM 4695 C C . GLY B 1 83 ? -7.422 -6.676 -4.719 1 77.38 83 GLY B C 1
ATOM 4696 O O . GLY B 1 83 ? -7.422 -5.789 -3.863 1 77.38 83 GLY B O 1
ATOM 4697 N N . GLY B 1 84 ? -8.039 -6.57 -5.848 1 79.38 84 GLY B N 1
ATOM 4698 C CA . GLY B 1 84 ? -8.781 -5.367 -6.176 1 79.38 84 GLY B CA 1
ATOM 4699 C C . GLY B 1 84 ? -9.992 -5.152 -5.285 1 79.38 84 GLY B C 1
ATOM 4700 O O . GLY B 1 84 ? -10.266 -4.027 -4.863 1 79.38 84 GLY B O 1
ATOM 4701 N N . LEU B 1 85 ? -10.648 -6.152 -4.992 1 86.5 85 LEU B N 1
ATOM 4702 C CA . LEU B 1 85 ? -11.836 -6.066 -4.145 1 86.5 85 LEU B CA 1
ATOM 4703 C C . LEU B 1 85 ? -11.461 -5.668 -2.723 1 86.5 85 LEU B C 1
ATOM 4705 O O . LEU B 1 85 ? -12.109 -4.805 -2.125 1 86.5 85 LEU B O 1
ATOM 4709 N N . THR B 1 86 ? -10.414 -6.289 -2.277 1 86.75 86 THR B N 1
ATOM 4710 C CA . THR B 1 86 ? -9.969 -5.98 -0.923 1 86.75 86 THR B CA 1
ATOM 4711 C C . THR B 1 86 ? -9.477 -4.539 -0.829 1 86.75 86 THR B C 1
ATOM 4713 O O . THR B 1 86 ? -9.758 -3.848 0.152 1 86.75 86 THR B O 1
ATOM 4716 N N . ARG B 1 87 ? -8.836 -4.066 -1.807 1 82.25 87 ARG B N 1
ATOM 4717 C CA . ARG B 1 87 ? -8.375 -2.684 -1.839 1 82.25 87 ARG B CA 1
ATOM 4718 C C . ARG B 1 87 ? -9.547 -1.712 -1.892 1 82.25 87 ARG B C 1
ATOM 4720 O O . ARG B 1 87 ? -9.523 -0.668 -1.236 1 82.25 87 ARG B O 1
ATOM 4727 N N . ALA B 1 88 ? -10.5 -2.068 -2.654 1 85.75 88 ALA B N 1
ATOM 4728 C CA . ALA B 1 88 ? -11.68 -1.22 -2.771 1 85.75 88 ALA B CA 1
ATOM 4729 C C . ALA B 1 88 ? -12.391 -1.083 -1.428 1 85.75 88 ALA B C 1
ATOM 4731 O O . ALA B 1 88 ? -12.852 0.004 -1.069 1 85.75 88 ALA B O 1
ATOM 4732 N N . ILE B 1 89 ? -12.43 -2.137 -0.718 1 89.81 89 ILE B N 1
ATOM 4733 C CA . ILE B 1 89 ? -13.078 -2.113 0.591 1 89.81 89 ILE B CA 1
ATOM 4734 C C . ILE B 1 89 ? -12.25 -1.271 1.559 1 89.81 89 ILE B C 1
ATOM 4736 O O . ILE B 1 89 ? -12.789 -0.415 2.264 1 89.81 89 ILE B O 1
ATOM 4740 N N . ASP B 1 90 ? -11 -1.479 1.503 1 88.31 90 ASP B N 1
ATOM 4741 C CA . ASP B 1 90 ? -10.109 -0.753 2.4 1 88.31 90 ASP B CA 1
ATOM 4742 C C . ASP B 1 90 ? -10.148 0.748 2.121 1 88.31 90 ASP B C 1
ATOM 4744 O O . ASP B 1 90 ? -10.383 1.547 3.031 1 88.31 90 ASP B O 1
ATOM 4748 N N . ARG B 1 91 ? -10.078 1.086 0.916 1 85 91 ARG B N 1
ATOM 4749 C CA . ARG B 1 91 ? -10.094 2.49 0.521 1 85 91 ARG B CA 1
ATOM 4750 C C . ARG B 1 91 ? -11.469 3.111 0.764 1 85 91 ARG B C 1
ATOM 4752 O O . ARG B 1 91 ? -11.57 4.266 1.188 1 85 91 ARG B O 1
ATOM 4759 N N . GLY B 1 92 ? -12.391 2.35 0.461 1 89.31 92 GLY B N 1
ATOM 4760 C CA . GLY B 1 92 ? -13.742 2.838 0.652 1 89.31 92 GLY B CA 1
ATOM 4761 C C . GLY B 1 92 ? -14.086 3.107 2.105 1 89.31 92 GLY B C 1
ATOM 4762 O O . GLY B 1 92 ? -14.672 4.141 2.43 1 89.31 92 GLY B O 1
ATOM 4763 N N . THR B 1 93 ? -13.648 2.234 2.947 1 88.44 93 THR B N 1
ATOM 4764 C CA . THR B 1 93 ? -13.938 2.408 4.367 1 88.44 93 THR B CA 1
ATOM 4765 C C . THR B 1 93 ? -13.133 3.562 4.945 1 88.44 93 THR B C 1
ATOM 4767 O O . THR B 1 93 ? -13.641 4.336 5.758 1 88.44 93 THR B O 1
ATOM 4770 N N . LYS B 1 94 ? -11.922 3.705 4.52 1 86 94 LYS B N 1
ATOM 4771 C CA . LYS B 1 94 ? -11.109 4.84 4.945 1 86 94 LYS B CA 1
ATOM 4772 C C . LYS B 1 94 ? -11.68 6.152 4.422 1 86 94 LYS B C 1
ATOM 4774 O O . LYS B 1 94 ? -11.641 7.172 5.113 1 86 94 LYS B O 1
ATOM 4779 N N . GLY B 1 95 ? -12.211 6.008 3.234 1 87.44 95 GLY B N 1
ATOM 4780 C CA . GLY B 1 95 ? -12.875 7.172 2.664 1 87.44 95 GLY B CA 1
ATOM 4781 C C . GLY B 1 95 ? -14.086 7.613 3.459 1 87.44 95 GLY B C 1
ATOM 4782 O O . GLY B 1 95 ? -14.281 8.805 3.697 1 87.44 95 GLY B O 1
ATOM 4783 N N . ILE B 1 96 ? -14.836 6.707 3.922 1 87.81 96 ILE B N 1
ATOM 4784 C CA . ILE B 1 96 ? -16.016 7.012 4.715 1 87.81 96 ILE B CA 1
ATOM 4785 C C . ILE B 1 96 ? -15.609 7.633 6.047 1 87.81 96 ILE B C 1
ATOM 4787 O O . ILE B 1 96 ? -16.203 8.617 6.488 1 87.81 96 ILE B O 1
ATOM 4791 N N . SER B 1 97 ? -14.555 7.047 6.59 1 85 97 SER B N 1
ATOM 4792 C CA . SER B 1 97 ? -14.047 7.574 7.852 1 85 97 SER B CA 1
ATOM 4793 C C . SER B 1 97 ? -13.578 9.023 7.699 1 85 97 SER B C 1
ATOM 4795 O O . SER B 1 97 ? -13.875 9.867 8.547 1 85 97 SER B O 1
ATOM 4797 N N . PHE B 1 98 ? -13.008 9.391 6.621 1 86.31 98 PHE B N 1
ATOM 4798 C CA . PHE B 1 98 ? -12.492 10.734 6.387 1 86.31 98 PHE B CA 1
ATOM 4799 C C . PHE B 1 98 ? -13.633 11.711 6.137 1 86.31 98 PHE B C 1
ATOM 4801 O O . PHE B 1 98 ? -13.617 12.836 6.645 1 86.31 98 PHE B O 1
ATOM 4808 N N . ILE B 1 99 ? -14.625 11.266 5.43 1 87.19 99 ILE B N 1
ATOM 4809 C CA . ILE B 1 99 ? -15.758 12.133 5.117 1 87.19 99 ILE B CA 1
ATOM 4810 C C . ILE B 1 99 ? -16.531 12.461 6.391 1 87.19 99 ILE B C 1
ATOM 4812 O O . ILE B 1 99 ? -16.828 13.625 6.66 1 87.19 99 ILE B O 1
ATOM 4816 N N . LEU B 1 100 ? -16.75 11.445 7.121 1 86.25 100 LEU B N 1
ATOM 4817 C CA . LEU B 1 100 ? -17.484 11.648 8.359 1 86.25 100 LEU B CA 1
ATOM 4818 C C . LEU B 1 100 ? -16.719 12.539 9.32 1 86.25 100 LEU B C 1
ATOM 4820 O O . LEU B 1 100 ? -17.266 13.484 9.891 1 86.25 100 LEU B O 1
ATOM 4824 N N . SER B 1 101 ? -15.383 12.281 9.438 1 84.75 101 SER B N 1
ATOM 4825 C CA . SER B 1 101 ? -14.547 13.078 10.328 1 84.75 101 SER B CA 1
ATOM 4826 C C . SER B 1 101 ? -14.406 14.508 9.828 1 84.75 101 SER B C 1
ATOM 4828 O O . SER B 1 101 ? -14.453 15.461 10.617 1 84.75 101 SER B O 1
ATOM 4830 N N . SER B 1 102 ? -14.297 14.672 8.555 1 86.31 102 SER B N 1
ATOM 4831 C CA . SER B 1 102 ? -14.133 16 7.965 1 86.31 102 SER B CA 1
ATOM 4832 C C . SER B 1 102 ? -15.391 16.844 8.148 1 86.31 102 SER B C 1
ATOM 4834 O O . SER B 1 102 ? -15.305 18.031 8.453 1 86.31 102 SER B O 1
ATOM 4836 N N . VAL B 1 103 ? -16.531 16.25 8.023 1 83.56 103 VAL B N 1
ATOM 4837 C CA . VAL B 1 103 ? -17.781 16.969 8.156 1 83.56 103 VAL B CA 1
ATOM 4838 C C . VAL B 1 103 ? -18 17.359 9.617 1 83.56 103 VAL B C 1
ATOM 4840 O O . VAL B 1 103 ? -18.297 18.516 9.914 1 83.56 103 VAL B O 1
ATOM 4843 N N . VAL B 1 104 ? -17.719 16.5 10.453 1 82 104 VAL B N 1
ATOM 4844 C CA . VAL B 1 104 ? -18.031 16.703 11.867 1 82 104 VAL B CA 1
ATOM 4845 C C . VAL B 1 104 ? -16.953 17.594 12.5 1 82 104 VAL B C 1
ATOM 4847 O O . VAL B 1 104 ? -17.25 18.438 13.336 1 82 104 VAL B O 1
ATOM 4850 N N . PHE B 1 105 ? -15.672 17.422 12.047 1 78.62 105 PHE B N 1
ATOM 4851 C CA . PHE B 1 105 ? -14.586 18.094 12.766 1 78.62 105 PHE B CA 1
ATOM 4852 C C . PHE B 1 105 ? -14.164 19.359 12.039 1 78.62 105 PHE B C 1
ATOM 4854 O O . PHE B 1 105 ? -13.578 20.266 12.641 1 78.62 105 PHE B O 1
ATOM 4861 N N . HIS B 1 106 ? -14.461 19.422 10.852 1 80.88 106 HIS B N 1
ATOM 4862 C CA . HIS B 1 106 ? -13.953 20.578 10.117 1 80.88 106 HIS B CA 1
ATOM 4863 C C . HIS B 1 106 ? -15.094 21.391 9.5 1 80.88 106 HIS B C 1
ATOM 4865 O O . HIS B 1 106 ? -15.336 22.531 9.898 1 80.88 106 HIS B O 1
ATOM 4871 N N . LEU B 1 107 ? -15.906 20.828 8.75 1 82.69 107 LEU B N 1
ATOM 4872 C CA . LEU B 1 107 ? -16.875 21.562 7.949 1 82.69 107 LEU B CA 1
ATOM 4873 C C . LEU B 1 107 ? -17.938 22.188 8.836 1 82.69 107 LEU B C 1
ATOM 4875 O O . LEU B 1 107 ? -18.188 23.406 8.75 1 82.69 107 LEU B O 1
ATOM 4879 N N . ILE B 1 108 ? -18.484 21.453 9.758 1 85 108 ILE B N 1
ATOM 4880 C CA . ILE B 1 108 ? -19.578 21.953 10.578 1 85 108 ILE B CA 1
ATOM 4881 C C . ILE B 1 108 ? -19.062 23 11.562 1 85 108 ILE B C 1
ATOM 4883 O O . ILE B 1 108 ? -19.562 24.109 11.609 1 85 108 ILE B O 1
ATOM 4887 N N . PRO B 1 109 ? -18 22.609 12.211 1 81.12 109 PRO B N 1
ATOM 4888 C CA . PRO B 1 109 ? -17.484 23.609 13.164 1 81.12 109 PRO B CA 1
ATOM 4889 C C . PRO B 1 109 ? -16.984 24.875 12.477 1 81.12 109 PRO B C 1
ATOM 4891 O O . PRO B 1 109 ? -17.203 25.984 12.977 1 81.12 109 PRO B O 1
ATOM 4894 N N . THR B 1 110 ? -16.344 24.75 11.367 1 81.12 110 THR B N 1
ATOM 4895 C CA . THR B 1 110 ? -15.812 25.906 10.656 1 81.12 110 THR B CA 1
ATOM 4896 C C . THR B 1 110 ? -16.938 26.797 10.164 1 81.12 110 THR B C 1
ATOM 4898 O O . THR B 1 110 ? -16.875 28.031 10.297 1 81.12 110 THR B O 1
ATOM 4901 N N . THR B 1 111 ? -18 26.25 9.648 1 83.56 111 THR B N 1
ATOM 4902 C CA . THR B 1 111 ? -19.141 27.016 9.164 1 83.56 111 THR B CA 1
ATOM 4903 C C . THR B 1 111 ? -19.828 27.734 10.32 1 83.56 111 THR B C 1
ATOM 4905 O O . THR B 1 111 ? -20.266 28.875 10.188 1 83.56 111 THR B O 1
ATOM 4908 N N . LEU B 1 112 ? -19.875 27.031 11.438 1 85.19 112 LEU B N 1
ATOM 4909 C CA . LEU B 1 112 ? -20.484 27.641 12.617 1 85.19 112 LEU B CA 1
ATOM 4910 C C . LEU B 1 112 ? -19.625 28.781 13.148 1 85.19 112 LEU B C 1
ATOM 4912 O O . LEU B 1 112 ? -20.141 29.828 13.523 1 85.19 112 LEU B O 1
ATOM 4916 N N . GLU B 1 113 ? -18.359 28.531 13.188 1 82.62 113 GLU B N 1
ATOM 4917 C CA . GLU B 1 113 ? -17.438 29.562 13.664 1 82.62 113 GLU B CA 1
ATOM 4918 C C . GLU B 1 113 ? -17.484 30.797 12.781 1 82.62 113 GLU B C 1
ATOM 4920 O O . GLU B 1 113 ? -17.531 31.922 13.289 1 82.62 113 GLU B O 1
ATOM 4925 N N . ILE B 1 114 ? -17.469 30.594 11.555 1 81.19 114 ILE B N 1
ATOM 4926 C CA . ILE B 1 114 ? -17.516 31.719 10.617 1 81.19 114 ILE B CA 1
ATOM 4927 C C . ILE B 1 114 ? -18.828 32.469 10.805 1 81.19 114 ILE B C 1
ATOM 4929 O O . ILE B 1 114 ? -18.828 33.719 10.836 1 81.19 114 ILE B O 1
ATOM 4933 N N . SER B 1 115 ? -19.938 31.797 11 1 84.25 115 SER B N 1
ATOM 4934 C CA . SER B 1 115 ? -21.25 32.406 11.18 1 84.25 115 SER B CA 1
ATOM 4935 C C . SER B 1 115 ? -21.297 33.219 12.477 1 84.25 115 SER B C 1
ATOM 4937 O O . SER B 1 115 ? -21.859 34.312 12.516 1 84.25 115 SER B O 1
ATOM 4939 N N . ILE B 1 116 ? -20.656 32.656 13.508 1 84.81 116 ILE B N 1
ATOM 4940 C CA . ILE B 1 116 ? -20.641 33.312 14.805 1 84.81 116 ILE B CA 1
ATOM 4941 C C . ILE B 1 116 ? -19.781 34.594 14.727 1 84.81 116 ILE B C 1
ATOM 4943 O O . ILE B 1 116 ? -20.188 35.656 15.203 1 84.81 116 ILE B O 1
ATOM 4947 N N . VAL B 1 117 ? -18.641 34.438 14.141 1 81.69 117 VAL B N 1
ATOM 4948 C CA . VAL B 1 117 ? -17.734 35.562 14.023 1 81.69 117 VAL B CA 1
ATOM 4949 C C . VAL B 1 117 ? -18.391 36.656 13.172 1 81.69 117 VAL B C 1
ATOM 4951 O O . VAL B 1 117 ? -18.344 37.844 13.523 1 81.69 117 VAL B O 1
ATOM 4954 N N . ALA B 1 118 ? -18.984 36.281 12.047 1 80.56 118 ALA B N 1
ATOM 4955 C CA . ALA B 1 118 ? -19.688 37.219 11.203 1 80.56 118 ALA B CA 1
ATOM 4956 C C . ALA B 1 118 ? -20.844 37.875 11.961 1 80.56 118 ALA B C 1
ATOM 4958 O O . ALA B 1 118 ? -21.078 39.094 11.82 1 80.56 118 ALA B O 1
ATOM 4959 N N . GLY B 1 119 ? -21.516 37.094 12.758 1 82.44 119 GLY B N 1
ATOM 4960 C CA . GLY B 1 119 ? -22.594 37.625 13.562 1 82.44 119 GLY B CA 1
ATOM 4961 C C . GLY B 1 119 ? -22.141 38.625 14.602 1 82.44 119 GLY B C 1
ATOM 4962 O O . GLY B 1 119 ? -22.75 39.688 14.766 1 82.44 119 GLY B O 1
ATOM 4963 N N . ILE B 1 120 ? -21.016 38.344 15.273 1 82.44 120 ILE B N 1
ATOM 4964 C CA . ILE B 1 120 ? -20.469 39.219 16.297 1 82.44 120 ILE B CA 1
ATOM 4965 C C . ILE B 1 120 ? -19.984 40.5 15.672 1 82.44 120 ILE B C 1
ATOM 4967 O O . ILE B 1 120 ? -20.219 41.594 16.203 1 82.44 120 ILE B O 1
ATOM 4971 N N . LEU B 1 121 ? -19.344 40.438 14.547 1 80.94 121 LEU B N 1
ATOM 4972 C CA . LEU B 1 121 ? -18.812 41.594 13.883 1 80.94 121 LEU B CA 1
ATOM 4973 C C . LEU B 1 121 ? -19.953 42.5 13.391 1 80.94 121 LEU B C 1
ATOM 4975 O O . LEU B 1 121 ? -19.859 43.719 13.477 1 80.94 121 LEU B O 1
ATOM 4979 N N . THR B 1 122 ? -21.031 41.906 12.914 1 81.81 122 THR B N 1
ATOM 4980 C CA . THR B 1 122 ? -22.172 42.688 12.422 1 81.81 122 THR B CA 1
ATOM 4981 C C . THR B 1 122 ? -22.906 43.344 13.57 1 81.81 122 THR B C 1
ATOM 4983 O O . THR B 1 122 ? -23.266 44.531 13.469 1 81.81 122 THR B O 1
ATOM 4986 N N . TYR B 1 123 ? -23.062 42.656 14.617 1 80.12 123 TYR B N 1
ATOM 4987 C CA . TYR B 1 123 ? -23.828 43.188 15.742 1 80.12 123 TYR B CA 1
ATOM 4988 C C . TYR B 1 123 ? -23.047 44.25 16.484 1 80.12 123 TYR B C 1
ATOM 4990 O O . TYR B 1 123 ? -23.594 45.281 16.859 1 80.12 123 TYR B O 1
ATOM 4998 N N . ASN B 1 124 ? -21.766 44.031 16.656 1 77.5 124 ASN B N 1
ATOM 4999 C CA . ASN B 1 124 ? -20.969 44.938 17.484 1 77.5 124 ASN B CA 1
ATOM 5000 C C . ASN B 1 124 ? -20.406 46.094 16.672 1 77.5 124 ASN B C 1
ATOM 5002 O O . ASN B 1 124 ? -20.219 47.219 17.203 1 77.5 124 ASN B O 1
ATOM 5006 N N . PHE B 1 125 ? -20.062 45.906 15.43 1 77.31 125 PHE B N 1
ATOM 5007 C CA . PHE B 1 125 ? -19.266 46.938 14.758 1 77.31 125 PHE B CA 1
ATOM 5008 C C . PHE B 1 125 ? -19.969 47.438 13.492 1 77.31 125 PHE B C 1
ATOM 5010 O O . PHE B 1 125 ? -19.562 48.406 12.891 1 77.31 125 PHE B O 1
ATOM 5017 N N . GLY B 1 126 ? -20.953 46.781 12.992 1 77.81 126 GLY B N 1
ATOM 5018 C CA . GLY B 1 126 ? -21.703 47.25 11.836 1 77.81 126 GLY B CA 1
ATOM 5019 C C . GLY B 1 126 ? -21.562 46.375 10.625 1 77.81 126 GLY B C 1
ATOM 5020 O O . GLY B 1 126 ? -20.797 45.406 10.641 1 77.81 126 GLY B O 1
ATOM 5021 N N . TRP B 1 127 ? -22.188 46.688 9.617 1 79.38 127 TRP B N 1
ATOM 5022 C CA . TRP B 1 127 ? -22.344 45.875 8.422 1 79.38 127 TRP B CA 1
ATOM 5023 C C . TRP B 1 127 ? -21.078 45.938 7.559 1 79.38 127 TRP B C 1
ATOM 5025 O O . TRP B 1 127 ? -20.812 45 6.781 1 79.38 127 TRP B O 1
ATOM 5035 N N . ASN B 1 128 ? -20.188 46.938 7.773 1 83.19 128 ASN B N 1
ATOM 5036 C CA . ASN B 1 128 ? -18.984 47.031 6.973 1 83.19 128 ASN B CA 1
ATOM 5037 C C . ASN B 1 128 ? -17.984 45.938 7.281 1 83.19 128 ASN B C 1
ATOM 5039 O O . ASN B 1 128 ? -17.406 45.344 6.367 1 83.19 128 ASN B O 1
ATOM 5043 N N . PHE B 1 129 ? -17.906 45.594 8.555 1 84.25 129 PHE B N 1
ATOM 5044 C CA . PHE B 1 129 ? -16.969 44.562 8.953 1 84.25 129 PHE B CA 1
ATOM 5045 C C . PHE B 1 129 ? -17.469 43.188 8.523 1 84.25 129 PHE B C 1
ATOM 5047 O O . PHE B 1 129 ? -16.688 42.312 8.125 1 84.25 129 PHE B O 1
ATOM 5054 N N . ALA B 1 130 ? -18.797 43.031 8.484 1 82.06 130 ALA B N 1
ATOM 5055 C CA . ALA B 1 130 ? -19.391 41.75 8.07 1 82.06 130 ALA B CA 1
ATOM 5056 C C . ALA B 1 130 ? -19.234 41.531 6.574 1 82.06 130 ALA B C 1
ATOM 5058 O O . ALA B 1 130 ? -18.953 40.406 6.133 1 82.06 130 ALA B O 1
ATOM 5059 N N . ALA B 1 131 ? -19.359 42.594 5.871 1 85.88 131 ALA B N 1
ATOM 5060 C CA . ALA B 1 131 ? -19.234 42.5 4.418 1 85.88 131 ALA B CA 1
ATOM 5061 C C . ALA B 1 131 ? -17.797 42.125 4.016 1 85.88 131 ALA B C 1
ATOM 5063 O O . ALA B 1 131 ? -17.594 41.312 3.115 1 85.88 131 ALA B O 1
ATOM 5064 N N . ILE B 1 132 ? -16.812 42.688 4.715 1 87.62 132 ILE B N 1
ATOM 5065 C CA . ILE B 1 132 ? -15.414 42.406 4.418 1 87.62 132 ILE B CA 1
ATOM 5066 C C . ILE B 1 132 ? -15.102 40.938 4.758 1 87.62 132 ILE B C 1
ATOM 5068 O O . ILE B 1 132 ? -14.391 40.25 4.012 1 87.62 132 ILE B O 1
ATOM 5072 N N . THR B 1 133 ? -15.68 40.5 5.863 1 84 133 THR B N 1
ATOM 5073 C CA . THR B 1 133 ? -15.461 39.125 6.273 1 84 133 THR B CA 1
ATOM 5074 C C . THR B 1 133 ? -16.078 38.156 5.266 1 84 133 THR B C 1
ATOM 5076 O O . THR B 1 133 ? -15.453 37.156 4.891 1 84 133 THR B O 1
ATOM 5079 N N . LEU B 1 134 ? -17.25 38.438 4.801 1 83.88 134 LEU B N 1
ATOM 5080 C CA . LEU B 1 134 ? -17.922 37.594 3.846 1 83.88 134 LEU B CA 1
ATOM 5081 C C . LEU B 1 134 ? -17.188 37.562 2.512 1 83.88 134 LEU B C 1
ATOM 5083 O O . LEU B 1 134 ? -17.031 36.5 1.909 1 83.88 134 LEU B O 1
ATOM 5087 N N . VAL B 1 135 ? -16.75 38.688 2.117 1 88.94 135 VAL B N 1
ATOM 5088 C CA . VAL B 1 135 ? -16.031 38.812 0.854 1 88.94 135 VAL B CA 1
ATOM 5089 C C . VAL B 1 135 ? -14.711 38.031 0.956 1 88.94 135 VAL B C 1
ATOM 5091 O O . VAL B 1 135 ? -14.305 37.375 0.006 1 88.94 135 VAL B O 1
ATOM 5094 N N . THR B 1 136 ? -14.086 38.156 2.088 1 88.38 136 THR B N 1
ATOM 5095 C CA . THR B 1 136 ? -12.828 37.438 2.311 1 88.38 136 THR B CA 1
ATOM 5096 C C . THR B 1 136 ? -13.047 35.938 2.301 1 88.38 136 THR B C 1
ATOM 5098 O O . THR B 1 136 ? -12.289 35.188 1.668 1 88.38 136 THR B O 1
ATOM 5101 N N . MET B 1 137 ? -14.078 35.5 2.918 1 86.56 137 MET B N 1
ATOM 5102 C CA . MET B 1 137 ? -14.359 34.094 2.992 1 86.56 137 MET B CA 1
ATOM 5103 C C . MET B 1 137 ? -14.68 33.531 1.612 1 86.56 137 MET B C 1
ATOM 5105 O O . MET B 1 137 ? -14.219 32.438 1.252 1 86.56 137 MET B O 1
ATOM 5109 N N . VAL B 1 138 ? -15.438 34.219 0.869 1 88.81 138 VAL B N 1
ATOM 5110 C CA . VAL B 1 138 ? -15.82 33.75 -0.465 1 88.81 138 VAL B CA 1
ATOM 5111 C C . VAL B 1 138 ? -14.602 33.781 -1.385 1 88.81 138 VAL B C 1
ATOM 5113 O O . VAL B 1 138 ? -14.383 32.812 -2.141 1 88.81 138 VAL B O 1
ATOM 5116 N N . SER B 1 139 ? -13.836 34.906 -1.271 1 92.88 139 SER B N 1
ATOM 5117 C CA . SER B 1 139 ? -12.633 35 -2.1 1 92.88 139 SER B CA 1
ATOM 5118 C C . SER B 1 139 ? -11.617 33.938 -1.725 1 92.88 139 SER B C 1
ATOM 5120 O O . SER B 1 139 ? -10.992 33.312 -2.6 1 92.88 139 SER B O 1
ATOM 5122 N N . TYR B 1 140 ? -11.492 33.719 -0.438 1 89.88 140 TYR B N 1
ATOM 5123 C CA . TYR B 1 140 ? -10.57 32.688 0.065 1 89.88 140 TYR B CA 1
ATOM 5124 C C . TYR B 1 140 ? -10.984 31.297 -0.387 1 89.88 140 TYR B C 1
ATOM 5126 O O . TYR B 1 140 ? -10.164 30.547 -0.906 1 89.88 140 TYR B O 1
ATOM 5134 N N . THR B 1 141 ? -12.195 31.016 -0.228 1 88.62 141 THR B N 1
ATOM 5135 C CA . THR B 1 141 ? -12.719 29.703 -0.578 1 88.62 141 THR B CA 1
ATOM 5136 C C . THR B 1 141 ? -12.648 29.469 -2.086 1 88.62 141 THR B C 1
ATOM 5138 O O . THR B 1 141 ? -12.242 28.406 -2.539 1 88.62 141 THR B O 1
ATOM 5141 N N . TRP B 1 142 ? -13.016 30.484 -2.814 1 92.88 142 TRP B N 1
ATOM 5142 C CA . TRP B 1 142 ? -13 30.391 -4.27 1 92.88 142 TRP B CA 1
ATOM 5143 C C . TRP B 1 142 ? -11.578 30.188 -4.789 1 92.88 142 TRP B C 1
ATOM 5145 O O . TRP B 1 142 ? -11.32 29.328 -5.621 1 92.88 142 TRP B O 1
ATOM 5155 N N . PHE B 1 143 ? -10.68 30.969 -4.27 1 93.62 143 PHE B N 1
ATOM 5156 C CA . PHE B 1 143 ? -9.289 30.875 -4.676 1 93.62 143 PHE B CA 1
ATOM 5157 C C . PHE B 1 143 ? -8.711 29.516 -4.297 1 93.62 143 PHE B C 1
ATOM 5159 O O . PHE B 1 143 ? -7.996 28.891 -5.086 1 93.62 143 PHE B O 1
ATOM 5166 N N . THR B 1 144 ? -9.031 29.047 -3.141 1 90.56 144 THR B N 1
ATOM 5167 C CA . THR B 1 144 ? -8.508 27.781 -2.641 1 90.56 144 THR B CA 1
ATOM 5168 C C . THR B 1 144 ? -9.008 26.625 -3.486 1 90.56 144 THR B C 1
ATOM 5170 O O . THR B 1 144 ? -8.219 25.781 -3.916 1 90.56 144 THR B O 1
ATOM 5173 N N . ILE B 1 145 ? -10.25 26.578 -3.805 1 89.5 145 ILE B N 1
ATOM 5174 C CA . ILE B 1 145 ? -10.844 25.469 -4.543 1 89.5 145 ILE B CA 1
ATOM 5175 C C . ILE B 1 145 ? -10.352 25.484 -5.988 1 89.5 145 ILE B C 1
ATOM 5177 O O . ILE B 1 145 ? -9.977 24.453 -6.535 1 89.5 145 ILE B O 1
ATOM 5181 N N . ARG B 1 146 ? -10.312 26.688 -6.555 1 92.5 146 ARG B N 1
ATOM 5182 C CA . ARG B 1 146 ? -9.883 26.797 -7.945 1 92.5 146 ARG B CA 1
ATOM 5183 C C . ARG B 1 146 ? -8.414 26.406 -8.102 1 92.5 146 ARG B C 1
ATOM 5185 O O . ARG B 1 146 ? -8.062 25.688 -9.047 1 92.5 146 ARG B O 1
ATOM 5192 N N . THR B 1 147 ? -7.617 26.875 -7.219 1 92.69 147 THR B N 1
ATOM 5193 C CA . THR B 1 147 ? -6.191 26.562 -7.301 1 92.69 147 THR B CA 1
ATOM 5194 C C . THR B 1 147 ? -5.93 25.094 -6.969 1 92.69 147 THR B C 1
ATOM 5196 O O . THR B 1 147 ? -5.074 24.469 -7.582 1 92.69 147 THR B O 1
ATOM 5199 N N . THR B 1 148 ? -6.656 24.609 -6.035 1 90 148 THR B N 1
ATOM 5200 C CA . THR B 1 148 ? -6.477 23.203 -5.668 1 90 148 THR B CA 1
ATOM 5201 C C . THR B 1 148 ? -6.898 22.281 -6.809 1 90 148 THR B C 1
ATOM 5203 O O . THR B 1 148 ? -6.238 21.281 -7.078 1 90 148 THR B O 1
ATOM 5206 N N . SER B 1 149 ? -7.965 22.609 -7.492 1 90 149 SER B N 1
ATOM 5207 C CA . SER B 1 149 ? -8.406 21.828 -8.641 1 90 149 SER B CA 1
ATOM 5208 C C . SER B 1 149 ? -7.375 21.875 -9.766 1 90 149 SER B C 1
ATOM 5210 O O . SER B 1 149 ? -7.172 20.891 -10.469 1 90 149 SER B O 1
ATOM 5212 N N . TRP B 1 150 ? -6.832 23.031 -9.852 1 91.31 150 TRP B N 1
ATOM 5213 C CA . TRP B 1 150 ? -5.793 23.203 -10.859 1 91.31 150 TRP B CA 1
ATOM 5214 C C . TRP B 1 150 ? -4.555 22.391 -10.516 1 91.31 150 TRP B C 1
ATOM 5216 O O . TRP B 1 150 ? -3.904 21.828 -11.406 1 91.31 150 TRP B O 1
ATOM 5226 N N . ARG B 1 151 ? -4.238 22.172 -9.312 1 91.25 151 ARG B N 1
ATOM 5227 C CA . ARG B 1 151 ? -3.043 21.484 -8.836 1 91.25 151 ARG B CA 1
ATOM 5228 C C . ARG B 1 151 ? -3.191 19.969 -8.969 1 91.25 151 ARG B C 1
ATOM 5230 O O . ARG B 1 151 ? -2.201 19.234 -8.93 1 91.25 151 ARG B O 1
ATOM 5237 N N . LEU B 1 152 ? -4.363 19.516 -9.102 1 87.31 152 LEU B N 1
ATOM 5238 C CA . LEU B 1 152 ? -4.613 18.078 -9.164 1 87.31 152 LEU B CA 1
ATOM 5239 C C . LEU B 1 152 ? -3.904 17.453 -10.359 1 87.31 152 LEU B C 1
ATOM 5241 O O . LEU B 1 152 ? -3.457 16.312 -10.297 1 87.31 152 LEU B O 1
ATOM 5245 N N . GLN B 1 153 ? -3.75 18.172 -11.383 1 91.19 153 GLN B N 1
ATOM 5246 C CA . GLN B 1 153 ? -3.086 17.656 -12.57 1 91.19 153 GLN B CA 1
ATOM 5247 C C . GLN B 1 153 ? -1.604 17.406 -12.305 1 91.19 153 GLN B C 1
ATOM 5249 O O . GLN B 1 153 ? -1.032 16.438 -12.82 1 91.19 153 GLN B O 1
ATOM 5254 N N . PHE B 1 154 ? -0.986 18.25 -11.508 1 91.25 154 PHE B N 1
ATOM 5255 C CA . PHE B 1 154 ? 0.426 18.062 -11.188 1 91.25 154 PHE B CA 1
ATOM 5256 C C . PHE B 1 154 ? 0.632 16.844 -10.312 1 91.25 154 PHE B C 1
ATOM 5258 O O . PHE B 1 154 ? 1.63 16.125 -10.453 1 91.25 154 PHE B O 1
ATOM 5265 N N . ARG B 1 155 ? -0.286 16.656 -9.523 1 87.31 155 ARG B N 1
ATOM 5266 C CA . ARG B 1 155 ? -0.21 15.469 -8.664 1 87.31 155 ARG B CA 1
ATOM 5267 C C . ARG B 1 155 ? -0.367 14.188 -9.477 1 87.31 155 ARG B C 1
ATOM 5269 O O . ARG B 1 155 ? 0.349 13.211 -9.25 1 87.31 155 ARG B O 1
ATOM 5276 N N . LYS B 1 156 ? -1.248 14.188 -10.383 1 88.88 156 LYS B N 1
ATOM 5277 C CA . LYS B 1 156 ? -1.444 13.031 -11.25 1 88.88 156 LYS B CA 1
ATOM 5278 C C . LYS B 1 156 ? -0.178 12.719 -12.047 1 88.88 156 LYS B C 1
ATOM 5280 O O . LYS B 1 156 ? 0.208 11.555 -12.172 1 88.88 156 LYS B O 1
ATOM 5285 N N . ARG B 1 157 ? 0.42 13.711 -12.484 1 90.94 157 ARG B N 1
ATOM 5286 C CA . ARG B 1 157 ? 1.655 13.539 -13.242 1 90.94 157 ARG B CA 1
ATOM 5287 C C . ARG B 1 157 ? 2.764 12.977 -12.359 1 90.94 157 ARG B C 1
ATOM 5289 O O . ARG B 1 157 ? 3.527 12.109 -12.789 1 90.94 157 ARG B O 1
ATOM 5296 N N . ALA B 1 158 ? 2.855 13.484 -11.148 1 90.31 158 ALA B N 1
ATOM 5297 C CA . ALA B 1 158 ? 3.871 12.992 -10.211 1 90.31 158 ALA B CA 1
ATOM 5298 C C . ALA B 1 158 ? 3.629 11.531 -9.852 1 90.31 158 ALA B C 1
ATOM 5300 O O . ALA B 1 158 ? 4.574 10.75 -9.758 1 90.31 158 ALA B O 1
ATOM 5301 N N . ASN B 1 159 ? 2.4 11.211 -9.758 1 87.06 159 ASN B N 1
ATOM 5302 C CA . ASN B 1 159 ? 2.051 9.828 -9.453 1 87.06 159 ASN B CA 1
ATOM 5303 C C . ASN B 1 159 ? 2.408 8.891 -10.602 1 87.06 159 ASN B C 1
ATOM 5305 O O . ASN B 1 159 ? 2.914 7.789 -10.375 1 87.06 159 ASN B O 1
ATOM 5309 N N . SER B 1 160 ? 2.145 9.281 -11.75 1 90.94 160 SER B N 1
ATOM 5310 C CA . SER B 1 160 ? 2.494 8.492 -12.93 1 90.94 160 SER B CA 1
ATOM 5311 C C . SER B 1 160 ? 4.004 8.305 -13.039 1 90.94 160 SER B C 1
ATOM 5313 O O . SER B 1 160 ? 4.48 7.215 -13.359 1 90.94 160 SER B O 1
ATOM 5315 N N . ALA B 1 161 ? 4.703 9.359 -12.773 1 91.62 161 ALA B N 1
ATOM 5316 C CA . ALA B 1 161 ? 6.16 9.281 -12.82 1 91.62 161 ALA B CA 1
ATOM 5317 C C . ALA B 1 161 ? 6.699 8.367 -11.727 1 91.62 161 ALA B C 1
ATOM 5319 O O . ALA B 1 161 ? 7.648 7.613 -11.945 1 91.62 161 ALA B O 1
ATOM 5320 N N . ASP B 1 162 ? 6.074 8.422 -10.594 1 89.56 162 ASP B N 1
ATOM 5321 C CA . ASP B 1 162 ? 6.457 7.555 -9.484 1 89.56 162 ASP B CA 1
ATOM 5322 C C . ASP B 1 162 ? 6.195 6.09 -9.82 1 89.56 162 ASP B C 1
ATOM 5324 O O . ASP B 1 162 ? 7.016 5.223 -9.508 1 89.56 162 ASP B O 1
ATOM 5328 N N . ASN B 1 163 ? 5.133 5.879 -10.453 1 86.75 163 ASN B N 1
ATOM 5329 C CA . ASN B 1 163 ? 4.789 4.52 -10.859 1 86.75 163 ASN B CA 1
ATOM 5330 C C . ASN B 1 163 ? 5.762 3.98 -11.898 1 86.75 163 ASN B C 1
ATOM 5332 O O . ASN B 1 163 ? 6.121 2.803 -11.875 1 86.75 163 ASN B O 1
ATOM 5336 N N . LEU B 1 164 ? 6.082 4.809 -12.75 1 90.81 164 LEU B N 1
ATOM 5337 C CA . LEU B 1 164 ? 7.039 4.402 -13.773 1 90.81 164 LEU B CA 1
ATOM 5338 C C . LEU B 1 164 ? 8.383 4.047 -13.148 1 90.81 164 LEU B C 1
ATOM 5340 O O . LEU B 1 164 ? 8.977 3.021 -13.492 1 90.81 164 LEU B O 1
ATOM 5344 N N . ALA B 1 165 ? 8.828 4.871 -12.266 1 91.94 165 ALA B N 1
ATOM 5345 C CA . ALA B 1 165 ? 10.094 4.602 -11.594 1 91.94 165 ALA B CA 1
ATOM 5346 C C . ALA B 1 165 ? 10.031 3.295 -10.805 1 91.94 165 ALA B C 1
ATOM 5348 O O . ALA B 1 165 ? 10.961 2.484 -10.859 1 91.94 165 ALA B O 1
ATOM 5349 N N . SER B 1 166 ? 8.977 3.152 -10.156 1 89.31 166 SER B N 1
ATOM 5350 C CA . SER B 1 166 ? 8.789 1.94 -9.367 1 89.31 166 SER B CA 1
ATOM 5351 C C . SER B 1 166 ? 8.719 0.706 -10.266 1 89.31 166 SER B C 1
ATOM 5353 O O . SER B 1 166 ? 9.234 -0.355 -9.906 1 89.31 166 SER B O 1
ATOM 5355 N N . SER B 1 167 ? 8.102 0.849 -11.367 1 88.25 167 SER B N 1
ATOM 5356 C CA . SER B 1 167 ? 7.988 -0.261 -12.305 1 88.25 167 SER B CA 1
ATOM 5357 C C . SER B 1 167 ? 9.352 -0.671 -12.852 1 88.25 167 SER B C 1
ATOM 5359 O O . SER B 1 167 ? 9.641 -1.862 -12.977 1 88.25 167 SER B O 1
ATOM 5361 N N . ILE B 1 168 ? 10.109 0.236 -13.188 1 91.44 168 ILE B N 1
ATOM 5362 C CA . ILE B 1 168 ? 11.438 -0.036 -13.719 1 91.44 168 ILE B CA 1
ATOM 5363 C C . ILE B 1 168 ? 12.289 -0.716 -12.648 1 91.44 168 ILE B C 1
ATOM 5365 O O . ILE B 1 168 ? 13.008 -1.675 -12.93 1 91.44 168 ILE B O 1
ATOM 5369 N N . LEU B 1 169 ? 12.141 -0.23 -11.453 1 92.56 169 LEU B N 1
ATOM 5370 C CA . LEU B 1 169 ? 12.875 -0.807 -10.328 1 92.56 169 LEU B CA 1
ATOM 5371 C C . LEU B 1 169 ? 12.492 -2.268 -10.125 1 92.56 169 LEU B C 1
ATOM 5373 O O . LEU B 1 169 ? 13.359 -3.139 -10.039 1 92.56 169 LEU B O 1
ATOM 5377 N N . VAL B 1 170 ? 11.266 -2.559 -10.078 1 89.38 170 VAL B N 1
ATOM 5378 C CA . VAL B 1 170 ? 10.766 -3.908 -9.844 1 89.38 170 VAL B CA 1
ATOM 5379 C C . VAL B 1 170 ? 11.148 -4.816 -11.008 1 89.38 170 VAL B C 1
ATOM 5381 O O . VAL B 1 170 ? 11.586 -5.949 -10.805 1 89.38 170 VAL B O 1
ATOM 5384 N N . ASP B 1 171 ? 11 -4.285 -12.164 1 89.75 171 ASP B N 1
ATOM 5385 C CA . ASP B 1 171 ? 11.336 -5.047 -13.367 1 89.75 171 ASP B CA 1
ATOM 5386 C C . ASP B 1 171 ? 12.82 -5.418 -13.383 1 89.75 171 ASP B C 1
ATOM 5388 O O . ASP B 1 171 ? 13.172 -6.562 -13.68 1 89.75 171 ASP B O 1
ATOM 5392 N N . SER B 1 172 ? 13.633 -4.492 -13.078 1 91.81 172 SER B N 1
ATOM 5393 C CA . SER B 1 172 ? 15.078 -4.707 -13.086 1 91.81 172 SER B CA 1
ATOM 5394 C C . SER B 1 172 ? 15.492 -5.707 -12.008 1 91.81 172 SER B C 1
ATOM 5396 O O . SER B 1 172 ? 16.344 -6.566 -12.25 1 91.81 172 SER B O 1
ATOM 5398 N N . LEU B 1 173 ? 14.867 -5.668 -10.914 1 89.88 173 LEU B N 1
ATOM 5399 C CA . LEU B 1 173 ? 15.242 -6.551 -9.82 1 89.88 173 LEU B CA 1
ATOM 5400 C C . LEU B 1 173 ? 14.672 -7.953 -10.023 1 89.88 173 LEU B C 1
ATOM 5402 O O . LEU B 1 173 ? 15.289 -8.945 -9.625 1 89.88 173 LEU B O 1
ATOM 5406 N N . THR B 1 174 ? 13.539 -7.984 -10.625 1 87 174 THR B N 1
ATOM 5407 C CA . THR B 1 174 ? 12.961 -9.281 -10.953 1 87 174 THR B CA 1
ATOM 5408 C C . THR B 1 174 ? 13.789 -9.992 -12.016 1 87 174 THR B C 1
ATOM 5410 O O . THR B 1 174 ? 13.938 -11.219 -11.984 1 87 174 THR B O 1
ATOM 5413 N N . ASN B 1 175 ? 14.289 -9.156 -12.914 1 89.94 175 ASN B N 1
ATOM 5414 C CA . ASN B 1 175 ? 15.125 -9.703 -13.977 1 89.94 175 ASN B CA 1
ATOM 5415 C C . ASN B 1 175 ? 16.609 -9.453 -13.703 1 89.94 175 ASN B C 1
ATOM 5417 O O . ASN B 1 175 ? 17.359 -9.109 -14.617 1 89.94 175 ASN B O 1
ATOM 5421 N N . TYR B 1 176 ? 16.938 -9.586 -12.508 1 89.62 176 TYR B N 1
ATOM 5422 C CA . TYR B 1 176 ? 18.312 -9.305 -12.078 1 89.62 176 TYR B CA 1
ATOM 5423 C C . TYR B 1 176 ? 19.297 -10.18 -12.836 1 89.62 176 TYR B C 1
ATOM 5425 O O . TYR B 1 176 ? 20.344 -9.695 -13.281 1 89.62 176 TYR B O 1
ATOM 5433 N N . GLU B 1 177 ? 19 -11.422 -13.016 1 89.5 177 GLU B N 1
ATOM 5434 C CA . GLU B 1 177 ? 19.891 -12.344 -13.703 1 89.5 177 GLU B CA 1
ATOM 5435 C C . GLU B 1 177 ? 20.125 -11.93 -15.148 1 89.5 177 GLU B C 1
ATOM 5437 O O . GLU B 1 177 ? 21.25 -11.953 -15.641 1 89.5 177 GLU B O 1
ATOM 5442 N N . ALA B 1 178 ? 19.062 -11.555 -15.742 1 91.12 178 ALA B N 1
ATOM 5443 C CA . ALA B 1 178 ? 19.172 -11.117 -17.125 1 91.12 178 ALA B CA 1
ATOM 5444 C C . ALA B 1 178 ? 20.031 -9.859 -17.25 1 91.12 178 ALA B C 1
ATOM 5446 O O . ALA B 1 178 ? 20.812 -9.711 -18.188 1 91.12 178 ALA B O 1
ATOM 5447 N N . VAL B 1 179 ? 19.922 -9 -16.328 1 92.81 179 VAL B N 1
ATOM 5448 C CA . VAL B 1 179 ? 20.703 -7.77 -16.328 1 92.81 179 VAL B CA 1
ATOM 5449 C C . VAL B 1 179 ? 22.188 -8.102 -16.234 1 92.81 179 VAL B C 1
ATOM 5451 O O . VAL B 1 179 ? 23.016 -7.488 -16.922 1 92.81 179 VAL B O 1
ATOM 5454 N N . LYS B 1 180 ? 22.469 -9.125 -15.5 1 91.19 180 LYS B N 1
ATOM 5455 C CA . LYS B 1 180 ? 23.859 -9.547 -15.336 1 91.19 180 LYS B CA 1
ATOM 5456 C C . LYS B 1 180 ? 24.344 -10.328 -16.547 1 91.19 180 LYS B C 1
ATOM 5458 O O . LYS B 1 180 ? 25.484 -10.18 -16.984 1 91.19 180 LYS B O 1
ATOM 5463 N N . HIS B 1 181 ? 23.422 -11.148 -17.062 1 92.19 181 HIS B N 1
ATOM 5464 C CA . HIS B 1 181 ? 23.781 -11.961 -18.219 1 92.19 181 HIS B CA 1
ATOM 5465 C C . HIS B 1 181 ? 24.234 -11.094 -19.391 1 92.19 181 HIS B C 1
ATOM 5467 O O . HIS B 1 181 ? 25.125 -11.484 -20.156 1 92.19 181 HIS B O 1
ATOM 5473 N N . PHE B 1 182 ? 23.703 -9.93 -19.422 1 93.31 182 PHE B N 1
ATOM 5474 C CA . PHE B 1 182 ? 23.969 -9.102 -20.594 1 93.31 182 PHE B CA 1
ATOM 5475 C C . PHE B 1 182 ? 24.75 -7.855 -20.219 1 93.31 182 PHE B C 1
ATOM 5477 O O . PHE B 1 182 ? 24.984 -6.98 -21.047 1 93.31 182 PHE B O 1
ATOM 5484 N N . THR B 1 183 ? 25.172 -7.715 -18.953 1 91.69 183 THR B N 1
ATOM 5485 C CA . THR B 1 183 ? 26.031 -6.648 -18.438 1 91.69 183 THR B CA 1
ATOM 5486 C C . THR B 1 183 ? 25.438 -5.277 -18.766 1 91.69 183 THR B C 1
ATOM 5488 O O . THR B 1 183 ? 26.141 -4.391 -19.234 1 91.69 183 THR B O 1
ATOM 5491 N N . ASN B 1 184 ? 24.141 -5.18 -18.594 1 93.12 184 ASN B N 1
ATOM 5492 C CA . ASN B 1 184 ? 23.438 -3.936 -18.906 1 93.12 184 ASN B CA 1
ATOM 5493 C C . ASN B 1 184 ? 23.078 -3.162 -17.641 1 93.12 184 ASN B C 1
ATOM 5495 O O . ASN B 1 184 ? 22.016 -2.537 -17.562 1 93.12 184 ASN B O 1
ATOM 5499 N N . GLU B 1 185 ? 23.922 -3.199 -16.625 1 92.81 185 GLU B N 1
ATOM 5500 C CA . GLU B 1 185 ? 23.656 -2.494 -15.367 1 92.81 185 GLU B CA 1
ATOM 5501 C C . GLU B 1 185 ? 23.625 -0.984 -15.586 1 92.81 185 GLU B C 1
ATOM 5503 O O . GLU B 1 185 ? 22.734 -0.3 -15.062 1 92.81 185 GLU B O 1
ATOM 5508 N N . LYS B 1 186 ? 24.547 -0.494 -16.391 1 92.88 186 LYS B N 1
ATOM 5509 C CA . LYS B 1 186 ? 24.609 0.942 -16.641 1 92.88 186 LYS B CA 1
ATOM 5510 C C . LYS B 1 186 ? 23.359 1.439 -17.344 1 92.88 186 LYS B C 1
ATOM 5512 O O . LYS B 1 186 ? 22.859 2.527 -17.031 1 92.88 186 LYS B O 1
ATOM 5517 N N . TYR B 1 187 ? 22.875 0.621 -18.203 1 94.06 187 TYR B N 1
ATOM 5518 C CA . TYR B 1 187 ? 21.656 0.979 -18.922 1 94.06 187 TYR B CA 1
ATOM 5519 C C . TYR B 1 187 ? 20.469 1.034 -17.953 1 94.06 187 TYR B C 1
ATOM 5521 O O . TYR B 1 187 ? 19.672 1.981 -18 1 94.06 187 TYR B O 1
ATOM 5529 N N . GLN B 1 188 ? 20.375 0.049 -17.156 1 93.81 188 GLN B N 1
ATOM 5530 C CA . GLN B 1 188 ? 19.266 -0.012 -16.203 1 93.81 188 GLN B CA 1
ATOM 5531 C C . GLN B 1 188 ? 19.328 1.142 -15.211 1 93.81 188 GLN B C 1
ATOM 5533 O O . GLN B 1 188 ? 18.297 1.721 -14.859 1 93.81 188 GLN B O 1
ATOM 5538 N N . ILE B 1 189 ? 20.516 1.462 -14.805 1 94.81 189 ILE B N 1
ATOM 5539 C CA . ILE B 1 189 ? 20.688 2.564 -13.859 1 94.81 189 ILE B CA 1
ATOM 5540 C C . ILE B 1 189 ? 20.297 3.881 -14.531 1 94.81 189 ILE B C 1
ATOM 5542 O O . ILE B 1 189 ? 19.641 4.723 -13.922 1 94.81 189 ILE B O 1
ATOM 5546 N N . SER B 1 190 ? 20.688 4.023 -15.734 1 95.06 190 SER B N 1
ATOM 5547 C CA . SER B 1 190 ? 20.359 5.242 -16.469 1 95.06 190 SER B CA 1
ATOM 5548 C C . SER B 1 190 ? 18.859 5.359 -16.703 1 95.06 190 SER B C 1
ATOM 5550 O O . SER B 1 190 ? 18.297 6.457 -16.625 1 95.06 190 SER B O 1
ATOM 5552 N N . GLU B 1 191 ? 18.25 4.25 -17.016 1 94 191 GLU B N 1
ATOM 5553 C CA . GLU B 1 191 ? 16.812 4.25 -17.219 1 94 191 GLU B CA 1
ATOM 5554 C C . GLU B 1 191 ? 16.062 4.602 -15.93 1 94 191 GLU B C 1
ATOM 5556 O O . GLU B 1 191 ? 15.086 5.348 -15.953 1 94 191 GLU B O 1
ATOM 5561 N N . TYR B 1 192 ? 16.5 4.051 -14.852 1 94.44 192 TYR B N 1
ATOM 5562 C CA . TYR B 1 192 ? 15.906 4.355 -13.555 1 94.44 192 TYR B CA 1
ATOM 5563 C C . TYR B 1 192 ? 16.141 5.816 -13.188 1 94.44 192 TYR B C 1
ATOM 5565 O O . TYR B 1 192 ? 15.219 6.488 -12.703 1 94.44 192 TYR B O 1
ATOM 5573 N N . ASP B 1 193 ? 17.297 6.312 -13.461 1 95 193 ASP B N 1
ATOM 5574 C CA . ASP B 1 193 ? 17.625 7.699 -13.148 1 95 193 ASP B CA 1
ATOM 5575 C C . ASP B 1 193 ? 16.781 8.664 -13.977 1 95 193 ASP B C 1
ATOM 5577 O O . ASP B 1 193 ? 16.344 9.703 -13.477 1 95 193 ASP B O 1
ATOM 5581 N N . ARG B 1 194 ? 16.641 8.297 -15.195 1 94.19 194 ARG B N 1
ATOM 5582 C CA . ARG B 1 194 ? 15.812 9.133 -16.062 1 94.19 194 ARG B CA 1
ATOM 5583 C C . ARG B 1 194 ? 14.383 9.219 -15.539 1 94.19 194 ARG B C 1
ATOM 5585 O O . ARG B 1 194 ? 13.773 10.289 -15.57 1 94.19 194 ARG B O 1
ATOM 5592 N N . SER B 1 195 ? 13.875 8.109 -15.102 1 93.75 195 SER B N 1
ATOM 5593 C CA . SER B 1 195 ? 12.531 8.094 -14.547 1 93.75 195 SER B CA 1
ATOM 5594 C C . SER B 1 195 ? 12.469 8.883 -13.242 1 93.75 195 SER B C 1
ATOM 5596 O O . SER B 1 195 ? 11.477 9.562 -12.961 1 93.75 195 SER B O 1
ATOM 5598 N N . LEU B 1 196 ? 13.562 8.867 -12.5 1 94.12 196 LEU B N 1
ATOM 5599 C CA . LEU B 1 196 ? 13.617 9.602 -11.242 1 94.12 196 LEU B CA 1
ATOM 5600 C C . LEU B 1 196 ? 13.68 11.102 -11.492 1 94.12 196 LEU B C 1
ATOM 5602 O O . LEU B 1 196 ? 13.156 11.891 -10.711 1 94.12 196 LEU B O 1
ATOM 5606 N N . VAL B 1 197 ? 14.344 11.461 -12.57 1 94.62 197 VAL B N 1
ATOM 5607 C CA . VAL B 1 197 ? 14.414 12.875 -12.938 1 94.62 197 VAL B CA 1
ATOM 5608 C C . VAL B 1 197 ? 13.016 13.391 -13.25 1 94.62 197 VAL B C 1
ATOM 5610 O O . VAL B 1 197 ? 12.656 14.508 -12.852 1 94.62 197 VAL B O 1
ATOM 5613 N N . GLY B 1 198 ? 12.258 12.555 -13.93 1 93.31 198 GLY B N 1
ATOM 5614 C CA . GLY B 1 198 ? 10.875 12.922 -14.188 1 93.31 198 GLY B CA 1
ATOM 5615 C C . GLY B 1 198 ? 10.055 13.086 -12.922 1 93.31 198 GLY B C 1
ATOM 5616 O O . GLY B 1 198 ? 9.281 14.039 -12.797 1 93.31 198 GLY B O 1
ATOM 5617 N N . TYR B 1 199 ? 10.227 12.227 -11.984 1 91.69 199 TYR B N 1
ATOM 5618 C CA . TYR B 1 199 ? 9.523 12.297 -10.711 1 91.69 199 TYR B CA 1
ATOM 5619 C C . TYR B 1 199 ? 9.977 13.516 -9.914 1 91.69 199 TYR B C 1
ATOM 5621 O O . TYR B 1 199 ? 9.156 14.18 -9.266 1 91.69 199 TYR B O 1
ATOM 5629 N N . GLU B 1 200 ? 11.273 13.805 -9.977 1 93.06 200 GLU B N 1
ATOM 5630 C CA . GLU B 1 200 ? 11.812 14.969 -9.289 1 93.06 200 GLU B CA 1
ATOM 5631 C C . GLU B 1 200 ? 11.18 16.266 -9.805 1 93.06 200 GLU B C 1
ATOM 5633 O O . GLU B 1 200 ? 10.719 17.094 -9.023 1 93.06 200 GLU B O 1
ATOM 5638 N N . LYS B 1 201 ? 11.125 16.406 -11.117 1 93.75 201 LYS B N 1
ATOM 5639 C CA . LYS B 1 201 ? 10.547 17.609 -11.719 1 93.75 201 LYS B CA 1
ATOM 5640 C C . LYS B 1 201 ? 9.07 17.734 -11.375 1 93.75 201 LYS B C 1
ATOM 5642 O O . LYS B 1 201 ? 8.602 18.828 -11.055 1 93.75 201 LYS B O 1
ATOM 5647 N N . ALA B 1 202 ? 8.367 16.641 -11.438 1 93.12 202 ALA B N 1
ATOM 5648 C CA . ALA B 1 202 ? 6.941 16.656 -11.117 1 93.12 202 ALA B CA 1
ATOM 5649 C C . ALA B 1 202 ? 6.711 16.984 -9.641 1 93.12 202 ALA B C 1
ATOM 5651 O O . ALA B 1 202 ? 5.785 17.719 -9.297 1 93.12 202 ALA B O 1
ATOM 5652 N N . SER B 1 203 ? 7.508 16.453 -8.766 1 91.06 203 SER B N 1
ATOM 5653 C CA . SER B 1 203 ? 7.383 16.688 -7.328 1 91.06 203 SER B CA 1
ATOM 5654 C C . SER B 1 203 ? 7.672 18.141 -6.98 1 91.06 203 SER B C 1
ATOM 5656 O O . SER B 1 203 ? 7 18.734 -6.129 1 91.06 203 SER B O 1
ATOM 5658 N N . ILE B 1 204 ? 8.695 18.75 -7.633 1 91.56 204 ILE B N 1
ATOM 5659 C CA . ILE B 1 204 ? 9.031 20.156 -7.414 1 91.56 204 ILE B CA 1
ATOM 5660 C C . ILE B 1 204 ? 7.855 21.031 -7.828 1 91.56 204 ILE B C 1
ATOM 5662 O O . ILE B 1 204 ? 7.516 22 -7.137 1 91.56 204 ILE B O 1
ATOM 5666 N N . THR B 1 205 ? 7.195 20.656 -8.883 1 92.75 205 THR B N 1
ATOM 5667 C CA . THR B 1 205 ? 6.059 21.422 -9.375 1 92.75 205 THR B CA 1
ATOM 5668 C C . THR B 1 205 ? 4.902 21.375 -8.375 1 92.75 205 THR B C 1
ATOM 5670 O O . THR B 1 205 ? 4.18 22.359 -8.211 1 92.75 205 THR B O 1
ATOM 5673 N N . ILE B 1 206 ? 4.738 20.281 -7.695 1 89.31 206 ILE B N 1
ATOM 5674 C CA . ILE B 1 206 ? 3.689 20.141 -6.688 1 89.31 206 ILE B CA 1
ATOM 5675 C C . ILE B 1 206 ? 3.953 21.109 -5.539 1 89.31 206 ILE B C 1
ATOM 5677 O O . ILE B 1 206 ? 3.053 21.828 -5.105 1 89.31 206 ILE B O 1
ATOM 5681 N N . ILE B 1 207 ? 5.152 21.156 -5.109 1 87.62 207 ILE B N 1
ATOM 5682 C CA . ILE B 1 207 ? 5.488 21.984 -3.963 1 87.62 207 ILE B CA 1
ATOM 5683 C C . ILE B 1 207 ? 5.438 23.469 -4.363 1 87.62 207 ILE B C 1
ATOM 5685 O O . ILE B 1 207 ? 4.984 24.312 -3.59 1 87.62 207 ILE B O 1
ATOM 5689 N N . LYS B 1 208 ? 5.859 23.797 -5.598 1 89.5 208 LYS B N 1
ATOM 5690 C CA . LYS B 1 208 ? 5.773 25.172 -6.086 1 89.5 208 LYS B CA 1
ATOM 5691 C C . LYS B 1 208 ? 4.32 25.625 -6.219 1 89.5 208 LYS B C 1
ATOM 5693 O O . LYS B 1 208 ? 3.986 26.766 -5.891 1 89.5 208 LYS B O 1
ATOM 5698 N N . SER B 1 209 ? 3.488 24.703 -6.703 1 90.88 209 SER B N 1
ATOM 5699 C CA . SER B 1 209 ? 2.072 25.031 -6.812 1 90.88 209 SER B CA 1
ATOM 5700 C C . SER B 1 209 ? 1.438 25.219 -5.438 1 90.88 209 SER B C 1
ATOM 5702 O O . SER B 1 209 ? 0.528 26.031 -5.27 1 90.88 209 SER B O 1
ATOM 5704 N N . LEU B 1 210 ? 1.902 24.484 -4.445 1 87.69 210 LEU B N 1
ATOM 5705 C CA . LEU B 1 210 ? 1.434 24.656 -3.074 1 87.69 210 LEU B CA 1
ATOM 5706 C C . LEU B 1 210 ? 1.849 26.016 -2.516 1 87.69 210 LEU B C 1
ATOM 5708 O O . LEU B 1 210 ? 1.067 26.672 -1.824 1 87.69 210 LEU B O 1
ATOM 5712 N N . ALA B 1 211 ? 3.096 26.375 -2.822 1 88.62 211 ALA B N 1
ATOM 5713 C CA . ALA B 1 211 ? 3.572 27.703 -2.41 1 88.62 211 ALA B CA 1
ATOM 5714 C C . ALA B 1 211 ? 2.705 28.797 -3 1 88.62 211 ALA B C 1
ATOM 5716 O O . ALA B 1 211 ? 2.422 29.797 -2.334 1 88.62 211 ALA B O 1
ATOM 5717 N N . PHE B 1 212 ? 2.277 28.625 -4.176 1 90.81 212 PHE B N 1
ATOM 5718 C CA . PHE B 1 212 ? 1.394 29.594 -4.828 1 90.81 212 PHE B CA 1
ATOM 5719 C C . PHE B 1 212 ? 0.044 29.656 -4.121 1 90.81 212 PHE B C 1
ATOM 5721 O O . PHE B 1 212 ? -0.485 30.734 -3.875 1 90.81 212 PHE B O 1
ATOM 5728 N N . LEU B 1 213 ? -0.456 28.453 -3.805 1 90.25 213 LEU B N 1
ATOM 5729 C CA . LEU B 1 213 ? -1.724 28.391 -3.086 1 90.25 213 LEU B CA 1
ATOM 5730 C C . LEU B 1 213 ? -1.63 29.109 -1.745 1 90.25 213 LEU B C 1
ATOM 5732 O O . LEU B 1 213 ? -2.453 29.969 -1.441 1 90.25 213 LEU B O 1
ATOM 5736 N N . ASN B 1 214 ? -0.558 28.812 -0.98 1 88.81 214 ASN B N 1
ATOM 5737 C CA . ASN B 1 214 ? -0.389 29.391 0.345 1 88.81 214 ASN B CA 1
ATOM 5738 C C . ASN B 1 214 ? -0.128 30.891 0.265 1 88.81 214 ASN B C 1
ATOM 5740 O O . ASN B 1 214 ? -0.63 31.656 1.09 1 88.81 214 ASN B O 1
ATOM 5744 N N . SER B 1 215 ? 0.62 31.312 -0.734 1 90.19 215 SER B N 1
ATOM 5745 C CA . SER B 1 215 ? 0.897 32.719 -0.92 1 90.19 215 SER B CA 1
ATOM 5746 C C . SER B 1 215 ? -0.373 33.5 -1.268 1 90.19 215 SER B C 1
ATOM 5748 O O . SER B 1 215 ? -0.607 34.594 -0.741 1 90.19 215 SER B O 1
ATOM 5750 N N . GLY B 1 216 ? -1.128 32.875 -2.199 1 90.69 216 GLY B N 1
ATOM 5751 C CA . GLY B 1 216 ? -2.383 33.531 -2.547 1 90.69 216 GLY B CA 1
ATOM 5752 C C . GLY B 1 216 ? -3.346 33.625 -1.38 1 90.69 216 GLY B C 1
ATOM 5753 O O . GLY B 1 216 ? -4.004 34.656 -1.195 1 90.69 216 GLY B O 1
ATOM 5754 N N . GLN B 1 217 ? -3.402 32.594 -0.576 1 89.19 217 GLN B N 1
ATOM 5755 C CA . GLN B 1 217 ? -4.25 32.594 0.611 1 89.19 217 GLN B CA 1
ATOM 5756 C C . GLN B 1 217 ? -3.787 33.625 1.626 1 89.19 217 GLN B C 1
ATOM 5758 O O . GLN B 1 217 ? -4.605 34.344 2.203 1 89.19 217 GLN B O 1
ATOM 5763 N N . SER B 1 218 ? -2.482 33.688 1.783 1 88.19 218 SER B N 1
ATOM 5764 C CA . SER B 1 218 ? -1.923 34.656 2.742 1 88.19 218 SER B CA 1
ATOM 5765 C C . SER B 1 218 ? -2.178 36.094 2.311 1 88.19 218 SER B C 1
ATOM 5767 O O . SER B 1 218 ? -2.439 36.938 3.145 1 88.19 218 SER B O 1
ATOM 5769 N N . VAL B 1 219 ? -2.154 36.375 1.058 1 91 219 VAL B N 1
ATOM 5770 C CA . VAL B 1 219 ? -2.391 37.719 0.532 1 91 219 VAL B CA 1
ATOM 5771 C C . VAL B 1 219 ? -3.846 38.094 0.763 1 91 219 VAL B C 1
ATOM 5773 O O . VAL B 1 219 ? -4.129 39.219 1.209 1 91 219 VAL B O 1
ATOM 5776 N N . ILE B 1 220 ? -4.734 37.188 0.508 1 91.56 220 ILE B N 1
ATOM 5777 C CA . ILE B 1 220 ? -6.156 37.469 0.689 1 91.56 220 ILE B CA 1
ATOM 5778 C C . ILE B 1 220 ? -6.438 37.781 2.158 1 91.56 220 ILE B C 1
ATOM 5780 O O . ILE B 1 220 ? -7.102 38.781 2.475 1 91.56 220 ILE B O 1
ATOM 5784 N N . PHE B 1 221 ? -5.871 37.062 2.975 1 87 221 PHE B N 1
ATOM 5785 C CA . PHE B 1 221 ? -6.098 37.219 4.406 1 87 221 PHE B CA 1
ATOM 5786 C C . PHE B 1 221 ? -5.457 38.5 4.918 1 87 221 PHE B C 1
ATOM 5788 O O . PHE B 1 221 ? -6.035 39.188 5.754 1 87 221 PHE B O 1
ATOM 5795 N N . SER B 1 222 ? -4.266 38.75 4.477 1 87.88 222 SER B N 1
ATOM 5796 C CA . SER B 1 222 ? -3.557 39.969 4.934 1 87.88 222 SER B CA 1
ATOM 5797 C C . SER B 1 222 ? -4.266 41.219 4.484 1 87.88 222 SER B C 1
ATOM 5799 O O . SER B 1 222 ? -4.328 42.219 5.23 1 87.88 222 SER B O 1
ATOM 5801 N N . ILE B 1 223 ? -4.766 41.156 3.334 1 90 223 ILE B N 1
ATOM 5802 C CA . ILE B 1 223 ? -5.508 42.312 2.834 1 90 223 ILE B CA 1
ATOM 5803 C C . ILE B 1 223 ? -6.77 42.531 3.672 1 90 223 ILE B C 1
ATOM 5805 O O . ILE B 1 223 ? -7.094 43.656 4.051 1 90 223 ILE B O 1
ATOM 5809 N N . ALA B 1 224 ? -7.457 41.406 3.939 1 88.69 224 ALA B N 1
ATOM 5810 C CA . ALA B 1 224 ? -8.664 41.5 4.758 1 88.69 224 ALA B CA 1
ATOM 5811 C C . ALA B 1 224 ? -8.352 42.031 6.156 1 88.69 224 ALA B C 1
ATOM 5813 O O . ALA B 1 224 ? -9.047 42.906 6.668 1 88.69 224 ALA B O 1
ATOM 5814 N N . LEU B 1 225 ? -7.305 41.531 6.762 1 86.56 225 LEU B N 1
ATOM 5815 C CA . LEU B 1 225 ? -6.902 41.938 8.102 1 86.56 225 LEU B CA 1
ATOM 5816 C C . LEU B 1 225 ? -6.508 43.406 8.125 1 86.56 225 LEU B C 1
ATOM 5818 O O . LEU B 1 225 ? -6.902 44.125 9.039 1 86.56 225 LEU B O 1
ATOM 5822 N N . THR B 1 226 ? -5.773 43.875 7.145 1 87 226 THR B N 1
ATOM 5823 C CA . THR B 1 226 ? -5.309 45.25 7.07 1 87 226 THR B CA 1
ATOM 5824 C C . THR B 1 226 ? -6.484 46.219 6.875 1 87 226 THR B C 1
ATOM 5826 O O . THR B 1 226 ? -6.555 47.25 7.52 1 87 226 THR B O 1
ATOM 5829 N N . THR B 1 227 ? -7.363 45.812 6.027 1 88.56 227 THR B N 1
ATOM 5830 C CA . THR B 1 227 ? -8.531 46.656 5.758 1 88.56 227 THR B CA 1
ATOM 5831 C C . THR B 1 227 ? -9.406 46.75 7 1 88.56 227 THR B C 1
ATOM 5833 O O . THR B 1 227 ? -9.867 47.844 7.336 1 88.56 227 THR B O 1
ATOM 5836 N N . MET B 1 228 ? -9.578 45.688 7.688 1 86.62 228 MET B N 1
ATOM 5837 C CA . MET B 1 228 ? -10.398 45.688 8.891 1 86.62 228 MET B CA 1
ATOM 5838 C C . MET B 1 228 ? -9.742 46.5 10 1 86.62 228 MET B C 1
ATOM 5840 O O . MET B 1 228 ? -10.414 47.219 10.734 1 86.62 228 MET B O 1
ATOM 5844 N N . MET B 1 229 ? -8.453 46.344 10.086 1 85.44 229 MET B N 1
ATOM 5845 C CA . MET B 1 229 ? -7.715 47.094 11.094 1 85.44 229 MET B CA 1
ATOM 5846 C C . MET B 1 229 ? -7.762 48.594 10.789 1 85.44 229 MET B C 1
ATOM 5848 O O . MET B 1 229 ? -7.871 49.406 11.703 1 85.44 229 MET B O 1
ATOM 5852 N N . TYR B 1 230 ? -7.676 48.906 9.555 1 83.56 230 TYR B N 1
ATOM 5853 C CA . TYR B 1 230 ? -7.738 50.312 9.141 1 83.56 230 TYR B CA 1
ATOM 5854 C C . TYR B 1 230 ? -9.102 50.906 9.469 1 83.56 230 TYR B C 1
ATOM 5856 O O . TYR B 1 230 ? -9.18 52 10.016 1 83.56 230 TYR B O 1
ATOM 5864 N N . LEU B 1 231 ? -10.125 50.219 9.18 1 84.12 231 LEU B N 1
ATOM 5865 C CA . LEU B 1 231 ? -11.477 50.688 9.469 1 84.12 231 LEU B CA 1
ATOM 5866 C C . LEU B 1 231 ? -11.703 50.812 10.977 1 84.12 231 LEU B C 1
ATOM 5868 O O . LEU B 1 231 ? -12.359 51.719 11.445 1 84.12 231 LEU B O 1
ATOM 5872 N N . ALA B 1 232 ? -11.164 49.812 11.695 1 83.75 232 ALA B N 1
ATOM 5873 C CA . ALA B 1 232 ? -11.305 49.812 13.148 1 83.75 232 ALA B CA 1
ATOM 5874 C C . ALA B 1 232 ? -10.547 51 13.758 1 83.75 232 ALA B C 1
ATOM 5876 O O . ALA B 1 232 ? -11.023 51.625 14.703 1 83.75 232 ALA B O 1
ATOM 5877 N N . ALA B 1 233 ? -9.359 51.281 13.227 1 82.06 233 ALA B N 1
ATOM 5878 C CA . ALA B 1 233 ? -8.57 52.406 13.711 1 82.06 233 ALA B CA 1
ATOM 5879 C C . ALA B 1 233 ? -9.297 53.75 13.469 1 82.06 233 ALA B C 1
ATOM 5881 O O . ALA B 1 233 ? -9.281 54.625 14.32 1 82.06 233 ALA B O 1
ATOM 5882 N N . GLN B 1 234 ? -9.961 53.875 12.328 1 80.88 234 GLN B N 1
ATOM 5883 C CA . GLN B 1 234 ? -10.734 55.094 12.023 1 80.88 234 GLN B CA 1
ATOM 5884 C C . GLN B 1 234 ? -11.914 55.25 12.977 1 80.88 234 GLN B C 1
ATOM 5886 O O . GLN B 1 234 ? -12.227 56.344 13.406 1 80.88 234 GLN B O 1
ATOM 5891 N N . ALA B 1 235 ? -12.492 54.156 13.266 1 81.69 235 ALA B N 1
ATOM 5892 C CA . ALA B 1 235 ? -13.641 54.156 14.164 1 81.69 235 ALA B CA 1
ATOM 5893 C C . ALA B 1 235 ? -13.211 54.5 15.594 1 81.69 235 ALA B C 1
ATOM 5895 O O . ALA B 1 235 ? -13.977 55.094 16.359 1 81.69 235 ALA B O 1
ATOM 5896 N N . VAL B 1 236 ? -12.047 54.125 15.984 1 80.44 236 VAL B N 1
ATOM 5897 C CA . VAL B 1 236 ? -11.531 54.438 17.312 1 80.44 236 VAL B CA 1
ATOM 5898 C C . VAL B 1 236 ? -11.219 55.906 17.422 1 80.44 236 VAL B C 1
ATOM 5900 O O . VAL B 1 236 ? -11.492 56.531 18.453 1 80.44 236 VAL B O 1
ATOM 5903 N N . ILE B 1 237 ? -10.719 56.5 16.391 1 76.81 237 ILE B N 1
ATOM 5904 C CA . ILE B 1 237 ? -10.391 57.906 16.375 1 76.81 237 ILE B CA 1
ATOM 5905 C C . ILE B 1 237 ? -11.672 58.75 16.422 1 76.81 237 ILE B C 1
ATOM 5907 O O . ILE B 1 237 ? -11.719 59.781 17.078 1 76.81 237 ILE B O 1
ATOM 5911 N N . LYS B 1 238 ? -12.625 58.219 15.719 1 77.69 238 LYS B N 1
ATOM 5912 C CA . LYS B 1 238 ? -13.906 58.906 15.703 1 77.69 238 LYS B CA 1
ATOM 5913 C C . LYS B 1 238 ? -14.656 58.719 17.016 1 77.69 238 LYS B C 1
ATOM 5915 O O . LYS B 1 238 ? -15.664 59.406 17.266 1 77.69 238 LYS B O 1
ATOM 5920 N N . GLY B 1 239 ? -14.203 57.781 17.875 1 75.94 239 GLY B N 1
ATOM 5921 C CA . GLY B 1 239 ? -14.773 57.594 19.203 1 75.94 239 GLY B CA 1
ATOM 5922 C C . GLY B 1 239 ? -15.883 56.562 19.219 1 75.94 239 GLY B C 1
ATOM 5923 O O . GLY B 1 239 ? -16.562 56.375 20.234 1 75.94 239 GLY B O 1
ATOM 5924 N N . THR B 1 240 ? -16.094 55.938 18.141 1 77.81 240 THR B N 1
ATOM 5925 C CA . THR B 1 240 ? -17.203 54.969 18.078 1 77.81 240 THR B CA 1
ATOM 5926 C C . THR B 1 240 ? -16.75 53.594 18.547 1 77.81 240 THR B C 1
ATOM 5928 O O . THR B 1 240 ? -17.578 52.781 18.938 1 77.81 240 THR B O 1
ATOM 5931 N N . MET B 1 241 ? -15.422 53.312 18.5 1 80.19 241 MET B N 1
ATOM 5932 C CA . MET B 1 241 ? -14.883 52.031 18.922 1 80.19 241 MET B CA 1
ATOM 5933 C C . MET B 1 241 ? -13.734 52.219 19.906 1 80.19 241 MET B C 1
ATOM 5935 O O . MET B 1 241 ? -13.203 53.312 20.047 1 80.19 241 MET B O 1
ATOM 5939 N N . THR B 1 242 ? -13.539 51.188 20.688 1 79.38 242 THR B N 1
ATOM 5940 C CA . THR B 1 242 ? -12.453 51.219 21.656 1 79.38 242 THR B CA 1
ATOM 5941 C C . THR B 1 242 ? -11.242 50.438 21.156 1 79.38 242 THR B C 1
ATOM 5943 O O . THR B 1 242 ? -11.312 49.781 20.109 1 79.38 242 THR B O 1
ATOM 5946 N N . VAL B 1 243 ? -10.109 50.625 21.844 1 78.88 243 VAL B N 1
ATOM 5947 C CA . VAL B 1 243 ? -8.883 49.906 21.5 1 78.88 243 VAL B CA 1
ATOM 5948 C C . VAL B 1 243 ? -9.086 48.406 21.672 1 78.88 243 VAL B C 1
ATOM 5950 O O . VAL B 1 243 ? -8.547 47.625 20.906 1 78.88 243 VAL B O 1
ATOM 5953 N N . GLY B 1 244 ? -9.906 48.031 22.578 1 77.38 244 GLY B N 1
ATOM 5954 C CA . GLY B 1 244 ? -10.234 46.625 22.766 1 77.38 244 GLY B CA 1
ATOM 5955 C C . GLY B 1 244 ? -10.961 46.031 21.578 1 77.38 244 GLY B C 1
ATOM 5956 O O . GLY B 1 244 ? -10.75 44.875 21.25 1 77.38 244 GLY B O 1
ATOM 5957 N N . ASP B 1 245 ? -11.734 46.875 20.969 1 79.81 245 ASP B N 1
ATOM 5958 C CA . ASP B 1 245 ? -12.445 46.406 19.781 1 79.81 245 ASP B CA 1
ATOM 5959 C C . ASP B 1 245 ? -11.484 46.094 18.641 1 79.81 245 ASP B C 1
ATOM 5961 O O . ASP B 1 245 ? -11.688 45.156 17.875 1 79.81 245 ASP B O 1
ATOM 5965 N N . LEU B 1 246 ? -10.445 46.875 18.547 1 79.94 246 LEU B N 1
ATOM 5966 C CA . LEU B 1 246 ? -9.43 46.656 17.531 1 79.94 246 LEU B CA 1
ATOM 5967 C C . LEU B 1 246 ? -8.695 45.344 17.75 1 79.94 246 LEU B C 1
ATOM 5969 O O . LEU B 1 246 ? -8.461 44.562 16.812 1 79.94 246 LEU B O 1
ATOM 5973 N N . VAL B 1 247 ? -8.398 45.062 18.984 1 80.62 247 VAL B N 1
ATOM 5974 C CA . VAL B 1 247 ? -7.703 43.812 19.344 1 80.62 247 VAL B CA 1
ATOM 5975 C C . VAL B 1 247 ? -8.617 42.625 19.109 1 80.62 247 VAL B C 1
ATOM 5977 O O . VAL B 1 247 ? -8.172 41.562 18.656 1 80.62 247 VAL B O 1
ATOM 5980 N N . MET B 1 248 ? -9.859 42.875 19.359 1 81 248 MET B N 1
ATOM 5981 C CA . MET B 1 248 ? -10.836 41.812 19.172 1 81 248 MET B CA 1
ATOM 5982 C C . MET B 1 248 ? -10.984 41.469 17.688 1 81 248 MET B C 1
ATOM 5984 O O . MET B 1 248 ? -11.031 40.281 17.328 1 81 248 MET B O 1
ATOM 5988 N N . ILE B 1 249 ? -11.062 42.406 16.844 1 79.69 249 ILE B N 1
ATOM 5989 C CA . ILE B 1 249 ? -11.211 42.188 15.406 1 79.69 249 ILE B CA 1
ATOM 5990 C C . ILE B 1 249 ? -9.977 41.469 14.867 1 79.69 249 ILE B C 1
ATOM 5992 O O . ILE B 1 249 ? -10.094 40.531 14.062 1 79.69 249 ILE B O 1
ATOM 5996 N N . ASN B 1 250 ? -8.836 41.812 15.352 1 79.88 250 ASN B N 1
ATOM 5997 C CA . ASN B 1 250 ? -7.602 41.156 14.922 1 79.88 250 ASN B CA 1
ATOM 5998 C C . ASN B 1 250 ? -7.57 39.688 15.336 1 79.88 250 ASN B C 1
ATOM 6000 O O . ASN B 1 250 ? -7.203 38.844 14.547 1 79.88 250 ASN B O 1
ATOM 6004 N N . GLN B 1 251 ? -8 39.438 16.484 1 78.19 251 GLN B N 1
ATOM 6005 C CA . GLN B 1 251 ? -7.969 38.062 17 1 78.19 251 GLN B CA 1
ATOM 6006 C C . GLN B 1 251 ? -9.016 37.219 16.312 1 78.19 251 GLN B C 1
ATOM 6008 O O . GLN B 1 251 ? -8.758 36.031 15.984 1 78.19 251 GLN B O 1
ATOM 6013 N N . LEU B 1 252 ? -10.195 37.781 16.109 1 79.06 252 LEU B N 1
ATOM 6014 C CA . LEU B 1 252 ? -11.281 37 15.484 1 79.06 252 LEU B CA 1
ATOM 6015 C C . LEU B 1 252 ? -10.93 36.656 14.047 1 79.06 252 LEU B C 1
ATOM 6017 O O . LEU B 1 252 ? -11.156 35.5 13.609 1 79.06 252 LEU B O 1
ATOM 6021 N N . VAL B 1 253 ? -10.359 37.625 13.383 1 76.69 253 VAL B N 1
ATOM 6022 C CA . VAL B 1 253 ? -10 37.375 11.992 1 76.69 253 VAL B CA 1
ATOM 6023 C C . VAL B 1 253 ? -8.867 36.344 11.93 1 76.69 253 VAL B C 1
ATOM 6025 O O . VAL B 1 253 ? -8.867 35.469 11.062 1 76.69 253 VAL B O 1
ATOM 6028 N N . PHE B 1 254 ? -7.926 36.469 12.836 1 75.69 254 PHE B N 1
ATOM 6029 C CA . PHE B 1 254 ? -6.816 35.531 12.875 1 75.69 254 PHE B CA 1
ATOM 6030 C C . PHE B 1 254 ? -7.309 34.125 13.211 1 75.69 254 PHE B C 1
ATOM 6032 O O . PHE B 1 254 ? -6.828 33.156 12.648 1 75.69 254 PHE B O 1
ATOM 6039 N N . GLN B 1 255 ? -8.188 34.031 14.078 1 76.06 255 GLN B N 1
ATOM 6040 C CA . GLN B 1 255 ? -8.742 32.75 14.477 1 76.06 255 GLN B CA 1
ATOM 6041 C C . GLN B 1 255 ? -9.414 32.062 13.297 1 76.06 255 GLN B C 1
ATOM 6043 O O . GLN B 1 255 ? -9.32 30.828 13.164 1 76.06 255 GLN B O 1
ATOM 6048 N N . LEU B 1 256 ? -10.023 32.781 12.359 1 77.56 256 LEU B N 1
ATOM 6049 C CA . LEU B 1 256 ? -10.719 32.219 11.203 1 77.56 256 LEU B CA 1
ATOM 6050 C C . LEU B 1 256 ? -9.727 31.672 10.188 1 77.56 256 LEU B C 1
ATOM 6052 O O . LEU B 1 256 ? -10.086 30.844 9.352 1 77.56 256 LEU B O 1
ATOM 6056 N N . SER B 1 257 ? -8.492 32.094 10.289 1 76.31 257 SER B N 1
ATOM 6057 C CA . SER B 1 257 ? -7.5 31.688 9.305 1 76.31 257 SER B CA 1
ATOM 6058 C C . SER B 1 257 ? -7.039 30.25 9.555 1 76.31 257 SER B C 1
ATOM 6060 O O . SER B 1 257 ? -6.648 29.547 8.617 1 76.31 257 SER B O 1
ATOM 6062 N N . LEU B 1 258 ? -7.129 29.734 10.695 1 74.69 258 LEU B N 1
ATOM 6063 C CA . LEU B 1 258 ? -6.559 28.438 11.055 1 74.69 258 LEU B CA 1
ATOM 6064 C C . LEU B 1 258 ? -7.328 27.312 10.383 1 74.69 258 LEU B C 1
ATOM 6066 O O . LEU B 1 258 ? -6.742 26.5 9.648 1 74.69 258 LEU B O 1
ATOM 6070 N N . PRO B 1 259 ? -8.664 27.391 10.547 1 69.75 259 PRO B N 1
ATOM 6071 C CA . PRO B 1 259 ? -9.406 26.312 9.891 1 69.75 259 PRO B CA 1
ATOM 6072 C C . PRO B 1 259 ? -9.383 26.422 8.367 1 69.75 259 PRO B C 1
ATOM 6074 O O . PRO B 1 259 ? -9.469 25.406 7.672 1 69.75 259 PRO B O 1
ATOM 6077 N N . LEU B 1 260 ? -9.188 27.609 7.887 1 74.19 260 LEU B N 1
ATOM 6078 C CA . LEU B 1 260 ? -9.266 27.812 6.445 1 74.19 260 LEU B CA 1
ATOM 6079 C C . LEU B 1 260 ? -7.988 27.344 5.762 1 74.19 260 LEU B C 1
ATOM 6081 O O . LEU B 1 260 ? -7.992 27.047 4.566 1 74.19 260 LEU B O 1
ATOM 6085 N N . ASN B 1 261 ? -6.938 27.172 6.59 1 76.56 261 ASN B N 1
ATOM 6086 C CA . ASN B 1 261 ? -5.664 26.734 6.039 1 76.56 261 ASN B CA 1
ATOM 6087 C C . ASN B 1 261 ?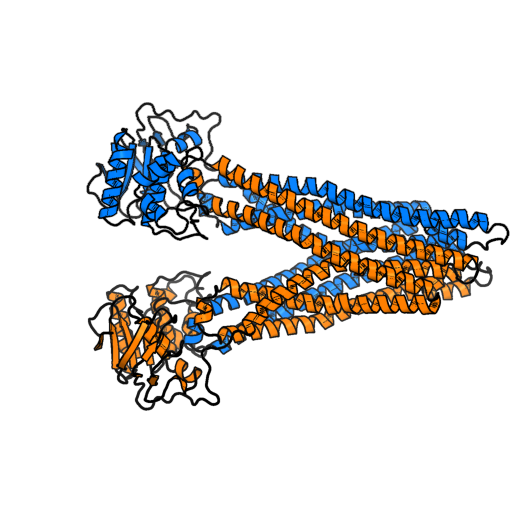 -5.723 25.266 5.594 1 76.56 261 ASN B C 1
ATOM 6089 O O . ASN B 1 261 ? -4.98 24.859 4.695 1 76.56 261 ASN B O 1
ATOM 6093 N N . PHE B 1 262 ? -6.652 24.594 6.172 1 76.56 262 PHE B N 1
ATOM 6094 C CA . PHE B 1 262 ? -6.738 23.172 5.863 1 76.56 262 PHE B CA 1
ATOM 6095 C C . PHE B 1 262 ? -7.816 22.922 4.816 1 76.56 262 PHE B C 1
ATOM 6097 O O . PHE B 1 262 ? -8 21.781 4.383 1 76.56 262 PHE B O 1
ATOM 6104 N N . LEU B 1 263 ? -8.453 23.953 4.355 1 78 263 LEU B N 1
ATOM 6105 C CA . LEU B 1 263 ? -9.586 23.797 3.455 1 78 263 LEU B CA 1
ATOM 6106 C C . LEU B 1 263 ? -9.156 23.125 2.156 1 78 263 LEU B C 1
ATOM 6108 O O . LEU B 1 263 ? -9.867 22.25 1.638 1 78 263 LEU B O 1
ATOM 6112 N N . GLY B 1 264 ? -8.047 23.484 1.697 1 77 264 GLY B N 1
ATOM 6113 C CA . GLY B 1 264 ? -7.574 22.875 0.466 1 77 264 GLY B CA 1
ATOM 6114 C C . GLY B 1 264 ? -7.32 21.391 0.596 1 77 264 GLY B C 1
ATOM 6115 O O . GLY B 1 264 ? -7.703 20.609 -0.281 1 77 264 GLY B O 1
ATOM 6116 N N . THR B 1 265 ? -6.672 21.047 1.658 1 79.94 265 THR B N 1
ATOM 6117 C CA . THR B 1 265 ? -6.367 19.641 1.9 1 79.94 265 THR B CA 1
ATOM 6118 C C . THR B 1 265 ? -7.648 18.828 2.111 1 79.94 265 THR B C 1
ATOM 6120 O O . THR B 1 265 ? -7.793 17.734 1.573 1 79.94 265 THR B O 1
ATOM 6123 N N . VAL B 1 266 ? -8.539 19.391 2.785 1 84.31 266 VAL B N 1
ATOM 6124 C CA . VAL B 1 266 ? -9.812 18.719 3.051 1 84.31 266 VAL B CA 1
ATOM 6125 C C . VAL B 1 266 ? -10.578 18.531 1.742 1 84.31 266 VAL B C 1
ATOM 6127 O O . VAL B 1 266 ? -11.141 17.453 1.504 1 84.31 266 VAL B O 1
ATOM 6130 N N . TYR B 1 267 ? -10.523 19.562 0.976 1 83.12 267 TYR B N 1
ATOM 6131 C CA . TYR B 1 267 ? -11.227 19.453 -0.3 1 83.12 267 TYR B CA 1
ATOM 6132 C C . TYR B 1 267 ? -10.648 18.328 -1.155 1 83.12 267 TYR B C 1
ATOM 6134 O O . TYR B 1 267 ? -11.383 17.5 -1.685 1 83.12 267 TYR B O 1
ATOM 6142 N N . ARG B 1 268 ? -9.391 18.312 -1.244 1 81.06 268 ARG B N 1
ATOM 6143 C CA . ARG B 1 268 ? -8.711 17.281 -2.031 1 81.06 268 ARG B CA 1
ATOM 6144 C C . ARG B 1 268 ? -9.016 15.891 -1.502 1 81.06 268 ARG B C 1
ATOM 6146 O O . ARG B 1 268 ? -9.391 14.992 -2.268 1 81.06 268 ARG B O 1
ATOM 6153 N N . ASP B 1 269 ? -8.867 15.758 -0.226 1 86 269 ASP B N 1
ATOM 6154 C CA . ASP B 1 269 ? -9.047 14.453 0.389 1 86 269 ASP B CA 1
ATOM 6155 C C . ASP B 1 269 ? -10.508 14.023 0.344 1 86 269 ASP B C 1
ATOM 6157 O O . ASP B 1 269 ? -10.812 12.836 0.222 1 86 269 ASP B O 1
ATOM 6161 N N . LEU B 1 270 ? -11.375 15.016 0.342 1 87.38 270 LEU B N 1
ATOM 6162 C CA . LEU B 1 270 ? -12.797 14.727 0.213 1 87.38 270 LEU B CA 1
ATOM 6163 C C . LEU B 1 270 ? -13.125 14.211 -1.185 1 87.38 270 LEU B C 1
ATOM 6165 O O . LEU B 1 270 ? -13.875 13.242 -1.336 1 87.38 270 LEU B O 1
ATOM 6169 N N . ARG B 1 271 ? -12.586 14.844 -2.111 1 85.5 271 ARG B N 1
ATOM 6170 C CA . ARG B 1 271 ? -12.812 14.406 -3.486 1 85.5 271 ARG B CA 1
ATOM 6171 C C . ARG B 1 271 ? -12.32 12.977 -3.695 1 85.5 271 ARG B C 1
ATOM 6173 O O . ARG B 1 271 ? -13.031 12.156 -4.289 1 85.5 271 ARG B O 1
ATOM 6180 N N . GLN B 1 272 ? -11.211 12.719 -3.168 1 84 272 GLN B N 1
ATOM 6181 C CA . GLN B 1 272 ? -10.656 11.375 -3.285 1 84 272 GLN B CA 1
ATOM 6182 C C . GLN B 1 272 ? -11.508 10.359 -2.525 1 84 272 GLN B C 1
ATOM 6184 O O . GLN B 1 272 ? -11.766 9.258 -3.021 1 84 272 GLN B O 1
ATOM 6189 N N . SER B 1 273 ? -11.914 10.703 -1.372 1 89.38 273 SER B N 1
ATOM 6190 C CA . SER B 1 273 ? -12.734 9.82 -0.549 1 89.38 273 SER B CA 1
ATOM 6191 C C . SER B 1 273 ? -14.07 9.523 -1.218 1 89.38 273 SER B C 1
ATOM 6193 O O . SER B 1 273 ? -14.594 8.414 -1.112 1 89.38 273 SER B O 1
ATOM 6195 N N . PHE B 1 274 ? -14.578 10.492 -1.969 1 89.5 274 PHE B N 1
ATOM 6196 C CA . PHE B 1 274 ? -15.828 10.289 -2.688 1 89.5 274 PHE B CA 1
ATOM 6197 C C . PHE B 1 274 ? -15.656 9.266 -3.805 1 89.5 274 PHE B C 1
ATOM 6199 O O . PHE B 1 274 ? -16.531 8.43 -4.035 1 89.5 274 PHE B O 1
ATOM 6206 N N . ILE B 1 275 ? -14.57 9.258 -4.449 1 86.94 275 ILE B N 1
ATOM 6207 C CA . ILE B 1 275 ? -14.281 8.305 -5.52 1 86.94 275 ILE B CA 1
ATOM 6208 C C . ILE B 1 275 ? -14.148 6.898 -4.938 1 86.94 275 ILE B C 1
ATOM 6210 O O . ILE B 1 275 ? -14.711 5.945 -5.473 1 86.94 275 ILE B O 1
ATOM 6214 N N . ASP B 1 276 ? -13.438 6.832 -3.84 1 88.19 276 ASP B N 1
ATOM 6215 C CA . ASP B 1 276 ? -13.242 5.539 -3.189 1 88.19 276 ASP B CA 1
ATOM 6216 C C . ASP B 1 276 ? -14.57 4.977 -2.684 1 88.19 276 ASP B C 1
ATOM 6218 O O . ASP B 1 276 ? -14.828 3.775 -2.793 1 88.19 276 ASP B O 1
ATOM 6222 N N . MET B 1 277 ? -15.32 5.867 -2.156 1 87.56 277 MET B N 1
ATOM 6223 C CA . MET B 1 277 ? -16.625 5.457 -1.661 1 87.56 277 MET B CA 1
ATOM 6224 C C . MET B 1 277 ? -17.531 5.008 -2.809 1 87.56 277 MET B C 1
ATOM 6226 O O . MET B 1 277 ? -18.312 4.062 -2.662 1 87.56 277 MET B O 1
ATOM 6230 N N . GLU B 1 278 ? -17.469 5.695 -3.889 1 88.25 278 GLU B N 1
ATOM 6231 C CA . GLU B 1 278 ? -18.25 5.316 -5.059 1 88.25 278 GLU B CA 1
ATOM 6232 C C . GLU B 1 278 ? -17.906 3.906 -5.523 1 88.25 278 GLU B C 1
ATOM 6234 O O . GLU B 1 278 ? -18.781 3.123 -5.875 1 88.25 278 GLU B O 1
ATOM 6239 N N . SER B 1 279 ? -16.672 3.588 -5.504 1 87.31 279 SER B N 1
ATOM 6240 C CA . SER B 1 279 ? -16.234 2.248 -5.875 1 87.31 279 SER B CA 1
ATOM 6241 C C . SER B 1 279 ? -16.781 1.197 -4.918 1 87.31 279 SER B C 1
ATOM 6243 O O . SER B 1 279 ? -17.172 0.106 -5.344 1 87.31 279 SER B O 1
ATOM 6245 N N . LEU B 1 280 ? -16.797 1.529 -3.701 1 87.75 280 LEU B N 1
ATOM 6246 C CA . LEU B 1 280 ? -17.328 0.625 -2.691 1 87.75 280 LEU B CA 1
ATOM 6247 C C . LEU B 1 280 ? -18.828 0.434 -2.871 1 87.75 280 LEU B C 1
ATOM 6249 O O . LEU B 1 280 ? -19.344 -0.686 -2.768 1 87.75 280 LEU B O 1
ATOM 6253 N N . PHE B 1 281 ? -19.484 1.508 -3.191 1 85.88 281 PHE B N 1
ATOM 6254 C CA . PHE B 1 281 ? -20.922 1.444 -3.361 1 85.88 281 PHE B CA 1
ATOM 6255 C C . PHE B 1 281 ? -21.297 0.675 -4.625 1 85.88 281 PHE B C 1
ATOM 6257 O O . PHE B 1 281 ? -22.312 -0.01 -4.668 1 85.88 281 PHE B O 1
ATOM 6264 N N . LYS B 1 282 ? -20.422 0.755 -5.594 1 86 282 LYS B N 1
ATOM 6265 C CA . LYS B 1 282 ? -20.641 -0.026 -6.809 1 86 282 LYS B CA 1
ATOM 6266 C C . LYS B 1 282 ? -20.547 -1.522 -6.523 1 86 282 LYS B C 1
ATOM 6268 O O . LYS B 1 282 ? -21.312 -2.314 -7.09 1 86 282 LYS B O 1
ATOM 6273 N N . LEU B 1 283 ? -19.672 -1.828 -5.645 1 85.19 283 LEU B N 1
ATOM 6274 C CA . LEU B 1 283 ? -19.562 -3.229 -5.25 1 85.19 283 LEU B CA 1
ATOM 6275 C C . LEU B 1 283 ? -20.812 -3.688 -4.523 1 85.19 283 LEU B C 1
ATOM 6277 O O . LEU B 1 283 ? -21.281 -4.809 -4.73 1 85.19 283 LEU B O 1
ATOM 6281 N N . GLN B 1 284 ? -21.359 -2.842 -3.773 1 83.75 284 GLN B N 1
ATOM 6282 C CA . GLN B 1 284 ? -22.547 -3.16 -2.988 1 83.75 284 GLN B CA 1
ATOM 6283 C C . GLN B 1 284 ? -23.797 -3.232 -3.875 1 83.75 284 GLN B C 1
ATOM 6285 O O . GLN B 1 284 ? -24.75 -3.928 -3.549 1 83.75 284 GLN B O 1
ATOM 6290 N N . GLN B 1 285 ? -23.672 -2.617 -5.023 1 81.44 285 GLN B N 1
ATOM 6291 C CA . GLN B 1 285 ? -24.844 -2.549 -5.895 1 81.44 285 GLN B CA 1
ATOM 6292 C C . GLN B 1 285 ? -24.781 -3.623 -6.977 1 81.44 285 GLN B C 1
ATOM 6294 O O . GLN B 1 285 ? -25.734 -3.783 -7.75 1 81.44 285 GLN B O 1
ATOM 6299 N N . THR B 1 286 ? -23.766 -4.379 -6.891 1 80.38 286 THR B N 1
ATOM 6300 C CA . THR B 1 286 ? -23.703 -5.465 -7.863 1 80.38 286 THR B CA 1
ATOM 6301 C C . THR B 1 286 ? -24.859 -6.445 -7.664 1 80.38 286 THR B C 1
ATOM 6303 O O . THR B 1 286 ? -25.141 -6.852 -6.535 1 80.38 286 THR B O 1
ATOM 6306 N N . GLY B 1 287 ? -25.594 -6.605 -8.703 1 75.62 287 GLY B N 1
ATOM 6307 C CA . GLY B 1 287 ? -26.766 -7.473 -8.633 1 75.62 287 GLY B CA 1
ATOM 6308 C C . GLY B 1 287 ? -26.406 -8.938 -8.453 1 75.62 287 GLY B C 1
ATOM 6309 O O . GLY B 1 287 ? -25.328 -9.367 -8.859 1 75.62 287 GLY B O 1
ATOM 6310 N N . LEU B 1 288 ? -27.297 -9.633 -7.672 1 72.69 288 LEU B N 1
ATOM 6311 C CA . LEU B 1 288 ? -27.188 -11.078 -7.508 1 72.69 288 LEU B CA 1
ATOM 6312 C C . LEU B 1 288 ? -27.812 -11.805 -8.695 1 72.69 288 LEU B C 1
ATOM 6314 O O . LEU B 1 288 ? -28.969 -11.539 -9.047 1 72.69 288 LEU B O 1
ATOM 6318 N N . ILE B 1 289 ? -26.984 -12.555 -9.359 1 71.38 289 ILE B N 1
ATOM 6319 C CA . ILE B 1 289 ? -27.531 -13.305 -10.492 1 71.38 289 ILE B CA 1
ATOM 6320 C C . ILE B 1 289 ? -28.281 -14.531 -9.984 1 71.38 289 ILE B C 1
ATOM 6322 O O . ILE B 1 289 ? -29.391 -14.812 -10.43 1 71.38 289 ILE B O 1
ATOM 6326 N N . VAL B 1 290 ? -27.75 -15.148 -8.969 1 84.06 290 VAL B N 1
ATOM 6327 C CA . VAL B 1 290 ? -28.344 -16.359 -8.414 1 84.06 290 VAL B CA 1
ATOM 6328 C C . VAL B 1 290 ? -28.969 -16.047 -7.059 1 84.06 290 VAL B C 1
ATOM 6330 O O . VAL B 1 290 ? -28.266 -15.719 -6.102 1 84.06 290 VAL B O 1
ATOM 6333 N N . GLN B 1 291 ? -30.328 -15.953 -6.988 1 86.5 291 GLN B N 1
ATOM 6334 C CA . GLN B 1 291 ? -31.031 -15.648 -5.75 1 86.5 291 GLN B CA 1
ATOM 6335 C C . GLN B 1 291 ? -32.188 -16.609 -5.527 1 86.5 291 GLN B C 1
ATOM 6337 O O . GLN B 1 291 ? -32.719 -17.172 -6.48 1 86.5 291 GLN B O 1
ATOM 6342 N N . ASP B 1 292 ? -32.406 -16.766 -4.312 1 88.5 292 ASP B N 1
ATOM 6343 C CA . ASP B 1 292 ? -33.531 -17.594 -3.938 1 88.5 292 ASP B CA 1
ATOM 6344 C C . ASP B 1 292 ? -34.844 -16.922 -4.312 1 88.5 292 ASP B C 1
ATOM 6346 O O . ASP B 1 292 ? -35 -15.703 -4.188 1 88.5 292 ASP B O 1
ATOM 6350 N N . LYS B 1 293 ? -35.781 -17.734 -4.875 1 89 293 LYS B N 1
ATOM 6351 C CA . LYS B 1 293 ? -37.156 -17.234 -4.977 1 89 293 LYS B CA 1
ATOM 6352 C C . LYS B 1 293 ? -37.75 -16.984 -3.598 1 89 293 LYS B C 1
ATOM 6354 O O . LYS B 1 293 ? -37.344 -17.625 -2.617 1 89 293 LYS B O 1
ATOM 6359 N N . PRO B 1 294 ? -38.625 -15.922 -3.576 1 89.19 294 PRO B N 1
ATOM 6360 C CA . PRO B 1 294 ? -39.219 -15.672 -2.27 1 89.19 294 PRO B CA 1
ATOM 6361 C C . PRO B 1 294 ? -39.906 -16.906 -1.686 1 89.19 294 PRO B C 1
ATOM 6363 O O . PRO B 1 294 ? -40.688 -17.562 -2.375 1 89.19 294 PRO B O 1
ATOM 6366 N N . ASN B 1 295 ? -39.594 -17.344 -0.56 1 90.19 295 ASN B N 1
ATOM 6367 C CA . ASN B 1 295 ? -40.156 -18.469 0.177 1 90.19 295 ASN B CA 1
ATOM 6368 C C . ASN B 1 295 ? -39.875 -19.797 -0.517 1 90.19 295 ASN B C 1
ATOM 6370 O O . ASN B 1 295 ? -40.75 -20.656 -0.628 1 90.19 295 ASN B O 1
ATOM 6374 N N . ALA B 1 296 ? -38.719 -19.906 -1.035 1 91.38 296 ALA B N 1
ATOM 6375 C CA . ALA B 1 296 ? -38.312 -21.172 -1.649 1 91.38 296 ALA B CA 1
ATOM 6376 C C . ALA B 1 296 ? -38.25 -22.281 -0.612 1 91.38 296 ALA B C 1
ATOM 6378 O O . ALA B 1 296 ? -37.656 -22.109 0.458 1 91.38 296 ALA B O 1
ATOM 6379 N N . PRO B 1 297 ? -38.906 -23.375 -0.883 1 93.06 297 PRO B N 1
ATOM 6380 C CA . PRO B 1 297 ? -38.875 -24.5 0.054 1 93.06 297 PRO B CA 1
ATOM 6381 C C . PRO B 1 297 ? -37.5 -25.172 0.121 1 93.06 297 PRO B C 1
ATOM 6383 O O . PRO B 1 297 ? -36.656 -24.953 -0.756 1 93.06 297 PRO B O 1
ATOM 6386 N N . GLU B 1 298 ? -37.219 -25.891 1.229 1 94.56 298 GLU B N 1
ATOM 6387 C CA . GLU B 1 298 ? -36 -26.656 1.381 1 94.56 298 GLU B CA 1
ATOM 6388 C C . GLU B 1 298 ? -36 -27.875 0.462 1 94.56 298 GLU B C 1
ATOM 6390 O O . GLU B 1 298 ? -37.031 -28.422 0.153 1 94.56 298 GLU B O 1
ATOM 6395 N N . LEU B 1 299 ? -34.875 -28.203 -0.003 1 94.19 299 LEU B N 1
ATOM 6396 C CA . LEU B 1 299 ? -34.719 -29.391 -0.835 1 94.19 299 LEU B CA 1
ATOM 6397 C C . LEU B 1 299 ? -35.062 -30.656 -0.052 1 94.19 299 LEU B C 1
ATOM 6399 O O . LEU B 1 299 ? -34.594 -30.844 1.069 1 94.19 299 LEU B O 1
ATOM 6403 N N . GLN B 1 300 ? -35.938 -31.438 -0.592 1 92.62 300 GLN B N 1
ATOM 6404 C CA . GLN B 1 300 ? -36.344 -32.688 0.018 1 92.62 300 GLN B CA 1
ATOM 6405 C C . GLN B 1 300 ? -35.719 -33.875 -0.745 1 92.62 300 GLN B C 1
ATOM 6407 O O . GLN B 1 300 ? -35.969 -34.031 -1.944 1 92.62 300 GLN B O 1
ATOM 6412 N N . LEU B 1 301 ? -34.906 -34.625 -0.049 1 90.81 301 LEU B N 1
ATOM 6413 C CA . LEU B 1 301 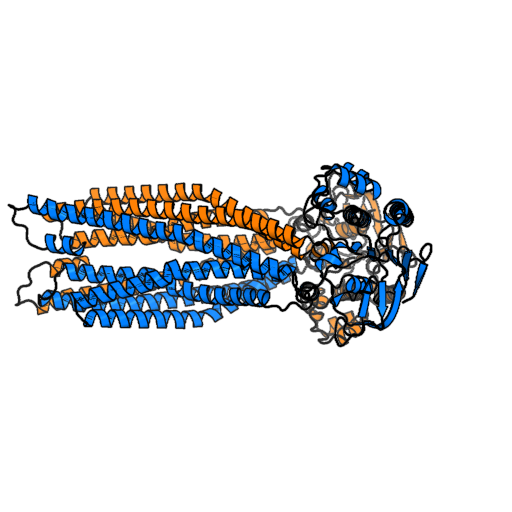? -34.312 -35.812 -0.668 1 90.81 301 LEU B CA 1
ATOM 6414 C C . LEU B 1 301 ? -35.125 -37.062 -0.333 1 90.81 301 LEU B C 1
ATOM 6416 O O . LEU B 1 301 ? -34.719 -37.844 0.531 1 90.81 301 LEU B O 1
ATOM 6420 N N . ASN B 1 302 ? -36.156 -37.219 -1.047 1 84.19 302 ASN B N 1
ATOM 6421 C CA . ASN B 1 302 ? -37.062 -38.312 -0.771 1 84.19 302 ASN B CA 1
ATOM 6422 C C . ASN B 1 302 ? -36.656 -39.562 -1.545 1 84.19 302 ASN B C 1
ATOM 6424 O O . ASN B 1 302 ? -37.031 -40.688 -1.163 1 84.19 302 ASN B O 1
ATOM 6428 N N . ARG B 1 303 ? -36.062 -39.469 -2.664 1 82.94 303 ARG B N 1
ATOM 6429 C CA . ARG B 1 303 ? -35.75 -40.625 -3.512 1 82.94 303 ARG B CA 1
ATOM 6430 C C . ARG B 1 303 ? -34.25 -40.938 -3.477 1 82.94 303 ARG B C 1
ATOM 6432 O O . ARG B 1 303 ? -33.719 -41.562 -4.395 1 82.94 303 ARG B O 1
ATOM 6439 N N . GLY B 1 304 ? -33.469 -40.469 -2.598 1 82.12 304 GLY B N 1
ATOM 6440 C CA . GLY B 1 304 ? -32.062 -40.812 -2.396 1 82.12 304 GLY B CA 1
ATOM 6441 C C . GLY B 1 304 ? -31.125 -39.906 -3.123 1 82.12 304 GLY B C 1
ATOM 6442 O O . GLY B 1 304 ? -29.906 -40.125 -3.146 1 82.12 304 GLY B O 1
ATOM 6443 N N . GLY B 1 305 ? -31.594 -38.875 -3.801 1 90.31 305 GLY B N 1
ATOM 6444 C CA . GLY B 1 305 ? -30.719 -37.875 -4.398 1 90.31 305 GLY B CA 1
ATOM 6445 C C . GLY B 1 305 ? -30.469 -38.125 -5.879 1 90.31 305 GLY B C 1
ATOM 6446 O O . GLY B 1 305 ? -29.328 -38.094 -6.332 1 90.31 305 GLY B O 1
ATOM 6447 N N . GLU B 1 306 ? -31.453 -38.406 -6.688 1 92.38 306 GLU B N 1
ATOM 6448 C CA . GLU B 1 306 ? -31.344 -38.562 -8.133 1 92.38 306 GLU B CA 1
ATOM 6449 C C . GLU B 1 306 ? -31.141 -37.188 -8.805 1 92.38 306 GLU B C 1
ATOM 6451 O O . GLU B 1 306 ? -31.828 -36.219 -8.461 1 92.38 306 GLU B O 1
ATOM 6456 N N . ILE B 1 307 ? -30.203 -37.125 -9.656 1 94.12 307 ILE B N 1
ATOM 6457 C CA . ILE B 1 307 ? -29.938 -35.906 -10.398 1 94.12 307 ILE B CA 1
ATOM 6458 C C . ILE B 1 307 ? -30.281 -36.094 -11.875 1 94.12 307 ILE B C 1
ATOM 6460 O O . ILE B 1 307 ? -29.812 -37.062 -12.5 1 94.12 307 ILE B O 1
ATOM 6464 N N . ARG B 1 308 ? -31.125 -35.188 -12.406 1 94.56 308 ARG B N 1
ATOM 6465 C CA . ARG B 1 308 ? -31.562 -35.312 -13.789 1 94.56 308 ARG B CA 1
ATOM 6466 C C . ARG B 1 308 ? -31.312 -34 -14.562 1 94.56 308 ARG B C 1
ATOM 6468 O O . ARG B 1 308 ? -31.719 -32.938 -14.133 1 94.56 308 ARG B O 1
ATOM 6475 N N . PHE B 1 309 ? -30.562 -34.125 -15.586 1 94.56 309 PHE B N 1
ATOM 6476 C CA . PHE B 1 309 ? -30.391 -33.062 -16.547 1 94.56 309 PHE B CA 1
ATOM 6477 C C . PHE B 1 309 ? -31.375 -33.188 -17.703 1 94.56 309 PHE B C 1
ATOM 6479 O O . PHE B 1 309 ? -31.391 -34.219 -18.391 1 94.56 309 PHE B O 1
ATOM 6486 N N . GLU B 1 310 ? -32.219 -32.125 -17.859 1 96 310 GLU B N 1
ATOM 6487 C CA . GLU B 1 310 ? -33.188 -32.156 -18.938 1 96 310 GLU B CA 1
ATOM 6488 C C . GLU B 1 310 ? -32.938 -31.031 -19.938 1 96 310 GLU B C 1
ATOM 6490 O O . GLU B 1 310 ? -33.281 -29.875 -19.672 1 96 310 GLU B O 1
ATOM 6495 N N . ASN B 1 311 ? -32.375 -31.359 -21.094 1 95.06 311 ASN B N 1
ATOM 6496 C CA . ASN B 1 311 ? -32.125 -30.438 -22.188 1 95.06 311 ASN B CA 1
ATOM 6497 C C . ASN B 1 311 ? -31.438 -29.172 -21.703 1 95.06 311 ASN B C 1
ATOM 6499 O O . ASN B 1 311 ? -31.906 -28.062 -21.969 1 95.06 311 ASN B O 1
ATOM 6503 N N . VAL B 1 312 ? -30.422 -29.391 -20.984 1 94.56 312 VAL B N 1
ATOM 6504 C CA . VAL B 1 312 ? -29.734 -28.297 -20.328 1 94.56 312 VAL B CA 1
ATOM 6505 C C . VAL B 1 312 ? -28.875 -27.547 -21.344 1 94.56 312 VAL B C 1
ATOM 6507 O O . VAL B 1 312 ? -28.094 -28.156 -22.078 1 94.56 312 VAL B O 1
ATOM 6510 N N . LYS B 1 313 ? -29.078 -26.203 -21.469 1 94.19 313 LYS B N 1
ATOM 6511 C CA . LYS B 1 313 ? -28.266 -25.281 -22.25 1 94.19 313 LYS B CA 1
ATOM 6512 C C . LYS B 1 313 ? -27.562 -24.281 -21.359 1 94.19 313 LYS B C 1
ATOM 6514 O O . LYS B 1 313 ? -28.172 -23.672 -20.484 1 94.19 313 LYS B O 1
ATOM 6519 N N . PHE B 1 314 ? -26.266 -24.188 -21.516 1 92.69 314 PHE B N 1
ATOM 6520 C CA . PHE B 1 314 ? -25.5 -23.281 -20.672 1 92.69 314 PHE B CA 1
ATOM 6521 C C . PHE B 1 314 ? -24.219 -22.828 -21.359 1 92.69 314 PHE B C 1
ATOM 6523 O O . PHE B 1 314 ? -23.594 -23.609 -22.078 1 92.69 314 PHE B O 1
ATOM 6530 N N . GLY B 1 315 ? -23.906 -21.547 -21.156 1 87.5 315 GLY B N 1
ATOM 6531 C CA . GLY B 1 315 ? -22.641 -20.953 -21.562 1 87.5 315 GLY B CA 1
ATOM 6532 C C . GLY B 1 315 ? -22.172 -19.859 -20.609 1 87.5 315 GLY B C 1
ATOM 6533 O O . GLY B 1 315 ? -22.984 -19.094 -20.078 1 87.5 315 GLY B O 1
ATOM 6534 N N . TYR B 1 316 ? -20.812 -19.938 -20.281 1 79.75 316 TYR B N 1
ATOM 6535 C CA . TYR B 1 316 ? -20.281 -18.891 -19.422 1 79.75 316 TYR B CA 1
ATOM 6536 C C . TYR B 1 316 ? -20.422 -17.516 -20.062 1 79.75 316 TYR B C 1
ATOM 6538 O O . TYR B 1 316 ? -20.562 -16.516 -19.359 1 79.75 316 TYR B O 1
ATOM 6546 N N . SER B 1 317 ? -20.219 -17.562 -21.375 1 77 317 SER B N 1
ATOM 6547 C CA . SER B 1 317 ? -20.469 -16.375 -22.188 1 77 317 SER B CA 1
ATOM 6548 C C . SER B 1 317 ? -21.453 -16.672 -23.312 1 77 317 SER B C 1
ATOM 6550 O O . SER B 1 317 ? -21.609 -17.828 -23.719 1 77 317 SER B O 1
ATOM 6552 N N . PRO B 1 318 ? -22.156 -15.625 -23.562 1 75.81 318 PRO B N 1
ATOM 6553 C CA . PRO B 1 318 ? -23.125 -15.852 -24.641 1 75.81 318 PRO B CA 1
ATOM 6554 C C . PRO B 1 318 ? -22.484 -16.344 -25.922 1 75.81 318 PRO B C 1
ATOM 6556 O O . PRO B 1 318 ? -23.141 -17.016 -26.734 1 75.81 318 PRO B O 1
ATOM 6559 N N . SER B 1 319 ? -21.25 -16.062 -26.047 1 74.25 319 SER B N 1
ATOM 6560 C CA . SER B 1 319 ? -20.562 -16.391 -27.297 1 74.25 319 SER B CA 1
ATOM 6561 C C . SER B 1 319 ? -20.047 -17.828 -27.266 1 74.25 319 SER B C 1
ATOM 6563 O O . SER B 1 319 ? -19.828 -18.438 -28.328 1 74.25 319 SER B O 1
ATOM 6565 N N . ARG B 1 320 ? -19.875 -18.359 -26.062 1 74.81 320 ARG B N 1
ATOM 6566 C CA . ARG B 1 320 ? -19.328 -19.703 -25.969 1 74.81 320 ARG B CA 1
ATOM 6567 C C . ARG B 1 320 ? -20.266 -20.625 -25.203 1 74.81 320 ARG B C 1
ATOM 6569 O O . ARG B 1 320 ? -20.281 -20.625 -23.969 1 74.81 320 ARG B O 1
ATOM 6576 N N . LYS B 1 321 ? -21.047 -21.375 -26.047 1 83.06 321 LYS B N 1
ATOM 6577 C CA . LYS B 1 321 ? -21.938 -22.359 -25.438 1 83.06 321 LYS B CA 1
ATOM 6578 C C . LYS B 1 321 ? -21.188 -23.625 -25.062 1 83.06 321 LYS B C 1
ATOM 6580 O O . LYS B 1 321 ? -20.391 -24.141 -25.859 1 83.06 321 LYS B O 1
ATOM 6585 N N . ILE B 1 322 ? -21.25 -24.078 -23.797 1 83.94 322 ILE B N 1
ATOM 6586 C CA . ILE B 1 322 ? -20.609 -25.297 -23.312 1 83.94 322 ILE B CA 1
ATOM 6587 C C . ILE B 1 322 ? -21.562 -26.469 -23.469 1 83.94 322 ILE B C 1
ATOM 6589 O O . ILE B 1 322 ? -21.172 -27.531 -23.969 1 83.94 322 ILE B O 1
ATOM 6593 N N . PHE B 1 323 ? -22.859 -26.25 -23.078 1 89.25 323 PHE B N 1
ATOM 6594 C CA . PHE B 1 323 ? -23.906 -27.266 -23.219 1 89.25 323 PHE B CA 1
ATOM 6595 C C . PHE B 1 323 ? -25 -26.781 -24.172 1 89.25 323 PHE B C 1
ATOM 6597 O O . PHE B 1 323 ? -25.453 -25.641 -24.062 1 89.25 323 PHE B O 1
ATOM 6604 N N . ASP B 1 324 ? -25.328 -27.625 -25.125 1 90 324 ASP B N 1
ATOM 6605 C CA . ASP B 1 324 ? -26.375 -27.312 -26.094 1 90 324 ASP B CA 1
ATOM 6606 C C . ASP B 1 324 ? -27.469 -28.375 -26.078 1 90 324 ASP B C 1
ATOM 6608 O O . ASP B 1 324 ? -27.703 -29.047 -27.094 1 90 324 ASP B O 1
ATOM 6612 N N . GLY B 1 325 ? -28.109 -28.469 -25 1 90.69 325 GLY B N 1
ATOM 6613 C CA . GLY B 1 325 ? -29.219 -29.391 -24.891 1 90.69 325 GLY B CA 1
ATOM 6614 C C . GLY B 1 325 ? -28.812 -30.781 -24.422 1 90.69 325 GLY B C 1
ATOM 6615 O O . GLY B 1 325 ? -29.156 -31.781 -25.047 1 90.69 325 GLY B O 1
ATOM 6616 N N . VAL B 1 326 ? -28.094 -30.891 -23.344 1 90.06 326 VAL B N 1
ATOM 6617 C CA . VAL B 1 326 ? -27.594 -32.156 -22.797 1 90.06 326 VAL B CA 1
ATOM 6618 C C . VAL B 1 326 ? -28.609 -32.75 -21.828 1 90.06 326 VAL B C 1
ATOM 6620 O O . VAL B 1 326 ? -29.188 -32 -21.016 1 90.06 326 VAL B O 1
ATOM 6623 N N . SER B 1 327 ? -28.891 -34.094 -22.016 1 93.19 327 SER B N 1
ATOM 6624 C CA . SER B 1 327 ? -29.797 -34.781 -21.094 1 93.19 327 SER B CA 1
ATOM 6625 C C . SER B 1 327 ? -29.203 -36.094 -20.594 1 93.19 327 SER B C 1
ATOM 6627 O O . SER B 1 327 ? -28.672 -36.875 -21.391 1 93.19 327 SER B O 1
ATOM 6629 N N . PHE B 1 328 ? -29.109 -36.25 -19.297 1 90.69 328 PHE B N 1
ATOM 6630 C CA . PHE B 1 328 ? -28.672 -37.5 -18.688 1 90.69 328 PHE B CA 1
ATOM 6631 C C . PHE B 1 328 ? -29.172 -37.625 -17.25 1 90.69 328 PHE B C 1
ATOM 6633 O O . PHE B 1 328 ? -29.672 -36.656 -16.688 1 90.69 328 PHE B O 1
ATOM 6640 N N . VAL B 1 329 ? -29.141 -38.844 -16.75 1 90.75 329 VAL B N 1
ATOM 6641 C CA . VAL B 1 329 ? -29.656 -39.094 -15.414 1 90.75 329 VAL B CA 1
ATOM 6642 C C . VAL B 1 329 ? -28.578 -39.781 -14.57 1 90.75 329 VAL B C 1
ATOM 6644 O O . VAL B 1 329 ? -27.906 -40.688 -15.062 1 90.75 329 VAL B O 1
ATOM 6647 N N . ILE B 1 330 ? -28.406 -39.281 -13.406 1 90.06 330 ILE B N 1
ATOM 6648 C CA . ILE B 1 330 ? -27.594 -39.938 -12.383 1 90.06 330 ILE B CA 1
ATOM 6649 C C . ILE B 1 330 ? -28.516 -40.562 -11.344 1 90.06 330 ILE B C 1
ATOM 6651 O O . ILE B 1 330 ? -29.109 -39.875 -10.523 1 90.06 330 ILE B O 1
ATOM 6655 N N . PRO B 1 331 ? -28.516 -41.906 -11.391 1 89.12 331 PRO B N 1
ATOM 6656 C CA . PRO B 1 331 ? -29.453 -42.562 -10.484 1 89.12 331 PRO B CA 1
ATOM 6657 C C . PRO B 1 331 ? -29.078 -42.375 -9.016 1 89.12 331 PRO B C 1
ATOM 6659 O O . PRO B 1 331 ? -27.891 -42.219 -8.688 1 89.12 331 PRO B O 1
ATOM 6662 N N . ALA B 1 332 ? -30.109 -42.531 -8.141 1 89.81 332 ALA B N 1
ATOM 6663 C CA . ALA B 1 332 ? -29.922 -42.344 -6.703 1 89.81 332 ALA B CA 1
ATOM 6664 C C . ALA B 1 332 ? -29.078 -43.469 -6.117 1 89.81 332 ALA B C 1
ATOM 6666 O O . ALA B 1 332 ? -29.25 -44.625 -6.473 1 89.81 332 ALA B O 1
ATOM 6667 N N . GLY B 1 333 ? -28.078 -43.062 -5.359 1 83.31 333 GLY B N 1
ATOM 6668 C CA . GLY B 1 333 ? -27.312 -44.031 -4.578 1 83.31 333 GLY B CA 1
ATOM 6669 C C . GLY B 1 333 ? -26.234 -44.719 -5.387 1 83.31 333 GLY B C 1
ATOM 6670 O O . GLY B 1 333 ? -25.594 -45.656 -4.906 1 83.31 333 GLY B O 1
ATOM 6671 N N . LYS B 1 334 ? -26.062 -44.281 -6.594 1 81.94 334 LYS B N 1
ATOM 6672 C CA . LYS B 1 334 ? -25.062 -44.938 -7.438 1 81.94 334 LYS B CA 1
ATOM 6673 C C . LYS B 1 334 ? -23.828 -44.031 -7.617 1 81.94 334 LYS B C 1
ATOM 6675 O O . LYS B 1 334 ? -23.906 -42.812 -7.402 1 81.94 334 LYS B O 1
ATOM 6680 N N . LYS B 1 335 ? -22.766 -44.75 -7.875 1 81.25 335 LYS B N 1
ATOM 6681 C CA . LYS B 1 335 ? -21.516 -44.062 -8.203 1 81.25 335 LYS B CA 1
ATOM 6682 C C . LYS B 1 335 ? -21.344 -43.938 -9.719 1 81.25 335 LYS B C 1
ATOM 6684 O O . LYS B 1 335 ? -21.25 -44.938 -10.43 1 81.25 335 LYS B O 1
ATOM 6689 N N . VAL B 1 336 ? -21.391 -42.688 -10.141 1 82.62 336 VAL B N 1
ATOM 6690 C CA . VAL B 1 336 ? -21.344 -42.438 -11.578 1 82.62 336 VAL B CA 1
ATOM 6691 C C . VAL B 1 336 ? -20.109 -41.594 -11.914 1 82.62 336 VAL B C 1
ATOM 6693 O O . VAL B 1 336 ? -19.734 -40.688 -11.172 1 82.62 336 VAL B O 1
ATOM 6696 N N . ALA B 1 337 ? -19.406 -41.938 -13 1 81.5 337 ALA B N 1
ATOM 6697 C CA . ALA B 1 337 ? -18.234 -41.188 -13.469 1 81.5 337 ALA B CA 1
ATOM 6698 C C . ALA B 1 337 ? -18.516 -40.531 -14.82 1 81.5 337 ALA B C 1
ATOM 6700 O O . ALA B 1 337 ? -19.156 -41.125 -15.688 1 81.5 337 ALA B O 1
ATOM 6701 N N . ILE B 1 338 ? -18.219 -39.312 -14.906 1 81.56 338 ILE B N 1
ATOM 6702 C CA . ILE B 1 338 ? -18.297 -38.625 -16.172 1 81.56 338 ILE B CA 1
ATOM 6703 C C . ILE B 1 338 ? -16.906 -38.531 -16.812 1 81.56 338 ILE B C 1
ATOM 6705 O O . ILE B 1 338 ? -15.953 -38.094 -16.188 1 81.56 338 ILE B O 1
ATOM 6709 N N . VAL B 1 339 ? -16.781 -39.094 -18.031 1 75.12 339 VAL B N 1
ATOM 6710 C CA . VAL B 1 339 ? -15.5 -39.094 -18.734 1 75.12 339 VAL B CA 1
ATOM 6711 C C . VAL B 1 339 ? -15.633 -38.344 -20.062 1 75.12 339 VAL B C 1
ATOM 6713 O O . VAL B 1 339 ? -16.703 -38.344 -20.672 1 75.12 339 VAL B O 1
ATOM 6716 N N . GLY B 1 340 ? -14.75 -37.594 -20.328 1 69.31 340 GLY B N 1
ATOM 6717 C CA . GLY B 1 340 ? -14.711 -36.812 -21.562 1 69.31 340 GLY B CA 1
ATOM 6718 C C . GLY B 1 340 ? -13.398 -36.094 -21.766 1 69.31 340 GLY B C 1
ATOM 6719 O O . GLY B 1 340 ? -12.555 -36.031 -20.875 1 69.31 340 GLY B O 1
ATOM 6720 N N . PRO B 1 341 ? -13.25 -35.656 -22.953 1 64.81 341 PRO B N 1
ATOM 6721 C CA . PRO B 1 341 ? -12.031 -34.906 -23.219 1 64.81 341 PRO B CA 1
ATOM 6722 C C . PRO B 1 341 ? -11.945 -33.594 -22.422 1 64.81 341 PRO B C 1
ATOM 6724 O O . PRO B 1 341 ? -12.945 -33.156 -21.844 1 64.81 341 PRO B O 1
ATOM 6727 N N . SER B 1 342 ? -10.758 -33.188 -22.25 1 62.72 342 SER B N 1
ATOM 6728 C CA . SER B 1 342 ? -10.562 -31.922 -21.531 1 62.72 342 SER B CA 1
ATOM 6729 C C . SER B 1 342 ? -11.312 -30.781 -22.219 1 62.72 342 SER B C 1
ATOM 6731 O O . SER B 1 342 ? -11.32 -30.688 -23.438 1 62.72 342 SER B O 1
ATOM 6733 N N . GLY B 1 343 ? -12.031 -30.016 -21.484 1 65.94 343 GLY B N 1
ATOM 6734 C CA . GLY B 1 343 ? -12.719 -28.844 -22.016 1 65.94 343 GLY B CA 1
ATOM 6735 C C . GLY B 1 343 ? -14.156 -29.125 -22.406 1 65.94 343 GLY B C 1
ATOM 6736 O O . GLY B 1 343 ? -14.859 -28.219 -22.875 1 65.94 343 GLY B O 1
ATOM 6737 N N . CYS B 1 344 ? -14.523 -30.328 -22.219 1 68.12 344 CYS B N 1
ATOM 6738 C CA . CYS B 1 344 ? -15.875 -30.656 -22.672 1 68.12 344 CYS B CA 1
ATOM 6739 C C . CYS B 1 344 ? -16.922 -30.188 -21.656 1 68.12 344 CYS B C 1
ATOM 6741 O O . CYS B 1 344 ? -18.109 -30.234 -21.938 1 68.12 344 CYS B O 1
ATOM 6743 N N . GLY B 1 345 ? -16.516 -29.719 -20.562 1 78.69 345 GLY B N 1
ATOM 6744 C CA . GLY B 1 345 ? -17.453 -29.156 -19.609 1 78.69 345 GLY B CA 1
ATOM 6745 C C . GLY B 1 345 ? -17.672 -30.031 -18.391 1 78.69 345 GLY B C 1
ATOM 6746 O O . GLY B 1 345 ? -18.703 -29.922 -17.719 1 78.69 345 GLY B O 1
ATOM 6747 N N . LYS B 1 346 ? -16.859 -30.922 -18.109 1 80.88 346 LYS B N 1
ATOM 6748 C CA . LYS B 1 346 ? -17.031 -31.844 -16.984 1 80.88 346 LYS B CA 1
ATOM 6749 C C . LYS B 1 346 ? -17.172 -31.078 -15.68 1 80.88 346 LYS B C 1
ATOM 6751 O O . LYS B 1 346 ? -18.094 -31.344 -14.898 1 80.88 346 LYS B O 1
ATOM 6756 N N . SER B 1 347 ? -16.328 -30.094 -15.492 1 83.44 347 SER B N 1
ATOM 6757 C CA . SER B 1 347 ? -16.375 -29.312 -14.266 1 83.44 347 SER B CA 1
ATOM 6758 C C . SER B 1 347 ? -17.594 -28.406 -14.219 1 83.44 347 SER B C 1
ATOM 6760 O O . SER B 1 347 ? -18.078 -28.062 -13.133 1 83.44 347 SER B O 1
ATOM 6762 N N . THR B 1 348 ? -18.109 -28.094 -15.375 1 88.06 348 THR B N 1
ATOM 6763 C CA . THR B 1 348 ? -19.297 -27.234 -15.469 1 88.06 348 THR B CA 1
ATOM 6764 C C . THR B 1 348 ? -20.531 -27.969 -14.938 1 88.06 348 THR B C 1
ATOM 6766 O O . THR B 1 348 ? -21.406 -27.328 -14.352 1 88.06 348 THR B O 1
ATOM 6769 N N . VAL B 1 349 ? -20.516 -29.266 -15.102 1 90.19 349 VAL B N 1
ATOM 6770 C CA . VAL B 1 349 ? -21.641 -30.062 -14.594 1 90.19 349 VAL B CA 1
ATOM 6771 C C . VAL B 1 349 ? -21.734 -29.906 -13.078 1 90.19 349 VAL B C 1
ATOM 6773 O O . VAL B 1 349 ? -22.828 -29.672 -12.539 1 90.19 349 VAL B O 1
ATOM 6776 N N . LEU B 1 350 ? -20.625 -29.953 -12.453 1 90.75 350 LEU B N 1
ATOM 6777 C CA . LEU B 1 350 ? -20.594 -29.828 -10.992 1 90.75 350 LEU B CA 1
ATOM 6778 C C . LEU B 1 350 ? -21 -28.422 -10.555 1 90.75 350 LEU B C 1
ATOM 6780 O O . LEU B 1 350 ? -21.734 -28.266 -9.578 1 90.75 350 LEU B O 1
ATOM 6784 N N . ARG B 1 351 ? -20.625 -27.5 -11.305 1 90.5 351 ARG B N 1
ATOM 6785 C CA . ARG B 1 351 ? -20.938 -26.109 -10.969 1 90.5 351 ARG B CA 1
ATOM 6786 C C . ARG B 1 351 ? -22.422 -25.812 -11.133 1 90.5 351 ARG B C 1
ATOM 6788 O O . ARG B 1 351 ? -22.984 -25.031 -10.375 1 90.5 351 ARG B O 1
ATOM 6795 N N . LEU B 1 352 ? -22.969 -26.438 -12.078 1 92.88 352 LEU B N 1
ATOM 6796 C CA . LEU B 1 352 ? -24.391 -26.25 -12.312 1 92.88 352 LEU B CA 1
ATOM 6797 C C . LEU B 1 352 ? -25.219 -26.984 -11.258 1 92.88 352 LEU B C 1
ATOM 6799 O O . LEU B 1 352 ? -26.234 -26.469 -10.797 1 92.88 352 LEU B O 1
ATOM 6803 N N . CYS B 1 353 ? -24.703 -28.172 -10.914 1 93.69 353 CYS B N 1
ATOM 6804 C CA . CYS B 1 353 ? -25.406 -28.938 -9.875 1 93.69 353 CYS B CA 1
ATOM 6805 C C . CYS B 1 353 ? -25.422 -28.172 -8.562 1 93.69 353 CYS B C 1
ATOM 6807 O O . CYS B 1 353 ? -26.422 -28.188 -7.844 1 93.69 353 CYS B O 1
ATOM 6809 N N . PHE B 1 354 ? -24.344 -27.5 -8.336 1 93.94 354 PHE B N 1
ATOM 6810 C CA . PHE B 1 354 ? -24.203 -26.734 -7.105 1 93.94 354 PHE B CA 1
ATOM 6811 C C . PHE B 1 354 ? -24.859 -25.359 -7.258 1 93.94 354 PHE B C 1
ATOM 6813 O O . PHE B 1 354 ? -24.859 -24.562 -6.324 1 93.94 354 PHE B O 1
ATOM 6820 N N . ARG B 1 355 ? -25.391 -25.047 -8.422 1 94.06 355 ARG B N 1
ATOM 6821 C CA . ARG B 1 355 ? -26.109 -23.828 -8.812 1 94.06 355 ARG B CA 1
ATOM 6822 C C . ARG B 1 355 ? -25.25 -22.594 -8.602 1 94.06 355 ARG B C 1
ATOM 6824 O O . ARG B 1 355 ? -25.688 -21.609 -8 1 94.06 355 ARG B O 1
ATOM 6831 N N . PHE B 1 356 ? -24 -22.734 -8.969 1 91 356 PHE B N 1
ATOM 6832 C CA . PHE B 1 356 ? -23.141 -21.562 -9.07 1 91 356 PHE B CA 1
ATOM 6833 C C . PHE B 1 356 ? -23.609 -20.656 -10.203 1 91 356 PHE B C 1
ATOM 6835 O O . PHE B 1 356 ? -23.406 -19.438 -10.156 1 91 356 PHE B O 1
ATOM 6842 N N . TYR B 1 357 ? -24.188 -21.344 -11.148 1 89.75 357 TYR B N 1
ATOM 6843 C CA . TYR B 1 357 ? -24.812 -20.672 -12.297 1 89.75 357 TYR B CA 1
ATOM 6844 C C . TYR B 1 357 ? -26.219 -21.219 -12.547 1 89.75 357 TYR B C 1
ATOM 6846 O O . TYR B 1 357 ? -26.5 -22.375 -12.242 1 89.75 357 TYR B O 1
ATOM 6854 N N . ASP B 1 358 ? -26.969 -20.328 -13.086 1 91.38 358 ASP B N 1
ATOM 6855 C CA . ASP B 1 358 ? -28.281 -20.781 -13.547 1 91.38 358 ASP B CA 1
ATOM 6856 C C . ASP B 1 358 ? -28.234 -21.156 -15.031 1 91.38 358 ASP B C 1
ATOM 6858 O O . ASP B 1 358 ? -27.5 -20.531 -15.805 1 91.38 358 ASP B O 1
ATOM 6862 N N . VAL B 1 359 ? -28.906 -22.141 -15.297 1 92.88 359 VAL B N 1
ATOM 6863 C CA . VAL B 1 359 ? -28.906 -22.641 -16.672 1 92.88 359 VAL B CA 1
ATOM 6864 C C . VAL B 1 359 ? -29.672 -21.672 -17.562 1 92.88 359 VAL B C 1
ATOM 6866 O O . VAL B 1 359 ? -30.609 -21 -17.109 1 92.88 359 VAL B O 1
ATOM 6869 N N . ASP B 1 360 ? -29.281 -21.578 -18.812 1 91.62 360 ASP B N 1
ATOM 6870 C CA . ASP B 1 360 ? -29.922 -20.703 -19.781 1 91.62 360 ASP B CA 1
ATOM 6871 C C . ASP B 1 360 ? -31.188 -21.328 -20.344 1 91.62 360 ASP B C 1
ATOM 6873 O O . ASP B 1 360 ? -32.125 -20.625 -20.75 1 91.62 360 ASP B O 1
ATOM 6877 N N . GLY B 1 361 ? -31.172 -22.547 -20.484 1 92.56 361 GLY B N 1
ATOM 6878 C CA . GLY B 1 361 ? -32.312 -23.344 -20.969 1 92.56 361 GLY B CA 1
ATOM 6879 C C . GLY B 1 361 ? -32.344 -24.734 -20.359 1 92.56 361 GLY B C 1
ATOM 6880 O O . GLY B 1 361 ? -31.328 -25.25 -19.906 1 92.56 361 GLY B O 1
ATOM 6881 N N . GLY B 1 362 ? -33.562 -25.25 -20.328 1 95 362 GLY B N 1
ATOM 6882 C CA . GLY B 1 362 ? -33.719 -26.562 -19.688 1 95 362 GLY B CA 1
ATOM 6883 C C . GLY B 1 362 ? -33.844 -26.469 -18.188 1 95 362 GLY B C 1
ATOM 6884 O O . GLY B 1 362 ? -34.188 -25.422 -17.641 1 95 362 GLY B O 1
ATOM 6885 N N . ARG B 1 363 ? -33.688 -27.641 -17.531 1 96.12 363 ARG B N 1
ATOM 6886 C CA . ARG B 1 363 ? -33.75 -27.625 -16.078 1 96.12 363 ARG B CA 1
ATOM 6887 C C . ARG B 1 363 ? -32.969 -28.781 -15.477 1 96.12 363 ARG B C 1
ATOM 6889 O O . ARG B 1 363 ? -32.719 -29.781 -16.156 1 96.12 363 ARG B O 1
ATOM 6896 N N . ILE B 1 364 ? -32.5 -28.625 -14.344 1 95.94 364 ILE B N 1
ATOM 6897 C CA . ILE B 1 364 ? -31.844 -29.641 -13.547 1 95.94 364 ILE B CA 1
ATOM 6898 C C . ILE B 1 364 ? -32.719 -30 -12.336 1 95.94 364 ILE B C 1
ATOM 6900 O O . ILE B 1 364 ? -33.156 -29.125 -11.594 1 95.94 364 ILE B O 1
ATOM 6904 N N . LEU B 1 365 ? -32.938 -31.281 -12.258 1 96.12 365 LEU B N 1
ATOM 6905 C CA . LEU B 1 365 ? -33.812 -31.75 -11.188 1 96.12 365 LEU B CA 1
ATOM 6906 C C . LEU B 1 365 ? -33.062 -32.656 -10.211 1 96.12 365 LEU B C 1
ATOM 6908 O O . LEU B 1 365 ? -32.219 -33.469 -10.625 1 96.12 365 LEU B O 1
ATOM 6912 N N . ILE B 1 366 ? -33.312 -32.469 -8.953 1 95.5 366 ILE B N 1
ATOM 6913 C CA . ILE B 1 366 ? -32.844 -33.375 -7.91 1 95.5 366 ILE B CA 1
ATOM 6914 C C . ILE B 1 366 ? -34.062 -34 -7.207 1 95.5 366 ILE B C 1
ATOM 6916 O O . ILE B 1 366 ? -34.844 -33.312 -6.57 1 95.5 366 ILE B O 1
ATOM 6920 N N . ASP B 1 367 ? -34.156 -35.219 -7.32 1 94.69 367 ASP B N 1
ATOM 6921 C CA . ASP B 1 367 ? -35.312 -35.969 -6.82 1 94.69 367 ASP B CA 1
ATOM 6922 C C . ASP B 1 367 ? -36.625 -35.344 -7.336 1 94.69 367 ASP B C 1
ATOM 6924 O O . ASP B 1 367 ? -37.562 -35.156 -6.57 1 94.69 367 ASP B O 1
ATOM 6928 N N . GLY B 1 368 ? -36.594 -34.906 -8.484 1 92.38 368 GLY B N 1
ATOM 6929 C CA . GLY B 1 368 ? -37.781 -34.375 -9.148 1 92.38 368 GLY B CA 1
ATOM 6930 C C . GLY B 1 368 ? -38.031 -32.906 -8.891 1 92.38 368 GLY B C 1
ATOM 6931 O O . GLY B 1 368 ? -38.969 -32.312 -9.43 1 92.38 368 GLY B O 1
ATOM 6932 N N . GLN B 1 369 ? -37.219 -32.281 -8.172 1 94.81 369 GLN B N 1
ATOM 6933 C CA . GLN B 1 369 ? -37.375 -30.875 -7.836 1 94.81 369 GLN B CA 1
ATOM 6934 C C . GLN B 1 369 ? -36.375 -30.031 -8.625 1 94.81 369 GLN B C 1
ATOM 6936 O O . GLN B 1 369 ? -35.188 -30.328 -8.656 1 94.81 369 GLN B O 1
ATOM 6941 N N . ASP B 1 370 ? -36.938 -28.984 -9.203 1 95.31 370 ASP B N 1
ATOM 6942 C CA . ASP B 1 370 ? -36.062 -28.062 -9.906 1 95.31 370 ASP B CA 1
ATOM 6943 C C . ASP B 1 370 ? -35.156 -27.312 -8.922 1 95.31 370 ASP B C 1
ATOM 6945 O O . ASP B 1 370 ? -35.625 -26.75 -7.934 1 95.31 370 ASP B O 1
ATOM 6949 N N . ILE B 1 371 ? -33.875 -27.266 -9.289 1 94.75 371 ILE B N 1
ATOM 6950 C CA . ILE B 1 371 ? -32.906 -26.688 -8.359 1 94.75 371 ILE B CA 1
ATOM 6951 C C . ILE B 1 371 ? -33.125 -25.188 -8.25 1 94.75 371 ILE B C 1
ATOM 6953 O O . ILE B 1 371 ? -32.688 -24.547 -7.297 1 94.75 371 ILE B O 1
ATOM 6957 N N . ARG B 1 372 ? -33.875 -24.5 -9.148 1 94.31 372 ARG B N 1
ATOM 6958 C CA . ARG B 1 372 ? -34.156 -23.062 -9.117 1 94.31 372 ARG B CA 1
ATOM 6959 C C . ARG B 1 372 ? -35.312 -22.75 -8.18 1 94.31 372 ARG B C 1
ATOM 6961 O O . ARG B 1 372 ? -35.531 -21.594 -7.789 1 94.31 372 ARG B O 1
ATOM 6968 N N . GLU B 1 373 ? -35.938 -23.781 -7.754 1 94.25 373 GLU B N 1
ATOM 6969 C CA . GLU B 1 373 ? -37.156 -23.594 -6.953 1 94.25 373 GLU B CA 1
ATOM 6970 C C . GLU B 1 373 ? -36.906 -23.938 -5.484 1 94.25 373 GLU B C 1
ATOM 6972 O O . GLU B 1 373 ? -37.75 -23.703 -4.633 1 94.25 373 GLU B O 1
ATOM 6977 N N . VAL B 1 374 ? -35.812 -24.406 -5.191 1 94.31 374 VAL B N 1
ATOM 6978 C CA . VAL B 1 374 ? -35.469 -24.766 -3.812 1 94.31 374 VAL B CA 1
ATOM 6979 C C . VAL B 1 374 ? -34.5 -23.75 -3.238 1 94.31 374 VAL B C 1
ATOM 6981 O O . VAL B 1 374 ? -33.875 -23 -3.984 1 94.31 374 VAL B O 1
ATOM 6984 N N . SER B 1 375 ? -34.438 -23.734 -1.91 1 94.38 375 SER B N 1
ATOM 6985 C CA . SER B 1 375 ? -33.531 -22.812 -1.249 1 94.38 375 SER B CA 1
ATOM 6986 C C . SER B 1 375 ? -32.062 -23.188 -1.523 1 94.38 375 SER B C 1
ATOM 6988 O O . SER B 1 375 ? -31.703 -24.359 -1.447 1 94.38 375 SER B O 1
ATOM 6990 N N . LEU B 1 376 ? -31.25 -22.203 -1.779 1 92.38 376 LEU B N 1
ATOM 6991 C CA . LEU B 1 376 ? -29.828 -22.422 -2.094 1 92.38 376 LEU B CA 1
ATOM 6992 C C . LEU B 1 376 ? -29.094 -23.047 -0.915 1 92.38 376 LEU B C 1
ATOM 6994 O O . LEU B 1 376 ? -28.234 -23.891 -1.104 1 92.38 376 LEU B O 1
ATOM 6998 N N . GLN B 1 377 ? -29.453 -22.656 0.221 1 91.56 377 GLN B N 1
ATOM 6999 C CA . GLN B 1 377 ? -28.797 -23.156 1.419 1 91.56 377 GLN B CA 1
ATOM 7000 C C . GLN B 1 377 ? -29.031 -24.656 1.575 1 91.56 377 GLN B C 1
ATOM 7002 O O . GLN B 1 377 ? -28.094 -25.422 1.851 1 91.56 377 GLN B O 1
ATOM 7007 N N . SER B 1 378 ? -30.281 -25.031 1.366 1 94.06 378 SER B N 1
ATOM 7008 C CA . SER B 1 378 ? -30.609 -26.438 1.502 1 94.06 378 SER B CA 1
ATOM 7009 C C . SER B 1 378 ? -29.984 -27.266 0.39 1 94.06 378 SER B C 1
ATOM 7011 O O . SER B 1 378 ? -29.531 -28.391 0.626 1 94.06 378 SER B O 1
ATOM 7013 N N . LEU B 1 379 ? -29.953 -26.703 -0.732 1 94.94 379 LEU B N 1
ATOM 7014 C CA . LEU B 1 379 ? -29.344 -27.391 -1.87 1 94.94 379 LEU B CA 1
ATOM 7015 C C . LEU B 1 379 ? -27.859 -27.625 -1.634 1 94.94 379 LEU B C 1
ATOM 7017 O O . LEU B 1 379 ? -27.375 -28.75 -1.768 1 94.94 379 LEU B O 1
ATOM 7021 N N . ARG B 1 380 ? -27.188 -26.609 -1.217 1 94.06 380 ARG B N 1
ATOM 7022 C CA . ARG B 1 380 ? -25.734 -26.672 -1.064 1 94.06 380 ARG B CA 1
ATOM 7023 C C . ARG B 1 380 ? -25.344 -27.453 0.182 1 94.06 380 ARG B C 1
ATOM 7025 O O . ARG B 1 380 ? -24.297 -28.109 0.21 1 94.06 380 ARG B O 1
ATOM 7032 N N . ARG B 1 381 ? -26.188 -27.438 1.126 1 92.88 381 ARG B N 1
ATOM 7033 C CA . ARG B 1 381 ? -25.938 -28.234 2.33 1 92.88 381 ARG B CA 1
ATOM 7034 C C . ARG B 1 381 ? -26.031 -29.719 2.033 1 92.88 381 ARG B C 1
ATOM 7036 O O . ARG B 1 381 ? -25.359 -30.531 2.682 1 92.88 381 ARG B O 1
ATOM 7043 N N . SER B 1 382 ? -26.734 -30.047 1.028 1 93.62 382 SER B N 1
ATOM 7044 C CA . SER B 1 382 ? -26.969 -31.453 0.694 1 93.62 382 SER B CA 1
ATOM 7045 C C . SER B 1 382 ? -25.891 -31.984 -0.245 1 93.62 382 SER B C 1
ATOM 7047 O O . SER B 1 382 ? -25.859 -33.156 -0.56 1 93.62 382 SER B O 1
ATOM 7049 N N . MET B 1 383 ? -25.016 -31.125 -0.573 1 94.31 383 MET B N 1
ATOM 7050 C CA . MET B 1 383 ? -24 -31.531 -1.533 1 94.31 383 MET B CA 1
ATOM 7051 C C . MET B 1 383 ? -22.594 -31.281 -0.985 1 94.31 383 MET B C 1
ATOM 7053 O O . MET B 1 383 ? -22.375 -30.297 -0.267 1 94.31 383 MET B O 1
ATOM 7057 N N . GLY B 1 384 ? -21.672 -32.156 -1.23 1 92.38 384 GLY B N 1
ATOM 7058 C CA . GLY B 1 384 ? -20.25 -32 -0.954 1 92.38 384 GLY B CA 1
ATOM 7059 C C . GLY B 1 384 ? -19.391 -32.062 -2.199 1 92.38 384 GLY B C 1
ATOM 7060 O O . GLY B 1 384 ? -19.609 -32.938 -3.061 1 92.38 384 GLY B O 1
ATOM 7061 N N . ILE B 1 385 ? -18.531 -31.109 -2.32 1 91.75 385 ILE B N 1
ATOM 7062 C CA . ILE B 1 385 ? -17.719 -31.047 -3.521 1 91.75 385 ILE B CA 1
ATOM 7063 C C . ILE B 1 385 ? -16.234 -31.109 -3.135 1 91.75 385 ILE B C 1
ATOM 7065 O O . ILE B 1 385 ? -15.805 -30.453 -2.195 1 91.75 385 ILE B O 1
ATOM 7069 N N . VAL B 1 386 ? -15.555 -32 -3.756 1 87.88 386 VAL B N 1
ATOM 7070 C CA . VAL B 1 386 ? -14.094 -32 -3.695 1 87.88 386 VAL B CA 1
ATOM 7071 C C . VAL B 1 386 ? -13.523 -31.484 -5.012 1 87.88 386 VAL B C 1
ATOM 7073 O O . VAL B 1 386 ? -13.523 -32.188 -6.023 1 87.88 386 VAL B O 1
ATOM 7076 N N . PRO B 1 387 ? -13.055 -30.266 -4.984 1 86.06 387 PRO B N 1
ATOM 7077 C CA . PRO B 1 387 ? -12.578 -29.656 -6.227 1 86.06 387 PRO B CA 1
ATOM 7078 C C . PRO B 1 387 ? -11.219 -30.203 -6.668 1 86.06 387 PRO B C 1
ATOM 7080 O O . PRO B 1 387 ? -10.562 -30.922 -5.906 1 86.06 387 PRO B O 1
ATOM 7083 N N . GLN B 1 388 ? -10.922 -29.828 -7.945 1 74.19 388 GLN B N 1
ATOM 7084 C CA . GLN B 1 388 ? -9.617 -30.203 -8.492 1 74.19 388 GLN B CA 1
ATOM 7085 C C . GLN B 1 388 ? -8.492 -29.484 -7.766 1 74.19 388 GLN B C 1
ATOM 7087 O O . GLN B 1 388 ? -7.512 -30.109 -7.348 1 74.19 388 GLN B O 1
ATOM 7092 N N . ASP B 1 389 ? -8.711 -28.188 -7.613 1 76.31 389 ASP B N 1
ATOM 7093 C CA . ASP B 1 389 ? -7.766 -27.359 -6.875 1 76.31 389 ASP B CA 1
ATOM 7094 C C . ASP B 1 389 ? -8.312 -26.984 -5.5 1 76.31 389 ASP B C 1
ATOM 7096 O O . ASP B 1 389 ? -9.297 -26.25 -5.391 1 76.31 389 ASP B O 1
ATOM 7100 N N . THR B 1 390 ? -7.57 -27.625 -4.551 1 78.5 390 THR B N 1
ATOM 7101 C CA . THR B 1 390 ? -8.047 -27.391 -3.193 1 78.5 390 THR B CA 1
ATOM 7102 C C . THR B 1 390 ? -7.395 -26.141 -2.602 1 78.5 390 THR B C 1
ATOM 7104 O O . THR B 1 390 ? -6.168 -26.031 -2.58 1 78.5 390 THR B O 1
ATOM 7107 N N . SER B 1 391 ? -8.234 -25.266 -2.23 1 82.44 391 SER B N 1
ATOM 7108 C CA . SER B 1 391 ? -7.738 -24.094 -1.536 1 82.44 391 SER B CA 1
ATOM 7109 C C . SER B 1 391 ? -7.875 -24.234 -0.024 1 82.44 391 SER B C 1
ATOM 7111 O O . SER B 1 391 ? -8.852 -24.797 0.462 1 82.44 391 SER B O 1
ATOM 7113 N N . LEU B 1 392 ? -6.852 -23.875 0.648 1 87.88 392 LEU B N 1
ATOM 7114 C CA . LEU B 1 392 ? -6.84 -23.953 2.104 1 87.88 392 LEU B CA 1
ATOM 7115 C C . LEU B 1 392 ? -6.832 -22.562 2.73 1 87.88 392 LEU B C 1
ATOM 7117 O O . LEU B 1 392 ? -6.199 -21.656 2.205 1 87.88 392 LEU B O 1
ATOM 7121 N N . PHE B 1 393 ? -7.59 -22.5 3.795 1 90.44 393 PHE B N 1
ATOM 7122 C CA . PHE B 1 393 ? -7.59 -21.25 4.551 1 90.44 393 PHE B CA 1
ATOM 7123 C C . PHE B 1 393 ? -6.273 -21.062 5.297 1 90.44 393 PHE B C 1
ATOM 7125 O O . PHE B 1 393 ? -5.621 -22.047 5.66 1 90.44 393 PHE B O 1
ATOM 7132 N N . HIS B 1 394 ? -5.945 -19.812 5.492 1 87.69 394 HIS B N 1
ATOM 7133 C CA . HIS B 1 394 ? -4.758 -19.516 6.285 1 87.69 394 HIS B CA 1
ATOM 7134 C C . HIS B 1 394 ? -5.023 -19.719 7.773 1 87.69 394 HIS B C 1
ATOM 7136 O O . HIS B 1 394 ? -5.168 -18.75 8.523 1 87.69 394 HIS B O 1
ATOM 7142 N N . SER B 1 395 ? -5 -20.891 8.164 1 89.56 395 SER B N 1
ATOM 7143 C CA . SER B 1 395 ? -5.258 -21.312 9.539 1 89.56 395 SER B CA 1
ATOM 7144 C C . SER B 1 395 ? -4.617 -22.672 9.82 1 89.56 395 SER B C 1
ATOM 7146 O O . SER B 1 395 ? -3.863 -23.188 9 1 89.56 395 SER B O 1
ATOM 7148 N N . ASP B 1 396 ? -4.934 -23.172 10.938 1 91.69 396 ASP B N 1
ATOM 7149 C CA . ASP B 1 396 ? -4.34 -24.453 11.305 1 91.69 396 ASP B CA 1
ATOM 7150 C C . ASP B 1 396 ? -5.031 -25.609 10.594 1 91.69 396 ASP B C 1
ATOM 7152 O O . ASP B 1 396 ? -6.133 -25.438 10.055 1 91.69 396 ASP B O 1
ATOM 7156 N N . VAL B 1 397 ? -4.352 -26.75 10.516 1 92.94 397 VAL B N 1
ATOM 7157 C CA . VAL B 1 397 ? -4.859 -27.938 9.82 1 92.94 397 VAL B CA 1
ATOM 7158 C C . VAL B 1 397 ? -6.168 -28.391 10.461 1 92.94 397 VAL B C 1
ATOM 7160 O O . VAL B 1 397 ? -7.102 -28.781 9.758 1 92.94 397 VAL B O 1
ATOM 7163 N N . MET B 1 398 ? -6.254 -28.266 11.742 1 94.56 398 MET B N 1
ATOM 7164 C CA . MET B 1 398 ? -7.465 -28.656 12.461 1 94.56 398 MET B CA 1
ATOM 7165 C C . MET B 1 398 ? -8.664 -27.828 11.992 1 94.56 398 MET B C 1
ATOM 7167 O O . MET B 1 398 ? -9.727 -28.375 11.711 1 94.56 398 MET B O 1
ATOM 7171 N N . HIS B 1 399 ? -8.469 -26.625 11.906 1 93.31 399 HIS B N 1
ATOM 7172 C CA . HIS B 1 399 ? -9.547 -25.734 11.492 1 93.31 399 HIS B CA 1
ATOM 7173 C C . HIS B 1 399 ? -9.938 -25.969 10.039 1 93.31 399 HIS B C 1
ATOM 7175 O O . HIS B 1 399 ? -11.117 -25.891 9.688 1 93.31 399 HIS B O 1
ATOM 7181 N N . ASN B 1 400 ? -8.961 -26.219 9.211 1 94.31 400 ASN B N 1
ATOM 7182 C CA . ASN B 1 400 ? -9.234 -26.453 7.797 1 94.31 400 ASN B CA 1
ATOM 7183 C C . ASN B 1 400 ? -10.109 -27.688 7.594 1 94.31 400 ASN B C 1
ATOM 7185 O O . ASN B 1 400 ? -10.977 -27.703 6.719 1 94.31 400 ASN B O 1
ATOM 7189 N N . ILE B 1 401 ? -9.891 -28.688 8.43 1 94.94 401 ILE B N 1
ATOM 7190 C CA . ILE B 1 401 ? -10.727 -29.875 8.336 1 94.94 401 ILE B CA 1
ATOM 7191 C C . ILE B 1 401 ? -12.078 -29.625 8.992 1 94.94 401 ILE B C 1
ATOM 7193 O O . ILE B 1 401 ? -13.125 -29.969 8.438 1 94.94 401 ILE B O 1
ATOM 7197 N N . ARG B 1 402 ? -12.062 -28.969 10.117 1 95.5 402 ARG B N 1
ATOM 7198 C CA . ARG B 1 402 ? -13.281 -28.672 10.867 1 95.5 402 ARG B CA 1
ATOM 7199 C C . ARG B 1 402 ? -14.211 -27.781 10.062 1 95.5 402 ARG B C 1
ATOM 7201 O O . ARG B 1 402 ? -15.406 -27.688 10.352 1 95.5 402 ARG B O 1
ATOM 7208 N N . TYR B 1 403 ? -13.664 -27.172 9.062 1 94.62 403 TYR B N 1
ATOM 7209 C CA . TYR B 1 403 ? -14.453 -26.266 8.234 1 94.62 403 TYR B CA 1
ATOM 7210 C C . TYR B 1 403 ? -15.602 -27 7.555 1 94.62 403 TYR B C 1
ATOM 7212 O O . TYR B 1 403 ? -16.578 -26.391 7.129 1 94.62 403 TYR B O 1
ATOM 7220 N N . GLY B 1 404 ? -15.508 -28.297 7.402 1 94.25 404 GLY B N 1
ATOM 7221 C CA . GLY B 1 404 ? -16.609 -29.109 6.879 1 94.25 404 GLY B CA 1
ATOM 7222 C C . GLY B 1 404 ? -17.828 -29.109 7.77 1 94.25 404 GLY B C 1
ATOM 7223 O O . GLY B 1 404 ? -18.953 -29.188 7.285 1 94.25 404 GLY B O 1
ATOM 7224 N N . ASN B 1 405 ? -17.609 -29.156 8.992 1 95.19 405 ASN B N 1
ATOM 7225 C CA . ASN B 1 405 ? -18.609 -29.016 10.055 1 95.19 405 ASN B CA 1
ATOM 7226 C C . ASN B 1 405 ? -18.016 -28.281 11.266 1 95.19 405 ASN B C 1
ATOM 7228 O O . ASN B 1 405 ? -17.359 -28.906 12.102 1 95.19 405 ASN B O 1
ATOM 7232 N N . LEU B 1 406 ? -18.375 -27.062 11.453 1 94.69 406 LEU B N 1
ATOM 7233 C CA . LEU B 1 406 ? -17.75 -26.188 12.43 1 94.69 406 LEU B CA 1
ATOM 7234 C C . LEU B 1 406 ? -18.078 -26.625 13.852 1 94.69 406 LEU B C 1
ATOM 7236 O O . LEU B 1 406 ? -17.375 -26.266 14.797 1 94.69 406 LEU B O 1
ATOM 7240 N N . GLU B 1 407 ? -19.078 -27.422 14.016 1 93.88 407 GLU B N 1
ATOM 7241 C CA . GLU B 1 407 ? -19.516 -27.859 15.336 1 93.88 407 GLU B CA 1
ATOM 7242 C C . GLU B 1 407 ? -18.891 -29.203 15.703 1 93.88 407 GLU B C 1
ATOM 7244 O O . GLU B 1 407 ? -19.062 -29.688 16.828 1 93.88 407 GLU B O 1
ATOM 7249 N N . ALA B 1 408 ? -18.125 -29.734 14.781 1 95.56 408 ALA B N 1
ATOM 7250 C CA . ALA B 1 408 ? -17.547 -31.047 15.008 1 95.56 408 ALA B CA 1
ATOM 7251 C C . ALA B 1 408 ? -16.516 -31.016 16.125 1 95.56 408 ALA B C 1
ATOM 7253 O O . ALA B 1 408 ? -15.773 -30.031 16.25 1 95.56 408 ALA B O 1
ATOM 7254 N N . SER B 1 409 ? -16.438 -32 16.891 1 96.19 409 SER B N 1
ATOM 7255 C CA . SER B 1 409 ? -15.453 -32.125 17.953 1 96.19 409 SER B CA 1
ATOM 7256 C C . SER B 1 409 ? -14.086 -32.5 17.406 1 96.19 409 SER B C 1
ATOM 7258 O O . SER B 1 409 ? -13.969 -32.938 16.25 1 96.19 409 SER B O 1
ATOM 7260 N N . ASP B 1 410 ? -13.039 -32.406 18.188 1 95.5 410 ASP B N 1
ATOM 7261 C CA . ASP B 1 410 ? -11.68 -32.75 17.781 1 95.5 410 ASP B CA 1
ATOM 7262 C C . ASP B 1 410 ? -11.562 -34.219 17.422 1 95.5 410 ASP B C 1
ATOM 7264 O O . ASP B 1 410 ? -10.844 -34.594 16.484 1 95.5 410 ASP B O 1
ATOM 7268 N N . GLU B 1 411 ? -12.359 -34.969 18.109 1 95.19 411 GLU B N 1
ATOM 7269 C CA . GLU B 1 411 ? -12.312 -36.406 17.859 1 95.19 411 GLU B CA 1
ATOM 7270 C C . GLU B 1 411 ? -12.906 -36.75 16.5 1 95.19 411 GLU B C 1
ATOM 7272 O O . GLU B 1 411 ? -12.398 -37.625 15.797 1 95.19 411 GLU B O 1
ATOM 7277 N N . GLU B 1 412 ? -13.953 -36.094 16.203 1 94.94 412 GLU B N 1
ATOM 7278 C CA . GLU B 1 412 ? -14.586 -36.312 14.914 1 94.94 412 GLU B CA 1
ATOM 7279 C C . GLU B 1 412 ? -13.664 -35.906 13.766 1 94.94 412 GLU B C 1
ATOM 7281 O O . GLU B 1 412 ? -13.594 -36.594 12.742 1 94.94 412 GLU B O 1
ATOM 7286 N N . VAL B 1 413 ? -12.953 -34.844 13.945 1 95.94 413 VAL B N 1
ATOM 7287 C CA . VAL B 1 413 ? -12.023 -34.344 12.938 1 95.94 413 VAL B CA 1
ATOM 7288 C C . VAL B 1 413 ? -10.883 -35.344 12.758 1 95.94 413 VAL B C 1
ATOM 7290 O O . VAL B 1 413 ? -10.492 -35.656 11.625 1 95.94 413 VAL B O 1
ATOM 7293 N N . LYS B 1 414 ? -10.391 -35.844 13.875 1 95.19 414 LYS B N 1
ATOM 7294 C CA . LYS B 1 414 ? -9.297 -36.812 13.805 1 95.19 414 LYS B CA 1
ATOM 7295 C C . LYS B 1 414 ? -9.758 -38.125 13.156 1 95.19 414 LYS B C 1
ATOM 7297 O O . LYS B 1 414 ? -8.984 -38.781 12.445 1 95.19 414 LYS B O 1
ATOM 7302 N N . ARG B 1 415 ? -10.969 -38.438 13.406 1 92.5 415 ARG B N 1
ATOM 7303 C CA . ARG B 1 415 ? -11.523 -39.656 12.82 1 92.5 415 ARG B CA 1
ATOM 7304 C C . ARG B 1 415 ? -11.555 -39.594 11.297 1 92.5 415 ARG B C 1
ATOM 7306 O O . ARG B 1 415 ? -11.125 -40.5 10.617 1 92.5 415 ARG B O 1
ATOM 7313 N N . VAL B 1 416 ? -12.086 -38.469 10.789 1 92 416 VAL B N 1
ATOM 7314 C CA . VAL B 1 416 ? -12.195 -38.344 9.344 1 92 416 VAL B CA 1
ATOM 7315 C C . VAL B 1 416 ? -10.805 -38.188 8.727 1 92 416 VAL B C 1
ATOM 7317 O O . VAL B 1 416 ? -10.562 -38.656 7.609 1 92 416 VAL B O 1
ATOM 7320 N N . ALA B 1 417 ? -9.891 -37.562 9.453 1 92.88 417 ALA B N 1
ATOM 7321 C CA . ALA B 1 417 ? -8.516 -37.469 8.969 1 92.88 417 ALA B CA 1
ATOM 7322 C C . ALA B 1 417 ? -7.871 -38.844 8.82 1 92.88 417 ALA B C 1
ATOM 7324 O O . ALA B 1 417 ? -7.105 -39.062 7.883 1 92.88 417 ALA B O 1
ATOM 7325 N N . ARG B 1 418 ? -8.18 -39.688 9.734 1 89.25 418 ARG B N 1
ATOM 7326 C CA . ARG B 1 418 ? -7.688 -41.062 9.656 1 89.25 418 ARG B CA 1
ATOM 7327 C C . ARG B 1 418 ? -8.289 -41.781 8.453 1 89.25 418 ARG B C 1
ATOM 7329 O O . ARG B 1 418 ? -7.594 -42.531 7.758 1 89.25 418 ARG B O 1
ATOM 7336 N N . MET B 1 419 ? -9.523 -41.5 8.289 1 84.38 419 MET B N 1
ATOM 7337 C CA . MET B 1 419 ? -10.219 -42.125 7.168 1 84.38 419 MET B CA 1
ATOM 7338 C C . MET B 1 419 ? -9.625 -41.688 5.84 1 84.38 419 MET B C 1
ATOM 7340 O O . MET B 1 419 ? -9.547 -42.469 4.887 1 84.38 419 MET B O 1
ATOM 7344 N N . ALA B 1 420 ? -9.258 -40.438 5.781 1 85.62 420 ALA B N 1
ATOM 7345 C CA . ALA B 1 420 ? -8.68 -39.875 4.559 1 85.62 420 ALA B CA 1
ATOM 7346 C C . ALA B 1 420 ? -7.18 -40.156 4.496 1 85.62 420 ALA B C 1
ATOM 7348 O O . ALA B 1 420 ? -6.508 -39.719 3.557 1 85.62 420 ALA B O 1
ATOM 7349 N N . ARG B 1 421 ? -6.523 -40.719 5.547 1 82.94 421 ARG B N 1
ATOM 7350 C CA . ARG B 1 421 ? -5.121 -41.125 5.617 1 82.94 421 ARG B CA 1
ATOM 7351 C C . ARG B 1 421 ? -4.199 -39.906 5.59 1 82.94 421 ARG B C 1
ATOM 7353 O O . ARG B 1 421 ? -3.203 -39.906 4.867 1 82.94 421 ARG B O 1
ATOM 7360 N N . ILE B 1 422 ? -4.59 -38.906 6.234 1 88.5 422 ILE B N 1
ATOM 7361 C CA . ILE B 1 422 ? -3.75 -37.719 6.289 1 88.5 422 ILE B CA 1
ATOM 7362 C C . ILE B 1 422 ? -3.281 -37.469 7.723 1 88.5 422 ILE B C 1
ATOM 7364 O O . ILE B 1 422 ? -2.4 -36.656 7.965 1 88.5 422 ILE B O 1
ATOM 7368 N N . ASP B 1 423 ? -3.773 -38.25 8.664 1 90.25 423 ASP B N 1
ATOM 7369 C CA . ASP B 1 423 ? -3.465 -38.094 10.078 1 90.25 423 ASP B CA 1
ATOM 7370 C C . ASP B 1 423 ? -1.974 -38.281 10.344 1 90.25 423 ASP B C 1
ATOM 7372 O O . ASP B 1 423 ? -1.36 -37.5 11.07 1 90.25 423 ASP B O 1
ATOM 7376 N N . GLU B 1 424 ? -1.457 -39.312 9.703 1 87.81 424 GLU B N 1
ATOM 7377 C CA . GLU B 1 424 ? -0.039 -39.562 9.914 1 87.81 424 GLU B CA 1
ATOM 7378 C C . GLU B 1 424 ? 0.828 -38.438 9.406 1 87.81 424 GLU B C 1
ATOM 7380 O O . GLU B 1 424 ? 1.812 -38.062 10.047 1 87.81 424 GLU B O 1
ATOM 7385 N N . THR B 1 425 ? 0.431 -37.938 8.281 1 86.75 425 THR B N 1
ATOM 7386 C CA . THR B 1 425 ? 1.171 -36.844 7.699 1 86.75 425 THR B CA 1
ATOM 7387 C C . THR B 1 425 ? 1.099 -35.594 8.602 1 86.75 425 THR B C 1
ATOM 7389 O O . THR B 1 425 ? 2.09 -34.875 8.773 1 86.75 425 THR B O 1
ATOM 7392 N N . ILE B 1 426 ? -0.029 -35.406 9.234 1 91.5 426 ILE B N 1
ATOM 7393 C CA . ILE B 1 426 ? -0.245 -34.25 10.094 1 91.5 426 ILE B CA 1
ATOM 7394 C C . ILE B 1 426 ? 0.566 -34.406 11.383 1 91.5 426 ILE B C 1
ATOM 7396 O O . ILE B 1 426 ? 1.17 -33.438 11.859 1 91.5 426 ILE B O 1
ATOM 7400 N N . GLU B 1 427 ? 0.609 -35.562 11.852 1 90.88 427 GLU B N 1
ATOM 7401 C CA . GLU B 1 427 ? 1.304 -35.812 13.109 1 90.88 427 GLU B CA 1
ATOM 7402 C C . GLU B 1 427 ? 2.816 -35.688 12.938 1 90.88 427 GLU B C 1
ATOM 7404 O O . GLU B 1 427 ? 3.535 -35.438 13.906 1 90.88 427 GLU B O 1
ATOM 7409 N N . LYS B 1 428 ? 3.281 -35.844 11.773 1 87.44 428 LYS B N 1
ATOM 7410 C CA . LYS B 1 428 ? 4.711 -35.75 11.484 1 87.44 428 LYS B CA 1
ATOM 7411 C C . LYS B 1 428 ? 5.16 -34.312 11.344 1 87.44 428 LYS B C 1
ATOM 7413 O O . LYS B 1 428 ? 6.359 -34.031 11.398 1 87.44 428 LYS B O 1
ATOM 7418 N N . LEU B 1 429 ? 4.219 -33.5 11.203 1 86.19 429 LEU B N 1
ATOM 7419 C CA . LEU B 1 429 ? 4.562 -32.062 11.094 1 86.19 429 LEU B CA 1
ATOM 7420 C C . LEU B 1 429 ? 5.051 -31.531 12.43 1 86.19 429 LEU B C 1
ATOM 7422 O O . LEU B 1 429 ? 4.66 -32.031 13.492 1 86.19 429 LEU B O 1
ATOM 7426 N N . SER B 1 430 ? 5.844 -30.469 12.469 1 83.56 430 SER B N 1
ATOM 7427 C CA . SER B 1 430 ? 6.473 -29.906 13.656 1 83.56 430 SER B CA 1
ATOM 7428 C C . SER B 1 430 ? 5.43 -29.438 14.664 1 83.56 430 SER B C 1
ATOM 7430 O O . SER B 1 430 ? 5.59 -29.625 15.875 1 83.56 430 SER B O 1
ATOM 7432 N N . GLU B 1 431 ? 4.328 -28.875 14.188 1 90.12 431 GLU B N 1
ATOM 7433 C CA . GLU B 1 431 ? 3.301 -28.359 15.078 1 90.12 431 GLU B CA 1
ATOM 7434 C C . GLU B 1 431 ? 2.049 -29.234 15.047 1 90.12 431 GLU B C 1
ATOM 7436 O O . GLU B 1 431 ? 0.996 -28.828 15.547 1 90.12 431 GLU B O 1
ATOM 7441 N N . GLY B 1 432 ? 2.186 -30.312 14.359 1 90.94 432 GLY B N 1
ATOM 7442 C CA . GLY B 1 432 ? 1.077 -31.25 14.32 1 90.94 432 GLY B CA 1
ATOM 7443 C C . GLY B 1 432 ? -0.201 -30.641 13.773 1 90.94 432 GLY B C 1
ATOM 7444 O O . GLY B 1 432 ? -0.195 -30.031 12.703 1 90.94 432 GLY B O 1
ATOM 7445 N N . TRP B 1 433 ? -1.259 -30.719 14.703 1 92.19 433 TRP B N 1
ATOM 7446 C CA . TRP B 1 433 ? -2.592 -30.281 14.297 1 92.19 433 TRP B CA 1
ATOM 7447 C C . TRP B 1 433 ? -2.695 -28.766 14.297 1 92.19 433 TRP B C 1
ATOM 7449 O O . TRP B 1 433 ? -3.623 -28.203 13.719 1 92.19 433 TRP B O 1
ATOM 7459 N N . LYS B 1 434 ? -1.746 -28.156 14.867 1 91 434 LYS B N 1
ATOM 7460 C CA . LYS B 1 434 ? -1.766 -26.703 14.969 1 91 434 LYS B CA 1
ATOM 7461 C C . LYS B 1 434 ? -0.895 -26.062 13.883 1 91 434 LYS B C 1
ATOM 7463 O O . LYS B 1 434 ? -0.714 -24.844 13.867 1 91 434 LYS B O 1
ATOM 7468 N N . THR B 1 435 ? -0.474 -26.875 12.961 1 89.12 435 THR B N 1
ATOM 7469 C CA . THR B 1 435 ? 0.365 -26.359 11.883 1 89.12 435 THR B CA 1
ATOM 7470 C C . THR B 1 435 ? -0.432 -25.438 10.977 1 89.12 435 THR B C 1
ATOM 7472 O O . THR B 1 435 ? -1.525 -25.781 10.523 1 89.12 435 THR B O 1
ATOM 7475 N N . HIS B 1 436 ? 0.073 -24.281 10.773 1 88.44 436 HIS B N 1
ATOM 7476 C CA . HIS B 1 436 ? -0.577 -23.328 9.883 1 88.44 436 HIS B CA 1
ATOM 7477 C C . HIS B 1 436 ? -0.34 -23.688 8.422 1 88.44 436 HIS B C 1
ATOM 7479 O O . HIS B 1 436 ? 0.791 -23.984 8.023 1 88.44 436 HIS B O 1
ATOM 7485 N N . VAL B 1 437 ? -1.387 -23.703 7.672 1 83.56 437 VAL B N 1
ATOM 7486 C CA . VAL B 1 437 ? -1.304 -24.016 6.246 1 83.56 437 VAL B CA 1
ATOM 7487 C C . VAL B 1 437 ? -1.942 -22.906 5.43 1 83.56 437 VAL B C 1
ATOM 7489 O O . VAL B 1 437 ? -2.494 -21.953 5.992 1 83.56 437 VAL B O 1
ATOM 7492 N N . GLY B 1 438 ? -1.77 -22.859 4.098 1 71.12 438 GLY B N 1
ATOM 7493 C CA . GLY B 1 438 ? -2.303 -21.844 3.217 1 71.12 438 GLY B CA 1
ATOM 7494 C C . GLY B 1 438 ? -1.236 -20.891 2.686 1 71.12 438 GLY B C 1
ATOM 7495 O O . GLY B 1 438 ? -0.061 -21.266 2.609 1 71.12 438 GLY B O 1
ATOM 7496 N N . GLU B 1 439 ? -1.589 -19.859 2.154 1 61.84 439 GLU B N 1
ATOM 7497 C CA . GLU B 1 439 ? -0.698 -18.953 1.423 1 61.84 439 GLU B CA 1
ATOM 7498 C C . GLU B 1 439 ? 0.511 -18.562 2.27 1 61.84 439 GLU B C 1
ATOM 7500 O O . GLU B 1 439 ? 1.64 -18.547 1.772 1 61.84 439 GLU B O 1
ATOM 7505 N N . ARG B 1 440 ? 0.323 -18.312 3.568 1 57.25 440 ARG B N 1
ATOM 7506 C CA . ARG B 1 440 ? 1.434 -17.891 4.414 1 57.25 440 ARG B CA 1
ATOM 7507 C C . ARG B 1 440 ? 1.865 -19 5.359 1 57.25 440 ARG B C 1
ATOM 7509 O O . ARG B 1 440 ? 2.648 -18.766 6.281 1 57.25 440 ARG B O 1
ATOM 7516 N N . GLY B 1 441 ? 1.29 -20.234 5.078 1 59.94 441 GLY B N 1
ATOM 7517 C CA . GLY B 1 441 ? 1.622 -21.375 5.926 1 59.94 441 GLY B CA 1
ATOM 7518 C C . GLY B 1 441 ? 2.42 -22.438 5.207 1 59.94 441 GLY B C 1
ATOM 7519 O O . GLY B 1 441 ? 2.965 -22.203 4.129 1 59.94 441 GLY B O 1
ATOM 7520 N N . LEU B 1 442 ? 2.518 -23.5 5.918 1 64.88 442 LEU B N 1
ATOM 7521 C CA . LEU B 1 442 ? 3.191 -24.656 5.348 1 64.88 442 LEU B CA 1
ATOM 7522 C C . LEU B 1 442 ? 2.494 -25.125 4.07 1 64.88 442 LEU B C 1
ATOM 7524 O O . LEU B 1 442 ? 1.265 -25.203 4.023 1 64.88 442 LEU B O 1
ATOM 7528 N N . MET B 1 443 ? 3.264 -25.297 3.043 1 69.19 443 MET B N 1
ATOM 7529 C CA . MET B 1 443 ? 2.711 -25.781 1.783 1 69.19 443 MET B CA 1
ATOM 7530 C C . MET B 1 443 ? 2.619 -27.297 1.783 1 69.19 443 MET B C 1
ATOM 7532 O O . MET B 1 443 ? 3.59 -27.984 2.111 1 69.19 443 MET B O 1
ATOM 7536 N N . LEU B 1 444 ? 1.474 -27.812 1.728 1 75.81 444 LEU B N 1
ATOM 7537 C CA . LEU B 1 444 ? 1.232 -29.234 1.599 1 75.81 444 LEU B CA 1
ATOM 7538 C C . LEU B 1 444 ? 1.326 -29.672 0.141 1 75.81 444 LEU B C 1
ATOM 7540 O O . LEU B 1 444 ? 1.117 -28.875 -0.769 1 75.81 444 LEU B O 1
ATOM 7544 N N . SER B 1 445 ? 1.754 -30.875 -0.052 1 71.56 445 SER B N 1
ATOM 7545 C CA . SER B 1 445 ? 1.786 -31.422 -1.406 1 71.56 445 SER B CA 1
ATOM 7546 C C . SER B 1 445 ? 0.386 -31.484 -2.01 1 71.56 445 SER B C 1
ATOM 7548 O O . SER B 1 445 ? -0.609 -31.359 -1.295 1 71.56 445 SER B O 1
ATOM 7550 N N . GLY B 1 446 ? 0.316 -31.547 -3.318 1 73 446 GLY B N 1
ATOM 7551 C CA . GLY B 1 446 ? -0.967 -31.656 -3.994 1 73 446 GLY B CA 1
ATOM 7552 C C . GLY B 1 446 ? -1.835 -32.781 -3.465 1 73 446 GLY B C 1
ATOM 7553 O O . GLY B 1 446 ? -3.029 -32.594 -3.227 1 73 446 GLY B O 1
ATOM 7554 N N . GLY B 1 447 ? -1.193 -33.875 -3.248 1 74.06 447 GLY B N 1
ATOM 7555 C CA . GLY B 1 447 ? -1.915 -35.031 -2.721 1 74.06 447 GLY B CA 1
ATOM 7556 C C . GLY B 1 447 ? -2.4 -34.844 -1.298 1 74.06 447 GLY B C 1
ATOM 7557 O O . GLY B 1 447 ? -3.51 -35.25 -0.95 1 74.06 447 GLY B O 1
ATOM 7558 N N . GLU B 1 448 ? -1.573 -34.25 -0.499 1 80.44 448 GLU B N 1
ATOM 7559 C CA . GLU B 1 448 ? -1.951 -34 0.884 1 80.44 448 GLU B CA 1
ATOM 7560 C C . GLU B 1 448 ? -3.111 -33 0.952 1 80.44 448 GLU B C 1
ATOM 7562 O O . GLU B 1 448 ? -4.016 -33.156 1.778 1 80.44 448 GLU B O 1
ATOM 7567 N N . ARG B 1 449 ? -3.1 -32.062 0.072 1 85 449 ARG B N 1
ATOM 7568 C CA . ARG B 1 449 ? -4.188 -31.094 0.017 1 85 449 ARG B CA 1
ATOM 7569 C C . ARG B 1 449 ? -5.5 -31.75 -0.382 1 85 449 ARG B C 1
ATOM 7571 O O . ARG B 1 449 ? -6.559 -31.406 0.144 1 85 449 ARG B O 1
ATOM 7578 N N . GLN B 1 450 ? -5.387 -32.625 -1.278 1 82.38 450 GLN B N 1
ATOM 7579 C CA . GLN B 1 450 ? -6.574 -33.344 -1.74 1 82.38 450 GLN B CA 1
ATOM 7580 C C . GLN B 1 450 ? -7.16 -34.219 -0.634 1 82.38 450 GLN B C 1
ATOM 7582 O O . GLN B 1 450 ? -8.375 -34.281 -0.471 1 82.38 450 GLN B O 1
ATOM 7587 N N . ARG B 1 451 ? -6.258 -34.906 0.077 1 83.69 451 ARG B N 1
ATOM 7588 C CA . ARG B 1 451 ? -6.723 -35.719 1.183 1 83.69 451 ARG B CA 1
ATOM 7589 C C . ARG B 1 451 ? -7.379 -34.875 2.268 1 83.69 451 ARG B C 1
ATOM 7591 O O . ARG B 1 451 ? -8.336 -35.312 2.91 1 83.69 451 ARG B O 1
ATOM 7598 N N . LEU B 1 452 ? -6.844 -33.75 2.424 1 89.25 452 LEU B N 1
ATOM 7599 C CA . LEU B 1 452 ? -7.441 -32.844 3.383 1 89.25 452 LEU B CA 1
ATOM 7600 C C . LEU B 1 452 ? -8.828 -32.406 2.926 1 89.25 452 LEU B C 1
ATOM 7602 O O . LEU B 1 452 ? -9.75 -32.281 3.742 1 89.25 452 LEU B O 1
ATOM 7606 N N . ALA B 1 453 ? -8.961 -32.125 1.654 1 89.38 453 ALA B N 1
ATOM 7607 C CA . ALA B 1 453 ? -10.25 -31.75 1.089 1 89.38 453 ALA B CA 1
ATOM 7608 C C . ALA B 1 453 ? -11.273 -32.875 1.246 1 89.38 453 ALA B C 1
ATOM 7610 O O . ALA B 1 453 ? -12.453 -32.594 1.523 1 89.38 453 ALA B O 1
ATOM 7611 N N . VAL B 1 454 ? -10.789 -34.031 1.044 1 87.31 454 VAL B N 1
ATOM 7612 C CA . VAL B 1 454 ? -11.664 -35.188 1.19 1 87.31 454 VAL B CA 1
ATOM 7613 C C . VAL B 1 454 ? -12.125 -35.312 2.643 1 87.31 454 VAL B C 1
ATOM 7615 O O . VAL B 1 454 ? -13.305 -35.562 2.908 1 87.31 454 VAL B O 1
ATOM 7618 N N . ALA B 1 455 ? -11.203 -35.156 3.547 1 90.75 455 ALA B N 1
ATOM 7619 C CA . ALA B 1 455 ? -11.547 -35.219 4.965 1 90.75 455 ALA B CA 1
ATOM 7620 C C . ALA B 1 455 ? -12.602 -34.156 5.316 1 90.75 455 ALA B C 1
ATOM 7622 O O . ALA B 1 455 ? -13.523 -34.438 6.086 1 90.75 455 ALA B O 1
ATOM 7623 N N . ARG B 1 456 ? -12.508 -33.062 4.766 1 92.94 456 ARG B N 1
ATOM 7624 C CA . ARG B 1 456 ? -13.445 -31.953 5 1 92.94 456 ARG B CA 1
ATOM 7625 C C . ARG B 1 456 ? -14.852 -32.344 4.543 1 92.94 456 ARG B C 1
ATOM 7627 O O . ARG B 1 456 ? -15.828 -32.094 5.25 1 92.94 456 ARG B O 1
ATOM 7634 N N . VAL B 1 457 ? -14.898 -32.875 3.41 1 91.25 457 VAL B N 1
ATOM 7635 C CA . VAL B 1 457 ? -16.188 -33.25 2.84 1 91.25 457 VAL B CA 1
ATOM 7636 C C . VAL B 1 457 ? -16.766 -34.406 3.623 1 91.25 457 VAL B C 1
ATOM 7638 O O . VAL B 1 457 ? -17.984 -34.5 3.805 1 91.25 457 VAL B O 1
ATOM 7641 N N . MET B 1 458 ? -15.906 -35.312 4.066 1 89.19 458 MET B N 1
ATOM 7642 C CA . MET B 1 458 ? -16.359 -36.438 4.867 1 89.19 458 MET B CA 1
ATOM 7643 C C . MET B 1 458 ? -16.984 -35.969 6.176 1 89.19 458 MET B C 1
ATOM 7645 O O . MET B 1 458 ? -17.938 -36.562 6.672 1 89.19 458 MET B O 1
ATOM 7649 N N . LEU B 1 459 ? -16.359 -34.969 6.684 1 92.81 459 LEU B N 1
ATOM 7650 C CA . LEU B 1 459 ? -16.875 -34.438 7.93 1 92.81 459 LEU B CA 1
ATOM 7651 C C . LEU B 1 459 ? -18.266 -33.812 7.719 1 92.81 459 LEU B C 1
ATOM 7653 O O . LEU B 1 459 ? -19.125 -33.906 8.594 1 92.81 459 LEU B O 1
ATOM 7657 N N . LYS B 1 460 ? -18.469 -33.188 6.602 1 92.56 460 LYS B N 1
ATOM 7658 C CA . LYS B 1 460 ? -19.766 -32.594 6.246 1 92.56 460 LYS B CA 1
ATOM 7659 C C . LYS B 1 460 ? -20.812 -33.688 6.086 1 92.56 460 LYS B C 1
ATOM 7661 O O . LYS B 1 460 ? -21.984 -33.5 6.426 1 92.56 460 LYS B O 1
ATOM 7666 N N . ASP B 1 461 ? -20.469 -34.812 5.59 1 88.44 461 ASP B N 1
ATOM 7667 C CA . ASP B 1 461 ? -21.281 -36.031 5.441 1 88.44 461 ASP B CA 1
ATOM 7668 C C . ASP B 1 461 ? -22.562 -35.719 4.668 1 88.44 461 ASP B C 1
ATOM 7670 O O . ASP B 1 461 ? -23.672 -36 5.152 1 88.44 461 ASP B O 1
ATOM 7674 N N . PRO B 1 462 ? -22.516 -35.219 3.42 1 91.75 462 PRO B N 1
ATOM 7675 C CA . PRO B 1 462 ? -23.703 -34.938 2.613 1 91.75 462 PRO B CA 1
ATOM 7676 C C . PRO B 1 462 ? -24.234 -36.156 1.881 1 91.75 462 PRO B C 1
ATOM 7678 O O . PRO B 1 462 ? -23.5 -37.125 1.662 1 91.75 462 PRO B O 1
ATOM 7681 N N . PRO B 1 463 ? -25.469 -36.156 1.481 1 91 463 PRO B N 1
ATOM 7682 C CA . PRO B 1 463 ? -26.047 -37.281 0.755 1 91 463 PRO B CA 1
ATOM 7683 C C . PRO B 1 463 ? -25.578 -37.344 -0.696 1 91 463 PRO B C 1
ATOM 7685 O O . PRO B 1 463 ? -25.594 -38.406 -1.301 1 91 463 PRO B O 1
ATOM 7688 N N . ILE B 1 464 ? -25.188 -36.219 -1.204 1 92.5 464 ILE B N 1
ATOM 7689 C CA . ILE B 1 464 ? -24.719 -36.188 -2.582 1 92.5 464 ILE B CA 1
ATOM 7690 C C . ILE B 1 464 ? -23.25 -35.75 -2.613 1 92.5 464 ILE B C 1
ATOM 7692 O O . ILE B 1 464 ? -22.906 -34.688 -2.051 1 92.5 464 ILE B O 1
ATOM 7696 N N . LEU B 1 465 ? -22.438 -36.5 -3.25 1 90.5 465 LEU B N 1
ATOM 7697 C CA . LEU B 1 465 ? -21 -36.25 -3.299 1 90.5 465 LEU B CA 1
ATOM 7698 C C . LEU B 1 465 ? -20.547 -36 -4.734 1 90.5 465 LEU B C 1
ATOM 7700 O O . LEU B 1 465 ? -20.891 -36.75 -5.637 1 90.5 465 LEU B O 1
ATOM 7704 N N . LEU B 1 466 ? -19.875 -34.906 -4.91 1 90.94 466 LEU B N 1
ATOM 7705 C CA . LEU B 1 466 ? -19.344 -34.531 -6.219 1 90.94 466 LEU B CA 1
ATOM 7706 C C . LEU B 1 466 ? -17.812 -34.438 -6.184 1 90.94 466 LEU B C 1
ATOM 7708 O O . LEU B 1 466 ? -17.266 -33.656 -5.41 1 90.94 466 LEU B O 1
ATOM 7712 N N . PHE B 1 467 ? -17.094 -35.219 -7.066 1 85.81 467 PHE B N 1
ATOM 7713 C CA . PHE B 1 467 ? -15.641 -35.25 -7.105 1 85.81 467 PHE B CA 1
ATOM 7714 C C . PHE B 1 467 ? -15.125 -34.719 -8.438 1 85.81 467 PHE B C 1
ATOM 7716 O O . PHE B 1 467 ? -15.398 -35.281 -9.492 1 85.81 467 PHE B O 1
ATOM 7723 N N . ASP B 1 468 ? -14.438 -33.562 -8.406 1 85.19 468 ASP B N 1
ATOM 7724 C CA . ASP B 1 468 ? -13.852 -32.969 -9.609 1 85.19 468 ASP B CA 1
ATOM 7725 C C . ASP B 1 468 ? -12.383 -33.344 -9.758 1 85.19 468 ASP B C 1
ATOM 7727 O O . ASP B 1 468 ? -11.5 -32.656 -9.25 1 85.19 468 ASP B O 1
ATOM 7731 N N . GLU B 1 469 ? -12.062 -34.281 -10.547 1 69.06 469 GLU B N 1
ATOM 7732 C CA . GLU B 1 469 ? -10.719 -34.781 -10.797 1 69.06 469 GLU B CA 1
ATOM 7733 C C . GLU B 1 469 ? -9.914 -34.875 -9.5 1 69.06 469 GLU B C 1
ATOM 7735 O O . GLU B 1 469 ? -8.758 -34.469 -9.445 1 69.06 469 GLU B O 1
ATOM 7740 N N . ALA B 1 470 ? -10.508 -35.312 -8.438 1 58.81 470 ALA B N 1
ATOM 7741 C CA . ALA B 1 470 ? -9.984 -35.25 -7.074 1 58.81 470 ALA B CA 1
ATOM 7742 C C . ALA B 1 470 ? -8.781 -36.188 -6.918 1 58.81 470 ALA B C 1
ATOM 7744 O O . ALA B 1 470 ? -8.102 -36.156 -5.891 1 58.81 470 ALA B O 1
ATOM 7745 N N . THR B 1 471 ? -8.461 -36.969 -7.949 1 59.41 471 THR B N 1
ATOM 7746 C CA . THR B 1 471 ? -7.379 -37.938 -7.742 1 59.41 471 THR B CA 1
ATOM 7747 C C . THR B 1 471 ? -6.281 -37.719 -8.789 1 59.41 471 THR B C 1
ATOM 7749 O O . THR B 1 471 ? -5.391 -38.562 -8.93 1 59.41 471 THR B O 1
ATOM 7752 N N . SER B 1 472 ? -6.41 -36.562 -9.5 1 56.97 472 SER B N 1
ATOM 7753 C CA . SER B 1 472 ? -5.492 -36.406 -10.617 1 56.97 472 SER B CA 1
ATOM 7754 C C . SER B 1 472 ? -4.066 -36.156 -10.133 1 56.97 472 SER B C 1
ATOM 7756 O O . SER B 1 472 ? -3.105 -36.531 -10.82 1 56.97 472 SER B O 1
ATOM 7758 N N . ALA B 1 473 ? -3.988 -35.625 -8.984 1 56.16 473 ALA B N 1
ATOM 7759 C CA . ALA B 1 473 ? -2.652 -35.281 -8.5 1 56.16 473 ALA B CA 1
ATOM 7760 C C . ALA B 1 473 ? -2.051 -36.438 -7.695 1 56.16 473 ALA B C 1
ATOM 7762 O O . ALA B 1 473 ? -0.91 -36.344 -7.238 1 56.16 473 ALA B O 1
ATOM 7763 N N . LEU B 1 474 ? -2.777 -37.5 -7.574 1 58.41 474 LEU B N 1
ATOM 7764 C CA . LEU B 1 474 ? -2.346 -38.594 -6.73 1 58.41 474 LEU B CA 1
ATOM 7765 C C . LEU B 1 474 ? -1.748 -39.719 -7.57 1 58.41 474 LEU B C 1
ATOM 7767 O O . LEU B 1 474 ? -2.09 -39.875 -8.742 1 58.41 474 LEU B O 1
ATOM 7771 N N . ASP B 1 475 ? -0.702 -40.25 -7.035 1 57.53 475 ASP B N 1
ATOM 7772 C CA . ASP B 1 475 ? -0.208 -41.5 -7.652 1 57.53 475 ASP B CA 1
ATOM 7773 C C . ASP B 1 475 ? -1.27 -42.594 -7.621 1 57.53 475 ASP B C 1
ATOM 7775 O O . ASP B 1 475 ? -2.215 -42.531 -6.832 1 57.53 475 ASP B O 1
ATOM 7779 N N . ALA B 1 476 ? -1.131 -43.562 -8.562 1 57.75 476 ALA B N 1
ATOM 7780 C CA . ALA B 1 476 ? -2.115 -44.594 -8.781 1 57.75 476 ALA B CA 1
ATOM 7781 C C . ALA B 1 476 ? -2.418 -45.344 -7.48 1 57.75 476 ALA B C 1
ATOM 7783 O O . ALA B 1 476 ? -3.576 -45.656 -7.188 1 57.75 476 ALA B O 1
ATOM 7784 N N . TYR B 1 477 ? -1.436 -45.562 -6.723 1 57.16 477 TYR B N 1
ATOM 7785 C CA . TYR B 1 477 ? -1.616 -46.312 -5.484 1 57.16 477 TYR B CA 1
ATOM 7786 C C . TYR B 1 477 ? -2.422 -45.531 -4.473 1 57.16 477 TYR B C 1
ATOM 7788 O O . TYR B 1 477 ? -3.385 -46.031 -3.891 1 57.16 477 TYR B O 1
ATOM 7796 N N . THR B 1 478 ? -2.021 -44.344 -4.305 1 62.41 478 THR B N 1
ATOM 7797 C CA . THR B 1 478 ? -2.705 -43.469 -3.35 1 62.41 478 THR B CA 1
ATOM 7798 C C . THR B 1 478 ? -4.141 -43.219 -3.795 1 62.41 478 THR B C 1
ATOM 7800 O O . THR B 1 478 ? -5.051 -43.125 -2.965 1 62.41 478 THR B O 1
ATOM 7803 N N . GLU B 1 479 ? -4.195 -43.094 -5.082 1 67.56 479 GLU B N 1
ATOM 7804 C CA . GLU B 1 479 ? -5.527 -42.875 -5.645 1 67.56 479 GLU B CA 1
ATOM 7805 C C . GLU B 1 479 ? -6.438 -44.062 -5.328 1 67.56 479 GLU B C 1
ATOM 7807 O O . GLU B 1 479 ? -7.586 -43.875 -4.918 1 67.56 479 GLU B O 1
ATOM 7812 N N . HIS B 1 480 ? -5.883 -45.25 -5.496 1 64.38 480 HIS B N 1
ATOM 7813 C CA . HIS B 1 480 ? -6.664 -46.438 -5.254 1 64.38 480 HIS B CA 1
ATOM 7814 C C . HIS B 1 480 ? -7.051 -46.562 -3.783 1 64.38 480 HIS B C 1
ATOM 7816 O O . HIS B 1 480 ? -8.18 -46.938 -3.463 1 64.38 480 HIS B O 1
ATOM 7822 N N . GLN B 1 481 ? -6.145 -46.281 -2.955 1 65.19 481 GLN B N 1
ATOM 7823 C CA . GLN B 1 481 ? -6.422 -46.375 -1.524 1 65.19 481 GLN B CA 1
ATOM 7824 C C . GLN B 1 481 ? -7.48 -45.344 -1.104 1 65.19 481 GLN B C 1
ATOM 7826 O O . GLN B 1 481 ? -8.367 -45.656 -0.304 1 65.19 481 GLN B O 1
ATOM 7831 N N . LEU B 1 482 ? -7.32 -44.219 -1.634 1 69.06 482 LEU B N 1
ATOM 7832 C CA . LEU B 1 482 ? -8.266 -43.156 -1.297 1 69.06 482 LEU B CA 1
ATOM 7833 C C . LEU B 1 482 ? -9.664 -43.5 -1.797 1 69.06 482 LEU B C 1
ATOM 7835 O O . LEU B 1 482 ? -10.648 -43.312 -1.072 1 69.06 482 LEU B O 1
ATOM 7839 N N . VAL B 1 483 ? -9.664 -43.969 -3.004 1 69.19 483 VAL B N 1
ATOM 7840 C CA . VAL B 1 483 ? -10.953 -44.312 -3.588 1 69.19 483 VAL B CA 1
ATOM 7841 C C . VAL B 1 483 ? -11.57 -45.469 -2.809 1 69.19 483 VAL B C 1
ATOM 7843 O O . VAL B 1 483 ? -12.781 -45.5 -2.564 1 69.19 483 VAL B O 1
ATOM 7846 N N . ARG B 1 484 ? -10.719 -46.344 -2.488 1 67.12 484 ARG B N 1
ATOM 7847 C CA . ARG B 1 484 ? -11.195 -47.469 -1.698 1 67.12 484 ARG B CA 1
ATOM 7848 C C . ARG B 1 484 ? -11.742 -47 -0.352 1 67.12 484 ARG B C 1
ATOM 7850 O O . ARG B 1 484 ? -12.797 -47.469 0.087 1 67.12 484 ARG B O 1
ATOM 7857 N N . ASN B 1 485 ? -11.031 -46.156 0.209 1 65.88 485 ASN B N 1
ATOM 7858 C CA . ASN B 1 485 ? -11.461 -45.656 1.504 1 65.88 485 ASN B CA 1
ATOM 7859 C C . ASN B 1 485 ? -12.766 -44.844 1.389 1 65.88 485 ASN B C 1
ATOM 7861 O O . ASN B 1 485 ? -13.625 -44.938 2.262 1 65.88 485 ASN B O 1
ATOM 7865 N N . ILE B 1 486 ? -12.781 -44.094 0.403 1 68.12 486 ILE B N 1
ATOM 7866 C CA . ILE B 1 486 ? -13.984 -43.344 0.148 1 68.12 486 ILE B CA 1
ATOM 7867 C C . ILE B 1 486 ? -15.172 -44.281 -0.072 1 68.12 486 ILE B C 1
ATOM 7869 O O . ILE B 1 486 ? -16.266 -44.031 0.455 1 68.12 486 ILE B O 1
ATOM 7873 N N . ASN B 1 487 ? -14.781 -45.281 -0.774 1 68.44 487 ASN B N 1
ATOM 7874 C CA . ASN B 1 487 ? -15.828 -46.25 -1.057 1 68.44 487 ASN B CA 1
ATOM 7875 C C . ASN B 1 487 ? -16.297 -46.969 0.215 1 68.44 487 ASN B C 1
ATOM 7877 O O . ASN B 1 487 ? -17.5 -47.156 0.411 1 68.44 487 ASN B O 1
ATOM 7881 N N . GLU B 1 488 ? -15.383 -47.281 0.975 1 64.88 488 GLU B N 1
ATOM 7882 C CA . GLU B 1 488 ? -15.703 -48.062 2.178 1 64.88 488 GLU B CA 1
ATOM 7883 C C . GLU B 1 488 ? -16.406 -47.188 3.213 1 64.88 488 GLU B C 1
ATOM 7885 O O . GLU B 1 488 ? -17.312 -47.656 3.918 1 64.88 488 GLU B O 1
ATOM 7890 N N . ASN B 1 489 ? -16 -46 3.221 1 62.22 489 ASN B N 1
ATOM 7891 C CA . ASN B 1 489 ? -16.484 -45.156 4.324 1 62.22 489 ASN B CA 1
ATOM 7892 C C . ASN B 1 489 ? -17.594 -44.219 3.877 1 62.22 489 ASN B C 1
ATOM 7894 O O . ASN B 1 489 ? -18.469 -43.875 4.672 1 62.22 489 ASN B O 1
ATOM 7898 N N . LEU B 1 490 ? -17.469 -43.625 2.826 1 59.03 490 LEU B N 1
ATOM 7899 C CA . LEU B 1 490 ? -18.422 -42.625 2.359 1 59.03 490 LEU B CA 1
ATOM 7900 C C . LEU B 1 490 ? -19.5 -43.281 1.498 1 59.03 490 LEU B C 1
ATOM 7902 O O . LEU B 1 490 ? -20.688 -42.938 1.6 1 59.03 490 LEU B O 1
ATOM 7906 N N . LEU B 1 491 ? -19.078 -44.25 0.671 1 56.53 491 LEU B N 1
ATOM 7907 C CA . LEU B 1 491 ? -19.953 -44.781 -0.38 1 56.53 491 LEU B CA 1
ATOM 7908 C C . LEU B 1 491 ? -20.766 -45.969 0.117 1 56.53 491 LEU B C 1
ATOM 7910 O O . LEU B 1 491 ? -21.688 -46.406 -0.554 1 56.53 491 LEU B O 1
ATOM 7914 N N . ASN B 1 492 ? -20.422 -46.469 1.31 1 57.19 492 ASN B N 1
ATOM 7915 C CA . ASN B 1 492 ? -21.203 -47.594 1.8 1 57.19 492 ASN B CA 1
ATOM 7916 C C . ASN B 1 492 ? -22.609 -47.156 2.236 1 57.19 492 ASN B C 1
ATOM 7918 O O . ASN B 1 492 ? -23.484 -48 2.457 1 57.19 492 ASN B O 1
ATOM 7922 N N . LYS B 1 493 ? -22.906 -45.906 2.295 1 61.59 493 LYS B N 1
ATOM 7923 C CA . LYS B 1 493 ? -24.172 -45.438 2.836 1 61.59 493 LYS B CA 1
ATOM 7924 C C . LYS B 1 493 ? -25.156 -45.094 1.718 1 61.59 493 LYS B C 1
ATOM 7926 O O . LYS B 1 493 ? -26.094 -44.312 1.925 1 61.59 493 LYS B O 1
ATOM 7931 N N . ASN B 1 494 ? -25.141 -45.75 0.581 1 70.38 494 ASN B N 1
ATOM 7932 C CA . ASN B 1 494 ? -26.062 -45.531 -0.518 1 70.38 494 ASN B CA 1
ATOM 7933 C C . ASN B 1 494 ? -26.141 -44.031 -0.892 1 70.38 494 ASN B C 1
ATOM 7935 O O . ASN B 1 494 ? -27.234 -43.469 -1.002 1 70.38 494 ASN B O 1
ATOM 7939 N N . ARG B 1 495 ? -25.016 -43.344 -0.941 1 83.25 495 ARG B N 1
ATOM 7940 C CA . ARG B 1 495 ? -24.969 -41.938 -1.308 1 83.25 495 ARG B CA 1
ATOM 7941 C C . ARG B 1 495 ? -24.734 -41.781 -2.807 1 83.25 495 ARG B C 1
ATOM 7943 O O . ARG B 1 495 ? -24.031 -42.562 -3.426 1 83.25 495 ARG B O 1
ATOM 7950 N N . THR B 1 496 ? -25.453 -40.812 -3.404 1 86.75 496 THR B N 1
ATOM 7951 C CA . THR B 1 496 ? -25.234 -40.469 -4.812 1 86.75 496 THR B CA 1
ATOM 7952 C C . THR B 1 496 ? -23.891 -39.781 -5.008 1 86.75 496 THR B C 1
ATOM 7954 O O . THR B 1 496 ? -23.609 -38.781 -4.367 1 86.75 496 THR B O 1
ATOM 7957 N N . SER B 1 497 ? -23.016 -40.438 -5.777 1 85.69 497 SER B N 1
ATOM 7958 C CA . SER B 1 497 ? -21.688 -39.875 -5.969 1 85.69 497 SER B CA 1
ATOM 7959 C C . SER B 1 497 ? -21.359 -39.688 -7.445 1 85.69 497 SER B C 1
ATOM 7961 O O . SER B 1 497 ? -21.641 -40.594 -8.258 1 85.69 497 SER B O 1
ATOM 7963 N N . LEU B 1 498 ? -20.953 -38.5 -7.766 1 86.31 498 LEU B N 1
ATOM 7964 C CA . LEU B 1 498 ? -20.531 -38.188 -9.125 1 86.31 498 LEU B CA 1
ATOM 7965 C C . LEU B 1 498 ? -19.031 -37.906 -9.188 1 86.31 498 LEU B C 1
ATOM 7967 O O . LEU B 1 498 ? -18.516 -37.094 -8.445 1 86.31 498 LEU B O 1
ATOM 7971 N N . PHE B 1 499 ? -18.297 -38.719 -10.086 1 82.5 499 PHE B N 1
ATOM 7972 C CA . PHE B 1 499 ? -16.859 -38.594 -10.227 1 82.5 499 PHE B CA 1
ATOM 7973 C C . PHE B 1 499 ? -16.484 -38.094 -11.625 1 82.5 499 PHE B C 1
ATOM 7975 O O . PHE B 1 499 ? -17.031 -38.562 -12.617 1 82.5 499 PHE B O 1
ATOM 7982 N N . ILE B 1 500 ? -15.75 -37.031 -11.609 1 81 500 ILE B N 1
ATOM 7983 C CA . ILE B 1 500 ? -15.117 -36.625 -12.867 1 81 500 ILE B CA 1
ATOM 7984 C C . ILE B 1 500 ? -13.703 -37.219 -12.93 1 81 500 ILE B C 1
ATOM 7986 O O . ILE B 1 500 ? -12.875 -36.938 -12.055 1 81 500 ILE B O 1
ATOM 7990 N N . ALA B 1 501 ? -13.359 -38.312 -13.688 1 67.06 501 ALA B N 1
ATOM 7991 C CA . ALA B 1 501 ? -12.055 -38.969 -13.734 1 67.06 501 ALA B CA 1
ATOM 7992 C C . ALA B 1 501 ? -11.516 -39 -15.156 1 67.06 501 ALA B C 1
ATOM 7994 O O . ALA B 1 501 ? -12.281 -38.938 -16.125 1 67.06 501 ALA B O 1
ATOM 7995 N N . HIS B 1 502 ? -10.273 -38.844 -15.258 1 57.97 502 HIS B N 1
ATOM 7996 C CA . HIS B 1 502 ? -9.648 -39.094 -16.562 1 57.97 502 HIS B CA 1
ATOM 7997 C C . HIS B 1 502 ? -9.508 -40.594 -16.844 1 57.97 502 HIS B C 1
ATOM 7999 O O . HIS B 1 502 ? -9.461 -41 -18 1 57.97 502 HIS B O 1
ATOM 8005 N N . ARG B 1 503 ? -9.273 -41.438 -15.797 1 53.31 503 ARG B N 1
ATOM 8006 C CA . ARG B 1 503 ? -9.016 -42.844 -16.031 1 53.31 503 ARG B CA 1
ATOM 8007 C C . ARG B 1 503 ? -10.195 -43.688 -15.57 1 53.31 503 ARG B C 1
ATOM 8009 O O . ARG B 1 503 ? -10.875 -43.344 -14.602 1 53.31 503 ARG B O 1
ATOM 8016 N N . LEU B 1 504 ? -10.703 -44.781 -16.422 1 49.25 504 LEU B N 1
ATOM 8017 C CA . LEU B 1 504 ? -11.969 -45.5 -16.609 1 49.25 504 LEU B CA 1
ATOM 8018 C C . LEU B 1 504 ? -12.117 -46.625 -15.578 1 49.25 504 LEU B C 1
ATOM 8020 O O . LEU B 1 504 ? -13.164 -47.25 -15.5 1 49.25 504 LEU B O 1
ATOM 8024 N N . ASP B 1 505 ? -11.25 -47.094 -14.797 1 49.22 505 ASP B N 1
ATOM 8025 C CA . ASP B 1 505 ? -11.43 -48.531 -14.531 1 49.22 505 ASP B CA 1
ATOM 8026 C C . ASP B 1 505 ? -12.648 -48.75 -13.648 1 49.22 505 ASP B C 1
ATOM 8028 O O . ASP B 1 505 ? -13.312 -49.781 -13.773 1 49.22 505 ASP B O 1
ATOM 8032 N N . PHE B 1 506 ? -13.086 -48.094 -12.555 1 46.12 506 PHE B N 1
ATOM 8033 C CA . PHE B 1 506 ? -14 -48.656 -11.578 1 46.12 506 PHE B CA 1
ATOM 8034 C C . PHE B 1 506 ? -15.305 -47.875 -11.531 1 46.12 506 PHE B C 1
ATOM 8036 O O . PHE B 1 506 ? -16.016 -47.906 -10.523 1 46.12 506 PHE B O 1
ATOM 8043 N N . PHE B 1 507 ? -15.703 -47.188 -12.477 1 49.66 507 PHE B N 1
ATOM 8044 C CA . PHE B 1 507 ? -16.875 -46.312 -12.312 1 49.66 507 PHE B CA 1
ATOM 8045 C C . PHE B 1 507 ? -17.922 -46.625 -13.367 1 49.66 507 PHE B C 1
ATOM 8047 O O . PHE B 1 507 ? -17.625 -47.25 -14.391 1 49.66 507 PHE B O 1
ATOM 8054 N N . PHE B 1 508 ? -19.281 -46.656 -12.977 1 46.88 508 PHE B N 1
ATOM 8055 C CA . PHE B 1 508 ? -20.281 -46.562 -14.031 1 46.88 508 PHE B CA 1
ATOM 8056 C C . PHE B 1 508 ? -20.031 -45.344 -14.914 1 46.88 508 PHE B C 1
ATOM 8058 O O . PHE B 1 508 ? -19.781 -44.25 -14.414 1 46.88 508 PHE B O 1
ATOM 8065 N N . LEU B 1 509 ? -19.797 -45.562 -16.203 1 48.12 509 LEU B N 1
ATOM 8066 C CA . LEU B 1 509 ? -19.25 -44.562 -17.125 1 48.12 509 LEU B CA 1
ATOM 8067 C C . LEU B 1 509 ? -20.359 -43.781 -17.828 1 48.12 509 LEU B C 1
ATOM 8069 O O . LEU B 1 509 ? -21.344 -44.375 -18.297 1 48.12 509 LEU B O 1
ATOM 8073 N N . VAL B 1 510 ? -20.609 -42.562 -17.469 1 45.06 510 VAL B N 1
ATOM 8074 C CA . VAL B 1 510 ? -21.422 -41.688 -18.328 1 45.06 510 VAL B CA 1
ATOM 8075 C C . VAL B 1 510 ? -20.5 -40.844 -19.203 1 45.06 510 VAL B C 1
ATOM 8077 O O . VAL B 1 510 ? -19.625 -40.125 -18.688 1 45.06 510 VAL B O 1
ATOM 8080 N N . LYS B 1 511 ? -20.453 -41.094 -20.562 1 49.94 511 LYS B N 1
ATOM 8081 C CA . LYS B 1 511 ? -19.625 -40.375 -21.531 1 49.94 511 LYS B CA 1
ATOM 8082 C C . LYS B 1 511 ? -20.312 -39.094 -22 1 49.94 511 LYS B C 1
ATOM 8084 O O . LYS B 1 511 ? -21.484 -39.125 -22.391 1 49.94 511 LYS B O 1
ATOM 8089 N N . ILE B 1 512 ? -19.859 -37.875 -21.625 1 44.38 512 ILE B N 1
ATOM 8090 C CA . ILE B 1 512 ? -20.406 -36.625 -22.172 1 44.38 512 ILE B CA 1
ATOM 8091 C C . ILE B 1 512 ? -19.484 -36.094 -23.266 1 44.38 512 ILE B C 1
ATOM 8093 O O . ILE B 1 512 ? -18.266 -36.094 -23.109 1 44.38 512 ILE B O 1
#

Nearest PDB structures (foldseek):
  7pru-assembly1_B  TM=9.591E-01  e=6.548E-54  Thermochaetoides thermophila DSM 1495
  7pqx-assembly1_A  TM=8.982E-01  e=8.634E-52  Thermochaetoides thermophila DSM 1495
  7psl-assembly1_A  TM=9.211E-01  e=2.524E-47  Saccharomyces cerevisiae S288C
  4q4a-assembly1_A  TM=8.445E-01  e=6.985E-31  Thermotoga maritima MSB8
  4a82-assembly1_A  TM=7.729E-01  e=6.407E-32  Homo sapiens